Protein AF-A0A7C3TL64-F1 (afdb_monomer)

Solvent-accessible surface area (backbone atoms only — not comparable to full-atom values): 44741 Å² total; per-residue (Å²): 122,74,74,80,65,68,50,89,78,79,62,72,58,58,42,23,57,49,28,50,54,54,52,68,71,42,87,14,19,44,47,98,21,89,47,36,72,29,45,52,47,12,50,10,40,36,46,24,54,56,49,42,68,35,87,85,45,90,61,77,74,65,75,94,71,35,65,55,23,52,58,44,39,22,40,47,73,50,26,63,82,22,23,56,28,53,23,65,58,61,46,48,45,26,68,27,88,83,70,53,66,73,53,18,82,60,40,68,60,42,44,40,51,67,22,48,76,68,49,42,62,67,56,37,50,26,73,66,37,35,66,69,44,46,40,49,49,47,23,53,49,36,46,28,56,74,70,48,67,51,100,60,26,70,58,53,49,56,52,46,66,74,68,64,45,75,68,53,55,61,51,46,41,50,62,61,28,48,36,64,92,41,86,78,29,33,25,51,44,63,53,54,20,16,9,49,78,0,31,39,38,25,50,38,43,76,74,44,64,39,36,34,40,37,38,43,62,64,59,43,74,94,41,39,55,41,43,23,31,28,44,35,40,22,31,77,85,69,54,74,46,73,38,74,76,45,55,60,52,73,54,63,44,78,54,56,97,57,48,70,46,38,35,43,18,40,16,24,41,39,77,57,82,55,78,61,56,42,69,22,67,86,85,45,39,60,84,73,30,73,46,56,43,62,53,38,40,38,34,35,62,44,36,38,45,77,51,78,91,75,71,72,80,63,90,89,68,57,60,47,64,37,92,40,53,44,6,43,33,24,72,67,27,47,71,39,84,65,18,37,28,22,61,59,10,39,35,30,52,55,12,34,36,31,56,54,10,34,34,26,35,43,11,37,37,21,44,54,12,35,36,21,46,57,11,39,33,20,38,55,9,38,37,24,42,48,13,37,35,22,47,55,8,38,33,24,49,47,9,36,38,24,60,44,15,37,34,25,49,47,6,37,26,43,42,39,12,35,37,37,47,86,77,15,36,25,23,63,38,5,38,27,21,40,42,13,47,36,47,24,35,32,33,43,32,5,33,31,40,30,56,23,41,58,53,41,58,29,66,28,13,66,44,53,33,31,55,81,72,56,64,68,57,47,31,52,58,31,68,68,33,66,76,48,32,49,56,71,46,34,34,48,44,77,61,83,62,92,42,50,44,55,27,80,75,44,76,63,48,22,38,50,33,82,70,49,45,68,38,71,66,58,98,88,46,62,16,28,42,33,28,82,34,74,69,18,30,33,44,41,59,65,72,79,38,76,26,73,20,30,24,41,37,29,36,39,24,32,59,51,94,69,39,10,17,55,27,22,40,24,49,42,70,54,21,20,37,36,37,24,44,20,45,96,89,40,23,22,29,42,41,38,27,43,88,88,46,75,42,63,38,63,23,90,48,46,62,58,61,78,41,80,40,42,40,36,43,30,34,35,99,49,26,31,40,34,29,50,70,89,38,82,51,26,66,44,71,30,77,78,36,56,39,70,21,56,74,83,54,62,70,67,56,46,49,42,26,28,38,20,26,51,72,50,94,73,64,31,23,16,37,26,36,44,34,48,42,34,37,22,61,43,27,58,86,65,23,7,39,25,42,65,44,85,66,42,80,66,32,28,38,34,32,31,44,34,30,30,31,56,35,16,27,96,48,79,31,16,35,35,33,45,32,32,24,77,50,80,31,80,94,43,79,84,59,30,79,38,74,48,77,43,73,71,38,50,57,40,82,40,77,45,80,46,65,88,47,58,52,63,34,58,36,25,35,39,32,35,17,27,48,88,83,37,69,15,56,19,93,55,76,47,76,50,65,28,32,56,46,52,41,49,41,39,46,50,80,45,77,58,37,51,38,32,33,35,41,36,32,37,34,70,36,42,41,92,44,54,26,40,35,33,38,35,30,25,77,50,80,31,81,89,42,78,85,59,29,79,40,77,44,78,56,48,77,40,70,54,38,92,59,78,44,64,39,80,47,70,83,48,58,49,57,38,63,35,26,35,31,31,34,40,41,37,95,60,47,71,36,65,20,88,43,72,40,78,50,61,25,42,62,71,79,76,81,76,73,88,79,89,81,135

Sequence (902 aa):
DSAYLRVSPPSWATPHEFGHVMEMHQKGGFNNNPWSGCWWETYANWLRERYLYDPAYPKAPETDFCWPYLETWQMVWPHGRNYYHCWMFLHYLEENPDNLPLLGSGFNRRIWNESLQNEYPVHTMIRLSSPETFKKALGHFAARMATLDLSQQRIYLERFNRELDDYRRRTLYTELKRVPDRPGWWRCPAEHAPQQMGINVVRLVGESAEVKVTFAGLADESRGADWRVALVAVDRHGKARYSTLWNAGSNSLPLRPDDSAVYLTVAATPDRFEPVNLNSATGEPYESHPGRQRFPYELRMEGARPLESRPAPPAGTKGRRHPNGGGFVAETAKVDAGAYVGPDALVLGRARVLGTARVEDFAVVRDDATVQDRATVSGNAVVCGRAVVRDEARVCDWGWVGDGAVIRDRGVVMEHGVVSGRDALVADCGIVKGCSAVYGKVIGTGMADGDFNTGSTVTRGVAFGWWWGTPREAQAYADNRPWAGCLYAAYDFDRADAWRARDRFGVTHGILRNGPQWVDSLDGRRGVLTFNGVDQYVLLEDSLTNFVEMEIRCFVRRGGAGRGPVWFFGAGPEQCMYLTPANSAGNLAFVIRKAGRTEMLEAPGPLPVGTWRHVRVAIGAGRGALYVDGRRAAEGRISLRPLDIRPTGSSTAAHCNYIARGETDGERFFAGAIDNFEVYAAAMDAGPMVFGFEPEKVSHDAAVFRGILAHAGNGSTATVRIHWGTTDGGTDPNAWQNTATLESHSPGPVSLNAGPLKPDTTYCYRLSATDGSLTGWSPRTISLRTRDVLEIDPGSVQWPALDSAWFHTRLPYSAGGKAEVRFYWGTTDGGTDPAAWQNVLSAGQHAPGDRTIEARCTGLRPGADYYMRAFAVSAAGQKWASRSVRFRTPAAPAGSGSERGR

Nearest PDB structures (foldseek):
  1pz8-assembly2_B  TM=7.130E-01  e=1.059E-04  Gallus gallus
  1pz7-assembly2_B  TM=6.027E-01  e=3.635E-05  Gallus gallus
  8s9p-assembly1_A  TM=5.883E-01  e=4.934E-05  Homo sapiens
  4eab-assembly1_A  TM=8.197E-01  e=1.891E-01  Caulobacter vibrioides
  4ihf-assembly1_D  TM=2.974E-01  e=1.208E-02  Escherichia coli K-12

Struc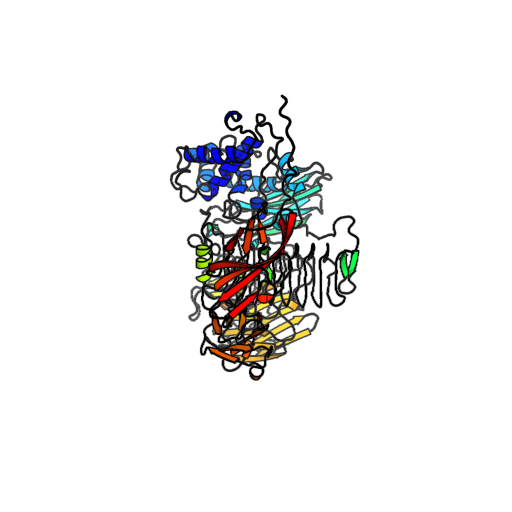ture (mmCIF, N/CA/C/O backbone):
data_AF-A0A7C3TL64-F1
#
_entry.id   AF-A0A7C3TL64-F1
#
loop_
_atom_site.group_PDB
_atom_site.id
_atom_site.type_symbol
_atom_site.label_atom_id
_atom_site.label_alt_id
_atom_site.label_comp_id
_atom_site.label_asym_id
_atom_site.label_entity_id
_atom_site.label_seq_id
_atom_site.pdbx_PDB_ins_code
_atom_site.Cartn_x
_atom_site.Cartn_y
_atom_site.Cartn_z
_atom_site.occupancy
_atom_site.B_iso_or_equiv
_atom_site.auth_seq_id
_atom_site.auth_comp_id
_atom_site.auth_asym_id
_atom_site.auth_atom_id
_atom_site.pdbx_PDB_model_num
ATOM 1 N N . ASP A 1 1 ? 34.644 -3.874 -30.767 1.00 61.16 1 ASP A N 1
ATOM 2 C CA . ASP A 1 1 ? 33.879 -4.166 -31.988 1.00 61.16 1 ASP A CA 1
ATOM 3 C C . ASP A 1 1 ? 32.719 -5.070 -31.595 1.00 61.16 1 ASP A C 1
ATOM 5 O O . ASP A 1 1 ? 32.951 -6.155 -31.072 1.00 61.16 1 ASP A O 1
ATOM 9 N N . SER A 1 2 ? 31.491 -4.579 -31.732 1.00 64.44 2 SER A N 1
ATOM 10 C CA . SER A 1 2 ? 30.255 -5.283 -31.372 1.00 64.44 2 SER A CA 1
ATOM 11 C C . SER A 1 2 ? 29.970 -6.482 -32.289 1.00 64.44 2 SER A C 1
ATOM 13 O O . SER A 1 2 ? 29.180 -7.359 -31.931 1.00 64.44 2 SER A O 1
ATOM 15 N N . ALA A 1 3 ? 30.662 -6.599 -33.430 1.00 66.31 3 ALA A N 1
ATOM 16 C CA . ALA A 1 3 ? 30.516 -7.725 -34.347 1.00 66.31 3 ALA A CA 1
ATOM 17 C C . ALA A 1 3 ? 30.840 -9.090 -33.708 1.00 66.31 3 ALA A C 1
ATOM 19 O O . ALA A 1 3 ? 30.257 -10.094 -34.115 1.00 66.31 3 ALA A O 1
ATOM 20 N N . TYR A 1 4 ? 31.700 -9.133 -32.682 1.00 67.44 4 TYR A N 1
ATOM 21 C CA . TYR A 1 4 ? 32.076 -10.367 -31.975 1.00 67.44 4 TYR A CA 1
ATOM 22 C C . TYR A 1 4 ? 30.996 -10.905 -31.024 1.00 67.44 4 TYR A C 1
ATOM 24 O O . TYR A 1 4 ? 31.058 -12.068 -30.640 1.00 67.44 4 TYR A O 1
ATOM 32 N N . LEU A 1 5 ? 30.001 -10.090 -30.655 1.00 70.94 5 LEU A N 1
ATOM 33 C CA . LEU A 1 5 ? 28.886 -10.496 -29.784 1.00 70.94 5 LEU A CA 1
ATOM 34 C C . LEU A 1 5 ? 27.649 -10.943 -30.580 1.00 70.94 5 LEU A C 1
ATOM 36 O O . LEU A 1 5 ? 26.584 -11.178 -30.012 1.00 70.94 5 LEU A O 1
ATOM 40 N N . ARG A 1 6 ? 27.770 -11.040 -31.910 1.00 67.88 6 ARG A N 1
ATOM 41 C CA . ARG A 1 6 ? 26.684 -11.464 -32.795 1.00 67.88 6 ARG A CA 1
ATOM 42 C C . ARG A 1 6 ? 26.416 -12.958 -32.631 1.00 67.88 6 ARG A C 1
ATOM 44 O O . ARG A 1 6 ? 27.301 -13.785 -32.827 1.00 67.88 6 ARG A O 1
ATOM 51 N N . VAL A 1 7 ? 25.161 -13.295 -32.366 1.00 67.25 7 VAL A N 1
ATOM 52 C CA . VAL A 1 7 ? 24.651 -14.672 -32.356 1.00 67.25 7 VAL A CA 1
ATOM 53 C C . VAL A 1 7 ? 23.488 -14.797 -33.340 1.00 67.25 7 VAL A C 1
ATOM 55 O O . VAL A 1 7 ? 22.807 -13.810 -33.621 1.00 67.25 7 VAL A O 1
ATOM 58 N N . SER A 1 8 ? 23.291 -15.988 -33.911 1.00 67.56 8 SER A N 1
ATOM 59 C CA . SER A 1 8 ? 22.196 -16.283 -34.844 1.00 67.56 8 SER A CA 1
ATOM 60 C C . SER A 1 8 ? 21.339 -17.425 -34.281 1.00 67.56 8 SER A C 1
ATOM 62 O O . SER A 1 8 ? 21.867 -18.528 -34.123 1.00 67.56 8 SER A O 1
ATOM 64 N N . PRO A 1 9 ? 20.050 -17.194 -33.967 1.00 69.56 9 PRO A N 1
ATOM 65 C CA . PRO A 1 9 ? 19.341 -15.913 -34.052 1.00 69.56 9 PRO A CA 1
ATOM 66 C C . PRO A 1 9 ? 19.870 -14.879 -33.032 1.00 69.56 9 PRO A C 1
ATOM 68 O O . PRO A 1 9 ? 20.408 -15.276 -31.996 1.00 69.56 9 PRO A O 1
ATOM 71 N N . PRO A 1 10 ? 19.723 -13.563 -33.293 1.00 67.00 10 PRO A N 1
ATOM 72 C CA . PRO A 1 10 ? 20.144 -12.519 -32.359 1.00 67.00 10 PRO A CA 1
ATOM 73 C C . PRO A 1 10 ? 19.510 -12.694 -30.972 1.00 67.00 10 PRO A C 1
ATOM 75 O O . PRO A 1 10 ? 18.293 -12.841 -30.862 1.00 67.00 10 PRO A O 1
ATOM 78 N N . SER A 1 11 ? 20.331 -12.650 -29.918 1.00 75.12 11 SER A N 1
ATOM 79 C CA . SER A 1 11 ? 19.912 -12.798 -28.519 1.00 75.12 11 SER A CA 1
ATOM 80 C C . SER A 1 11 ? 20.300 -11.574 -27.697 1.00 75.12 11 SER A C 1
ATOM 82 O O . SER A 1 11 ? 21.339 -10.958 -27.932 1.00 75.12 11 SER A O 1
ATOM 84 N N . TRP A 1 12 ? 19.462 -11.245 -26.717 1.00 81.00 12 TRP A N 1
ATOM 85 C CA . TRP A 1 12 ? 19.712 -10.201 -25.721 1.00 81.00 12 TRP A CA 1
ATOM 86 C C . TRP A 1 12 ? 20.555 -10.704 -24.545 1.00 81.00 12 TRP A C 1
ATOM 88 O O . TRP A 1 12 ? 21.173 -9.901 -23.853 1.00 81.00 12 TRP A O 1
ATOM 98 N N . ALA A 1 13 ? 20.611 -12.026 -24.348 1.00 85.31 13 ALA A N 1
ATOM 99 C CA . ALA A 1 13 ? 21.343 -12.642 -23.247 1.00 85.31 13 ALA A CA 1
ATOM 100 C C . ALA A 1 13 ? 22.861 -12.526 -23.442 1.00 85.31 13 ALA A C 1
ATOM 102 O O . ALA A 1 13 ? 23.568 -12.130 -22.532 1.00 85.31 13 ALA A O 1
ATOM 103 N N . THR A 1 14 ? 23.381 -12.788 -24.644 1.00 86.12 14 THR A N 1
ATOM 104 C CA . THR A 1 14 ? 24.832 -12.756 -24.904 1.00 86.12 14 THR A CA 1
ATOM 105 C C . THR A 1 14 ? 25.506 -11.419 -24.557 1.00 86.12 14 THR A C 1
ATOM 107 O O . THR A 1 14 ? 26.499 -11.448 -23.832 1.00 86.12 14 THR A O 1
ATOM 110 N N . PRO A 1 15 ? 25.020 -10.249 -25.020 1.00 86.94 15 PRO A N 1
ATOM 111 C CA . PRO A 1 15 ? 25.610 -8.969 -24.621 1.00 86.94 15 PRO A CA 1
ATOM 112 C C . PRO A 1 15 ? 25.423 -8.649 -23.128 1.00 86.94 15 PRO A C 1
ATOM 114 O O . PRO A 1 15 ? 26.289 -7.996 -22.556 1.00 86.94 15 PRO A O 1
ATOM 117 N N . HIS A 1 16 ? 24.352 -9.129 -22.488 1.00 91.81 16 HIS A N 1
ATOM 118 C CA . HIS A 1 16 ? 24.158 -9.005 -21.040 1.00 91.81 16 HIS A CA 1
ATOM 119 C C . HIS A 1 16 ? 25.210 -9.817 -20.262 1.00 91.81 16 HIS A C 1
ATOM 121 O O . HIS A 1 16 ? 25.965 -9.250 -19.480 1.00 91.81 16 HIS A O 1
ATOM 127 N N . GLU A 1 17 ? 25.360 -11.110 -20.566 1.00 91.69 17 GLU A N 1
ATOM 128 C CA . GLU A 1 17 ? 26.362 -11.985 -19.936 1.00 91.69 17 GLU A CA 1
ATOM 129 C C . GLU A 1 17 ? 27.797 -11.500 -20.192 1.00 91.69 17 GLU A C 1
ATOM 131 O O . GLU A 1 17 ? 28.673 -11.586 -19.331 1.00 91.69 17 GLU A O 1
ATOM 136 N N . PHE A 1 18 ? 28.055 -10.928 -21.373 1.00 89.00 18 PHE A N 1
ATOM 137 C CA . PHE A 1 18 ? 29.335 -10.283 -21.657 1.00 89.00 18 PHE A CA 1
ATOM 138 C C . PHE A 1 18 ? 29.586 -9.064 -20.757 1.00 89.00 18 PHE A C 1
ATOM 140 O O . PHE A 1 18 ? 30.732 -8.805 -20.394 1.00 89.00 18 PHE A O 1
ATOM 147 N N . GLY A 1 19 ? 28.536 -8.344 -20.352 1.00 90.12 19 GLY A N 1
ATOM 148 C CA . GLY A 1 19 ? 28.609 -7.300 -19.331 1.00 90.12 19 GLY A CA 1
ATOM 149 C C . GLY A 1 19 ? 29.226 -7.806 -18.029 1.00 90.12 19 GLY A C 1
ATOM 150 O O . GLY A 1 19 ? 30.204 -7.221 -17.565 1.00 90.12 19 GLY A O 1
ATOM 151 N N . HIS A 1 20 ? 28.766 -8.953 -17.523 1.00 92.12 20 HIS A N 1
ATOM 152 C CA . HIS A 1 20 ? 29.347 -9.577 -16.329 1.00 92.12 20 HIS A CA 1
ATOM 153 C C . HIS A 1 20 ? 30.808 -9.981 -16.512 1.00 92.12 20 HIS A C 1
ATOM 155 O O . HIS A 1 20 ? 31.628 -9.762 -15.621 1.00 92.12 20 HIS A O 1
ATOM 161 N N . VAL A 1 21 ? 31.175 -10.517 -17.680 1.00 89.88 21 VAL A N 1
ATOM 162 C CA . VAL A 1 21 ? 32.584 -10.810 -17.989 1.00 89.88 21 VAL A CA 1
ATOM 163 C C . VAL A 1 21 ? 33.412 -9.528 -17.890 1.00 89.88 21 VAL A C 1
ATOM 165 O O . VAL A 1 21 ? 34.451 -9.505 -17.228 1.00 89.88 21 VAL A O 1
ATOM 168 N N . MET A 1 22 ? 32.942 -8.433 -18.491 1.00 86.88 22 MET A N 1
ATOM 169 C CA . MET A 1 22 ? 33.637 -7.152 -18.417 1.00 86.88 22 MET A CA 1
ATOM 170 C C . MET A 1 22 ? 33.775 -6.676 -16.973 1.00 86.88 22 MET A C 1
ATOM 172 O O . MET A 1 22 ? 34.889 -6.328 -16.593 1.00 86.88 22 MET A O 1
ATOM 176 N N . GLU A 1 23 ? 32.710 -6.715 -16.171 1.00 86.75 23 GLU A N 1
ATOM 177 C CA . GLU A 1 23 ? 32.716 -6.359 -14.744 1.00 86.75 23 GLU A CA 1
ATOM 178 C C . GLU A 1 23 ? 33.754 -7.164 -13.947 1.00 86.75 23 GLU A C 1
ATOM 180 O O . GLU A 1 23 ? 34.586 -6.581 -13.247 1.00 86.75 23 GLU A O 1
ATOM 185 N N . MET A 1 24 ? 33.768 -8.492 -14.104 1.00 84.88 24 MET A N 1
ATOM 186 C CA . MET A 1 24 ? 34.677 -9.394 -13.384 1.00 84.88 24 MET A CA 1
ATOM 187 C C . MET A 1 24 ? 36.156 -9.156 -13.722 1.00 84.88 24 MET A C 1
ATOM 189 O O . MET A 1 24 ? 37.030 -9.387 -12.884 1.00 84.88 24 MET A O 1
ATOM 193 N N . HIS A 1 25 ? 36.454 -8.686 -14.936 1.00 84.19 25 HIS A N 1
ATOM 194 C CA . HIS A 1 25 ? 37.820 -8.449 -15.408 1.00 84.19 25 HIS A CA 1
ATOM 195 C C . HIS A 1 25 ? 38.371 -7.044 -15.093 1.00 84.19 25 HIS A C 1
ATOM 197 O O . HIS A 1 25 ? 39.527 -6.760 -15.431 1.00 84.19 25 HIS A O 1
ATOM 203 N N . GLN A 1 26 ? 37.597 -6.155 -14.456 1.00 83.06 26 GLN A N 1
ATOM 204 C CA . GLN A 1 26 ? 38.088 -4.823 -14.079 1.00 83.06 26 GLN A CA 1
ATOM 205 C C . GLN A 1 26 ? 39.050 -4.886 -12.884 1.00 83.06 26 GLN A C 1
ATOM 207 O O . GLN A 1 26 ? 38.957 -5.757 -12.023 1.00 83.06 26 GLN A O 1
ATOM 212 N N . LYS A 1 27 ? 40.001 -3.943 -12.838 1.00 79.44 27 LYS A N 1
ATOM 213 C CA . LYS A 1 27 ? 41.052 -3.888 -11.802 1.00 79.44 27 LYS A CA 1
ATOM 214 C C . LYS A 1 27 ? 40.670 -3.080 -10.556 1.00 79.44 27 LYS A C 1
ATOM 216 O O . LYS A 1 27 ? 41.420 -3.107 -9.584 1.00 79.44 27 LYS A O 1
ATOM 221 N N . GLY A 1 28 ? 39.574 -2.321 -10.603 1.00 82.12 28 GLY A N 1
ATOM 222 C CA . GLY A 1 28 ? 39.098 -1.534 -9.466 1.00 82.12 28 GLY A CA 1
ATOM 223 C C . GLY A 1 28 ? 38.354 -2.385 -8.433 1.00 82.12 28 GLY A C 1
ATOM 224 O O . GLY A 1 28 ? 38.011 -3.538 -8.680 1.00 82.12 28 GLY A O 1
ATOM 225 N N . GLY A 1 29 ? 38.066 -1.792 -7.275 1.00 84.50 29 GLY A N 1
ATOM 226 C CA . GLY A 1 29 ? 37.342 -2.425 -6.168 1.00 84.50 29 GLY A CA 1
ATOM 227 C C . GLY A 1 29 ? 35.831 -2.584 -6.363 1.00 84.50 29 GLY A C 1
ATOM 228 O O . GLY A 1 29 ? 35.117 -2.717 -5.374 1.00 84.50 29 GLY A O 1
ATOM 229 N N . PHE A 1 30 ? 35.321 -2.523 -7.596 1.00 86.31 30 PHE A N 1
ATOM 230 C CA . PHE A 1 30 ? 33.921 -2.808 -7.917 1.00 86.31 30 PHE A CA 1
ATOM 231 C C . PHE A 1 30 ? 33.662 -4.317 -7.863 1.00 86.31 30 PHE A C 1
ATOM 233 O O . PHE A 1 30 ? 32.628 -4.746 -7.360 1.00 86.31 30 PHE A O 1
ATOM 240 N N . ASN A 1 31 ? 34.626 -5.123 -8.321 1.00 84.12 31 ASN A N 1
ATOM 241 C CA . ASN A 1 31 ? 34.580 -6.576 -8.194 1.00 84.12 31 ASN A CA 1
ATOM 242 C C . ASN A 1 31 ? 34.907 -7.002 -6.746 1.00 84.12 31 ASN A C 1
ATOM 244 O O . ASN A 1 31 ? 35.707 -6.353 -6.074 1.00 84.12 31 ASN A O 1
ATOM 248 N N . ASN A 1 32 ? 34.306 -8.092 -6.254 1.00 76.94 32 ASN A N 1
ATOM 249 C CA . ASN A 1 32 ? 34.429 -8.559 -4.862 1.00 76.94 32 ASN A CA 1
ATOM 250 C C . ASN A 1 32 ? 34.119 -7.472 -3.812 1.00 76.94 32 ASN A C 1
ATOM 252 O O . ASN A 1 32 ? 34.820 -7.329 -2.807 1.00 76.94 32 ASN A O 1
ATOM 256 N N . ASN A 1 33 ? 33.063 -6.695 -4.054 1.00 83.69 33 ASN A N 1
ATOM 257 C CA . ASN A 1 33 ? 32.631 -5.606 -3.185 1.00 83.69 33 ASN A CA 1
ATOM 258 C C . ASN A 1 33 ? 31.277 -5.933 -2.534 1.00 83.69 33 ASN A C 1
ATOM 260 O O . ASN A 1 33 ? 30.333 -6.238 -3.275 1.00 83.69 33 ASN A O 1
ATOM 264 N N . PRO A 1 34 ? 31.143 -5.818 -1.193 1.00 85.75 34 PRO A N 1
ATOM 265 C CA . PRO A 1 34 ? 29.918 -6.165 -0.466 1.00 85.75 34 PRO A CA 1
ATOM 266 C C . PRO A 1 34 ? 28.678 -5.385 -0.922 1.00 85.75 34 PRO A C 1
ATOM 268 O O . PRO A 1 34 ? 27.560 -5.849 -0.711 1.00 85.75 34 PRO A O 1
ATOM 271 N N . TRP A 1 35 ? 28.864 -4.236 -1.574 1.00 86.56 35 TRP A N 1
ATOM 272 C CA . TRP A 1 35 ? 27.789 -3.352 -2.021 1.00 86.56 35 TRP A CA 1
ATOM 273 C C . TRP A 1 35 ? 27.545 -3.371 -3.528 1.00 86.56 35 TRP A C 1
ATOM 275 O O . TRP A 1 35 ? 26.618 -2.724 -4.010 1.00 86.56 35 TRP A O 1
ATOM 285 N N . SER A 1 36 ? 28.385 -4.069 -4.293 1.00 86.62 36 SER A N 1
ATOM 286 C CA . SER A 1 36 ? 28.264 -4.088 -5.754 1.00 86.62 36 SER A CA 1
ATOM 287 C C . SER A 1 36 ? 27.154 -5.012 -6.244 1.00 86.62 36 SER A C 1
ATOM 289 O O . SER A 1 36 ? 26.610 -4.746 -7.305 1.00 86.62 36 SER A O 1
ATOM 291 N N . GLY A 1 37 ? 26.766 -6.044 -5.484 1.00 84.19 37 GLY A N 1
ATOM 292 C CA . GLY A 1 37 ? 25.866 -7.102 -5.964 1.00 84.19 37 GLY A CA 1
ATOM 293 C C . GLY A 1 37 ? 24.533 -6.607 -6.543 1.00 84.19 37 GLY A C 1
ATOM 294 O O . GLY A 1 37 ? 24.086 -7.125 -7.560 1.00 84.19 37 GLY A O 1
ATOM 295 N N . CYS A 1 38 ? 23.929 -5.554 -5.977 1.00 83.44 38 CYS A N 1
ATOM 296 C CA . CYS A 1 38 ? 22.696 -4.962 -6.518 1.00 83.44 38 CYS A CA 1
ATOM 297 C C . CYS A 1 38 ? 22.884 -4.197 -7.841 1.00 83.44 38 CYS A C 1
ATOM 299 O O . CYS A 1 38 ? 21.902 -3.872 -8.502 1.00 83.44 38 CYS A O 1
ATOM 301 N N . TRP A 1 39 ? 24.122 -3.916 -8.241 1.00 90.00 39 TRP A N 1
ATOM 302 C CA . TRP A 1 39 ? 24.458 -3.128 -9.425 1.00 90.00 39 TRP A CA 1
ATOM 303 C C . TRP A 1 39 ? 24.854 -3.971 -10.637 1.00 90.00 39 TRP A C 1
ATOM 305 O O . TRP A 1 39 ? 24.768 -3.449 -11.745 1.00 90.00 39 TRP A O 1
ATOM 315 N N . TRP A 1 40 ? 25.269 -5.230 -10.453 1.00 90.06 40 TRP A N 1
ATOM 316 C CA . TRP A 1 40 ? 25.797 -6.075 -11.538 1.00 90.06 40 TRP A CA 1
ATOM 317 C C . TRP A 1 40 ? 24.782 -6.217 -12.674 1.00 90.06 40 TRP A C 1
ATOM 319 O O . TRP A 1 40 ? 25.062 -5.888 -13.818 1.00 90.06 40 TRP A O 1
ATOM 329 N N . GLU A 1 41 ? 23.544 -6.579 -12.348 1.00 91.50 41 GLU A N 1
ATOM 330 C CA . GLU A 1 41 ? 22.486 -6.744 -13.351 1.00 91.50 41 GLU A CA 1
ATOM 331 C C . GLU A 1 41 ? 22.118 -5.433 -14.060 1.00 91.50 41 GLU A C 1
ATOM 333 O O . GLU A 1 41 ? 21.856 -5.404 -15.263 1.00 91.50 41 GLU A O 1
ATOM 338 N N . THR A 1 42 ? 22.135 -4.315 -13.327 1.00 92.62 42 THR A N 1
ATOM 339 C CA . THR A 1 42 ? 21.884 -2.982 -13.890 1.00 92.62 42 THR A CA 1
ATOM 340 C C . THR A 1 42 ? 22.978 -2.593 -14.884 1.00 92.62 42 THR A C 1
ATOM 342 O O . THR A 1 42 ? 22.676 -2.033 -15.938 1.00 92.62 42 THR A O 1
ATOM 345 N N . TYR A 1 43 ? 24.240 -2.884 -14.577 1.00 93.25 43 TYR A N 1
ATOM 346 C CA . TYR A 1 43 ? 25.364 -2.583 -15.456 1.00 93.25 43 TYR A CA 1
ATOM 347 C C . TYR A 1 43 ? 25.433 -3.525 -16.669 1.00 93.25 43 TYR A C 1
ATOM 349 O O . TYR A 1 43 ? 25.650 -3.052 -17.790 1.00 93.25 43 TYR A O 1
ATOM 357 N N . ALA A 1 44 ? 25.158 -4.816 -16.488 1.00 93.19 44 ALA A N 1
ATOM 358 C CA . ALA A 1 44 ? 25.011 -5.772 -17.581 1.00 93.19 44 ALA A CA 1
ATOM 359 C C . ALA A 1 44 ? 23.890 -5.357 -18.550 1.00 93.19 44 ALA A C 1
ATOM 361 O O . ALA A 1 44 ? 24.091 -5.327 -19.770 1.00 93.19 44 ALA A O 1
ATOM 362 N N . ASN A 1 45 ? 22.737 -4.922 -18.027 1.00 92.88 45 ASN A N 1
ATOM 363 C CA . ASN A 1 45 ? 21.661 -4.373 -18.852 1.00 92.88 45 ASN A CA 1
ATOM 364 C C . ASN A 1 45 ? 22.030 -3.046 -19.512 1.00 92.88 45 ASN A C 1
ATOM 366 O O . ASN A 1 45 ? 21.711 -2.855 -20.682 1.00 92.88 45 ASN A O 1
ATOM 370 N N . TRP A 1 46 ? 22.750 -2.158 -18.828 1.00 92.88 46 TRP A N 1
ATOM 371 C CA . TRP A 1 46 ? 23.277 -0.941 -19.446 1.00 92.88 46 TRP A CA 1
ATOM 372 C C . TRP A 1 46 ? 24.168 -1.258 -20.660 1.00 92.88 46 TRP A C 1
ATOM 374 O O . TRP A 1 46 ? 23.999 -0.644 -21.717 1.00 92.88 46 TRP A O 1
ATOM 384 N N . LEU A 1 47 ? 25.067 -2.244 -20.559 1.00 90.19 47 LEU A N 1
ATOM 385 C CA . LEU A 1 47 ? 25.922 -2.652 -21.679 1.00 90.19 47 LEU A CA 1
ATOM 386 C C . LEU A 1 47 ? 25.107 -3.288 -22.812 1.00 90.19 47 LEU A C 1
ATOM 388 O O . LEU A 1 47 ? 25.340 -2.984 -23.985 1.00 90.19 47 LEU A O 1
ATOM 392 N N . ARG A 1 48 ? 24.120 -4.124 -22.476 1.00 89.38 48 ARG A N 1
ATOM 393 C CA . ARG A 1 48 ? 23.186 -4.687 -23.456 1.00 89.38 48 ARG A CA 1
ATOM 394 C C . ARG A 1 48 ? 22.418 -3.594 -24.198 1.00 89.38 48 ARG A C 1
ATOM 396 O O . ARG A 1 48 ? 22.366 -3.645 -25.420 1.00 89.38 48 ARG A O 1
ATOM 403 N N . GLU A 1 49 ? 21.839 -2.614 -23.507 1.00 89.19 49 GLU A N 1
ATOM 404 C CA . GLU A 1 49 ? 21.103 -1.521 -24.160 1.00 89.19 49 GLU A CA 1
ATOM 405 C C . GLU A 1 49 ? 22.024 -0.738 -25.105 1.00 89.19 49 GLU A C 1
ATOM 407 O O . GLU A 1 49 ? 21.668 -0.504 -26.256 1.00 89.19 49 GLU A O 1
ATOM 412 N N . ARG A 1 50 ? 23.272 -0.458 -24.702 1.00 85.81 50 ARG A N 1
ATOM 413 C CA . ARG A 1 50 ? 24.275 0.141 -25.603 1.00 85.81 50 ARG A CA 1
ATOM 414 C C . ARG A 1 50 ? 24.527 -0.691 -26.858 1.00 85.81 50 ARG A C 1
ATOM 416 O O . ARG A 1 50 ? 24.718 -0.115 -27.925 1.00 85.81 50 ARG A O 1
ATOM 423 N N . TYR A 1 51 ? 24.535 -2.016 -26.735 1.00 85.06 51 TYR A N 1
ATOM 424 C CA . TYR A 1 51 ? 24.685 -2.928 -27.866 1.00 85.06 51 TYR A CA 1
ATOM 425 C C . TYR A 1 51 ? 23.462 -2.919 -28.797 1.00 85.06 51 TYR A C 1
ATOM 427 O O . TYR A 1 51 ? 23.632 -2.962 -30.012 1.00 85.06 51 TYR A O 1
ATOM 435 N N . LEU A 1 52 ? 22.241 -2.811 -28.256 1.00 83.62 52 LEU A N 1
ATOM 436 C CA . LEU A 1 52 ? 21.004 -2.754 -29.052 1.00 83.62 52 LEU A CA 1
ATOM 437 C C . LEU A 1 52 ? 20.920 -1.509 -29.945 1.00 83.62 52 LEU A C 1
ATOM 439 O O . LEU A 1 52 ? 20.274 -1.552 -30.992 1.00 83.62 52 LEU A O 1
ATOM 443 N N . TYR A 1 53 ? 21.582 -0.420 -29.553 1.00 82.56 53 TYR A N 1
ATOM 444 C CA . TYR A 1 53 ? 21.637 0.828 -30.321 1.00 82.56 53 TYR A CA 1
ATOM 445 C C . TYR A 1 53 ? 22.856 0.931 -31.241 1.00 82.56 53 TYR A C 1
ATOM 447 O O . TYR A 1 53 ? 23.005 1.931 -31.946 1.00 82.56 53 TYR A O 1
ATOM 455 N N . ASP A 1 54 ? 23.735 -0.076 -31.248 1.00 79.81 54 ASP A N 1
ATOM 456 C CA . ASP A 1 54 ? 24.888 -0.100 -32.139 1.00 79.81 54 ASP A CA 1
ATOM 457 C C . ASP A 1 54 ? 24.416 -0.285 -33.596 1.00 79.81 54 ASP A C 1
ATOM 459 O O . ASP A 1 54 ? 23.744 -1.275 -33.899 1.00 79.81 54 ASP A O 1
ATOM 463 N N . PRO A 1 55 ? 24.781 0.614 -34.532 1.00 76.81 55 PRO A N 1
ATOM 464 C CA . PRO A 1 55 ? 24.406 0.491 -35.943 1.00 76.81 55 PRO A CA 1
ATOM 465 C C . PRO A 1 55 ? 24.852 -0.822 -36.608 1.00 76.81 55 PRO A C 1
ATOM 467 O O . PRO A 1 55 ? 24.319 -1.201 -37.650 1.00 76.81 55 PRO A O 1
ATOM 470 N N . ALA A 1 56 ? 25.839 -1.517 -36.037 1.00 74.31 56 ALA A N 1
ATOM 471 C CA . ALA A 1 56 ? 26.314 -2.814 -36.497 1.00 74.31 56 ALA A CA 1
ATOM 472 C C . ALA A 1 56 ? 25.424 -3.993 -36.045 1.00 74.31 56 ALA A C 1
ATOM 474 O O . ALA A 1 56 ? 25.721 -5.139 -36.410 1.00 74.31 56 ALA A O 1
ATOM 475 N N . TYR A 1 57 ? 24.365 -3.759 -35.263 1.00 72.31 57 TYR A N 1
ATOM 476 C CA . TYR A 1 57 ? 23.399 -4.776 -34.850 1.00 72.31 57 TYR A CA 1
ATOM 477 C C . TYR A 1 57 ? 22.205 -4.851 -35.831 1.00 72.31 57 TYR A C 1
ATOM 479 O O . TYR A 1 57 ? 21.557 -3.842 -36.090 1.00 72.31 57 TYR A O 1
ATOM 487 N N . PRO A 1 58 ? 21.884 -6.029 -36.407 1.00 60.88 58 PRO A N 1
ATOM 488 C CA . PRO A 1 58 ? 20.916 -6.149 -37.507 1.00 60.88 58 PRO A CA 1
ATOM 489 C C . PRO A 1 58 ? 19.436 -6.188 -37.082 1.00 60.88 58 PRO A C 1
ATOM 491 O O . PRO A 1 58 ? 18.564 -6.229 -37.951 1.00 60.88 58 PRO A O 1
ATOM 494 N N . LYS A 1 59 ? 19.120 -6.219 -35.779 1.00 64.94 59 LYS A N 1
ATOM 495 C CA . LYS A 1 59 ? 17.728 -6.128 -35.306 1.00 64.94 59 LYS A CA 1
ATOM 496 C C . LYS A 1 59 ? 17.309 -4.653 -35.309 1.00 64.94 59 LYS A C 1
ATOM 498 O O . LYS A 1 59 ? 18.106 -3.802 -34.928 1.00 64.94 59 LYS A O 1
ATOM 503 N N . ALA A 1 60 ? 16.071 -4.354 -35.718 1.00 58.94 60 ALA A N 1
ATOM 504 C CA . ALA A 1 60 ? 15.494 -3.016 -35.544 1.00 58.94 60 ALA A CA 1
ATOM 505 C C . ALA A 1 60 ? 15.664 -2.572 -34.078 1.00 58.94 60 ALA A C 1
ATOM 507 O O . ALA A 1 60 ? 15.575 -3.436 -33.199 1.00 58.94 60 ALA A O 1
ATOM 508 N N . PRO A 1 61 ? 15.922 -1.282 -33.792 1.00 66.25 61 PRO A N 1
ATOM 509 C CA . PRO A 1 61 ? 16.231 -0.879 -32.432 1.00 66.25 61 PRO A CA 1
ATOM 510 C C . PRO A 1 61 ? 15.000 -1.099 -31.545 1.00 66.25 61 PRO A C 1
ATOM 512 O O . PRO A 1 61 ? 13.973 -0.436 -31.684 1.00 66.25 61 PRO A O 1
ATOM 515 N N . GLU A 1 62 ? 15.117 -2.077 -30.656 1.00 78.81 62 GLU A N 1
ATOM 516 C CA . GLU A 1 62 ? 14.188 -2.406 -29.581 1.00 78.81 62 GLU A CA 1
ATOM 517 C C . GLU A 1 62 ? 14.896 -2.122 -28.250 1.00 78.81 62 GLU A C 1
ATOM 519 O O . GLU A 1 62 ? 16.118 -2.010 -28.201 1.00 78.81 62 GLU A O 1
ATOM 524 N N . THR A 1 63 ? 14.134 -2.021 -27.168 1.00 87.50 63 THR A N 1
ATOM 525 C CA . THR A 1 63 ? 14.658 -1.876 -25.806 1.00 87.50 63 THR A CA 1
ATOM 526 C C . THR A 1 63 ? 14.026 -2.950 -24.931 1.00 87.50 63 THR A C 1
ATOM 528 O O . THR A 1 63 ? 12.840 -3.264 -25.098 1.00 87.50 63 THR A O 1
ATOM 531 N N . ASP A 1 64 ? 14.786 -3.498 -23.985 1.00 83.19 64 ASP A N 1
ATOM 532 C CA . ASP A 1 64 ? 14.219 -4.324 -22.909 1.00 83.19 64 ASP A CA 1
ATOM 533 C C . ASP A 1 64 ? 13.347 -3.488 -21.961 1.00 83.19 64 ASP A C 1
ATOM 535 O O . ASP A 1 64 ? 12.468 -4.001 -21.270 1.00 83.19 64 ASP A O 1
ATOM 539 N N . PHE A 1 65 ? 13.536 -2.165 -22.005 1.00 89.94 65 PHE A N 1
ATOM 540 C CA . PHE A 1 65 ? 12.835 -1.182 -21.201 1.00 89.94 65 PHE A CA 1
ATOM 541 C C . PHE A 1 65 ? 13.059 -1.384 -19.696 1.00 89.94 65 PHE A C 1
ATOM 543 O O . PHE A 1 65 ? 13.935 -2.132 -19.261 1.00 89.94 65 PHE A O 1
ATOM 550 N N . CYS A 1 66 ? 12.336 -0.628 -18.871 1.00 91.31 66 CYS A N 1
ATOM 551 C CA . CYS A 1 66 ? 12.617 -0.564 -17.440 1.00 91.31 66 CYS A CA 1
ATOM 552 C C . CYS A 1 66 ? 11.360 -0.413 -16.572 1.00 91.31 66 CYS A C 1
ATOM 554 O O . CYS A 1 66 ? 11.390 0.280 -15.558 1.00 91.31 66 CYS A O 1
ATOM 556 N N . TRP A 1 67 ? 10.251 -1.078 -16.926 1.00 91.06 67 TRP A N 1
ATOM 557 C CA . TRP A 1 67 ? 8.998 -0.981 -16.156 1.00 91.06 67 TRP A CA 1
ATOM 558 C C . TRP A 1 67 ? 9.172 -1.179 -14.646 1.00 91.06 67 TRP A C 1
ATOM 560 O O . TRP A 1 67 ? 8.689 -0.324 -13.908 1.00 91.06 67 TRP A O 1
ATOM 570 N N . PRO A 1 68 ? 9.910 -2.195 -14.155 1.00 89.25 68 PRO A N 1
ATOM 571 C CA . PRO A 1 68 ? 10.091 -2.359 -12.714 1.00 89.25 68 PRO A CA 1
ATOM 572 C C . PRO A 1 68 ? 10.834 -1.202 -12.044 1.00 89.25 68 PRO A C 1
ATOM 574 O O . PRO A 1 68 ? 10.588 -0.935 -10.876 1.00 89.25 68 PRO A O 1
ATOM 577 N N . TYR A 1 69 ? 11.723 -0.503 -12.761 1.00 91.81 69 TYR A N 1
ATOM 578 C CA . TYR A 1 69 ? 12.325 0.731 -12.255 1.00 91.81 69 TYR A CA 1
ATOM 579 C C . TYR A 1 69 ? 11.295 1.858 -12.217 1.00 91.81 69 TYR A C 1
ATOM 581 O O . TYR A 1 69 ? 11.146 2.489 -11.179 1.00 91.81 69 TYR A O 1
ATOM 589 N N . LEU A 1 70 ? 10.554 2.083 -13.305 1.00 91.94 70 LEU A N 1
ATOM 590 C CA . LEU A 1 70 ? 9.571 3.166 -13.372 1.00 91.94 70 LEU A CA 1
ATOM 591 C C . LEU A 1 70 ? 8.431 3.003 -12.347 1.00 91.94 70 LEU A C 1
ATOM 593 O O . LEU A 1 70 ? 7.971 3.982 -11.774 1.00 91.94 70 LEU A O 1
ATOM 597 N N . GLU A 1 71 ? 8.002 1.769 -12.074 1.00 86.81 71 GLU A N 1
ATOM 598 C CA . GLU A 1 71 ? 6.973 1.450 -11.072 1.00 86.81 71 GLU A CA 1
ATOM 599 C C . GLU A 1 71 ? 7.462 1.623 -9.618 1.00 86.81 71 GLU A C 1
ATOM 601 O O . GLU A 1 71 ? 6.647 1.619 -8.693 1.00 86.81 71 GLU A O 1
ATOM 606 N N . THR A 1 72 ? 8.777 1.756 -9.396 1.00 88.12 72 THR A N 1
ATOM 607 C CA . THR A 1 72 ? 9.381 1.925 -8.063 1.00 88.12 72 THR A CA 1
ATOM 608 C C . THR A 1 72 ? 10.401 3.065 -8.005 1.00 88.12 72 THR A C 1
ATOM 610 O O . THR A 1 72 ? 11.254 3.079 -7.117 1.00 88.12 72 THR A O 1
ATOM 613 N N . TRP A 1 73 ? 10.365 4.018 -8.936 1.00 91.56 73 TRP A N 1
ATOM 614 C CA . TRP A 1 73 ? 11.414 5.033 -9.088 1.00 91.56 73 TRP A CA 1
ATOM 615 C C . TRP A 1 73 ? 11.503 6.023 -7.923 1.00 91.56 73 TRP A C 1
ATOM 617 O O . TRP A 1 73 ? 12.504 6.717 -7.790 1.00 91.56 73 TRP A O 1
ATOM 627 N N . GLN A 1 74 ? 10.498 6.055 -7.049 1.00 92.25 74 GLN A N 1
ATOM 628 C CA . GLN A 1 74 ? 10.480 6.778 -5.783 1.00 92.25 74 GLN A CA 1
ATOM 629 C C . GLN A 1 74 ? 11.285 6.069 -4.686 1.00 92.25 74 GLN A C 1
ATOM 631 O O . GLN A 1 74 ? 11.636 6.684 -3.683 1.00 92.25 74 GLN A O 1
ATOM 636 N N . MET A 1 75 ? 11.570 4.777 -4.835 1.00 90.50 75 MET A N 1
ATOM 637 C CA . MET A 1 75 ? 12.400 4.023 -3.897 1.00 90.50 75 MET A CA 1
ATOM 638 C C . MET A 1 75 ? 13.887 4.220 -4.194 1.00 90.50 75 MET A C 1
ATOM 640 O O . MET A 1 75 ? 14.263 4.714 -5.253 1.00 90.50 75 MET A O 1
ATOM 644 N N . VAL A 1 76 ? 14.745 3.822 -3.256 1.00 90.69 76 VAL A N 1
ATOM 645 C CA . VAL A 1 76 ? 16.185 3.733 -3.489 1.00 90.69 76 VAL A CA 1
ATOM 646 C C . VAL A 1 76 ? 16.444 2.658 -4.531 1.00 90.69 76 VAL A C 1
ATOM 648 O O . VAL A 1 76 ? 15.820 1.596 -4.511 1.00 90.69 76 VAL A O 1
ATOM 651 N N . TRP A 1 77 ? 17.377 2.916 -5.432 1.00 89.62 77 TRP A N 1
ATOM 652 C CA . TRP A 1 77 ? 17.741 1.970 -6.469 1.00 89.62 77 TRP A CA 1
ATOM 653 C C . TRP A 1 77 ? 19.259 1.892 -6.631 1.00 89.62 77 TRP A C 1
ATOM 655 O O . TRP A 1 77 ? 19.943 2.880 -6.389 1.00 89.62 77 TRP A O 1
ATOM 665 N N . PRO A 1 78 ? 19.798 0.741 -7.051 1.00 89.00 78 PRO A N 1
ATOM 666 C CA . PRO A 1 78 ? 19.116 -0.538 -7.221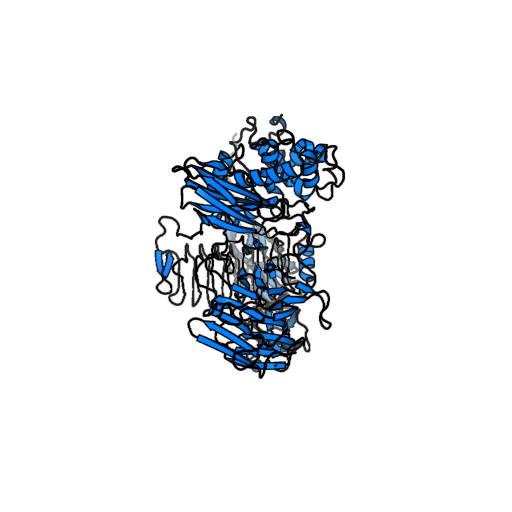 1.00 89.00 78 PRO A CA 1
ATOM 667 C C . PRO A 1 78 ? 18.635 -1.160 -5.899 1.00 89.00 78 PRO A C 1
ATOM 669 O O . PRO A 1 78 ? 19.266 -1.018 -4.854 1.00 89.00 78 PRO A O 1
ATOM 672 N N . HIS A 1 79 ? 17.516 -1.882 -5.957 1.00 83.25 79 HIS A N 1
ATOM 673 C CA . HIS A 1 79 ? 17.001 -2.720 -4.867 1.00 83.25 79 HIS A CA 1
ATOM 674 C C . HIS A 1 79 ? 16.368 -4.010 -5.423 1.00 83.25 79 HIS A C 1
ATOM 676 O O . HIS A 1 79 ? 16.227 -4.160 -6.641 1.00 83.25 79 HIS A O 1
ATOM 682 N N . GLY A 1 80 ? 15.899 -4.904 -4.548 1.00 77.81 80 GLY A N 1
ATOM 683 C CA . GLY A 1 80 ? 15.397 -6.238 -4.903 1.00 77.81 80 GLY A CA 1
ATOM 684 C C . GLY A 1 80 ? 14.343 -6.315 -6.022 1.00 77.81 80 GLY A C 1
ATOM 685 O O . GLY A 1 80 ? 14.357 -7.276 -6.780 1.00 77.81 80 GLY A O 1
ATOM 686 N N . ARG A 1 81 ? 13.481 -5.307 -6.223 1.00 80.06 81 ARG A N 1
ATOM 687 C CA . ARG A 1 81 ? 12.472 -5.329 -7.311 1.00 80.06 81 ARG A CA 1
ATOM 688 C C . ARG A 1 81 ? 12.938 -4.809 -8.671 1.00 80.06 81 ARG A C 1
ATOM 690 O O . ARG A 1 81 ? 12.281 -5.075 -9.673 1.00 80.06 81 ARG A O 1
ATOM 697 N N . ASN A 1 82 ? 14.020 -4.034 -8.730 1.00 86.31 82 ASN A N 1
ATOM 698 C CA . ASN A 1 82 ? 14.375 -3.267 -9.932 1.00 86.31 82 ASN A CA 1
ATOM 699 C C . ASN A 1 82 ? 15.854 -3.347 -10.321 1.00 86.31 82 ASN A C 1
ATOM 701 O O . ASN A 1 82 ? 16.270 -2.635 -11.229 1.00 86.31 82 ASN A O 1
ATOM 705 N N . TYR A 1 83 ? 16.638 -4.215 -9.685 1.00 86.69 83 TYR A N 1
ATOM 706 C CA . TYR A 1 83 ? 18.088 -4.284 -9.869 1.00 86.69 83 TYR A CA 1
ATOM 707 C C . TYR A 1 83 ? 18.565 -4.637 -11.284 1.00 86.69 83 TYR A C 1
ATOM 709 O O . TYR A 1 83 ? 19.713 -4.367 -11.604 1.00 86.69 83 TYR A O 1
ATOM 717 N N . TYR A 1 84 ? 17.693 -5.129 -12.165 1.00 89.69 84 TYR A N 1
ATOM 718 C CA . TYR A 1 84 ? 17.962 -5.242 -13.607 1.00 89.69 84 TYR A CA 1
ATOM 719 C C . TYR A 1 84 ? 17.704 -3.939 -14.388 1.00 89.69 84 TYR A C 1
ATOM 721 O O . TYR A 1 84 ? 18.245 -3.722 -15.466 1.00 89.69 84 TYR A O 1
ATOM 729 N N . HIS A 1 85 ? 16.843 -3.057 -13.892 1.00 91.38 85 HIS A N 1
ATOM 730 C CA . HIS A 1 85 ? 16.140 -2.062 -14.706 1.00 91.38 85 HIS A CA 1
ATOM 731 C C . HIS A 1 85 ? 16.612 -0.617 -14.476 1.00 91.38 85 HIS A C 1
ATOM 733 O O . HIS A 1 85 ? 16.063 0.304 -15.072 1.00 91.38 85 HIS A O 1
ATOM 739 N N . CYS A 1 86 ? 17.636 -0.387 -13.648 1.00 92.88 86 CYS A N 1
ATOM 740 C CA . CYS A 1 86 ? 18.086 0.964 -13.277 1.00 92.88 86 CYS A CA 1
ATOM 741 C C . CYS A 1 86 ? 19.100 1.580 -14.265 1.00 92.88 86 CYS A C 1
ATOM 743 O O . CYS A 1 86 ? 19.715 2.611 -13.991 1.00 92.88 86 CYS A O 1
ATOM 745 N N . TRP A 1 87 ? 19.290 0.956 -15.430 1.00 93.88 87 TRP A N 1
ATOM 746 C CA . TRP A 1 87 ? 20.333 1.286 -16.407 1.00 93.88 87 TRP A CA 1
ATOM 747 C C . TRP A 1 87 ? 20.175 2.667 -17.064 1.00 93.88 87 TRP A C 1
ATOM 749 O O . TRP A 1 87 ? 21.160 3.226 -17.550 1.00 93.88 87 TRP A O 1
ATOM 759 N N . MET A 1 88 ? 18.973 3.258 -17.061 1.00 94.94 88 MET A N 1
ATOM 760 C CA . MET A 1 88 ? 18.726 4.570 -17.683 1.00 94.94 88 MET A CA 1
ATOM 761 C C . MET A 1 88 ? 19.542 5.694 -17.039 1.00 94.94 88 MET A C 1
ATOM 763 O O . MET A 1 88 ? 20.006 6.592 -17.742 1.00 94.94 88 MET A O 1
ATOM 767 N N . PHE A 1 89 ? 19.791 5.633 -15.728 1.00 96.12 89 PHE A N 1
ATOM 768 C CA . PHE A 1 89 ? 20.671 6.611 -15.090 1.00 96.12 89 PHE A CA 1
ATOM 769 C C . PHE A 1 89 ? 22.125 6.449 -15.538 1.00 96.12 89 PHE A C 1
ATOM 771 O O . PHE A 1 89 ? 22.823 7.434 -15.756 1.00 96.12 89 PHE A O 1
ATOM 778 N N . LEU A 1 90 ? 22.578 5.213 -15.752 1.00 95.94 90 LEU A N 1
ATOM 779 C CA . LEU A 1 90 ? 23.916 4.952 -16.281 1.00 95.94 90 LEU A CA 1
ATOM 780 C C . LEU A 1 90 ? 24.071 5.467 -17.720 1.00 95.94 90 LEU A C 1
ATOM 782 O O . LEU A 1 90 ? 25.162 5.895 -18.095 1.00 95.94 90 LEU A O 1
ATOM 786 N N . HIS A 1 91 ? 23.003 5.469 -18.528 1.00 95.62 91 HIS A N 1
ATOM 787 C CA . HIS A 1 91 ? 23.002 6.190 -19.805 1.00 95.62 91 HIS A CA 1
ATOM 788 C C . HIS A 1 91 ? 23.086 7.698 -19.601 1.00 95.62 91 HIS A C 1
ATOM 790 O O . HIS A 1 91 ? 23.945 8.321 -20.214 1.00 95.62 91 HIS A O 1
ATOM 796 N N . TYR A 1 92 ? 22.281 8.274 -18.704 1.00 97.75 92 TYR A N 1
ATOM 797 C CA . TYR A 1 92 ? 22.341 9.706 -18.402 1.00 97.75 92 TYR A CA 1
ATOM 798 C C . TYR A 1 92 ? 23.758 10.161 -18.006 1.00 97.75 92 TYR A C 1
ATOM 800 O O . TYR A 1 92 ? 24.239 11.173 -18.512 1.00 97.75 92 TYR A O 1
ATOM 808 N N . LEU A 1 93 ? 24.456 9.401 -17.152 1.00 97.81 93 LEU A N 1
ATOM 809 C CA . LEU A 1 93 ? 25.822 9.725 -16.722 1.00 97.81 93 LEU A CA 1
ATOM 810 C C . LEU A 1 93 ? 26.834 9.744 -17.881 1.00 97.81 93 LEU A C 1
ATOM 812 O O . LEU A 1 93 ? 27.805 10.501 -17.829 1.00 97.81 93 LEU A O 1
ATOM 816 N N . GLU A 1 94 ? 26.626 8.928 -18.917 1.00 95.06 94 GLU A N 1
ATOM 817 C CA . GLU A 1 94 ? 27.504 8.892 -20.090 1.00 95.06 94 GLU A CA 1
ATOM 818 C C . GLU A 1 94 ? 27.113 9.858 -21.199 1.00 95.06 94 GLU A C 1
ATOM 820 O O . GLU A 1 94 ? 27.990 10.458 -21.818 1.00 95.06 94 GLU A O 1
ATOM 825 N N . GLU A 1 95 ? 25.819 9.995 -21.466 1.00 96.38 95 GLU A N 1
ATOM 826 C CA . GLU A 1 95 ? 25.294 10.944 -22.443 1.00 96.38 95 GLU A CA 1
ATOM 827 C C . GLU A 1 95 ? 25.520 12.383 -21.973 1.00 96.38 95 GLU A C 1
ATOM 829 O O . GLU A 1 95 ? 25.787 13.258 -22.791 1.00 96.38 95 GLU A O 1
ATOM 834 N N . ASN A 1 96 ? 25.445 12.606 -20.655 1.00 97.81 96 ASN A N 1
ATOM 835 C CA . ASN A 1 96 ? 25.614 13.891 -19.983 1.00 97.81 96 ASN A CA 1
ATOM 836 C C . ASN A 1 96 ? 24.901 15.055 -20.707 1.00 97.81 96 ASN A C 1
ATOM 838 O O . ASN A 1 96 ? 25.532 16.069 -21.022 1.00 97.81 96 ASN A O 1
ATOM 842 N N . PRO A 1 97 ? 23.590 14.932 -20.988 1.00 97.62 97 PRO A N 1
ATOM 843 C CA . PRO A 1 97 ? 22.873 15.878 -21.845 1.00 97.62 97 PRO A CA 1
ATOM 844 C C . PRO A 1 97 ? 22.780 17.300 -21.258 1.00 97.62 97 PRO A C 1
ATOM 846 O O . PRO A 1 97 ? 22.524 18.254 -21.992 1.00 97.62 97 PRO A O 1
ATOM 849 N N . ASP A 1 98 ? 23.021 17.463 -19.953 1.00 98.00 98 ASP A N 1
ATOM 850 C CA . ASP A 1 98 ? 23.052 18.754 -19.253 1.00 98.00 98 ASP A CA 1
ATOM 851 C C . ASP A 1 98 ? 24.475 19.319 -19.072 1.00 98.00 98 ASP A C 1
ATOM 853 O O . ASP A 1 98 ? 24.658 20.324 -18.386 1.00 98.00 98 ASP A O 1
ATOM 857 N N . ASN A 1 99 ? 25.486 18.707 -19.705 1.00 97.56 99 ASN A N 1
ATOM 858 C CA . ASN A 1 99 ? 26.888 19.145 -19.693 1.00 97.56 99 ASN A CA 1
ATOM 859 C C . ASN A 1 99 ? 27.461 19.346 -18.279 1.00 97.56 99 ASN A C 1
ATOM 861 O O . ASN A 1 99 ? 28.180 20.311 -18.004 1.00 97.56 99 ASN A O 1
ATOM 865 N N . LEU A 1 100 ? 27.140 18.435 -17.360 1.00 98.25 100 LEU A N 1
ATOM 866 C CA . LEU A 1 100 ? 27.641 18.499 -15.995 1.00 98.25 100 LEU A CA 1
ATOM 867 C C . LEU A 1 100 ? 29.148 18.184 -15.952 1.00 98.25 100 LEU A C 1
ATOM 869 O O . LEU A 1 100 ? 29.608 17.289 -16.670 1.00 98.25 100 LEU A O 1
ATOM 873 N N . PRO A 1 101 ? 29.938 18.882 -15.114 1.00 97.19 101 PRO A N 1
ATOM 874 C CA . PRO A 1 101 ? 31.374 18.637 -15.010 1.00 97.19 101 PRO A CA 1
ATOM 875 C C . PRO A 1 101 ? 31.685 17.184 -14.642 1.00 97.19 101 PRO A C 1
ATOM 877 O O . PRO A 1 101 ? 30.969 16.587 -13.848 1.00 97.19 101 PRO A O 1
ATOM 880 N N . LEU A 1 102 ? 32.792 16.639 -15.154 1.00 96.06 102 LEU A N 1
ATOM 881 C CA . LEU A 1 102 ? 33.333 15.314 -14.790 1.00 96.06 102 LEU A CA 1
ATOM 882 C C . LEU A 1 102 ? 32.482 14.089 -15.196 1.00 96.06 102 LEU A C 1
ATOM 884 O O . LEU A 1 102 ? 32.952 12.963 -15.022 1.00 96.06 102 LEU A O 1
ATOM 888 N N . LEU A 1 103 ? 31.291 14.293 -15.766 1.00 97.94 103 LEU A N 1
ATOM 889 C CA . LEU A 1 103 ? 30.462 13.257 -16.393 1.00 97.94 103 LEU A CA 1
ATOM 890 C C . LEU A 1 103 ? 30.705 13.188 -17.912 1.00 97.94 103 LEU A C 1
ATOM 892 O O . LEU A 1 103 ? 31.391 14.038 -18.482 1.00 97.94 103 LEU A O 1
ATOM 896 N N . GLY A 1 104 ? 30.127 12.186 -18.579 1.00 96.31 104 GLY A N 1
ATOM 897 C CA . GLY A 1 104 ? 30.221 12.001 -20.028 1.00 96.31 104 GLY A CA 1
ATOM 898 C C . GLY A 1 104 ? 30.780 10.639 -20.443 1.00 96.31 104 GLY A C 1
ATOM 899 O O . GLY A 1 104 ? 30.938 9.724 -19.631 1.00 96.31 104 GLY A O 1
ATOM 900 N N . SER A 1 105 ? 31.081 10.503 -21.736 1.00 94.06 105 SER A N 1
ATOM 901 C CA . SER A 1 105 ? 31.509 9.241 -22.347 1.00 94.06 105 SER A CA 1
ATOM 902 C C . SER A 1 105 ? 32.660 8.578 -21.579 1.00 94.06 105 SER A C 1
ATOM 904 O O . SER A 1 105 ? 33.745 9.144 -21.440 1.00 94.06 105 SER A O 1
ATOM 906 N N . GLY A 1 106 ? 32.436 7.343 -21.119 1.00 92.75 106 GLY A N 1
ATOM 907 C CA . GLY A 1 106 ? 33.407 6.556 -20.359 1.00 92.75 106 GLY A CA 1
ATOM 908 C C . GLY A 1 106 ? 33.315 6.700 -18.838 1.00 92.75 106 GLY A C 1
ATOM 909 O O . GLY A 1 106 ? 34.086 6.039 -18.142 1.00 92.75 106 GLY A O 1
ATOM 910 N N . PHE A 1 107 ? 32.386 7.497 -18.296 1.00 96.69 107 PHE A N 1
ATOM 911 C CA . PHE A 1 107 ? 32.212 7.633 -16.846 1.00 96.69 107 PHE A CA 1
ATOM 912 C C . PHE A 1 107 ? 31.917 6.291 -16.155 1.00 96.69 107 PHE A C 1
ATOM 914 O O . PHE A 1 107 ? 32.550 5.978 -15.149 1.00 96.69 107 PHE A O 1
ATOM 921 N N . ASN A 1 108 ? 31.064 5.435 -16.729 1.00 93.88 108 ASN A N 1
ATOM 922 C CA . ASN A 1 108 ? 30.772 4.114 -16.152 1.00 93.88 108 ASN A CA 1
ATOM 923 C C . ASN A 1 108 ? 32.007 3.204 -16.124 1.00 93.88 108 ASN A C 1
ATOM 925 O O . ASN A 1 108 ? 32.279 2.537 -15.127 1.00 93.88 108 ASN A O 1
ATOM 929 N N . ARG A 1 109 ? 32.836 3.252 -17.174 1.00 91.75 109 ARG A N 1
ATOM 930 C CA . ARG A 1 109 ? 34.134 2.560 -17.188 1.00 91.75 109 ARG A CA 1
ATOM 931 C C . ARG A 1 109 ? 35.049 3.058 -16.065 1.00 91.75 109 ARG A C 1
ATOM 933 O O . ARG A 1 109 ? 35.788 2.253 -15.492 1.00 91.75 109 ARG A O 1
ATOM 940 N N . ARG A 1 110 ? 35.041 4.363 -15.771 1.00 94.62 110 ARG A N 1
ATOM 941 C CA . ARG A 1 110 ? 35.810 4.936 -14.657 1.00 94.62 110 ARG A CA 1
ATOM 942 C C . ARG A 1 110 ? 35.296 4.435 -13.316 1.00 94.62 110 ARG A C 1
ATOM 944 O O . ARG A 1 110 ? 36.121 4.084 -12.485 1.00 94.62 110 ARG A O 1
ATOM 951 N N . ILE A 1 111 ? 33.979 4.310 -13.128 1.00 93.75 111 ILE A N 1
ATOM 952 C CA . ILE A 1 111 ? 33.410 3.722 -11.905 1.00 93.75 111 ILE A CA 1
ATOM 953 C C . ILE A 1 111 ? 34.016 2.341 -11.651 1.00 93.75 111 ILE A C 1
ATOM 955 O O . ILE A 1 111 ? 34.557 2.121 -10.574 1.00 93.75 111 ILE A O 1
ATOM 959 N N . TRP A 1 112 ? 34.025 1.442 -12.641 1.00 91.31 112 TRP A N 1
ATOM 960 C CA . TRP A 1 112 ? 34.587 0.106 -12.426 1.00 91.31 112 TRP A CA 1
ATOM 961 C C . TRP A 1 112 ? 36.111 0.077 -12.234 1.00 91.31 112 TRP A C 1
ATOM 963 O O . TRP A 1 112 ? 36.625 -0.764 -11.501 1.00 91.31 112 TRP A O 1
ATOM 973 N N . ASN A 1 113 ? 36.858 0.949 -12.920 1.00 92.19 113 ASN A N 1
ATOM 974 C CA . ASN A 1 113 ? 38.327 0.927 -12.886 1.00 92.19 113 ASN A CA 1
ATOM 975 C C . ASN A 1 113 ? 38.926 1.710 -11.715 1.00 92.19 113 ASN A C 1
ATOM 977 O O . ASN A 1 113 ? 40.007 1.368 -11.245 1.00 92.19 113 ASN A O 1
ATOM 981 N N . GLU A 1 114 ? 38.245 2.760 -11.265 1.00 94.31 114 GLU A N 1
ATOM 982 C CA . GLU A 1 114 ? 38.731 3.691 -10.245 1.00 94.31 114 GLU A CA 1
ATOM 983 C C . GLU A 1 114 ? 38.009 3.519 -8.900 1.00 94.31 114 GLU A C 1
ATOM 985 O O . GLU A 1 114 ? 38.367 4.212 -7.948 1.00 94.31 114 GLU A O 1
ATOM 990 N N . SER A 1 115 ? 37.005 2.637 -8.784 1.00 93.81 115 SER A N 1
ATOM 991 C CA . SER A 1 115 ? 36.392 2.253 -7.499 1.00 93.81 115 SER A CA 1
ATOM 992 C C . SER A 1 115 ? 37.435 1.732 -6.511 1.00 93.81 115 SER A C 1
ATOM 994 O O . SER A 1 115 ? 38.339 0.985 -6.899 1.00 93.81 115 SER A O 1
ATOM 996 N N . LEU A 1 116 ? 37.284 2.079 -5.236 1.00 94.44 116 LEU A N 1
ATOM 997 C CA . LEU A 1 116 ? 38.120 1.560 -4.154 1.00 94.44 116 LEU A CA 1
ATOM 998 C C . LEU A 1 116 ? 37.529 0.265 -3.576 1.00 94.44 116 LEU A C 1
ATOM 1000 O O . LEU A 1 116 ? 36.337 -0.009 -3.712 1.00 94.44 116 LEU A O 1
ATOM 1004 N N . GLN A 1 117 ? 38.363 -0.539 -2.913 1.00 91.62 117 GLN A N 1
ATOM 1005 C CA . GLN A 1 117 ? 37.910 -1.765 -2.252 1.00 91.62 117 GLN A CA 1
ATOM 1006 C C . GLN A 1 117 ? 36.837 -1.443 -1.201 1.00 91.62 117 GLN A C 1
ATOM 1008 O O . GLN A 1 117 ? 37.041 -0.572 -0.356 1.00 91.62 117 GLN A O 1
ATOM 1013 N N . ASN A 1 118 ? 35.720 -2.175 -1.233 1.00 90.56 118 ASN A N 1
ATOM 1014 C CA . ASN A 1 118 ? 34.569 -2.017 -0.331 1.00 90.56 118 ASN A CA 1
ATOM 1015 C C . ASN A 1 118 ? 33.870 -0.642 -0.389 1.00 90.56 118 ASN A C 1
ATOM 1017 O O . ASN A 1 118 ? 33.077 -0.321 0.497 1.00 90.56 118 ASN A O 1
ATOM 1021 N N . GLU A 1 119 ? 34.136 0.169 -1.416 1.00 93.38 119 GLU A N 1
ATOM 1022 C CA . GLU A 1 119 ? 33.475 1.460 -1.623 1.00 93.38 119 GLU A CA 1
ATOM 1023 C C . GLU A 1 119 ? 32.059 1.256 -2.173 1.00 93.38 119 GLU A C 1
ATOM 1025 O O . GLU A 1 119 ? 31.857 0.515 -3.134 1.00 93.38 119 GLU A O 1
ATOM 1030 N N . TYR A 1 120 ? 31.059 1.914 -1.589 1.00 93.25 120 TYR A N 1
ATOM 1031 C CA . TYR A 1 120 ? 29.700 1.874 -2.126 1.00 93.25 120 TYR A CA 1
ATOM 1032 C C . TYR A 1 120 ? 29.674 2.493 -3.540 1.00 93.25 120 TYR A C 1
ATOM 1034 O O . TYR A 1 120 ? 30.185 3.605 -3.695 1.00 93.25 120 TYR A O 1
ATOM 1042 N N . PRO A 1 121 ? 29.067 1.864 -4.572 1.00 93.56 121 PRO A N 1
ATOM 1043 C CA . PRO A 1 121 ? 29.113 2.395 -5.940 1.00 93.56 121 PRO A CA 1
ATOM 1044 C C . PRO A 1 121 ? 28.637 3.847 -6.095 1.00 93.56 121 PRO A C 1
ATOM 1046 O O . PRO A 1 121 ? 29.198 4.596 -6.893 1.00 93.56 121 PRO A O 1
ATOM 1049 N N . VAL A 1 122 ? 27.668 4.294 -5.289 1.00 95.62 122 VAL A N 1
ATOM 1050 C CA . VAL A 1 122 ? 27.242 5.707 -5.266 1.00 95.62 122 VAL A CA 1
ATOM 1051 C C . VAL A 1 122 ? 28.334 6.617 -4.697 1.00 95.62 122 VAL A C 1
ATOM 1053 O O . VAL A 1 122 ? 28.542 7.716 -5.203 1.00 95.62 122 VAL A O 1
ATOM 1056 N N . HIS A 1 123 ? 29.078 6.176 -3.679 1.00 97.12 123 HIS A N 1
ATOM 1057 C CA . HIS A 1 123 ? 30.232 6.929 -3.171 1.00 97.12 123 HIS A CA 1
ATOM 1058 C C . HIS A 1 123 ? 31.344 7.011 -4.216 1.00 97.12 123 HIS A C 1
ATOM 1060 O O . HIS A 1 123 ? 31.926 8.083 -4.372 1.00 97.12 123 HIS A O 1
ATOM 1066 N N . THR A 1 124 ? 31.567 5.955 -5.007 1.00 96.62 124 THR A N 1
ATOM 1067 C CA . THR A 1 124 ? 32.455 6.022 -6.178 1.00 96.62 124 THR A CA 1
ATOM 1068 C C . THR A 1 124 ? 31.972 7.086 -7.169 1.00 96.62 124 THR A C 1
ATOM 1070 O O . THR A 1 124 ? 32.753 7.952 -7.558 1.00 96.62 124 THR A O 1
ATOM 1073 N N . MET A 1 125 ? 30.683 7.091 -7.541 1.00 97.44 125 MET A N 1
ATOM 1074 C CA . MET A 1 125 ? 30.111 8.112 -8.437 1.00 97.44 125 MET A CA 1
ATOM 1075 C C . MET A 1 125 ? 30.314 9.532 -7.892 1.00 97.44 125 MET A C 1
ATOM 1077 O O . MET A 1 125 ? 30.744 10.420 -8.630 1.00 97.44 125 MET A O 1
ATOM 1081 N N . ILE A 1 126 ? 30.064 9.746 -6.597 1.00 98.25 126 ILE A N 1
ATOM 1082 C CA . ILE A 1 126 ? 30.261 11.035 -5.920 1.00 98.25 126 ILE A CA 1
ATOM 1083 C C . ILE A 1 126 ? 31.738 11.434 -5.914 1.00 98.25 126 ILE A C 1
ATOM 1085 O O . ILE A 1 126 ? 32.055 12.581 -6.210 1.00 98.25 126 ILE A O 1
ATOM 1089 N N . ARG A 1 127 ? 32.666 10.520 -5.625 1.00 98.12 127 ARG A N 1
ATOM 1090 C CA . ARG A 1 127 ? 34.104 10.822 -5.621 1.00 98.12 127 ARG A CA 1
ATOM 1091 C C . ARG A 1 127 ? 34.623 11.173 -7.015 1.00 98.12 127 ARG A C 1
ATOM 1093 O O . ARG A 1 127 ? 35.452 12.069 -7.143 1.00 98.12 127 ARG A O 1
ATOM 1100 N N . LEU A 1 128 ? 34.138 10.491 -8.053 1.00 98.06 128 LEU A N 1
ATOM 1101 C CA . LEU A 1 128 ? 34.566 10.718 -9.436 1.00 98.06 128 LEU A CA 1
ATOM 1102 C C . LEU A 1 128 ? 33.935 11.962 -10.087 1.00 98.06 128 LEU A C 1
ATOM 1104 O O . LEU A 1 128 ? 34.448 12.408 -11.115 1.00 98.06 128 LEU A O 1
ATOM 1108 N N . SER A 1 129 ? 32.858 12.516 -9.510 1.00 97.94 129 SER A N 1
ATOM 1109 C CA . SER A 1 129 ? 32.102 13.651 -10.073 1.00 97.94 129 SER A CA 1
ATOM 1110 C C . SER A 1 129 ? 31.963 14.890 -9.171 1.00 97.94 129 SER A C 1
ATOM 1112 O O . SER A 1 129 ? 31.778 15.990 -9.685 1.00 97.94 129 SER A O 1
ATOM 1114 N N . SER A 1 130 ? 32.116 14.747 -7.854 1.00 97.88 130 SER A N 1
ATOM 1115 C CA . SER A 1 130 ? 31.747 15.654 -6.746 1.00 97.88 130 SER A CA 1
ATOM 1116 C C . SER A 1 130 ? 30.310 15.497 -6.208 1.00 97.88 130 SER A C 1
ATOM 1118 O O . SER A 1 130 ? 29.395 15.173 -6.971 1.00 97.88 130 SER A O 1
ATOM 1120 N N . PRO A 1 131 ? 30.072 15.791 -4.906 1.00 97.06 131 PRO A N 1
ATOM 1121 C CA . PRO A 1 131 ? 28.729 15.777 -4.324 1.00 97.06 131 PRO A CA 1
ATOM 1122 C C . PRO A 1 131 ? 27.730 16.649 -5.088 1.00 97.06 131 PRO A C 1
ATOM 1124 O O . PRO A 1 131 ? 26.640 16.189 -5.410 1.00 97.06 131 PRO A O 1
ATOM 1127 N N . GLU A 1 132 ? 28.100 17.882 -5.441 1.00 97.75 132 GLU A N 1
ATOM 1128 C CA . GLU A 1 132 ? 27.171 18.802 -6.107 1.00 97.75 132 GLU A CA 1
ATOM 1129 C C . GLU A 1 132 ? 26.843 18.364 -7.539 1.00 97.75 132 GLU A C 1
ATOM 1131 O O . GLU A 1 132 ? 25.680 18.405 -7.944 1.00 97.75 132 GLU A O 1
ATOM 1136 N N . THR A 1 133 ? 27.834 17.888 -8.300 1.00 98.50 133 THR A N 1
ATOM 1137 C CA . THR A 1 133 ? 27.594 17.319 -9.635 1.00 98.50 133 THR A CA 1
ATOM 1138 C C . THR A 1 133 ? 26.653 16.125 -9.557 1.00 98.50 133 THR A C 1
ATOM 1140 O O . THR A 1 133 ? 25.706 16.052 -10.337 1.00 98.50 133 THR A O 1
ATOM 1143 N N . PHE A 1 134 ? 26.871 15.209 -8.610 1.00 98.56 134 PHE A N 1
ATOM 1144 C CA . PHE A 1 134 ? 26.027 14.028 -8.456 1.00 98.56 134 PHE A CA 1
ATOM 1145 C C . PHE A 1 134 ? 24.583 14.393 -8.077 1.00 98.56 134 PHE A C 1
ATOM 1147 O O . PHE A 1 134 ? 23.633 13.882 -8.672 1.00 98.56 134 PHE A O 1
ATOM 1154 N N . LYS A 1 135 ? 24.392 15.343 -7.151 1.00 98.44 135 LYS A N 1
ATOM 1155 C CA . LYS A 1 135 ? 23.054 15.847 -6.802 1.00 98.44 135 LYS A CA 1
ATOM 1156 C C . LYS A 1 135 ? 22.359 16.492 -8.005 1.00 98.44 135 LYS A C 1
ATOM 1158 O O . LYS A 1 135 ? 21.200 16.183 -8.277 1.00 98.44 135 LYS A O 1
ATOM 1163 N N . LYS A 1 136 ? 23.060 17.343 -8.768 1.00 98.69 136 LYS A N 1
ATOM 1164 C CA . LYS A 1 136 ? 22.529 17.931 -10.013 1.00 98.69 136 LYS A CA 1
ATOM 1165 C C . LYS A 1 136 ? 22.185 16.866 -11.049 1.00 98.69 136 LYS A C 1
ATOM 1167 O O . LYS A 1 136 ? 21.136 16.974 -11.673 1.00 98.69 136 LYS A O 1
ATOM 1172 N N . ALA A 1 137 ? 23.020 15.838 -11.198 1.00 98.75 137 ALA A N 1
ATOM 1173 C CA . ALA A 1 137 ? 22.768 14.718 -12.097 1.00 98.75 137 ALA A CA 1
ATOM 1174 C C . ALA A 1 137 ? 21.442 14.025 -11.770 1.00 98.75 137 ALA A C 1
ATOM 1176 O O . ALA A 1 137 ? 20.633 13.831 -12.668 1.00 98.75 137 ALA A O 1
ATOM 1177 N N . LEU A 1 138 ? 21.172 13.740 -10.491 1.00 98.56 138 LEU A N 1
ATOM 1178 C CA . LEU A 1 138 ? 19.889 13.177 -10.055 1.00 98.56 138 LEU A CA 1
ATOM 1179 C C . LEU A 1 138 ? 18.704 14.110 -10.357 1.00 98.56 138 LEU A C 1
ATOM 1181 O O . LEU A 1 138 ? 17.675 13.649 -10.845 1.00 98.56 138 LEU A O 1
ATOM 1185 N N . GLY A 1 139 ? 18.844 15.416 -10.106 1.00 98.62 139 GLY A N 1
ATOM 1186 C CA . GLY A 1 139 ? 17.789 16.401 -10.377 1.00 98.62 139 GLY A CA 1
ATOM 1187 C C . GLY A 1 139 ? 17.457 16.559 -11.863 1.00 98.62 139 GLY A C 1
ATOM 1188 O O . GLY A 1 139 ? 16.290 16.541 -12.249 1.00 98.62 139 GLY A O 1
ATOM 1189 N N . HIS A 1 140 ? 18.479 16.681 -12.709 1.00 98.81 140 HIS A N 1
ATOM 1190 C CA . HIS A 1 140 ? 18.312 16.772 -14.159 1.00 98.81 140 HIS A CA 1
ATOM 1191 C C . HIS A 1 140 ? 17.793 15.465 -14.759 1.00 98.81 140 HIS A C 1
ATOM 1193 O O . HIS A 1 140 ? 16.889 15.489 -15.595 1.00 98.81 140 HIS A O 1
ATOM 1199 N N . PHE A 1 141 ? 18.296 14.324 -14.284 1.00 98.56 141 PHE A N 1
ATOM 1200 C CA . PHE A 1 141 ? 17.766 13.021 -14.657 1.00 98.56 141 PHE A CA 1
ATOM 1201 C C . PHE A 1 141 ? 16.273 12.919 -14.322 1.00 98.56 141 PHE A C 1
ATOM 1203 O O . PHE A 1 141 ? 15.482 12.616 -15.211 1.00 98.56 141 PHE A O 1
ATOM 1210 N N . ALA A 1 142 ? 15.855 13.281 -13.103 1.00 98.25 142 ALA A N 1
ATOM 1211 C CA . ALA A 1 142 ? 14.441 13.306 -12.721 1.00 98.25 142 ALA A CA 1
ATOM 1212 C C . ALA A 1 142 ? 13.591 14.174 -13.666 1.00 98.25 142 ALA A C 1
ATOM 1214 O O . ALA A 1 142 ? 12.527 13.740 -14.109 1.00 98.25 142 ALA A O 1
ATOM 1215 N N . ALA A 1 143 ? 14.082 15.364 -14.026 1.00 98.56 143 ALA A N 1
ATOM 1216 C CA . ALA A 1 143 ? 13.411 16.263 -14.962 1.00 98.56 143 ALA A CA 1
ATOM 1217 C C . ALA A 1 143 ? 13.235 15.629 -16.355 1.00 98.56 143 ALA A C 1
ATOM 1219 O O . ALA A 1 143 ? 12.154 15.695 -16.943 1.00 98.56 143 ALA A O 1
ATOM 1220 N N . ARG A 1 144 ? 14.272 14.960 -16.871 1.00 98.06 144 ARG A N 1
ATOM 1221 C CA . ARG A 1 144 ? 14.243 14.265 -18.171 1.00 98.06 144 ARG A CA 1
ATOM 1222 C C . ARG A 1 144 ? 13.326 13.053 -18.174 1.00 98.06 144 ARG A C 1
ATOM 1224 O O . ARG A 1 144 ? 12.632 12.816 -19.165 1.00 98.06 144 ARG A O 1
ATOM 1231 N N . MET A 1 145 ? 13.247 12.337 -17.055 1.00 96.25 145 MET A N 1
ATOM 1232 C CA . MET A 1 145 ? 12.373 11.174 -16.903 1.00 96.25 145 MET A CA 1
ATOM 1233 C C . MET A 1 145 ? 10.879 11.507 -17.026 1.00 96.25 145 MET A C 1
ATOM 1235 O O . MET A 1 145 ? 10.101 10.610 -17.341 1.00 96.25 145 MET A O 1
ATOM 1239 N N . ALA A 1 146 ? 10.471 12.780 -16.911 1.00 95.56 146 ALA A N 1
ATOM 1240 C CA . ALA A 1 146 ? 9.099 13.204 -17.218 1.00 95.56 146 ALA A CA 1
ATOM 1241 C C . ALA A 1 146 ? 8.664 12.865 -18.662 1.00 95.56 146 ALA A C 1
ATOM 1243 O O . ALA A 1 146 ? 7.475 12.672 -18.912 1.00 95.56 146 ALA A O 1
ATOM 1244 N N . THR A 1 147 ? 9.618 12.776 -19.599 1.00 95.19 147 THR A N 1
ATOM 1245 C CA . THR A 1 147 ? 9.381 12.459 -21.024 1.00 95.19 147 THR A CA 1
ATOM 1246 C C . THR A 1 147 ? 10.380 11.448 -21.599 1.00 95.19 147 THR A C 1
ATOM 1248 O O . THR A 1 147 ? 10.483 11.310 -22.818 1.00 95.19 147 THR A O 1
ATOM 1251 N N . LEU A 1 148 ? 11.119 10.734 -20.739 1.00 95.44 148 LEU A N 1
ATOM 1252 C CA . LEU A 1 148 ? 12.200 9.814 -21.127 1.00 95.44 148 LEU A CA 1
ATOM 1253 C C . LEU A 1 148 ? 13.239 10.475 -22.065 1.00 95.44 148 LEU A C 1
ATOM 1255 O O . LEU A 1 148 ? 13.715 9.841 -23.007 1.00 95.44 148 LEU A O 1
ATOM 1259 N N . ASP A 1 149 ? 13.560 11.756 -21.822 1.00 96.44 149 ASP A N 1
ATOM 1260 C CA . ASP A 1 149 ? 14.414 12.607 -22.676 1.00 96.44 149 ASP A CA 1
ATOM 1261 C C . ASP A 1 149 ? 15.915 12.269 -22.562 1.00 96.44 149 ASP A C 1
ATOM 1263 O O . ASP A 1 149 ? 16.708 12.996 -21.952 1.00 96.44 149 ASP A O 1
ATOM 1267 N N . LEU A 1 150 ? 16.271 11.119 -23.136 1.00 95.12 150 LEU A N 1
ATOM 1268 C CA . LEU A 1 150 ? 17.625 10.592 -23.339 1.00 95.12 150 LEU A CA 1
ATOM 1269 C C . LEU A 1 150 ? 17.849 10.299 -24.835 1.00 95.12 150 LEU A C 1
ATOM 1271 O O . LEU A 1 150 ? 16.915 10.363 -25.633 1.00 95.12 150 LEU A O 1
ATOM 1275 N N . SER A 1 151 ? 19.066 9.926 -25.243 1.00 92.94 151 SER A N 1
ATOM 1276 C CA . SER A 1 151 ? 19.450 9.808 -26.664 1.00 92.94 151 SER A CA 1
ATOM 1277 C C . SER A 1 151 ? 18.533 8.923 -27.524 1.00 92.94 151 SER A C 1
ATOM 1279 O O . SER A 1 151 ? 18.350 9.194 -28.710 1.00 92.94 151 SER A O 1
ATOM 1281 N N . GLN A 1 152 ? 17.920 7.893 -26.930 1.00 92.44 152 GLN A N 1
ATOM 1282 C CA . GLN A 1 152 ? 17.000 6.966 -27.601 1.00 92.44 152 GLN A CA 1
ATOM 1283 C C . GLN A 1 152 ? 15.519 7.227 -27.273 1.00 92.44 152 GLN A C 1
ATOM 1285 O O . GLN A 1 152 ? 14.693 6.317 -27.378 1.00 92.44 152 GLN A O 1
ATOM 1290 N N . GLN A 1 153 ? 15.155 8.463 -26.907 1.00 93.44 153 GLN A N 1
ATOM 1291 C CA . GLN A 1 153 ? 13.804 8.859 -26.478 1.00 93.44 153 GLN A CA 1
ATOM 1292 C C . GLN A 1 153 ? 12.689 8.304 -27.374 1.00 93.44 153 GLN A C 1
ATOM 1294 O O . GLN A 1 153 ? 11.686 7.812 -26.865 1.00 93.44 153 GLN A O 1
ATOM 1299 N N . ARG A 1 154 ? 12.860 8.329 -28.704 1.00 91.75 154 ARG A N 1
ATOM 1300 C CA . ARG A 1 154 ? 11.867 7.785 -29.646 1.00 91.75 154 ARG A CA 1
ATOM 1301 C C . ARG A 1 154 ? 11.529 6.319 -29.340 1.00 91.75 154 ARG A C 1
ATOM 1303 O O . ARG A 1 154 ? 10.356 5.979 -29.226 1.00 91.75 154 ARG A O 1
ATOM 1310 N N . ILE A 1 155 ? 12.545 5.468 -29.182 1.00 91.31 155 ILE A N 1
ATOM 1311 C CA . ILE A 1 155 ? 12.383 4.029 -28.912 1.00 91.31 155 ILE A CA 1
ATOM 1312 C C . ILE A 1 155 ? 11.757 3.820 -27.528 1.00 91.31 155 ILE A C 1
ATOM 1314 O O . ILE A 1 155 ? 10.852 2.996 -27.368 1.00 91.31 155 ILE A O 1
ATOM 1318 N N . TYR A 1 156 ? 12.183 4.610 -26.537 1.00 93.56 156 TYR A N 1
ATOM 1319 C CA . TYR A 1 156 ? 11.621 4.571 -25.187 1.00 93.56 156 TYR A CA 1
ATOM 1320 C C . TYR A 1 156 ? 10.141 4.950 -25.167 1.00 93.56 156 TYR A C 1
ATOM 1322 O O . TYR A 1 156 ? 9.344 4.231 -24.570 1.00 93.56 156 TYR A O 1
ATOM 1330 N N . LEU A 1 157 ? 9.748 6.028 -25.850 1.00 93.06 157 LEU A N 1
ATOM 1331 C CA . LEU A 1 157 ? 8.358 6.476 -25.923 1.00 93.06 157 LEU A CA 1
ATOM 1332 C C . LEU A 1 157 ? 7.476 5.514 -26.724 1.00 93.06 157 LEU A C 1
ATOM 1334 O O . LEU A 1 157 ? 6.336 5.273 -26.330 1.00 93.06 157 LEU A O 1
ATOM 1338 N N . GLU A 1 158 ? 7.981 4.922 -27.809 1.00 92.00 158 GLU A N 1
ATOM 1339 C CA . GLU A 1 158 ? 7.263 3.880 -28.557 1.00 92.00 158 GLU A CA 1
ATOM 1340 C C . GLU A 1 158 ? 6.936 2.674 -27.664 1.00 92.00 158 GLU A C 1
ATOM 1342 O O . GLU A 1 158 ? 5.803 2.184 -27.666 1.00 92.00 158 GLU A O 1
ATOM 1347 N N . ARG A 1 159 ? 7.904 2.216 -26.860 1.00 91.81 159 ARG A N 1
ATOM 1348 C CA . ARG A 1 159 ? 7.701 1.127 -25.896 1.00 91.81 159 ARG A CA 1
ATOM 1349 C C . ARG A 1 159 ? 6.783 1.538 -24.746 1.00 91.81 159 ARG A C 1
ATOM 1351 O O . ARG A 1 159 ? 5.840 0.809 -24.448 1.00 91.81 159 ARG A O 1
ATOM 1358 N N . PHE A 1 160 ? 7.027 2.702 -24.146 1.00 93.31 160 PHE A N 1
ATOM 1359 C CA . PHE A 1 160 ? 6.235 3.255 -23.050 1.00 93.31 160 PHE A CA 1
ATOM 1360 C C . PHE A 1 160 ? 4.759 3.363 -23.437 1.00 93.31 160 PHE A C 1
ATOM 1362 O O . PHE A 1 160 ? 3.907 2.788 -22.770 1.00 93.31 160 PHE A O 1
ATOM 1369 N N . ASN A 1 161 ? 4.451 4.020 -24.558 1.00 91.81 161 ASN A N 1
ATOM 1370 C CA . ASN A 1 161 ? 3.074 4.248 -25.000 1.00 91.81 161 ASN A CA 1
ATOM 1371 C C . ASN A 1 161 ? 2.345 2.953 -25.371 1.00 91.81 161 ASN A C 1
ATOM 1373 O O . ASN A 1 161 ? 1.137 2.855 -25.168 1.00 91.81 161 ASN A O 1
ATOM 1377 N N . ARG A 1 162 ? 3.064 1.950 -25.889 1.00 91.06 162 ARG A N 1
ATOM 1378 C CA . ARG A 1 162 ? 2.488 0.634 -26.200 1.00 91.06 162 ARG A CA 1
ATOM 1379 C C . ARG A 1 162 ? 2.055 -0.126 -24.946 1.00 91.06 162 ARG A C 1
ATOM 1381 O O . ARG A 1 162 ? 1.127 -0.926 -25.016 1.00 91.06 162 ARG A O 1
ATOM 1388 N N . GLU A 1 163 ? 2.741 0.088 -23.829 1.00 90.62 163 GLU A N 1
ATOM 1389 C CA . GLU A 1 163 ? 2.594 -0.722 -22.618 1.00 90.62 163 GLU A CA 1
ATOM 1390 C C . GLU A 1 163 ? 1.972 0.028 -21.436 1.00 90.62 163 GLU A C 1
ATOM 1392 O O . GLU A 1 163 ? 1.640 -0.589 -20.424 1.00 90.62 163 GLU A O 1
ATOM 1397 N N . LEU A 1 164 ? 1.788 1.342 -21.550 1.00 88.56 164 LEU A N 1
ATOM 1398 C CA . LEU A 1 164 ? 1.182 2.163 -20.514 1.00 88.56 164 LEU A CA 1
ATOM 1399 C C . LEU A 1 164 ? -0.316 1.856 -20.360 1.00 88.56 164 LEU A C 1
ATOM 1401 O O . LEU A 1 164 ? -1.156 2.279 -21.160 1.00 88.56 164 LEU A O 1
ATOM 1405 N N . ASP A 1 165 ? -0.663 1.209 -19.257 1.00 82.00 165 ASP A N 1
ATOM 1406 C CA . ASP A 1 165 ? -2.035 0.962 -18.826 1.00 82.00 165 ASP A CA 1
ATOM 1407 C C . ASP A 1 165 ? -2.401 1.805 -17.589 1.00 82.00 165 ASP A C 1
ATOM 1409 O O . ASP A 1 165 ? -1.640 2.662 -17.132 1.00 82.00 165 ASP A O 1
ATOM 1413 N N . ASP A 1 166 ? -3.609 1.603 -17.059 1.00 74.75 166 ASP A N 1
ATOM 1414 C CA . ASP A 1 166 ? -4.069 2.321 -15.866 1.00 74.75 166 ASP A CA 1
ATOM 1415 C C . ASP A 1 166 ? -3.270 1.958 -14.611 1.00 74.75 166 ASP A C 1
ATOM 1417 O O . ASP A 1 166 ? -3.101 2.820 -13.755 1.00 74.75 166 ASP A O 1
ATOM 1421 N N . TYR A 1 167 ? -2.758 0.725 -14.502 1.00 76.69 167 TYR A N 1
ATOM 1422 C CA . TYR A 1 167 ? -1.901 0.314 -13.383 1.00 76.69 167 TYR A CA 1
ATOM 1423 C C . TYR A 1 167 ? -0.642 1.163 -13.359 1.00 76.69 167 TYR A C 1
ATOM 1425 O O . TYR A 1 167 ? -0.375 1.879 -12.394 1.00 76.69 167 TYR A O 1
ATOM 1433 N N . ARG A 1 168 ? 0.075 1.146 -14.481 1.00 83.06 168 ARG A N 1
ATOM 1434 C CA . ARG A 1 168 ? 1.340 1.847 -14.653 1.00 83.06 168 ARG A CA 1
ATOM 1435 C C . ARG A 1 168 ? 1.164 3.345 -14.507 1.00 83.06 168 ARG A C 1
ATOM 1437 O O . ARG A 1 168 ? 1.943 3.980 -13.815 1.00 83.06 168 ARG A O 1
ATOM 1444 N N . ARG A 1 169 ? 0.099 3.936 -15.062 1.00 82.38 169 ARG A N 1
ATOM 1445 C CA . ARG A 1 169 ? -0.181 5.371 -14.860 1.00 82.38 169 ARG A CA 1
ATOM 1446 C C . ARG A 1 169 ? -0.255 5.760 -13.382 1.00 82.38 169 ARG A C 1
ATOM 1448 O O . ARG A 1 169 ? 0.207 6.844 -13.032 1.00 82.38 169 ARG A O 1
ATOM 1455 N N . ARG A 1 170 ? -0.843 4.902 -12.547 1.00 74.88 170 ARG A N 1
ATOM 1456 C CA . ARG A 1 170 ? -1.082 5.171 -11.124 1.00 74.88 170 ARG A CA 1
ATOM 1457 C C . ARG A 1 170 ? 0.141 4.901 -10.245 1.00 74.88 170 ARG A C 1
ATOM 1459 O O . ARG A 1 170 ? 0.259 5.523 -9.201 1.00 74.88 170 ARG A O 1
ATOM 1466 N N . THR A 1 171 ? 1.049 4.016 -10.655 1.00 78.62 171 THR A N 1
ATOM 1467 C CA . THR A 1 171 ? 2.318 3.773 -9.943 1.00 78.62 171 THR A CA 1
ATOM 1468 C C . THR A 1 171 ? 3.412 4.766 -10.336 1.00 78.62 171 THR A C 1
ATOM 1470 O O . THR A 1 171 ? 4.223 5.144 -9.497 1.00 78.62 171 THR A O 1
ATOM 1473 N N . LEU A 1 172 ? 3.406 5.234 -11.589 1.00 87.25 172 LEU A N 1
ATOM 1474 C CA . LEU A 1 172 ? 4.360 6.214 -12.110 1.00 87.25 172 LEU A CA 1
ATOM 1475 C C . LEU A 1 172 ? 4.199 7.593 -11.462 1.00 87.25 172 LEU A C 1
ATOM 1477 O O . LEU A 1 172 ? 5.137 8.141 -10.885 1.00 87.25 172 LEU A O 1
ATOM 1481 N N . TYR A 1 173 ? 3.026 8.206 -11.631 1.00 89.81 173 TYR A N 1
ATOM 1482 C CA . TYR A 1 173 ? 2.854 9.621 -11.329 1.00 89.81 173 TYR A CA 1
ATOM 1483 C C . TYR A 1 173 ? 2.453 9.829 -9.874 1.00 89.81 173 TYR A C 1
ATOM 1485 O O . TYR A 1 173 ? 1.447 9.297 -9.414 1.00 89.81 173 TYR A O 1
ATOM 1493 N N . THR A 1 174 ? 3.206 10.667 -9.165 1.00 90.94 174 THR A N 1
ATOM 1494 C CA . THR A 1 174 ? 2.893 11.025 -7.782 1.00 90.94 174 THR A CA 1
ATOM 1495 C C . THR A 1 174 ? 1.692 11.966 -7.760 1.00 90.94 174 THR A C 1
ATOM 1497 O O . THR A 1 174 ? 1.779 13.107 -8.219 1.00 90.94 174 THR A O 1
ATOM 1500 N N . GLU A 1 175 ? 0.577 11.509 -7.194 1.00 88.12 175 GLU A N 1
ATOM 1501 C CA . GLU A 1 175 ? -0.590 12.354 -6.944 1.00 88.12 175 GLU A CA 1
ATOM 1502 C C . GLU A 1 175 ? -0.502 12.988 -5.559 1.00 88.12 175 GLU A C 1
ATOM 1504 O O . GLU A 1 175 ? -0.439 12.302 -4.541 1.00 88.12 175 GLU A O 1
ATOM 1509 N N . LEU A 1 176 ? -0.454 14.319 -5.518 1.00 90.62 176 LEU A N 1
ATOM 1510 C CA . LEU A 1 176 ? -0.296 15.049 -4.265 1.00 90.62 176 LEU A CA 1
ATOM 1511 C C . LEU A 1 176 ? -1.608 15.084 -3.471 1.00 90.62 176 LEU A C 1
ATOM 1513 O O . LEU A 1 176 ? -2.679 15.310 -4.034 1.00 90.62 176 LEU A O 1
ATOM 1517 N N . LYS A 1 177 ? -1.499 14.955 -2.147 1.00 87.44 177 LYS A N 1
ATOM 1518 C CA . LYS A 1 177 ? -2.613 15.095 -1.198 1.00 87.44 177 LYS A CA 1
ATOM 1519 C C . LYS A 1 177 ? -2.680 16.530 -0.675 1.00 87.44 177 LYS A C 1
ATOM 1521 O O . LYS A 1 177 ? -1.647 17.186 -0.517 1.00 87.44 177 LYS A O 1
ATOM 1526 N N . ARG A 1 178 ? -3.880 17.045 -0.390 1.00 88.44 178 ARG A N 1
ATOM 1527 C CA . ARG A 1 178 ? -4.017 18.355 0.274 1.00 88.44 178 ARG A CA 1
ATOM 1528 C C . ARG A 1 178 ? -3.508 18.285 1.707 1.00 88.44 178 ARG A C 1
ATOM 1530 O O . ARG A 1 178 ? -3.730 17.298 2.400 1.00 88.44 178 ARG A O 1
ATOM 1537 N N . VAL A 1 179 ? -2.884 19.366 2.162 1.00 90.50 179 VAL A N 1
ATOM 1538 C CA . VAL A 1 179 ? -2.426 19.490 3.547 1.00 90.50 179 VAL A CA 1
ATOM 1539 C C . VAL A 1 179 ? -3.557 20.092 4.391 1.00 90.50 179 VAL A C 1
ATOM 1541 O O . VAL A 1 179 ? -3.878 21.270 4.208 1.00 90.50 179 VAL A O 1
ATOM 1544 N N . PRO A 1 180 ? -4.190 19.321 5.295 1.00 86.44 180 PRO A N 1
ATOM 1545 C CA . PRO A 1 180 ? -5.397 19.759 6.000 1.00 86.44 180 PRO A CA 1
ATOM 1546 C C . PRO A 1 180 ? -5.167 20.973 6.910 1.00 86.44 180 PRO A C 1
ATOM 1548 O O . PRO A 1 180 ? -6.053 21.804 7.089 1.00 86.44 180 PRO A O 1
ATOM 1551 N N . ASP A 1 181 ? -3.965 21.106 7.463 1.00 88.44 181 ASP A N 1
ATOM 1552 C CA . ASP A 1 181 ? -3.574 22.166 8.387 1.00 88.44 181 ASP A CA 1
ATOM 1553 C C . ASP A 1 181 ? -2.908 23.373 7.702 1.00 88.44 181 ASP A C 1
ATOM 1555 O O . ASP A 1 181 ? -2.629 24.372 8.368 1.00 88.44 181 ASP A O 1
ATOM 1559 N N . ARG A 1 182 ? -2.680 23.316 6.381 1.00 90.06 182 ARG A N 1
ATOM 1560 C CA . ARG A 1 182 ? -2.063 24.391 5.584 1.00 90.06 182 ARG A CA 1
ATOM 1561 C C . ARG A 1 182 ? -2.868 24.633 4.297 1.00 90.06 182 ARG A C 1
ATOM 1563 O O . ARG A 1 182 ? -2.529 24.086 3.247 1.00 90.06 182 ARG A O 1
ATOM 1570 N N . PRO A 1 183 ? -3.918 25.474 4.332 1.00 88.00 183 PRO A N 1
ATOM 1571 C CA . PRO A 1 183 ? -4.730 25.767 3.153 1.00 88.00 183 PRO A CA 1
ATOM 1572 C C . PRO A 1 183 ? -3.890 26.196 1.941 1.00 88.00 183 PRO A C 1
ATOM 1574 O O . PRO A 1 183 ? -2.983 27.021 2.051 1.00 88.00 183 PRO A O 1
ATOM 1577 N N . GLY A 1 184 ? -4.185 25.614 0.776 1.00 89.19 184 GLY A N 1
ATOM 1578 C CA . GLY A 1 184 ? -3.452 25.854 -0.473 1.00 89.19 184 GLY A CA 1
ATOM 1579 C C . GLY A 1 184 ? -2.140 25.072 -0.623 1.00 89.19 184 GLY A C 1
ATOM 1580 O O . GLY A 1 184 ? -1.555 25.100 -1.705 1.00 89.19 184 GLY A O 1
ATOM 1581 N N . TRP A 1 185 ? -1.694 24.357 0.414 1.00 94.00 185 TRP A N 1
ATOM 1582 C CA . TRP A 1 185 ? -0.530 23.479 0.336 1.00 94.00 185 TRP A CA 1
ATOM 1583 C C . TRP A 1 185 ? -0.915 22.039 -0.012 1.00 94.00 185 TRP A C 1
ATOM 1585 O O . TRP A 1 185 ? -2.002 21.548 0.305 1.00 94.00 185 TRP A O 1
ATOM 1595 N N . TRP A 1 186 ? 0.030 21.363 -0.650 1.00 94.25 186 TRP A N 1
ATOM 1596 C CA . TRP A 1 186 ? -0.031 19.973 -1.071 1.00 94.25 186 TRP A CA 1
ATOM 1597 C C . TRP A 1 186 ? 1.178 19.217 -0.528 1.00 94.25 186 TRP A C 1
ATOM 1599 O O . TRP A 1 186 ? 2.231 19.819 -0.322 1.00 94.25 186 TRP A O 1
ATOM 1609 N N . ARG A 1 187 ? 1.050 17.908 -0.328 1.00 93.00 187 ARG A N 1
ATOM 1610 C CA . ARG A 1 187 ? 2.112 17.022 0.160 1.00 93.00 187 ARG A CA 1
ATOM 1611 C C . ARG A 1 187 ? 2.218 15.794 -0.728 1.00 93.00 187 ARG A C 1
ATOM 1613 O O . ARG A 1 187 ? 1.203 15.308 -1.229 1.00 93.00 187 ARG A O 1
ATOM 1620 N N . CYS A 1 188 ? 3.430 15.278 -0.916 1.00 92.62 188 CYS A N 1
ATOM 1621 C CA . CYS A 1 188 ? 3.571 13.928 -1.457 1.00 92.62 188 CYS A CA 1
ATOM 1622 C C . CYS A 1 188 ? 2.949 12.909 -0.481 1.00 92.62 188 CYS A C 1
ATOM 1624 O O . CYS A 1 188 ? 3.123 13.057 0.731 1.00 92.62 188 CYS A O 1
ATOM 1626 N N . PRO A 1 189 ? 2.257 11.863 -0.956 1.00 87.50 189 PRO A N 1
ATOM 1627 C CA . PRO A 1 189 ? 1.863 10.767 -0.075 1.00 87.50 189 PRO A CA 1
ATOM 1628 C C . PRO A 1 189 ? 3.100 10.187 0.633 1.00 87.50 189 PRO A C 1
ATOM 1630 O O . PRO A 1 189 ? 4.165 10.090 0.015 1.00 87.50 189 PRO A O 1
ATOM 1633 N N . ALA A 1 190 ? 3.006 9.856 1.924 1.00 85.31 190 ALA A N 1
ATOM 1634 C CA . ALA A 1 190 ? 4.170 9.453 2.724 1.00 85.31 190 ALA A CA 1
ATOM 1635 C C . ALA A 1 190 ? 4.858 8.200 2.151 1.00 85.31 190 ALA A C 1
ATOM 1637 O O . ALA A 1 190 ? 6.082 8.117 2.092 1.00 85.31 190 ALA A O 1
ATOM 1638 N N . GLU A 1 191 ? 4.062 7.269 1.642 1.00 82.44 191 GLU A N 1
ATOM 1639 C CA . GLU A 1 191 ? 4.449 6.065 0.916 1.00 82.44 191 GLU A CA 1
ATOM 1640 C C . GLU A 1 191 ? 5.136 6.332 -0.430 1.00 82.44 191 GLU A C 1
ATOM 1642 O O . GLU A 1 191 ? 5.902 5.499 -0.914 1.00 82.44 191 GLU A O 1
ATOM 1647 N N . HIS A 1 192 ? 4.894 7.489 -1.046 1.00 87.31 192 HIS A N 1
ATOM 1648 C CA . HIS A 1 192 ? 5.475 7.886 -2.331 1.00 87.31 192 HIS A CA 1
ATOM 1649 C C . HIS A 1 192 ? 6.584 8.926 -2.189 1.00 87.31 192 HIS A C 1
ATOM 1651 O O . HIS A 1 192 ? 7.245 9.244 -3.178 1.00 87.31 192 HIS A O 1
ATOM 1657 N N . ALA A 1 193 ? 6.837 9.409 -0.970 1.00 92.19 193 ALA A N 1
ATOM 1658 C CA . ALA A 1 193 ? 7.966 10.274 -0.686 1.00 92.19 193 ALA A CA 1
ATOM 1659 C C . ALA A 1 193 ? 9.273 9.589 -1.130 1.00 92.19 193 ALA A C 1
ATOM 1661 O O . ALA A 1 193 ? 9.495 8.418 -0.774 1.00 92.19 193 ALA A O 1
ATOM 1662 N N . PRO A 1 194 ? 10.129 10.292 -1.893 1.00 95.19 194 PRO A N 1
ATOM 1663 C CA . PRO A 1 194 ? 11.311 9.694 -2.483 1.00 95.19 194 PRO A CA 1
ATOM 1664 C C . PRO A 1 194 ? 12.287 9.251 -1.390 1.00 95.19 194 PRO A C 1
ATOM 1666 O O . PRO A 1 194 ? 12.537 9.986 -0.434 1.00 95.19 194 PRO A O 1
ATOM 1669 N N . GLN A 1 195 ? 12.844 8.049 -1.513 1.00 94.19 195 GLN A N 1
ATOM 1670 C CA . GLN A 1 195 ? 14.065 7.650 -0.805 1.00 94.19 195 GLN A CA 1
ATOM 1671 C C . GLN A 1 195 ? 15.281 8.256 -1.516 1.00 94.19 195 GLN A C 1
ATOM 1673 O O . GLN A 1 195 ? 15.135 8.828 -2.591 1.00 94.19 195 GLN A O 1
ATOM 1678 N N . GLN A 1 196 ? 16.488 8.142 -0.953 1.00 95.31 196 GLN A N 1
ATOM 1679 C CA . GLN A 1 196 ? 17.703 8.664 -1.601 1.00 95.31 196 GLN A CA 1
ATOM 1680 C C . GLN A 1 196 ? 17.804 8.208 -3.073 1.00 95.31 196 GLN A C 1
ATOM 1682 O O . GLN A 1 196 ? 17.578 7.037 -3.372 1.00 95.31 196 GLN A O 1
ATOM 1687 N N . MET A 1 197 ? 18.133 9.128 -3.987 1.00 95.75 197 MET A N 1
ATOM 1688 C CA . MET A 1 197 ? 18.142 8.923 -5.453 1.00 95.75 197 MET A CA 1
ATOM 1689 C C . MET A 1 197 ? 16.778 8.616 -6.093 1.00 95.75 197 MET A C 1
ATOM 1691 O O . MET A 1 197 ? 16.666 8.612 -7.319 1.00 95.75 197 MET A O 1
ATOM 1695 N N . GLY A 1 198 ? 15.743 8.379 -5.293 1.00 96.31 198 GLY A N 1
ATOM 1696 C CA . GLY A 1 198 ? 14.377 8.223 -5.751 1.00 96.31 198 GLY A CA 1
ATOM 1697 C C . GLY A 1 198 ? 13.814 9.537 -6.286 1.00 96.31 198 GLY A C 1
ATOM 1698 O O . GLY A 1 198 ? 14.205 10.630 -5.856 1.00 96.31 198 GLY A O 1
ATOM 1699 N N . ILE A 1 199 ? 12.883 9.419 -7.229 1.00 97.06 199 ILE A N 1
ATOM 1700 C CA . ILE A 1 199 ? 12.259 10.540 -7.923 1.00 97.06 199 ILE A CA 1
ATOM 1701 C C . ILE A 1 199 ? 10.733 10.484 -7.825 1.00 97.06 199 ILE A C 1
ATOM 1703 O O . ILE A 1 199 ? 10.113 9.428 -7.719 1.00 97.06 199 ILE A O 1
ATOM 1707 N N . ASN A 1 200 ? 10.111 11.653 -7.875 1.00 97.56 200 ASN A N 1
ATOM 1708 C CA . ASN A 1 200 ? 8.682 11.822 -8.082 1.00 97.56 200 ASN A CA 1
ATOM 1709 C C . ASN A 1 200 ? 8.459 12.629 -9.358 1.00 97.56 200 ASN A C 1
ATOM 1711 O O . ASN A 1 200 ? 9.137 13.632 -9.584 1.00 97.56 200 ASN A O 1
ATOM 1715 N N . VAL A 1 201 ? 7.468 12.218 -10.150 1.00 97.06 201 VAL A N 1
ATOM 1716 C CA . VAL A 1 201 ? 6.978 12.967 -11.311 1.00 97.06 201 VAL A CA 1
ATOM 1717 C C . VAL A 1 201 ? 5.507 13.288 -11.078 1.00 97.06 201 VAL A C 1
ATOM 1719 O O . VAL A 1 201 ? 4.659 12.399 -11.047 1.00 97.06 201 VAL A O 1
ATOM 1722 N N . VAL A 1 202 ? 5.199 14.570 -10.908 1.00 96.56 202 VAL A N 1
ATOM 1723 C CA . VAL A 1 202 ? 3.851 15.084 -10.652 1.00 96.56 202 VAL A CA 1
ATOM 1724 C C . VAL A 1 202 ? 3.345 15.760 -11.920 1.00 96.56 202 VAL A C 1
ATOM 1726 O O . VAL A 1 202 ? 3.979 16.683 -12.429 1.00 96.56 202 VAL A O 1
ATOM 1729 N N . ARG A 1 203 ? 2.188 15.333 -12.426 1.00 96.06 203 ARG A N 1
ATOM 1730 C CA . ARG A 1 203 ? 1.514 15.997 -13.553 1.00 96.06 203 ARG A CA 1
ATOM 1731 C C . ARG A 1 203 ? 0.752 17.218 -13.061 1.00 96.06 203 ARG A C 1
ATOM 1733 O O . ARG A 1 203 ? 0.068 17.134 -12.042 1.00 96.06 203 ARG A O 1
ATOM 1740 N N . LEU A 1 204 ? 0.834 18.322 -13.796 1.00 96.19 204 LEU A N 1
ATOM 1741 C CA . LEU A 1 204 ? 0.168 19.580 -13.474 1.00 96.19 204 LEU A CA 1
ATOM 1742 C C . LEU A 1 204 ? -0.798 19.998 -14.582 1.00 96.19 204 LEU A C 1
ATOM 1744 O O . LEU A 1 204 ? -0.600 19.696 -15.758 1.00 96.19 204 LEU A O 1
ATOM 1748 N N . VAL A 1 205 ? -1.822 20.748 -14.190 1.00 94.94 205 VAL A N 1
ATOM 1749 C CA . VAL A 1 205 ? -2.684 21.513 -15.092 1.00 94.94 205 VAL A CA 1
ATOM 1750 C C . VAL A 1 205 ? -2.277 22.977 -14.969 1.00 94.94 205 VAL A C 1
ATOM 1752 O O . VAL A 1 205 ? -2.391 23.547 -13.884 1.00 94.94 205 VAL A O 1
ATOM 1755 N N . GLY A 1 206 ? -1.774 23.562 -16.057 1.00 93.69 206 GLY A N 1
ATOM 1756 C CA . GLY A 1 206 ? -1.470 24.992 -16.128 1.00 93.69 206 GLY A CA 1
ATOM 1757 C C . GLY A 1 206 ? -2.753 25.822 -16.182 1.00 93.69 206 GLY A C 1
ATOM 1758 O O . GLY A 1 206 ? -3.669 25.502 -16.935 1.00 93.69 206 GLY A O 1
ATOM 1759 N N . GLU A 1 207 ? -2.816 26.876 -15.375 1.00 94.25 207 GLU A N 1
ATOM 1760 C CA . GLU A 1 207 ? -3.987 27.760 -15.240 1.00 94.25 207 GLU A CA 1
ATOM 1761 C C . GLU A 1 207 ? -3.651 29.226 -15.566 1.00 94.25 207 GLU A C 1
ATOM 1763 O O . GLU A 1 207 ? -4.551 30.045 -15.739 1.00 94.25 207 GLU A O 1
ATOM 1768 N N . SER A 1 208 ? -2.360 29.540 -15.707 1.00 94.31 208 SER A N 1
ATOM 1769 C CA . SER A 1 208 ? -1.830 30.869 -16.026 1.00 94.31 208 SER A CA 1
ATOM 1770 C C . SER A 1 208 ? -0.651 30.780 -17.002 1.00 94.31 208 SER A C 1
ATOM 1772 O O . SER A 1 208 ? -0.116 29.706 -17.261 1.00 94.31 208 SER A O 1
ATOM 1774 N N . ALA A 1 209 ? -0.193 31.928 -17.513 1.00 95.38 209 ALA A N 1
ATOM 1775 C CA . ALA A 1 209 ? 0.994 32.022 -18.376 1.00 95.38 209 ALA A CA 1
ATOM 1776 C C . ALA A 1 209 ? 2.326 31.712 -17.659 1.00 95.38 209 ALA A C 1
ATOM 1778 O O . ALA A 1 209 ? 3.368 31.605 -18.300 1.00 95.38 209 ALA A O 1
ATOM 1779 N N . GLU A 1 210 ? 2.313 31.569 -16.336 1.00 97.25 210 GLU A N 1
ATOM 1780 C CA . GLU A 1 210 ? 3.460 31.166 -15.530 1.00 97.25 210 GLU A CA 1
ATOM 1781 C C . GLU A 1 210 ? 3.001 30.160 -14.479 1.00 97.25 210 GLU A C 1
ATOM 1783 O O . GLU A 1 210 ? 1.950 30.340 -13.860 1.00 97.25 210 GLU A O 1
ATOM 1788 N N . VAL A 1 211 ? 3.814 29.126 -14.266 1.00 98.00 211 VAL A N 1
ATOM 1789 C CA . VAL A 1 211 ? 3.688 28.226 -13.119 1.00 98.00 211 VAL A CA 1
ATOM 1790 C C . VAL A 1 211 ? 4.774 28.567 -12.123 1.00 98.00 211 VAL A C 1
ATOM 1792 O O . VAL A 1 211 ? 5.954 28.549 -12.467 1.00 98.00 211 VAL A O 1
ATOM 1795 N N . LYS A 1 212 ? 4.385 28.826 -10.877 1.00 98.38 212 LYS A N 1
ATOM 1796 C CA . LYS A 1 212 ? 5.305 29.077 -9.771 1.00 98.38 212 LYS A CA 1
ATOM 1797 C C . LYS A 1 212 ? 5.039 28.095 -8.642 1.00 98.38 212 LYS A C 1
ATOM 1799 O O . LYS A 1 212 ? 3.897 27.891 -8.233 1.00 98.38 212 LYS A O 1
ATOM 1804 N N . VAL A 1 213 ? 6.107 27.493 -8.129 1.00 98.56 213 VAL A N 1
ATOM 1805 C CA . VAL A 1 213 ? 6.043 26.503 -7.052 1.00 98.56 213 VAL A CA 1
ATOM 1806 C C . VAL A 1 213 ? 6.916 26.961 -5.899 1.00 98.56 213 VAL A C 1
ATOM 1808 O O . VAL A 1 213 ? 8.118 27.145 -6.065 1.00 98.56 213 VAL A O 1
ATOM 1811 N N . THR A 1 214 ? 6.311 27.110 -4.722 1.00 98.50 214 THR A N 1
ATOM 1812 C CA . THR A 1 214 ? 7.022 27.241 -3.449 1.00 98.50 214 THR A CA 1
ATOM 1813 C C . THR A 1 214 ? 7.179 25.853 -2.839 1.00 98.50 214 THR A C 1
ATOM 1815 O O . THR A 1 214 ? 6.184 25.210 -2.519 1.00 98.50 214 THR A O 1
ATOM 1818 N N . PHE A 1 215 ? 8.416 25.395 -2.674 1.00 98.31 215 PHE A N 1
ATOM 1819 C CA . PHE A 1 215 ? 8.774 24.073 -2.171 1.00 98.31 215 PHE A CA 1
ATOM 1820 C C . PHE A 1 215 ? 9.328 24.151 -0.743 1.00 98.31 215 PHE A C 1
ATOM 1822 O O . PHE A 1 215 ? 10.165 25.007 -0.437 1.00 98.31 215 PHE A O 1
ATOM 1829 N N . ALA A 1 216 ? 8.878 23.241 0.119 1.00 96.12 216 ALA A N 1
ATOM 1830 C CA . ALA A 1 216 ? 9.346 23.088 1.489 1.00 96.12 216 ALA A CA 1
ATOM 1831 C C . ALA A 1 216 ? 9.514 21.598 1.825 1.00 96.12 216 ALA A C 1
ATOM 1833 O O . ALA A 1 216 ? 8.535 20.875 2.011 1.00 96.12 216 ALA A O 1
ATOM 1834 N N . GLY A 1 217 ? 10.760 21.138 1.915 1.00 94.25 217 GLY A N 1
ATOM 1835 C CA . GLY A 1 217 ? 11.063 19.794 2.398 1.00 94.25 217 GLY A CA 1
ATOM 1836 C C . GLY A 1 217 ? 10.806 19.651 3.901 1.00 94.25 217 GLY A C 1
ATOM 1837 O O . GLY A 1 217 ? 11.040 20.588 4.666 1.00 94.25 217 GLY A O 1
ATOM 1838 N N . LEU A 1 218 ? 10.346 18.476 4.336 1.00 90.19 218 LEU A N 1
ATOM 1839 C CA . LEU A 1 218 ? 10.289 18.115 5.756 1.00 90.19 218 LEU A CA 1
ATOM 1840 C C . LEU A 1 218 ? 11.672 17.586 6.159 1.00 90.19 218 LEU A C 1
ATOM 1842 O O . LEU A 1 218 ? 11.957 16.393 6.059 1.00 90.19 218 LEU A O 1
ATOM 1846 N N . ALA A 1 219 ? 12.572 18.516 6.483 1.00 80.00 219 ALA A N 1
ATOM 1847 C CA . ALA A 1 219 ? 13.998 18.241 6.617 1.00 80.00 219 ALA A CA 1
ATOM 1848 C C . ALA A 1 219 ? 14.346 17.405 7.859 1.00 80.00 219 ALA A C 1
ATOM 1850 O O . ALA A 1 219 ? 13.919 17.693 8.974 1.00 80.00 219 ALA A O 1
ATOM 1851 N N . ASP A 1 220 ? 15.193 16.397 7.646 1.00 81.94 220 ASP A N 1
ATOM 1852 C CA . ASP A 1 220 ? 15.930 15.681 8.684 1.00 81.94 220 ASP A CA 1
ATOM 1853 C C . ASP A 1 220 ? 17.409 16.083 8.602 1.00 81.94 220 ASP A C 1
ATOM 1855 O O . ASP A 1 220 ? 18.144 15.654 7.703 1.00 81.94 220 ASP A O 1
ATOM 1859 N N . GLU A 1 221 ? 17.844 16.932 9.531 1.00 83.50 221 GLU A N 1
ATOM 1860 C CA . GLU A 1 221 ? 19.216 17.446 9.573 1.00 83.50 221 GLU A CA 1
ATOM 1861 C C . GLU A 1 221 ? 20.253 16.332 9.783 1.00 83.50 221 GLU A C 1
ATOM 1863 O O . GLU A 1 221 ? 21.372 16.436 9.282 1.00 83.50 221 GLU A O 1
ATOM 1868 N N . SER A 1 222 ? 19.885 15.219 10.435 1.00 84.31 222 SER A N 1
ATOM 1869 C CA . SER A 1 222 ? 20.817 14.116 10.720 1.00 84.31 222 SER A CA 1
ATOM 1870 C C . SER A 1 222 ? 21.358 13.438 9.453 1.00 84.31 222 SER A C 1
ATOM 1872 O O . SER A 1 222 ? 22.455 12.873 9.452 1.00 84.31 222 SER A O 1
ATOM 1874 N N . ARG A 1 223 ? 20.609 13.537 8.349 1.00 89.19 223 ARG A N 1
ATOM 1875 C CA . ARG A 1 223 ? 20.964 13.001 7.029 1.00 89.19 223 ARG A CA 1
ATOM 1876 C C . ARG A 1 223 ? 21.376 14.068 6.022 1.00 89.19 223 ARG A C 1
ATOM 1878 O O . ARG A 1 223 ? 21.715 13.713 4.891 1.00 89.19 223 ARG A O 1
ATOM 1885 N N . GLY A 1 224 ? 21.340 15.342 6.419 1.00 93.00 224 GLY A N 1
ATOM 1886 C CA . GLY A 1 224 ? 21.418 16.469 5.493 1.00 93.00 224 GLY A CA 1
ATOM 1887 C C . GLY A 1 224 ? 20.348 16.344 4.412 1.00 93.00 224 GLY A C 1
ATOM 1888 O O . GLY A 1 224 ? 20.672 16.236 3.230 1.00 93.00 224 GLY A O 1
ATOM 1889 N N . ALA A 1 225 ? 19.081 16.213 4.827 1.00 93.94 225 ALA A N 1
ATOM 1890 C CA . ALA A 1 225 ? 17.953 16.088 3.911 1.00 93.94 225 ALA A CA 1
ATOM 1891 C C . ALA A 1 225 ? 17.942 17.238 2.895 1.00 93.94 225 ALA A C 1
ATOM 1893 O O . ALA A 1 225 ? 17.946 18.409 3.266 1.00 93.94 225 ALA A O 1
ATOM 1894 N N . ASP A 1 226 ? 17.927 16.886 1.614 1.00 96.44 226 ASP A N 1
ATOM 1895 C CA . ASP A 1 226 ? 18.032 17.835 0.513 1.00 96.44 226 ASP A CA 1
ATOM 1896 C C . ASP A 1 226 ? 17.352 17.246 -0.732 1.00 96.44 226 ASP A C 1
ATOM 1898 O O . ASP A 1 226 ? 17.188 16.026 -0.854 1.00 96.44 226 ASP A O 1
ATOM 1902 N N . TRP A 1 227 ? 16.934 18.119 -1.645 1.00 98.25 227 TRP A N 1
ATOM 1903 C CA . TRP A 1 227 ? 16.154 17.772 -2.832 1.00 98.25 227 TRP A CA 1
ATOM 1904 C C . TRP A 1 227 ? 16.687 18.497 -4.066 1.00 98.25 227 TRP A C 1
ATOM 1906 O O . TRP A 1 227 ? 17.318 19.548 -3.970 1.00 98.25 227 TRP A O 1
ATOM 1916 N N . ARG A 1 228 ? 16.386 17.987 -5.257 1.00 98.56 228 ARG A N 1
ATOM 1917 C CA . ARG A 1 228 ? 16.489 18.758 -6.502 1.00 98.56 228 ARG A CA 1
ATOM 1918 C C . ARG A 1 228 ? 15.148 18.725 -7.215 1.00 98.56 228 ARG A C 1
ATOM 1920 O O . ARG A 1 228 ? 14.619 17.655 -7.503 1.00 98.56 228 ARG A O 1
ATOM 1927 N N . VAL A 1 229 ? 14.601 19.908 -7.454 1.00 98.75 229 VAL A N 1
ATOM 1928 C CA . VAL A 1 229 ? 13.257 20.128 -7.982 1.00 98.75 229 VAL A CA 1
ATOM 1929 C C . VAL A 1 229 ? 13.351 20.840 -9.327 1.00 98.75 229 VAL A C 1
ATOM 1931 O O . VAL A 1 229 ? 14.178 21.739 -9.481 1.00 98.75 229 VAL A O 1
ATOM 1934 N N . ALA A 1 230 ? 12.514 20.449 -10.289 1.00 98.75 230 ALA A N 1
ATOM 1935 C CA . ALA A 1 230 ? 12.399 21.088 -11.602 1.00 98.75 230 ALA A CA 1
ATOM 1936 C C . ALA A 1 230 ? 10.941 21.168 -12.075 1.00 98.75 230 ALA A C 1
ATOM 1938 O O . ALA A 1 230 ? 10.171 20.222 -11.893 1.00 98.75 230 ALA A O 1
ATOM 1939 N N . LEU A 1 231 ? 10.589 22.266 -12.751 1.00 98.81 231 LEU A N 1
ATOM 1940 C CA . LEU A 1 231 ? 9.404 22.355 -13.605 1.00 98.81 231 LEU A CA 1
ATOM 1941 C C . LEU A 1 231 ? 9.778 21.948 -15.030 1.00 98.81 231 LEU A C 1
ATOM 1943 O O . LEU A 1 231 ? 10.821 22.357 -15.545 1.00 98.81 231 LEU A O 1
ATOM 1947 N N . VAL A 1 232 ? 8.901 21.180 -15.672 1.00 98.69 232 VAL A N 1
ATOM 1948 C CA . VAL A 1 232 ? 9.061 20.712 -17.052 1.00 98.69 232 VAL A CA 1
ATOM 1949 C C . VAL A 1 232 ? 7.817 21.086 -17.845 1.00 98.69 232 VAL A C 1
ATOM 1951 O O . VAL A 1 232 ? 6.724 20.657 -17.491 1.00 98.69 232 VAL A O 1
ATOM 1954 N N . ALA A 1 233 ? 7.966 21.860 -18.914 1.00 98.31 233 ALA A N 1
ATOM 1955 C CA . ALA A 1 233 ? 6.895 22.121 -19.875 1.00 98.31 233 ALA A CA 1
ATOM 1956 C C . ALA A 1 233 ? 7.196 21.382 -21.180 1.00 98.31 233 ALA A C 1
ATOM 1958 O O . ALA A 1 233 ? 8.339 21.388 -21.633 1.00 98.31 233 ALA A O 1
ATOM 1959 N N . VAL A 1 234 ? 6.191 20.745 -21.770 1.00 97.75 234 VAL A N 1
ATOM 1960 C CA . VAL A 1 234 ? 6.334 19.921 -22.976 1.00 97.75 234 VAL A CA 1
ATOM 1961 C C . VAL A 1 234 ? 5.424 20.474 -24.055 1.00 97.75 234 VAL A C 1
ATOM 1963 O O . VAL A 1 234 ? 4.222 20.605 -23.830 1.00 97.75 234 VAL A O 1
ATOM 1966 N N . ASP A 1 235 ? 5.979 20.796 -25.220 1.00 95.88 235 ASP A N 1
ATOM 1967 C CA . ASP A 1 235 ? 5.189 21.299 -26.344 1.00 95.88 235 ASP A CA 1
ATOM 1968 C C . ASP A 1 235 ? 4.349 20.200 -27.019 1.00 95.88 235 ASP A C 1
ATOM 1970 O O . ASP A 1 235 ? 4.473 19.011 -26.716 1.00 95.88 235 ASP A O 1
ATOM 1974 N N . ARG A 1 236 ? 3.457 20.578 -27.941 1.00 93.69 236 ARG A N 1
ATOM 1975 C CA . ARG A 1 236 ? 2.634 19.623 -28.712 1.00 93.69 236 ARG A CA 1
ATOM 1976 C C . ARG A 1 236 ? 3.439 18.618 -29.552 1.00 93.69 236 ARG A C 1
ATOM 1978 O O . ARG A 1 236 ? 2.871 17.644 -30.039 1.00 93.69 236 ARG A O 1
ATOM 1985 N N . HIS A 1 237 ? 4.729 18.876 -29.776 1.00 90.00 237 HIS A N 1
ATOM 1986 C CA . HIS A 1 237 ? 5.640 18.008 -30.521 1.00 90.00 237 HIS A CA 1
ATOM 1987 C C . HIS A 1 237 ? 6.434 17.072 -29.596 1.00 90.00 237 HIS A C 1
ATOM 1989 O O . HIS A 1 237 ? 7.252 16.292 -30.080 1.00 90.00 237 HIS A O 1
ATOM 1995 N N . GLY A 1 238 ? 6.186 17.122 -28.283 1.00 90.00 238 GLY A N 1
ATOM 1996 C CA . GLY A 1 238 ? 6.860 16.294 -27.287 1.00 90.00 238 GLY A CA 1
ATOM 1997 C C . GLY A 1 238 ? 8.212 16.843 -26.832 1.00 90.00 238 GLY A C 1
ATOM 1998 O O . GLY A 1 238 ? 8.917 16.160 -26.092 1.00 90.00 238 GLY A O 1
ATOM 1999 N N . LYS A 1 239 ? 8.596 18.061 -27.236 1.00 94.25 239 LYS A N 1
ATOM 2000 C CA . LYS A 1 239 ? 9.874 18.656 -26.840 1.00 94.25 239 LYS A CA 1
ATOM 2001 C C . LYS A 1 239 ? 9.750 19.334 -25.479 1.00 94.25 239 LYS A C 1
ATOM 2003 O O . LYS A 1 239 ? 8.920 20.222 -25.279 1.00 94.25 239 LYS A O 1
ATOM 2008 N N . ALA A 1 240 ? 10.618 18.939 -24.554 1.00 97.31 240 ALA A N 1
ATOM 2009 C CA . ALA A 1 240 ? 10.631 19.448 -23.192 1.00 97.31 240 ALA A CA 1
ATOM 2010 C C . ALA A 1 240 ? 11.460 20.738 -23.031 1.00 97.31 240 ALA A C 1
ATOM 2012 O O . ALA A 1 240 ? 12.446 20.987 -23.731 1.00 97.31 240 ALA A O 1
ATOM 2013 N N . ARG A 1 241 ? 11.057 21.561 -22.061 1.00 97.19 241 ARG A N 1
ATOM 2014 C CA . ARG A 1 241 ? 11.783 22.718 -21.527 1.00 97.19 241 ARG A CA 1
ATOM 2015 C C . ARG A 1 241 ? 11.822 22.612 -20.014 1.00 97.19 241 ARG A C 1
ATOM 2017 O O . ARG A 1 241 ? 10.806 22.311 -19.393 1.00 97.19 241 ARG A O 1
ATOM 2024 N N . TYR A 1 242 ? 12.964 22.948 -19.437 1.00 98.12 242 TYR A N 1
ATOM 2025 C CA . TYR A 1 242 ? 13.241 22.763 -18.018 1.00 98.12 242 TYR A CA 1
ATOM 2026 C C . TYR A 1 242 ? 13.450 24.113 -17.332 1.00 98.12 242 TYR A C 1
ATOM 2028 O O . TYR A 1 242 ? 14.055 25.017 -17.915 1.00 98.12 242 TYR A O 1
ATOM 2036 N N . SER A 1 243 ? 12.973 24.260 -16.097 1.00 98.44 243 SER A N 1
ATOM 2037 C CA . SER A 1 243 ? 13.440 25.332 -15.211 1.00 98.44 243 SER A CA 1
ATOM 2038 C C . SER A 1 243 ? 14.874 25.059 -14.742 1.00 98.44 243 SER A C 1
ATOM 2040 O O . SER A 1 243 ? 15.407 23.960 -14.904 1.00 98.44 243 SER A O 1
ATOM 2042 N N . THR A 1 244 ? 15.489 26.033 -14.072 1.00 98.12 244 THR A N 1
ATOM 2043 C CA . THR A 1 244 ? 16.650 25.751 -13.215 1.00 98.12 244 THR A CA 1
ATOM 2044 C C . THR A 1 244 ? 16.256 24.808 -12.073 1.00 98.12 244 THR A C 1
ATOM 2046 O O . THR A 1 244 ? 15.090 24.776 -11.664 1.00 98.12 244 THR A O 1
ATOM 2049 N N . LEU A 1 245 ? 17.223 24.043 -11.553 1.00 98.62 245 LEU A N 1
ATOM 2050 C CA . LEU A 1 245 ? 17.026 23.234 -10.349 1.00 98.62 245 LEU A CA 1
ATOM 2051 C C . LEU A 1 245 ? 16.987 24.123 -9.101 1.00 98.62 245 LEU A C 1
ATOM 2053 O O . LEU A 1 245 ? 17.765 25.070 -8.989 1.00 98.62 245 LEU A O 1
ATOM 2057 N N . TRP A 1 246 ? 16.132 23.779 -8.141 1.00 98.25 246 TRP A N 1
ATOM 2058 C CA . TRP A 1 246 ? 16.134 24.365 -6.796 1.00 98.25 246 TRP A CA 1
ATOM 2059 C C . TRP A 1 246 ? 15.828 23.299 -5.738 1.00 98.25 246 TRP A C 1
ATOM 2061 O O . TRP A 1 246 ? 15.483 22.170 -6.080 1.00 98.25 246 TRP A O 1
ATOM 2071 N N . ASN A 1 247 ? 15.981 23.635 -4.458 1.00 96.38 247 ASN A N 1
ATOM 2072 C CA . ASN A 1 247 ? 15.796 22.691 -3.349 1.00 96.38 247 ASN A CA 1
ATOM 2073 C C . ASN A 1 247 ? 14.898 23.207 -2.211 1.00 96.38 247 ASN A C 1
ATOM 2075 O O . ASN A 1 247 ? 14.392 22.411 -1.426 1.00 96.38 247 ASN A O 1
ATOM 2079 N N . ALA A 1 248 ? 14.669 24.519 -2.130 1.00 96.62 248 ALA A N 1
ATOM 2080 C CA . ALA A 1 248 ? 13.763 25.163 -1.184 1.00 96.62 248 ALA A CA 1
ATOM 2081 C C . ALA A 1 248 ? 13.299 26.523 -1.725 1.00 96.62 248 ALA A C 1
ATOM 2083 O O . ALA A 1 248 ? 13.909 27.086 -2.635 1.00 96.62 248 ALA A O 1
ATOM 2084 N N . GLY A 1 249 ? 12.225 27.071 -1.158 1.00 97.44 249 GLY A N 1
ATOM 2085 C CA . GLY A 1 249 ? 11.703 28.370 -1.580 1.00 97.44 249 GLY A CA 1
ATOM 2086 C C . GLY A 1 249 ? 10.974 28.286 -2.920 1.00 97.44 249 GLY A C 1
ATOM 2087 O O . GLY A 1 249 ? 10.392 27.253 -3.244 1.00 97.44 249 GLY A O 1
ATOM 2088 N N . SER A 1 250 ? 10.931 29.386 -3.673 1.00 98.19 250 SER A N 1
ATOM 2089 C CA . SER A 1 250 ? 10.122 29.472 -4.898 1.00 98.19 250 SER A CA 1
ATOM 2090 C C . SER A 1 250 ? 10.962 29.451 -6.168 1.00 98.19 250 SER A C 1
ATOM 2092 O O . SER A 1 250 ? 11.992 30.115 -6.227 1.00 98.19 250 SER A O 1
ATOM 2094 N N . ASN A 1 251 ? 10.461 28.775 -7.200 1.00 98.50 251 ASN A N 1
ATOM 2095 C CA . ASN A 1 251 ? 10.936 28.898 -8.579 1.00 98.50 251 ASN A CA 1
ATOM 2096 C C . ASN A 1 251 ? 9.740 28.919 -9.547 1.00 98.50 251 ASN A C 1
ATOM 2098 O O . ASN A 1 251 ? 8.628 28.538 -9.160 1.00 98.50 251 ASN A O 1
ATOM 2102 N N . SER A 1 252 ? 9.947 29.368 -10.784 1.00 98.19 252 SER A N 1
ATOM 2103 C CA . SER A 1 252 ? 8.891 29.449 -11.797 1.00 98.19 252 SER A CA 1
ATOM 2104 C C . SER A 1 252 ? 9.340 29.009 -13.191 1.00 98.19 252 SER A C 1
ATOM 2106 O O . SER A 1 252 ? 10.529 28.906 -13.496 1.00 98.19 252 SER A O 1
ATOM 2108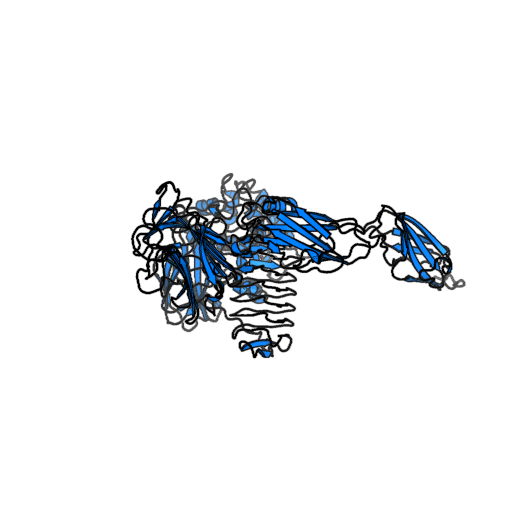 N N . LEU A 1 253 ? 8.357 28.707 -14.040 1.00 98.25 253 LEU A N 1
ATOM 2109 C CA . LEU A 1 253 ? 8.538 28.407 -15.455 1.00 98.25 253 LEU A CA 1
ATOM 2110 C C . LEU A 1 253 ? 7.426 29.101 -16.261 1.00 98.25 253 LEU A C 1
ATOM 2112 O O . LEU A 1 253 ? 6.248 28.802 -16.041 1.00 98.25 253 LEU A O 1
ATOM 2116 N N . PRO A 1 254 ? 7.762 29.991 -17.215 1.00 97.75 254 PRO A N 1
ATOM 2117 C CA . PRO A 1 254 ? 6.769 30.553 -18.118 1.00 97.75 254 PRO A CA 1
ATOM 2118 C C . PRO A 1 254 ? 6.232 29.471 -19.059 1.00 97.75 254 PRO A C 1
ATOM 2120 O O . PRO A 1 254 ? 7.004 28.717 -19.677 1.00 97.75 254 PRO A O 1
ATOM 2123 N N . LEU A 1 255 ? 4.908 29.429 -19.189 1.00 96.75 255 LEU A N 1
ATOM 2124 C CA . LEU A 1 255 ? 4.200 28.577 -20.134 1.00 96.75 255 LEU A CA 1
ATOM 2125 C C . LEU A 1 255 ? 4.053 29.286 -21.477 1.00 96.75 255 LEU A C 1
ATOM 2127 O O . LEU A 1 255 ? 3.793 30.487 -21.565 1.00 96.75 255 LEU A O 1
ATOM 2131 N N . ARG A 1 256 ? 4.237 28.520 -22.543 1.00 95.50 256 ARG A N 1
ATOM 2132 C CA . ARG A 1 256 ? 4.027 28.946 -23.922 1.00 95.50 256 ARG A CA 1
ATOM 2133 C C . ARG A 1 256 ? 2.645 28.480 -24.375 1.00 95.50 256 ARG A C 1
ATOM 2135 O O . ARG A 1 256 ? 2.210 27.415 -23.949 1.00 95.50 256 ARG A O 1
ATOM 2142 N N . PRO A 1 257 ? 1.992 29.199 -25.304 1.00 92.56 257 PRO A N 1
ATOM 2143 C CA . PRO A 1 257 ? 0.712 28.765 -25.868 1.00 92.56 257 PRO A CA 1
ATOM 2144 C C . PRO A 1 257 ? 0.731 27.362 -26.495 1.00 92.56 257 PRO A C 1
ATOM 2146 O O . PRO A 1 257 ? -0.322 26.758 -26.648 1.00 92.56 257 PRO A O 1
ATOM 2149 N N . ASP A 1 258 ? 1.913 26.869 -26.880 1.00 93.88 258 ASP A N 1
ATOM 2150 C CA . ASP A 1 258 ? 2.100 25.554 -27.498 1.00 93.88 258 ASP A CA 1
ATOM 2151 C C . ASP A 1 258 ? 2.470 24.435 -26.506 1.00 93.88 258 ASP A C 1
ATOM 2153 O O . ASP A 1 258 ? 2.665 23.289 -26.913 1.00 93.88 258 ASP A O 1
ATOM 2157 N N . ASP A 1 259 ? 2.600 24.755 -25.213 1.00 96.00 259 ASP A N 1
ATOM 2158 C CA . ASP A 1 259 ? 2.833 23.748 -24.179 1.00 96.00 259 ASP A CA 1
ATOM 2159 C C . ASP A 1 259 ? 1.555 22.913 -23.978 1.00 96.00 259 ASP A C 1
ATOM 2161 O O . ASP A 1 259 ? 0.478 23.441 -23.704 1.00 96.00 259 ASP A O 1
ATOM 2165 N N . SER A 1 260 ? 1.680 21.593 -24.116 1.00 94.38 260 SER A N 1
ATOM 2166 C CA . SER A 1 260 ? 0.589 20.615 -24.018 1.00 94.38 260 SER A CA 1
ATOM 2167 C C . SER A 1 260 ? 0.572 19.849 -22.692 1.00 94.38 260 SER A C 1
ATOM 2169 O O . SER A 1 260 ? -0.460 19.295 -22.309 1.00 94.38 260 SER A O 1
ATOM 2171 N N . ALA A 1 261 ? 1.695 19.833 -21.969 1.00 96.06 261 ALA A N 1
ATOM 2172 C CA . ALA A 1 261 ? 1.805 19.218 -20.652 1.00 96.06 261 ALA A CA 1
ATOM 2173 C C . ALA A 1 261 ? 2.799 19.972 -19.762 1.00 96.06 261 ALA A C 1
ATOM 2175 O O . ALA A 1 261 ? 3.779 20.546 -20.240 1.00 96.06 261 ALA A O 1
ATOM 2176 N N . VAL A 1 262 ? 2.553 19.938 -18.451 1.00 97.69 262 VAL A N 1
ATOM 2177 C CA . VAL A 1 262 ? 3.436 20.515 -17.434 1.00 97.69 262 VAL A CA 1
ATOM 2178 C C . VAL A 1 262 ? 3.644 19.495 -16.319 1.00 97.69 262 VAL A C 1
ATOM 2180 O O . VAL A 1 262 ? 2.697 18.844 -15.874 1.00 97.69 262 VAL A O 1
ATOM 2183 N N . TYR A 1 263 ? 4.882 19.365 -15.854 1.00 98.44 263 TYR A N 1
ATOM 2184 C CA . TYR A 1 263 ? 5.274 18.460 -14.783 1.00 98.44 263 TYR A CA 1
ATOM 2185 C C . TYR A 1 263 ? 6.090 19.197 -13.724 1.00 98.44 263 TYR A C 1
ATOM 2187 O O . TYR A 1 263 ? 6.823 20.140 -14.021 1.00 98.44 263 TYR A O 1
ATOM 2195 N N . LEU A 1 264 ? 6.001 18.716 -12.490 1.00 98.56 264 LEU A N 1
ATOM 2196 C CA . LEU A 1 264 ? 6.955 18.986 -11.424 1.00 98.56 264 LEU A CA 1
ATOM 2197 C C . LEU A 1 264 ? 7.707 17.689 -11.133 1.00 98.56 264 LEU A C 1
ATOM 2199 O O . LEU A 1 264 ? 7.090 16.642 -10.949 1.00 98.56 264 LEU A O 1
ATOM 2203 N N . THR A 1 265 ? 9.028 17.763 -11.062 1.00 98.62 265 THR A N 1
ATOM 2204 C CA . THR A 1 265 ? 9.884 16.624 -10.719 1.00 98.62 265 THR A CA 1
ATOM 2205 C C . THR A 1 265 ? 10.644 16.916 -9.437 1.00 98.62 265 THR A C 1
ATOM 2207 O O . THR A 1 265 ? 11.054 18.055 -9.214 1.00 98.62 265 THR A O 1
ATOM 2210 N N . VAL A 1 266 ? 10.785 15.910 -8.576 1.00 98.69 266 VAL A N 1
ATOM 2211 C CA . VAL A 1 266 ? 11.476 16.020 -7.284 1.00 98.69 266 VAL A CA 1
ATOM 2212 C C . VAL A 1 266 ? 12.382 14.808 -7.117 1.00 98.69 266 VAL A C 1
ATOM 2214 O O . VAL A 1 266 ? 11.888 13.686 -7.119 1.00 98.69 266 VAL A O 1
ATOM 2217 N N . ALA A 1 267 ? 13.682 15.022 -6.943 1.00 98.50 267 ALA A N 1
ATOM 2218 C CA . ALA A 1 267 ? 14.649 13.988 -6.580 1.00 98.50 267 ALA A CA 1
ATOM 2219 C C . ALA A 1 267 ? 15.112 14.187 -5.134 1.00 98.50 267 ALA A C 1
ATOM 2221 O O . ALA A 1 267 ? 15.435 15.314 -4.754 1.00 98.50 267 ALA A O 1
ATOM 2222 N N . ALA A 1 268 ? 15.188 13.118 -4.338 1.00 98.00 268 ALA A N 1
ATOM 2223 C CA . ALA A 1 268 ? 15.821 13.185 -3.020 1.00 98.00 268 ALA A CA 1
ATOM 2224 C C . ALA A 1 268 ? 17.340 13.035 -3.146 1.00 98.00 268 ALA A C 1
ATOM 2226 O O . ALA A 1 268 ? 17.857 12.025 -3.635 1.00 98.00 268 ALA A O 1
ATOM 2227 N N . THR A 1 269 ? 18.061 14.040 -2.668 1.00 97.44 269 THR A N 1
ATOM 2228 C CA . THR A 1 269 ? 19.504 14.185 -2.851 1.00 97.44 269 THR A CA 1
ATOM 2229 C C . THR A 1 269 ? 20.184 14.526 -1.522 1.00 97.44 269 THR A C 1
ATOM 2231 O O . THR A 1 269 ? 20.775 15.602 -1.422 1.00 97.44 269 THR A O 1
ATOM 2234 N N . PRO A 1 270 ? 20.092 13.667 -0.486 1.00 96.81 270 PRO A N 1
ATOM 2235 C CA . PRO A 1 270 ? 20.650 13.970 0.832 1.00 96.81 270 PRO A CA 1
ATOM 2236 C C . PRO A 1 270 ? 22.165 14.205 0.777 1.00 96.81 270 PRO A C 1
ATOM 2238 O O . PRO A 1 270 ? 22.843 13.750 -0.142 1.00 96.81 270 PRO A O 1
ATOM 2241 N N . ASP A 1 271 ? 22.725 14.893 1.770 1.00 95.38 271 ASP A N 1
ATOM 2242 C CA . ASP A 1 271 ? 24.185 15.020 1.913 1.00 95.38 271 ASP A CA 1
ATOM 2243 C C . ASP A 1 271 ? 24.850 13.673 2.228 1.00 95.38 271 ASP A C 1
ATOM 2245 O O . ASP A 1 271 ? 25.996 13.436 1.844 1.00 95.38 271 ASP A O 1
ATOM 2249 N N . ARG A 1 272 ? 24.127 12.774 2.911 1.00 94.31 272 ARG A N 1
ATOM 2250 C CA . ARG A 1 272 ? 24.609 11.437 3.284 1.00 94.31 272 ARG A CA 1
ATOM 2251 C C . ARG A 1 272 ? 23.827 10.338 2.568 1.00 94.31 272 ARG A C 1
ATOM 2253 O O . ARG A 1 272 ? 22.714 9.983 2.970 1.00 94.31 272 ARG A O 1
ATOM 2260 N N . PHE A 1 273 ? 24.439 9.777 1.526 1.00 94.88 273 PHE A N 1
ATOM 2261 C CA . PHE A 1 273 ? 23.960 8.575 0.839 1.00 94.88 273 PHE A CA 1
ATOM 2262 C C . PHE A 1 273 ? 24.408 7.330 1.601 1.00 94.88 273 PHE A C 1
ATOM 2264 O O . PHE A 1 273 ? 25.605 7.110 1.775 1.00 94.88 273 PHE A O 1
ATOM 2271 N N . GLU A 1 274 ? 23.450 6.523 2.038 1.00 93.88 274 GLU A N 1
ATOM 2272 C CA . GLU A 1 274 ? 23.701 5.318 2.829 1.00 93.88 274 GLU A CA 1
ATOM 2273 C C . GLU A 1 274 ? 23.772 4.089 1.910 1.00 93.88 274 GLU A C 1
ATOM 2275 O O . GLU A 1 274 ? 22.994 4.014 0.951 1.00 93.88 274 GLU A O 1
ATOM 2280 N N . PRO A 1 275 ? 24.674 3.126 2.156 1.00 91.00 275 PRO A N 1
ATOM 2281 C CA . PRO A 1 275 ? 24.703 1.876 1.402 1.00 91.00 275 PRO A CA 1
ATOM 2282 C C . PRO A 1 275 ? 23.386 1.093 1.517 1.00 91.00 275 PRO A C 1
ATOM 2284 O O . PRO A 1 275 ? 22.718 1.124 2.554 1.00 91.00 275 PRO A O 1
ATOM 2287 N N . VAL A 1 276 ? 23.016 0.405 0.434 1.00 86.75 276 VAL A N 1
ATOM 2288 C CA . VAL A 1 276 ? 21.835 -0.470 0.351 1.00 86.75 276 VAL A CA 1
ATOM 2289 C C . VAL A 1 276 ? 22.188 -1.722 -0.449 1.00 86.75 276 VAL A C 1
ATOM 2291 O O . VAL A 1 276 ? 22.857 -1.622 -1.480 1.00 86.75 276 VAL A O 1
ATOM 2294 N N . ASN A 1 277 ? 21.709 -2.887 -0.004 1.00 78.81 277 ASN A N 1
ATOM 2295 C CA . ASN A 1 277 ? 21.942 -4.177 -0.660 1.00 78.81 277 ASN A CA 1
ATOM 2296 C C . ASN A 1 277 ? 20.650 -4.854 -1.186 1.00 78.81 277 ASN A C 1
ATOM 2298 O O . ASN A 1 277 ? 19.530 -4.400 -0.928 1.00 78.81 277 ASN A O 1
ATOM 2302 N N . LEU A 1 278 ? 20.807 -5.959 -1.936 1.00 73.69 278 LEU A N 1
ATOM 2303 C CA . LEU A 1 278 ? 19.713 -6.775 -2.495 1.00 73.69 278 LEU A CA 1
ATOM 2304 C C . LEU A 1 278 ? 18.887 -7.492 -1.418 1.00 73.69 278 LEU A C 1
ATOM 2306 O O . LEU A 1 278 ? 17.661 -7.506 -1.502 1.00 73.69 278 LEU A O 1
ATOM 2310 N N . ASN A 1 279 ? 19.556 -8.122 -0.444 1.00 65.00 279 ASN A N 1
ATOM 2311 C CA . ASN A 1 279 ? 18.933 -8.972 0.573 1.00 65.00 279 ASN A CA 1
ATOM 2312 C C . ASN A 1 279 ? 19.144 -8.373 1.963 1.00 65.00 279 ASN A C 1
ATOM 2314 O O . ASN A 1 279 ? 20.218 -8.515 2.545 1.00 65.00 279 ASN A O 1
ATOM 2318 N N . SER A 1 280 ? 18.131 -7.683 2.481 1.00 59.78 280 SER A N 1
ATOM 2319 C CA . SER A 1 280 ? 18.321 -6.838 3.659 1.00 59.78 280 SER A CA 1
ATOM 2320 C C . SER A 1 280 ? 17.324 -7.071 4.791 1.00 59.78 280 SER A C 1
ATOM 2322 O O . SER A 1 280 ? 17.365 -6.359 5.788 1.00 59.78 280 SER A O 1
ATOM 2324 N N . ALA A 1 281 ? 16.483 -8.104 4.702 1.00 58.31 281 ALA A N 1
ATOM 2325 C CA . ALA A 1 281 ? 15.425 -8.355 5.684 1.00 58.31 281 ALA A CA 1
ATOM 2326 C C . ALA A 1 281 ? 15.932 -8.541 7.133 1.00 58.31 281 ALA A C 1
ATOM 2328 O O . ALA A 1 281 ? 15.186 -8.280 8.074 1.00 58.31 281 ALA A O 1
ATOM 2329 N N . THR A 1 282 ? 17.192 -8.952 7.333 1.00 63.16 282 THR A N 1
ATOM 2330 C CA . THR A 1 282 ? 17.809 -9.108 8.665 1.00 63.16 282 THR A CA 1
ATOM 2331 C C . THR A 1 282 ? 18.897 -8.076 8.984 1.00 63.16 282 THR A C 1
ATOM 2333 O O . THR A 1 282 ? 19.038 -7.706 10.146 1.00 63.16 282 THR A O 1
ATOM 2336 N N . GLY A 1 283 ? 19.663 -7.613 7.987 1.00 68.75 283 GLY A N 1
ATOM 2337 C CA . GLY A 1 283 ? 20.793 -6.689 8.179 1.00 68.75 283 GLY A CA 1
ATOM 2338 C C . GLY A 1 283 ? 20.481 -5.207 7.934 1.00 68.75 283 GLY A C 1
ATOM 2339 O O . GLY A 1 283 ? 21.088 -4.351 8.569 1.00 68.75 283 GLY A O 1
ATOM 2340 N N . GLU A 1 284 ? 19.520 -4.893 7.060 1.00 78.50 284 GLU A N 1
ATOM 2341 C CA . GLU A 1 284 ? 19.096 -3.519 6.744 1.00 78.50 284 GLU A CA 1
ATOM 2342 C C . GLU A 1 284 ? 17.554 -3.467 6.754 1.00 78.50 284 GLU A C 1
ATOM 2344 O O . GLU A 1 284 ? 16.915 -3.438 5.691 1.00 78.50 284 GLU A O 1
ATOM 2349 N N . PRO A 1 285 ? 16.939 -3.531 7.953 1.00 75.81 285 PRO A N 1
ATOM 2350 C CA . PRO A 1 285 ? 15.487 -3.593 8.099 1.00 75.81 285 PRO A CA 1
ATOM 2351 C C . PRO A 1 285 ? 14.820 -2.408 7.399 1.00 75.81 285 PRO A C 1
ATOM 2353 O O . PRO A 1 285 ? 15.193 -1.253 7.622 1.00 75.81 285 PRO A O 1
ATOM 2356 N N . TYR A 1 286 ? 13.832 -2.683 6.548 1.00 79.06 286 TYR A N 1
ATOM 2357 C CA . TYR A 1 286 ? 13.202 -1.662 5.708 1.00 79.06 286 TYR A CA 1
ATOM 2358 C C . TYR A 1 286 ? 12.570 -0.535 6.535 1.00 79.06 286 TYR A C 1
ATOM 2360 O O . TYR A 1 286 ? 12.649 0.632 6.161 1.00 79.06 286 TYR A O 1
ATOM 2368 N N . GLU A 1 287 ? 11.992 -0.885 7.683 1.00 75.62 287 GLU A N 1
ATOM 2369 C CA . GLU A 1 287 ? 11.266 0.017 8.574 1.00 75.62 287 GLU A CA 1
ATOM 2370 C C . GLU A 1 287 ? 12.156 1.042 9.294 1.00 75.62 287 GLU A C 1
ATOM 2372 O O . GLU A 1 287 ? 11.673 2.076 9.755 1.00 75.62 287 GLU A O 1
ATOM 2377 N N . SER A 1 288 ? 13.456 0.767 9.432 1.00 79.38 288 SER A N 1
ATOM 2378 C CA . SER A 1 288 ? 14.321 1.553 10.322 1.00 79.38 288 SER A CA 1
ATOM 2379 C C . SER A 1 288 ? 15.717 1.845 9.788 1.00 79.38 288 SER A C 1
ATOM 2381 O O . SER A 1 288 ? 16.378 2.739 10.322 1.00 79.38 288 SER A O 1
ATOM 2383 N N . HIS A 1 289 ? 16.170 1.160 8.735 1.00 86.19 289 HIS A N 1
ATOM 2384 C CA . HIS A 1 289 ? 17.499 1.385 8.187 1.00 86.19 289 HIS A CA 1
ATOM 2385 C C . HIS A 1 289 ? 17.606 2.775 7.531 1.00 86.19 289 HIS A C 1
ATOM 2387 O O . HIS A 1 289 ? 16.751 3.133 6.713 1.00 86.19 289 HIS A O 1
ATOM 2393 N N . PRO A 1 290 ? 18.670 3.557 7.802 1.00 88.31 290 PRO A N 1
ATOM 2394 C CA . PRO A 1 290 ? 18.855 4.883 7.212 1.00 88.31 290 PRO A CA 1
ATOM 2395 C C . PRO A 1 290 ? 18.779 4.898 5.676 1.00 88.31 290 PRO A C 1
ATOM 2397 O O . PRO A 1 290 ? 18.129 5.769 5.101 1.00 88.31 290 PRO A O 1
ATOM 2400 N N . GLY A 1 291 ? 19.331 3.898 4.982 1.00 88.81 291 GLY A N 1
ATOM 2401 C CA . GLY A 1 291 ? 19.234 3.792 3.513 1.00 88.81 291 GLY A CA 1
ATOM 2402 C C . GLY A 1 291 ? 17.812 3.651 2.952 1.00 88.81 291 GLY A C 1
ATOM 2403 O O . GLY A 1 291 ? 17.607 3.835 1.755 1.00 88.81 291 GLY A O 1
ATOM 2404 N N . ARG A 1 292 ? 16.820 3.371 3.806 1.00 87.06 292 ARG A N 1
ATOM 2405 C CA . ARG A 1 292 ? 15.397 3.214 3.454 1.00 87.06 292 ARG A CA 1
ATOM 2406 C C . ARG A 1 292 ? 14.551 4.425 3.862 1.00 87.06 292 ARG A C 1
ATOM 2408 O O . ARG A 1 292 ? 13.346 4.464 3.612 1.00 87.06 292 ARG A O 1
ATOM 2415 N N . GLN A 1 293 ? 15.183 5.436 4.460 1.00 89.12 293 GLN A N 1
ATOM 2416 C CA . GLN A 1 293 ? 14.534 6.683 4.840 1.00 89.12 293 GLN A CA 1
ATOM 2417 C C . GLN A 1 293 ? 13.965 7.419 3.627 1.00 89.12 293 GLN A C 1
ATOM 2419 O O . GLN A 1 293 ? 14.607 7.536 2.583 1.00 89.12 293 GLN A O 1
ATOM 2424 N N . ARG A 1 294 ? 12.764 7.964 3.817 1.00 90.44 294 ARG A N 1
ATOM 2425 C CA . ARG A 1 294 ? 12.052 8.795 2.849 1.00 90.44 294 ARG A CA 1
ATOM 2426 C C . ARG A 1 294 ? 12.235 10.278 3.160 1.00 90.44 294 ARG A C 1
ATOM 2428 O O . ARG A 1 294 ? 12.400 10.655 4.321 1.00 90.44 294 ARG A O 1
ATOM 2435 N N . PHE A 1 295 ? 12.153 11.100 2.121 1.00 94.06 295 PHE A N 1
ATOM 2436 C CA . PHE A 1 295 ? 12.346 12.548 2.160 1.00 94.06 295 PHE A CA 1
ATOM 2437 C C . PHE A 1 295 ? 11.063 13.263 1.700 1.00 94.06 295 PHE A C 1
ATOM 2439 O O . PHE A 1 295 ? 10.977 13.695 0.544 1.00 94.06 295 PHE A O 1
ATOM 2446 N N . PRO A 1 296 ? 10.033 13.352 2.566 1.00 94.38 296 PRO A N 1
ATOM 2447 C CA . PRO A 1 296 ? 8.758 13.956 2.204 1.00 94.38 296 PRO A CA 1
ATOM 2448 C C . PRO A 1 296 ? 8.851 15.476 2.076 1.00 94.38 296 PRO A C 1
ATOM 2450 O O . PRO A 1 296 ? 9.714 16.131 2.662 1.00 94.38 296 PRO A O 1
ATOM 2453 N N . TYR A 1 297 ? 7.925 16.043 1.311 1.00 96.19 297 TYR A N 1
ATOM 2454 C CA . TYR A 1 297 ? 7.887 17.469 1.024 1.00 96.19 297 TYR A CA 1
ATOM 2455 C C . TYR A 1 297 ? 6.458 17.993 0.934 1.00 96.19 297 TYR A C 1
ATOM 2457 O O . TYR A 1 297 ? 5.522 17.279 0.562 1.00 96.19 297 TYR A O 1
ATOM 2465 N N . GLU A 1 298 ? 6.318 19.278 1.232 1.00 96.38 298 GLU A N 1
ATOM 2466 C CA . GLU A 1 298 ? 5.113 20.063 1.017 1.00 96.38 298 GLU A CA 1
ATOM 2467 C C . GLU A 1 298 ? 5.397 21.184 0.018 1.00 96.38 298 GLU A C 1
ATOM 2469 O O . GLU A 1 298 ? 6.515 21.688 -0.097 1.00 96.38 298 GLU A O 1
ATOM 2474 N N . LEU A 1 299 ? 4.375 21.597 -0.719 1.00 97.44 299 LEU A N 1
ATOM 2475 C CA . LEU A 1 299 ? 4.498 22.667 -1.695 1.00 97.44 299 LEU A CA 1
ATOM 2476 C C . LEU A 1 299 ? 3.219 23.485 -1.824 1.00 97.44 299 LEU A C 1
ATOM 2478 O O . LEU A 1 299 ? 2.129 23.025 -1.489 1.00 97.44 299 LEU A O 1
ATOM 2482 N N . ARG A 1 300 ? 3.358 24.694 -2.358 1.00 97.12 300 ARG A N 1
ATOM 2483 C CA . ARG A 1 300 ? 2.256 25.552 -2.796 1.00 97.12 300 ARG A CA 1
ATOM 2484 C C . ARG A 1 300 ? 2.468 25.914 -4.259 1.00 97.12 300 ARG A C 1
ATOM 2486 O O . ARG A 1 300 ? 3.599 26.179 -4.662 1.00 97.12 300 ARG A O 1
ATOM 2493 N N . MET A 1 301 ? 1.390 25.937 -5.034 1.00 95.31 301 MET A N 1
ATOM 2494 C CA . MET A 1 301 ? 1.424 26.270 -6.458 1.00 95.31 301 MET A CA 1
ATOM 2495 C C . MET A 1 301 ? 0.623 27.541 -6.734 1.00 95.31 301 MET A C 1
ATOM 2497 O O . MET A 1 301 ? -0.440 27.749 -6.153 1.00 95.31 301 MET A O 1
ATOM 2501 N N . GLU A 1 302 ? 1.149 28.375 -7.623 1.00 97.12 302 GLU A N 1
ATOM 2502 C CA . GLU A 1 302 ? 0.503 29.554 -8.198 1.00 97.12 302 GLU A CA 1
ATOM 2503 C C . GLU A 1 302 ? 0.509 29.375 -9.729 1.00 97.12 302 GLU A C 1
ATOM 2505 O O . GLU A 1 302 ? 1.527 28.985 -10.304 1.00 97.12 302 GLU A O 1
ATOM 2510 N N . GLY A 1 303 ? -0.630 29.608 -10.389 1.00 95.75 303 GLY A N 1
ATOM 2511 C CA . GLY A 1 303 ? -0.766 29.447 -11.846 1.00 95.75 303 GLY A CA 1
ATOM 2512 C C . GLY A 1 303 ? -0.829 28.001 -12.357 1.00 95.75 303 GLY A C 1
ATOM 2513 O O . GLY A 1 303 ? -0.826 27.779 -13.568 1.00 95.75 303 GLY A O 1
ATOM 2514 N N . ALA A 1 304 ? -0.908 27.019 -11.455 1.00 95.62 304 ALA A N 1
ATOM 2515 C CA . ALA A 1 304 ? -1.178 25.620 -11.768 1.00 95.62 304 ALA A CA 1
ATOM 2516 C C . ALA A 1 304 ? -1.785 24.881 -10.570 1.00 95.62 304 ALA A C 1
ATOM 2518 O O . ALA A 1 304 ? -1.671 25.319 -9.421 1.00 95.62 304 ALA A O 1
ATOM 2519 N N . ARG A 1 305 ? -2.323 23.691 -10.840 1.00 93.75 305 ARG A N 1
ATOM 2520 C CA . ARG A 1 305 ? -2.723 22.708 -9.825 1.00 93.75 305 ARG A CA 1
ATOM 2521 C C . ARG A 1 305 ? -2.250 21.298 -10.186 1.00 93.75 305 ARG A C 1
ATOM 2523 O O . ARG A 1 305 ? -2.042 21.021 -11.370 1.00 93.75 305 ARG A O 1
ATOM 2530 N N . PRO A 1 306 ? -2.128 20.381 -9.210 1.00 92.88 306 PRO A N 1
ATOM 2531 C CA . PRO A 1 306 ? -1.900 18.971 -9.504 1.00 92.88 306 PRO A CA 1
ATOM 2532 C C . PRO A 1 306 ? -3.015 18.396 -10.385 1.00 92.88 306 PRO A C 1
ATOM 2534 O O . PRO A 1 306 ? -4.197 18.713 -10.207 1.00 92.88 306 PRO A O 1
ATOM 2537 N N . LEU A 1 307 ? -2.637 17.555 -11.347 1.00 90.25 307 LEU A N 1
ATOM 2538 C CA . LEU A 1 307 ? -3.578 16.776 -12.138 1.00 90.25 307 LEU A CA 1
ATOM 2539 C C . LEU A 1 307 ? -4.151 15.652 -11.267 1.00 90.25 307 LEU A C 1
ATOM 2541 O O . LEU A 1 307 ? -3.407 14.837 -10.733 1.00 90.25 307 LEU A O 1
ATOM 2545 N N . GLU A 1 308 ? -5.475 15.594 -11.184 1.00 81.25 308 GLU A N 1
ATOM 2546 C CA . GLU A 1 308 ? -6.219 14.506 -10.549 1.00 81.25 308 GLU A CA 1
ATOM 2547 C C . GLU A 1 308 ? -6.617 13.493 -11.628 1.00 81.25 308 GLU A C 1
ATOM 2549 O O . GLU A 1 308 ? -7.345 13.841 -12.567 1.00 81.25 308 GLU A O 1
ATOM 2554 N N . SER A 1 309 ? -6.134 12.251 -11.536 1.00 78.19 309 SER A N 1
ATOM 2555 C CA . SER A 1 309 ? -6.515 11.223 -12.507 1.00 78.19 309 SER A CA 1
ATOM 2556 C C . SER A 1 309 ? -7.963 10.808 -12.300 1.00 78.19 309 SER A C 1
ATOM 2558 O O . SER A 1 309 ? -8.320 10.263 -11.261 1.00 78.19 309 SER A O 1
ATOM 2560 N N . ARG A 1 310 ? -8.792 10.981 -13.331 1.00 82.69 310 ARG A N 1
ATOM 2561 C CA . ARG A 1 310 ? -10.170 10.481 -13.337 1.00 82.69 310 ARG A CA 1
ATOM 2562 C C . ARG A 1 310 ? -10.289 9.289 -14.284 1.00 82.69 310 ARG A C 1
ATOM 2564 O O . ARG A 1 310 ? -9.919 9.422 -15.452 1.00 82.69 310 ARG A O 1
ATOM 2571 N N . PRO A 1 311 ? -10.770 8.125 -13.815 1.00 85.75 311 PRO A N 1
ATOM 2572 C CA . PRO A 1 311 ? -11.020 6.990 -14.679 1.00 85.75 311 PRO A CA 1
ATOM 2573 C C . PRO A 1 311 ? -12.154 7.329 -15.649 1.00 85.75 311 PRO A C 1
ATOM 2575 O O . PRO A 1 311 ? -13.127 7.997 -15.302 1.00 85.75 311 PRO A O 1
ATOM 2578 N N . ALA A 1 312 ? -12.036 6.832 -16.873 1.00 87.94 312 ALA A N 1
ATOM 2579 C CA . ALA A 1 312 ? -13.088 6.904 -17.873 1.00 87.94 312 ALA A CA 1
ATOM 2580 C C . ALA A 1 312 ? -13.231 5.532 -18.541 1.00 87.94 312 ALA A C 1
ATOM 2582 O O . ALA A 1 312 ? -12.235 4.814 -18.679 1.00 87.94 312 ALA A O 1
ATOM 2583 N N . PRO A 1 313 ? -14.448 5.138 -18.955 1.00 88.38 313 PRO A N 1
ATOM 2584 C CA . PRO A 1 313 ? -14.609 3.918 -19.726 1.00 88.38 313 PRO A CA 1
ATOM 2585 C C . PRO A 1 313 ? -13.829 4.040 -21.048 1.00 88.38 313 PRO A C 1
ATOM 2587 O O . PRO A 1 313 ? -13.796 5.130 -21.631 1.00 88.38 313 PRO A O 1
ATOM 2590 N N . PRO A 1 314 ? -13.223 2.949 -21.554 1.00 88.38 314 PRO A N 1
ATOM 2591 C CA . PRO A 1 314 ? -12.557 2.961 -22.852 1.00 88.38 314 PRO A CA 1
ATOM 2592 C C . PRO A 1 314 ? -13.475 3.504 -23.954 1.00 88.38 314 PRO A C 1
ATOM 2594 O O . PRO A 1 314 ? -14.690 3.276 -23.929 1.00 88.38 314 PRO A O 1
ATOM 2597 N N . ALA A 1 315 ? -12.903 4.207 -24.933 1.00 88.62 315 ALA A N 1
ATOM 2598 C CA . ALA A 1 315 ? -13.669 4.817 -26.017 1.00 88.62 315 ALA A CA 1
ATOM 2599 C C . ALA A 1 315 ? -14.581 3.791 -26.718 1.00 88.62 315 ALA A C 1
ATOM 2601 O O . ALA A 1 315 ? -14.161 2.681 -27.036 1.00 88.62 315 ALA A O 1
ATOM 2602 N N . GLY A 1 316 ? -15.847 4.160 -26.939 1.00 90.62 316 GLY A N 1
ATOM 2603 C CA . GLY A 1 316 ? -16.847 3.288 -27.567 1.00 90.62 316 GLY A CA 1
ATOM 2604 C C . GLY A 1 316 ? -17.481 2.236 -26.646 1.00 90.62 316 GLY A C 1
ATOM 2605 O O . GLY A 1 316 ? -18.367 1.508 -27.095 1.00 90.62 316 GLY A O 1
ATOM 2606 N N . THR A 1 317 ? -17.093 2.162 -25.367 1.00 94.25 317 THR A N 1
ATOM 2607 C CA . THR A 1 317 ? -17.742 1.262 -24.399 1.00 94.25 317 THR A CA 1
ATOM 2608 C C . THR A 1 317 ? -19.201 1.672 -24.193 1.00 94.25 317 THR A C 1
ATOM 2610 O O . THR A 1 317 ? -19.484 2.759 -23.688 1.00 94.25 317 THR A O 1
ATOM 2613 N N . LYS A 1 318 ? -20.138 0.788 -24.551 1.00 97.25 318 LYS A N 1
ATOM 2614 C CA . LYS A 1 318 ? -21.569 0.966 -24.271 1.00 97.25 318 LYS A CA 1
ATOM 2615 C C . LYS A 1 318 ? -21.893 0.558 -22.837 1.00 97.25 318 LYS A C 1
ATOM 2617 O O . LYS A 1 318 ? -21.324 -0.397 -22.308 1.00 97.25 318 LYS A O 1
ATOM 2622 N N . GLY A 1 319 ? -22.825 1.265 -22.211 1.00 96.69 319 GLY A N 1
ATOM 2623 C CA . GLY A 1 319 ? -23.217 1.017 -20.830 1.00 96.69 319 GLY A CA 1
ATOM 2624 C C . GLY A 1 319 ? -24.340 1.932 -20.368 1.00 96.69 319 GLY A C 1
ATOM 2625 O O . GLY A 1 319 ? -24.879 2.728 -21.136 1.00 96.69 319 GLY A O 1
ATOM 2626 N N . ARG A 1 320 ? -24.692 1.816 -19.091 1.00 97.12 320 ARG A N 1
ATOM 2627 C CA . ARG A 1 320 ? -25.742 2.603 -18.437 1.00 97.12 320 ARG A CA 1
ATOM 2628 C C . ARG A 1 320 ? -25.291 3.073 -17.061 1.00 97.12 320 ARG A C 1
ATOM 2630 O O . ARG A 1 320 ? -24.332 2.550 -16.501 1.00 97.12 320 ARG A O 1
ATOM 2637 N N . ARG A 1 321 ? -26.015 4.039 -16.504 1.00 97.81 321 ARG A N 1
ATOM 2638 C CA . ARG A 1 321 ? -25.823 4.498 -15.126 1.00 97.81 321 ARG A CA 1
ATOM 2639 C C . ARG A 1 321 ? -26.565 3.565 -14.165 1.00 97.81 321 ARG A C 1
ATOM 2641 O O . ARG A 1 321 ? -27.709 3.200 -14.435 1.00 97.81 321 ARG A O 1
ATOM 2648 N N . HIS A 1 322 ? -25.924 3.150 -13.074 1.00 97.75 322 HIS A N 1
ATOM 2649 C CA . HIS A 1 322 ? -26.571 2.317 -12.061 1.00 97.75 322 HIS A CA 1
ATOM 2650 C C . HIS A 1 322 ? -27.597 3.149 -11.265 1.00 97.75 322 HIS A C 1
ATOM 2652 O O . HIS A 1 322 ? -27.242 4.238 -10.813 1.00 97.75 322 HIS A O 1
ATOM 2658 N N . PRO A 1 323 ? -28.845 2.682 -11.054 1.00 96.19 323 PRO A N 1
ATOM 2659 C CA . PRO A 1 323 ? -29.869 3.462 -10.346 1.00 96.19 323 PRO A CA 1
ATOM 2660 C C . PRO A 1 323 ? -29.502 3.750 -8.883 1.00 96.19 323 PRO A C 1
ATOM 2662 O O . PRO A 1 323 ? -29.907 4.771 -8.337 1.00 96.19 323 PRO A O 1
ATOM 2665 N N . ASN A 1 324 ? -28.707 2.876 -8.258 1.00 95.75 324 ASN A N 1
ATOM 2666 C CA . ASN A 1 324 ? -28.170 3.076 -6.917 1.00 95.75 324 ASN A CA 1
ATOM 2667 C C . ASN A 1 324 ? -26.722 3.595 -7.002 1.00 95.75 324 ASN A C 1
ATOM 2669 O O . ASN A 1 324 ? -25.791 2.802 -7.169 1.00 95.75 324 ASN A O 1
ATOM 2673 N N . GLY A 1 325 ? -26.561 4.922 -6.939 1.00 93.69 325 GLY A N 1
ATOM 2674 C CA . GLY A 1 325 ? -25.277 5.641 -6.893 1.00 93.69 325 GLY A CA 1
ATOM 2675 C C . GLY A 1 325 ? -24.854 6.364 -8.182 1.00 93.69 325 GLY A C 1
ATOM 2676 O O . GLY A 1 325 ? -24.111 7.338 -8.106 1.00 93.69 325 GLY A O 1
ATOM 2677 N N . GLY A 1 326 ? -25.364 5.971 -9.355 1.00 95.50 326 GLY A N 1
ATOM 2678 C CA . GLY A 1 326 ? -25.118 6.683 -10.616 1.00 95.50 326 GLY A CA 1
ATOM 2679 C C . GLY A 1 326 ? -23.803 6.353 -11.335 1.00 95.50 326 GLY A C 1
ATOM 2680 O O . GLY A 1 326 ? -23.467 7.020 -12.310 1.00 95.50 326 GLY A O 1
ATOM 2681 N N . GLY A 1 327 ? -23.045 5.342 -10.918 1.00 95.88 327 GLY A N 1
ATOM 2682 C CA . GLY A 1 327 ? -21.816 4.929 -11.608 1.00 95.88 327 GLY A CA 1
ATOM 2683 C C . GLY A 1 327 ? -22.044 4.275 -12.967 1.00 95.88 327 GLY A C 1
ATOM 2684 O O . GLY A 1 327 ? -23.158 3.850 -13.286 1.00 95.88 327 GLY A O 1
ATOM 2685 N N . PHE A 1 328 ? -21.000 4.211 -13.793 1.00 97.94 328 PHE A N 1
ATOM 2686 C CA . PHE A 1 328 ? -21.087 3.633 -15.137 1.00 97.94 328 PHE A CA 1
ATOM 2687 C C . PHE A 1 328 ? -20.928 2.109 -15.095 1.00 97.94 328 PHE A C 1
ATOM 2689 O O . PHE A 1 328 ? -19.955 1.588 -14.554 1.00 97.94 328 PHE A O 1
ATOM 2696 N N . VAL A 1 329 ? -21.860 1.398 -15.727 1.00 98.50 329 VAL A N 1
ATOM 2697 C CA . VAL A 1 329 ? -21.863 -0.063 -15.854 1.00 98.50 329 VAL A CA 1
ATOM 2698 C C . VAL A 1 329 ? -21.906 -0.431 -17.332 1.00 98.50 329 VAL A C 1
ATOM 2700 O O . VAL A 1 329 ? -22.887 -0.122 -18.015 1.00 98.50 329 VAL A O 1
ATOM 2703 N N . ALA A 1 330 ? -20.862 -1.097 -17.826 1.00 98.38 330 ALA A N 1
ATOM 2704 C CA . ALA A 1 330 ? -20.803 -1.589 -19.201 1.00 98.38 330 ALA A CA 1
ATOM 2705 C C . ALA A 1 330 ? -21.954 -2.570 -19.500 1.00 98.38 330 ALA A C 1
ATOM 2707 O O . ALA A 1 330 ? -22.388 -3.311 -18.618 1.00 98.38 330 ALA A O 1
ATOM 2708 N N . GLU A 1 331 ? -22.432 -2.625 -20.749 1.00 98.00 331 GLU A N 1
ATOM 2709 C CA . GLU A 1 331 ? -23.499 -3.561 -21.165 1.00 98.00 331 GLU A CA 1
ATOM 2710 C C . GLU A 1 331 ? -23.142 -5.032 -20.893 1.00 98.00 331 GLU A C 1
ATOM 2712 O O . GLU A 1 331 ? -24.022 -5.848 -20.632 1.00 98.00 331 GLU A O 1
ATOM 2717 N N . THR A 1 332 ? -21.850 -5.355 -20.917 1.00 97.88 332 THR A N 1
ATOM 2718 C CA . THR A 1 332 ? -21.302 -6.694 -20.673 1.00 97.88 332 THR A CA 1
ATOM 2719 C C . THR A 1 332 ? -21.138 -7.043 -19.190 1.00 97.88 332 THR A C 1
ATOM 2721 O O . THR A 1 332 ? -20.914 -8.211 -18.869 1.00 97.88 332 THR A O 1
ATOM 2724 N N . ALA A 1 333 ? -21.232 -6.062 -18.289 1.00 98.44 333 ALA A N 1
ATOM 2725 C CA . ALA A 1 333 ? -21.067 -6.254 -16.853 1.00 98.44 333 ALA A CA 1
ATOM 2726 C C . ALA A 1 333 ? -22.408 -6.545 -16.160 1.00 98.44 333 ALA A C 1
ATOM 2728 O O . ALA A 1 333 ? -23.478 -6.124 -16.611 1.00 98.44 333 ALA A O 1
ATOM 2729 N N . LYS A 1 334 ? -22.354 -7.238 -15.015 1.00 98.19 334 LYS A N 1
ATOM 2730 C CA . LYS A 1 334 ? -23.533 -7.542 -14.192 1.00 98.19 334 LYS A CA 1
ATOM 2731 C C . LYS A 1 334 ? -23.440 -6.834 -12.845 1.00 98.19 334 LYS A C 1
ATOM 2733 O O . LYS A 1 334 ? -22.523 -7.088 -12.073 1.00 98.19 334 LYS A O 1
ATOM 2738 N N . VAL A 1 335 ? -24.428 -6.000 -12.541 1.00 98.50 335 VAL A N 1
ATOM 2739 C CA . VAL A 1 335 ? -24.552 -5.327 -11.243 1.00 98.50 335 VAL A CA 1
ATOM 2740 C C . VAL A 1 335 ? -25.965 -5.545 -10.714 1.00 98.50 335 VAL A C 1
ATOM 2742 O O . VAL A 1 335 ? -26.931 -5.302 -11.442 1.00 98.50 335 VAL A O 1
ATOM 2745 N N . ASP A 1 336 ? -26.077 -6.047 -9.485 1.00 98.06 336 ASP A N 1
ATOM 2746 C CA . ASP A 1 336 ? -27.359 -6.266 -8.811 1.00 98.06 336 ASP A CA 1
ATOM 2747 C C . ASP A 1 336 ? -27.967 -4.937 -8.337 1.00 98.06 336 ASP A C 1
ATOM 2749 O O . ASP A 1 336 ? -27.253 -4.031 -7.918 1.00 98.06 336 ASP A O 1
ATOM 2753 N N . ALA A 1 337 ? -29.300 -4.837 -8.305 1.00 95.88 337 ALA A N 1
ATOM 2754 C CA . ALA A 1 337 ? -29.995 -3.611 -7.891 1.00 95.88 337 ALA A CA 1
ATOM 2755 C C . ALA A 1 337 ? -29.665 -3.158 -6.451 1.00 95.88 337 ALA A C 1
ATOM 2757 O O . ALA A 1 337 ? -29.743 -1.967 -6.151 1.00 95.88 337 ALA A O 1
ATOM 2758 N N . GLY A 1 338 ? -29.299 -4.101 -5.572 1.00 94.88 338 GLY A N 1
ATOM 2759 C CA . GLY A 1 338 ? -28.888 -3.829 -4.191 1.00 94.88 338 GLY A CA 1
ATOM 2760 C C . GLY A 1 338 ? -27.455 -3.303 -4.047 1.00 94.88 338 GLY A C 1
ATOM 2761 O O . GLY A 1 338 ? -27.134 -2.706 -3.019 1.00 94.88 338 GLY A O 1
ATOM 2762 N N . ALA A 1 339 ? -26.608 -3.475 -5.066 1.00 97.38 339 ALA A N 1
ATOM 2763 C CA . ALA A 1 339 ? -25.245 -2.969 -5.049 1.00 97.38 339 ALA A CA 1
ATOM 2764 C C . ALA A 1 339 ? -25.233 -1.444 -5.216 1.00 97.38 339 ALA A C 1
ATOM 2766 O O . ALA A 1 339 ? -26.121 -0.864 -5.844 1.00 97.38 339 ALA A O 1
ATOM 2767 N N . TYR A 1 340 ? -24.222 -0.780 -4.662 1.00 97.12 340 TYR A N 1
ATOM 2768 C CA . TYR A 1 340 ? -24.004 0.656 -4.845 1.00 97.12 340 TYR A CA 1
ATOM 2769 C C . TYR A 1 340 ? -22.820 0.882 -5.784 1.00 97.12 340 TYR A C 1
ATOM 2771 O O . TYR A 1 340 ? -21.742 0.341 -5.546 1.00 97.12 340 TYR A O 1
ATOM 2779 N N . VAL A 1 341 ? -23.005 1.703 -6.819 1.00 97.69 341 VAL A N 1
ATOM 2780 C CA . VAL A 1 341 ? -21.922 2.133 -7.715 1.00 97.69 341 VAL A CA 1
ATOM 2781 C C . VAL A 1 341 ? -21.921 3.655 -7.748 1.00 97.69 341 VAL A C 1
ATOM 2783 O O . VAL A 1 341 ? -22.847 4.249 -8.296 1.00 97.69 341 VAL A O 1
ATOM 2786 N N . GLY A 1 342 ? -20.918 4.277 -7.131 1.00 93.19 342 GLY A N 1
ATOM 2787 C CA . GLY A 1 342 ? -20.777 5.727 -7.008 1.00 93.19 342 GLY A CA 1
ATOM 2788 C C . GLY A 1 342 ? -20.640 6.430 -8.363 1.00 93.19 342 GLY A C 1
ATOM 2789 O O . GLY A 1 342 ? -20.266 5.794 -9.345 1.00 93.19 342 GLY A O 1
ATOM 2790 N N . PRO A 1 343 ? -20.929 7.738 -8.438 1.00 92.69 343 PRO A N 1
ATOM 2791 C CA . PRO A 1 343 ? -21.116 8.457 -9.703 1.00 92.69 343 PRO A CA 1
ATOM 2792 C C . PRO A 1 343 ? -19.897 8.423 -10.639 1.00 92.69 343 PRO A C 1
ATOM 2794 O O . PRO A 1 343 ? -20.063 8.367 -11.864 1.00 92.69 343 PRO A O 1
ATOM 2797 N N . ASP A 1 344 ? -18.694 8.398 -10.065 1.00 91.00 344 ASP A N 1
ATOM 2798 C CA . ASP A 1 344 ? -17.416 8.378 -10.785 1.00 91.00 344 ASP A CA 1
ATOM 2799 C C . ASP A 1 344 ? -16.780 6.975 -10.874 1.00 91.00 344 ASP A C 1
ATOM 2801 O O . ASP A 1 344 ? -15.741 6.798 -11.514 1.00 91.00 344 ASP A O 1
ATOM 2805 N N . ALA A 1 345 ? -17.426 5.958 -10.294 1.00 93.94 345 ALA A N 1
ATOM 2806 C CA . ALA A 1 345 ? -16.951 4.582 -10.315 1.00 93.94 345 ALA A CA 1
ATOM 2807 C C . ALA A 1 345 ? -17.333 3.865 -11.619 1.00 93.94 345 ALA A C 1
ATOM 2809 O O . ALA A 1 345 ? -18.386 4.123 -12.221 1.00 93.94 345 ALA A O 1
ATOM 2810 N N . LEU A 1 346 ? -16.484 2.918 -12.036 1.00 96.56 346 LEU A N 1
ATOM 2811 C CA . LEU A 1 346 ? -16.648 2.164 -13.281 1.00 96.56 346 LEU A CA 1
ATOM 2812 C C . LEU A 1 346 ? -16.730 0.653 -13.033 1.00 96.56 346 LEU A C 1
ATOM 2814 O O . LEU A 1 346 ? -15.849 0.067 -12.404 1.00 96.56 346 LEU A O 1
ATOM 2818 N N . VAL A 1 347 ? -17.740 0.008 -13.622 1.00 98.31 347 VAL A N 1
ATOM 2819 C CA . VAL A 1 347 ? -17.843 -1.455 -13.726 1.00 98.31 347 VAL A CA 1
ATOM 2820 C C . VAL A 1 347 ? -17.791 -1.854 -15.203 1.00 98.31 347 VAL A C 1
ATOM 2822 O O . VAL A 1 347 ? -18.689 -1.524 -15.979 1.00 98.31 347 VAL A O 1
ATOM 2825 N N . LEU A 1 348 ? -16.717 -2.534 -15.606 1.00 97.06 348 LEU A N 1
ATOM 2826 C CA . LEU A 1 348 ? -16.343 -2.782 -17.003 1.00 97.06 348 LEU A CA 1
ATOM 2827 C C . LEU A 1 348 ? -16.149 -4.281 -17.294 1.00 97.06 348 LEU A C 1
ATOM 2829 O O . LEU A 1 348 ? -16.118 -5.113 -16.391 1.00 97.06 348 LEU A O 1
ATOM 2833 N N . GLY A 1 349 ? -15.984 -4.643 -18.570 1.00 95.44 349 GLY A N 1
ATOM 2834 C CA . GLY A 1 349 ? -15.757 -6.036 -18.971 1.00 95.44 349 GLY A CA 1
ATOM 2835 C C . GLY A 1 349 ? -16.936 -6.943 -18.602 1.00 95.44 349 GLY A C 1
ATOM 2836 O O . GLY A 1 349 ? -18.089 -6.557 -18.770 1.00 95.44 349 GLY A O 1
ATOM 2837 N N . ARG A 1 350 ? -16.651 -8.144 -18.097 1.00 97.31 350 ARG A N 1
ATOM 2838 C CA . ARG A 1 350 ? -17.624 -9.114 -17.564 1.00 97.31 350 ARG A CA 1
ATOM 2839 C C . ARG A 1 350 ? -17.689 -9.091 -16.030 1.00 97.31 350 ARG A C 1
ATOM 2841 O O . ARG A 1 350 ? -18.132 -10.071 -15.420 1.00 97.31 350 ARG A O 1
ATOM 2848 N N . ALA A 1 351 ? -17.248 -7.993 -15.413 1.00 98.31 351 ALA A N 1
ATOM 2849 C CA . ALA A 1 351 ? -17.212 -7.851 -13.967 1.00 98.31 351 ALA A CA 1
ATOM 2850 C C . ALA A 1 351 ? -18.603 -8.008 -13.337 1.00 98.31 351 ALA A C 1
ATOM 2852 O O . ALA A 1 351 ? -19.636 -7.709 -13.952 1.00 98.31 351 ALA A O 1
ATOM 2853 N N . ARG A 1 352 ? -18.614 -8.480 -12.087 1.00 98.50 352 ARG A N 1
ATOM 2854 C CA . ARG A 1 352 ? -19.825 -8.752 -11.309 1.00 98.50 352 ARG A CA 1
ATOM 2855 C C . ARG A 1 352 ? -19.785 -7.991 -9.995 1.00 98.50 352 ARG A C 1
ATOM 2857 O O . ARG A 1 352 ? -18.854 -8.177 -9.221 1.00 98.50 352 ARG A O 1
ATOM 2864 N N . VAL A 1 353 ? -20.807 -7.185 -9.727 1.00 98.56 353 VAL A N 1
ATOM 2865 C CA . VAL A 1 353 ? -21.007 -6.538 -8.423 1.00 98.56 353 VAL A CA 1
ATOM 2866 C C . VAL A 1 353 ? -22.348 -7.002 -7.861 1.00 98.56 353 VAL A C 1
ATOM 2868 O O . VAL A 1 353 ? -23.398 -6.688 -8.421 1.00 98.56 353 VAL A O 1
ATOM 2871 N N . LEU A 1 354 ? -22.310 -7.817 -6.808 1.00 97.44 354 LEU A N 1
ATOM 2872 C CA . LEU A 1 354 ? -23.448 -8.617 -6.346 1.00 97.44 354 LEU A CA 1
ATOM 2873 C C . LEU A 1 354 ? -23.884 -8.249 -4.922 1.00 97.44 354 LEU A C 1
ATOM 2875 O O . LEU A 1 354 ? -23.088 -7.771 -4.111 1.00 97.44 354 LEU A O 1
ATOM 2879 N N . GLY A 1 355 ? -25.147 -8.529 -4.597 1.00 93.62 355 GLY A N 1
ATOM 2880 C CA . GLY A 1 355 ? -25.683 -8.348 -3.245 1.00 93.62 355 GLY A CA 1
ATOM 2881 C C . GLY A 1 355 ? -25.698 -6.883 -2.799 1.00 93.62 355 GLY A C 1
ATOM 2882 O O . GLY A 1 355 ? -26.337 -6.052 -3.438 1.00 93.62 355 GLY A O 1
ATOM 2883 N N . THR A 1 356 ? -25.019 -6.575 -1.689 1.00 94.62 356 THR A N 1
ATOM 2884 C CA . THR A 1 356 ? -24.934 -5.223 -1.095 1.00 94.62 356 THR A CA 1
ATOM 2885 C C . THR A 1 356 ? -23.551 -4.585 -1.246 1.00 94.62 356 THR A C 1
ATOM 2887 O O . THR A 1 356 ? -23.225 -3.631 -0.534 1.00 94.62 356 THR A O 1
ATOM 2890 N N . ALA A 1 357 ? -22.724 -5.117 -2.150 1.00 97.00 357 ALA A N 1
ATOM 2891 C CA . ALA A 1 357 ? -21.374 -4.626 -2.377 1.00 97.00 357 ALA A CA 1
ATOM 2892 C C . ALA A 1 357 ? -21.372 -3.168 -2.857 1.00 97.00 357 ALA A C 1
ATOM 2894 O O . ALA A 1 357 ? -22.319 -2.694 -3.495 1.00 97.00 357 ALA A O 1
ATOM 2895 N N . ARG A 1 358 ? -20.290 -2.451 -2.546 1.00 95.81 358 ARG A N 1
ATOM 2896 C CA . ARG A 1 358 ? -20.150 -1.020 -2.834 1.00 95.81 358 ARG A CA 1
ATOM 2897 C C . ARG A 1 358 ? -18.891 -0.761 -3.653 1.00 95.81 358 ARG A C 1
ATOM 2899 O O . ARG A 1 358 ? -17.805 -1.178 -3.262 1.00 95.81 358 ARG A O 1
ATOM 2906 N N . VAL A 1 359 ? -19.043 -0.055 -4.767 1.00 96.44 359 VAL A N 1
ATOM 2907 C CA . VAL A 1 359 ? -17.947 0.501 -5.566 1.00 96.44 359 VAL A CA 1
ATOM 2908 C C . VAL A 1 359 ? -18.093 2.018 -5.520 1.00 96.44 359 VAL A C 1
ATOM 2910 O O . VAL A 1 359 ? -19.119 2.546 -5.938 1.00 96.44 359 VAL A O 1
ATOM 2913 N N . GLU A 1 360 ? -17.125 2.720 -4.949 1.00 91.31 360 GLU A N 1
ATOM 2914 C CA . GLU A 1 360 ? -17.220 4.140 -4.594 1.00 91.31 360 GLU A CA 1
ATOM 2915 C C . GLU A 1 360 ? -16.070 4.953 -5.205 1.00 91.31 360 GLU A C 1
ATOM 2917 O O . GLU A 1 360 ? -15.113 4.395 -5.739 1.00 91.31 360 GLU A O 1
ATOM 2922 N N . ASP A 1 361 ? -16.170 6.281 -5.122 1.00 87.88 361 ASP A N 1
ATOM 2923 C CA . ASP A 1 361 ? -15.172 7.229 -5.630 1.00 87.88 361 ASP A CA 1
ATOM 2924 C C . ASP A 1 361 ? -14.771 6.948 -7.096 1.00 87.88 361 ASP A C 1
ATOM 2926 O O . ASP A 1 361 ? -15.639 6.888 -7.963 1.00 87.88 361 ASP A O 1
ATOM 2930 N N . PHE A 1 362 ? -13.477 6.760 -7.371 1.00 88.62 362 PHE A N 1
ATOM 2931 C CA . PHE A 1 362 ? -12.882 6.496 -8.687 1.00 88.62 362 PHE A CA 1
ATOM 2932 C C . PHE A 1 362 ? -12.457 5.030 -8.851 1.00 88.62 362 PHE A C 1
ATOM 2934 O O . PHE A 1 362 ? -11.557 4.705 -9.643 1.00 88.62 362 PHE A O 1
ATOM 2941 N N . ALA A 1 363 ? -13.066 4.134 -8.075 1.00 91.62 363 ALA A N 1
ATOM 2942 C CA . ALA A 1 363 ? -12.769 2.719 -8.147 1.00 91.62 363 ALA A CA 1
ATOM 2943 C C . ALA A 1 363 ? -13.187 2.120 -9.498 1.00 91.62 363 ALA A C 1
ATOM 2945 O O . ALA A 1 363 ? -14.218 2.472 -10.083 1.00 91.62 363 ALA A O 1
ATOM 2946 N N . VAL A 1 364 ? -12.384 1.168 -9.979 1.00 94.25 364 VAL A N 1
ATOM 2947 C CA . VAL A 1 364 ? -12.632 0.447 -11.233 1.00 94.25 364 VAL A CA 1
ATOM 2948 C C . VAL A 1 364 ? -12.674 -1.055 -10.972 1.00 94.25 364 VAL A C 1
ATOM 2950 O O . VAL A 1 364 ? -11.693 -1.642 -10.518 1.00 94.25 364 VAL A O 1
ATOM 2953 N N . VAL A 1 365 ? -13.794 -1.694 -11.316 1.00 97.25 365 VAL A N 1
ATOM 2954 C CA . VAL A 1 365 ? -13.941 -3.158 -11.318 1.00 97.25 365 VAL A CA 1
ATOM 2955 C C . VAL A 1 365 ? -14.082 -3.625 -12.764 1.00 97.25 365 VAL A C 1
ATOM 2957 O O . VAL A 1 365 ? -14.990 -3.178 -13.465 1.00 97.25 365 VAL A O 1
ATOM 2960 N N . ARG A 1 366 ? -13.187 -4.492 -13.247 1.00 95.00 366 ARG A N 1
ATOM 2961 C CA . ARG A 1 366 ? -13.143 -4.881 -14.669 1.00 95.00 366 ARG A CA 1
ATOM 2962 C C . ARG A 1 366 ? -12.780 -6.348 -14.908 1.00 95.00 366 ARG A C 1
ATOM 2964 O O . ARG A 1 366 ? -12.598 -7.117 -13.969 1.00 95.00 366 ARG A O 1
ATOM 2971 N N . ASP A 1 367 ? -12.674 -6.720 -16.181 1.00 94.94 367 ASP A N 1
ATOM 2972 C CA . ASP A 1 367 ? -12.378 -8.077 -16.659 1.00 94.94 367 ASP A CA 1
ATOM 2973 C C . ASP A 1 367 ? -13.420 -9.100 -16.180 1.00 94.94 367 ASP A C 1
ATOM 2975 O O . ASP A 1 367 ? -14.592 -8.929 -16.492 1.00 94.94 367 ASP A O 1
ATOM 2979 N N . ASP A 1 368 ? -13.034 -10.148 -15.451 1.00 96.00 368 ASP A N 1
ATOM 2980 C CA . ASP A 1 368 ? -13.917 -11.173 -14.874 1.00 96.00 368 ASP A CA 1
ATOM 2981 C C . ASP A 1 368 ? -14.020 -11.058 -13.339 1.00 96.00 368 ASP A C 1
ATOM 2983 O O . ASP A 1 368 ? -14.430 -12.008 -12.662 1.00 96.00 368 ASP A O 1
ATOM 2987 N N . ALA A 1 369 ? -13.636 -9.912 -12.770 1.00 96.88 369 ALA A N 1
ATOM 2988 C CA . ALA A 1 369 ? -13.610 -9.716 -11.327 1.00 96.88 369 ALA A CA 1
ATOM 2989 C C . ALA A 1 369 ? -15.012 -9.775 -10.699 1.00 96.88 369 ALA A C 1
ATOM 2991 O O . ALA A 1 369 ? -16.006 -9.353 -11.296 1.00 96.88 369 ALA A O 1
ATOM 2992 N N . THR A 1 370 ? -15.091 -10.272 -9.462 1.00 97.94 370 THR A N 1
ATOM 2993 C CA . THR A 1 370 ? -16.334 -10.333 -8.679 1.00 97.94 370 THR A CA 1
ATOM 2994 C C . THR A 1 370 ? -16.181 -9.592 -7.356 1.00 97.94 370 THR A C 1
ATOM 2996 O O . THR A 1 370 ? -15.297 -9.907 -6.565 1.00 97.94 370 THR A O 1
ATOM 2999 N N . VAL A 1 371 ? -17.076 -8.643 -7.094 1.00 98.31 371 VAL A N 1
ATOM 3000 C CA . VAL A 1 371 ? -17.235 -7.969 -5.801 1.00 98.31 371 VAL A CA 1
ATOM 3001 C C . VAL A 1 371 ? -18.616 -8.324 -5.255 1.00 98.31 371 VAL A C 1
ATOM 3003 O O . VAL A 1 371 ? -19.611 -8.157 -5.956 1.00 98.31 371 VAL A O 1
ATOM 3006 N N . GLN A 1 372 ? -18.709 -8.852 -4.039 1.00 95.94 372 GLN A N 1
ATOM 3007 C CA . GLN A 1 372 ? -19.976 -9.362 -3.500 1.00 95.94 372 GLN A CA 1
ATOM 3008 C C . GLN A 1 372 ? -20.114 -9.163 -1.983 1.00 95.94 372 GLN A C 1
ATOM 3010 O O . GLN A 1 372 ? -19.203 -8.678 -1.314 1.00 95.94 372 GLN A O 1
ATOM 3015 N N . ASP A 1 373 ? -21.271 -9.546 -1.444 1.00 92.31 373 ASP A N 1
ATOM 3016 C CA . ASP A 1 373 ? -21.623 -9.458 -0.023 1.00 92.31 373 ASP A CA 1
ATOM 3017 C C . ASP A 1 373 ? -21.634 -8.007 0.494 1.00 92.31 373 ASP A C 1
ATOM 3019 O O . ASP A 1 373 ? -22.419 -7.192 0.001 1.00 92.31 373 ASP A O 1
ATOM 3023 N N . ARG A 1 374 ? -20.813 -7.669 1.496 1.00 88.38 374 ARG A N 1
ATOM 3024 C CA . ARG A 1 374 ? -20.652 -6.319 2.074 1.00 88.38 374 ARG A CA 1
ATOM 3025 C C . ARG A 1 374 ? -19.295 -5.695 1.718 1.00 88.38 374 ARG A C 1
ATOM 3027 O O . ARG A 1 374 ? -18.887 -4.714 2.345 1.00 88.38 374 ARG A O 1
ATOM 3034 N N . ALA A 1 375 ? -18.606 -6.240 0.713 1.00 92.62 375 ALA A N 1
ATOM 3035 C CA . ALA A 1 375 ? -17.311 -5.746 0.271 1.00 92.62 375 ALA A CA 1
ATOM 3036 C C . ALA A 1 375 ? -17.389 -4.301 -0.243 1.00 92.62 375 ALA A C 1
ATOM 3038 O O . ALA A 1 375 ? -18.383 -3.891 -0.851 1.00 92.62 375 ALA A O 1
ATOM 3039 N N . THR A 1 376 ? -16.322 -3.533 -0.014 1.00 91.94 376 THR A N 1
ATOM 3040 C CA . THR A 1 376 ? -16.196 -2.145 -0.484 1.00 91.94 376 THR A CA 1
ATOM 3041 C C . THR A 1 376 ? -14.926 -1.958 -1.308 1.00 91.94 376 THR A C 1
ATOM 3043 O O . THR A 1 376 ? -13.835 -2.302 -0.858 1.00 91.94 376 THR A O 1
ATOM 3046 N N . VAL A 1 377 ? -15.066 -1.374 -2.498 1.00 93.56 377 VAL A N 1
ATOM 3047 C CA . VAL A 1 377 ? -13.953 -0.910 -3.332 1.00 93.56 377 VAL A CA 1
ATOM 3048 C C . VAL A 1 377 ? -14.072 0.607 -3.482 1.00 93.56 377 VAL A C 1
ATOM 3050 O O . VAL A 1 377 ? -15.102 1.066 -3.966 1.00 93.56 377 VAL A O 1
ATOM 3053 N N . SER A 1 378 ? -13.085 1.392 -3.050 1.00 88.25 378 SER A N 1
ATOM 3054 C CA . SER A 1 378 ? -13.185 2.867 -3.028 1.00 88.25 378 SER A CA 1
ATOM 3055 C C . SER A 1 378 ? -11.852 3.576 -3.312 1.00 88.25 378 SER A C 1
ATOM 3057 O O . SER A 1 378 ? -10.863 2.931 -3.661 1.00 88.25 378 SER A O 1
ATOM 3059 N N . GLY A 1 379 ? -11.811 4.910 -3.229 1.00 83.56 379 GLY A N 1
ATOM 3060 C CA . GLY A 1 379 ? -10.650 5.707 -3.630 1.00 83.56 379 GLY A CA 1
ATOM 3061 C C . GLY A 1 379 ? -10.337 5.570 -5.125 1.00 83.56 379 GLY A C 1
ATOM 3062 O O . GLY A 1 379 ? -11.206 5.729 -5.976 1.00 83.56 379 GLY A O 1
ATOM 3063 N N . ASN A 1 380 ? -9.086 5.260 -5.440 1.00 84.12 380 ASN A N 1
ATOM 3064 C CA . ASN A 1 380 ? -8.561 4.915 -6.760 1.00 84.12 380 ASN A CA 1
ATOM 3065 C C . ASN A 1 380 ? -8.226 3.412 -6.863 1.00 84.12 380 ASN A C 1
ATOM 3067 O O . ASN A 1 380 ? -7.325 3.023 -7.610 1.00 84.12 380 ASN A O 1
ATOM 3071 N N . ALA A 1 381 ? -8.920 2.543 -6.128 1.00 88.88 381 ALA A N 1
ATOM 3072 C CA . ALA A 1 381 ? -8.663 1.109 -6.192 1.00 88.88 381 ALA A CA 1
ATOM 3073 C C . ALA A 1 381 ? -9.020 0.493 -7.560 1.00 88.88 381 ALA A C 1
ATOM 3075 O O . ALA A 1 381 ? -9.941 0.942 -8.254 1.00 88.88 381 ALA A O 1
ATOM 3076 N N . VAL A 1 382 ? -8.313 -0.579 -7.935 1.00 91.00 382 VAL A N 1
ATOM 3077 C CA . VAL A 1 382 ? -8.631 -1.398 -9.117 1.00 91.00 382 VAL A CA 1
ATOM 3078 C C . VAL A 1 382 ? -8.751 -2.869 -8.743 1.00 91.00 382 VAL A C 1
ATOM 3080 O O . VAL A 1 382 ? -7.853 -3.440 -8.125 1.00 91.00 382 VAL A O 1
ATOM 3083 N N . VAL A 1 383 ? -9.848 -3.494 -9.173 1.00 93.88 383 VAL A N 1
ATOM 3084 C CA . VAL A 1 383 ? -10.075 -4.941 -9.069 1.00 93.88 383 VAL A CA 1
ATOM 3085 C C . VAL A 1 383 ? -10.277 -5.510 -10.476 1.00 93.88 383 VAL A C 1
ATOM 3087 O O . VAL A 1 383 ? -11.205 -5.117 -11.186 1.00 93.88 383 VAL A O 1
ATOM 3090 N N . CYS A 1 384 ? -9.393 -6.412 -10.906 1.00 92.31 384 CYS A N 1
ATOM 3091 C CA . CYS A 1 384 ? -9.327 -6.891 -12.290 1.00 92.31 384 CYS A CA 1
ATOM 3092 C C . CYS A 1 384 ? -8.966 -8.388 -12.401 1.00 92.31 384 CYS A C 1
ATOM 3094 O O . CYS A 1 384 ? -8.873 -9.103 -11.400 1.00 92.31 384 CYS A O 1
ATOM 3096 N N . GLY A 1 385 ? -8.780 -8.898 -13.624 1.00 90.75 385 GLY A N 1
ATOM 3097 C CA . GLY A 1 385 ? -8.562 -10.330 -13.867 1.00 90.75 385 GLY A CA 1
ATOM 3098 C C . GLY A 1 385 ? -9.747 -11.183 -13.395 1.00 90.75 385 GLY A C 1
ATOM 3099 O O . GLY A 1 385 ? -10.892 -10.859 -13.689 1.00 90.75 385 GLY A O 1
ATOM 3100 N N . ARG A 1 386 ? -9.486 -12.268 -12.655 1.00 91.62 386 ARG A N 1
ATOM 3101 C CA . ARG A 1 386 ? -10.499 -13.129 -12.005 1.00 91.62 386 ARG A CA 1
ATOM 3102 C C . ARG A 1 386 ? -10.544 -12.929 -10.484 1.00 91.62 386 ARG A C 1
ATOM 3104 O O . ARG A 1 386 ? -10.881 -13.861 -9.754 1.00 91.62 386 ARG A O 1
ATOM 3111 N N . ALA A 1 387 ? -10.141 -11.755 -9.996 1.00 92.56 387 ALA A N 1
ATOM 3112 C CA . ALA A 1 387 ? -10.111 -11.469 -8.566 1.00 92.56 387 ALA A CA 1
ATOM 3113 C C . ALA A 1 387 ? -11.511 -11.522 -7.926 1.00 92.56 387 ALA A C 1
ATOM 3115 O O . ALA A 1 387 ? -12.512 -11.171 -8.558 1.00 92.56 387 ALA A O 1
ATOM 3116 N N . VAL A 1 388 ? -11.573 -11.929 -6.655 1.00 93.56 388 VAL A N 1
ATOM 3117 C CA . VAL A 1 388 ? -12.812 -11.982 -5.865 1.00 93.56 388 VAL A CA 1
ATOM 3118 C C . VAL A 1 388 ? -12.649 -11.178 -4.579 1.00 93.56 388 VAL A C 1
ATOM 3120 O O . VAL A 1 388 ? -11.802 -11.505 -3.752 1.00 93.56 388 VAL A O 1
ATOM 3123 N N . VAL A 1 389 ? -13.494 -10.166 -4.385 1.00 94.50 389 VAL A N 1
ATOM 3124 C CA . VAL A 1 389 ? -13.593 -9.380 -3.147 1.00 94.50 389 VAL A CA 1
ATOM 3125 C C . VAL A 1 389 ? -14.960 -9.642 -2.517 1.00 94.50 389 VAL A C 1
ATOM 3127 O O . VAL A 1 389 ? -15.989 -9.422 -3.156 1.00 94.50 389 VAL A O 1
ATOM 3130 N N . ARG A 1 390 ? -15.000 -10.163 -1.290 1.00 90.12 390 ARG A N 1
ATOM 3131 C CA . ARG A 1 390 ? -16.247 -10.643 -0.670 1.00 90.12 390 ARG A CA 1
ATOM 3132 C C . ARG A 1 390 ? -16.287 -10.472 0.848 1.00 90.12 390 ARG A C 1
ATOM 3134 O O . ARG A 1 390 ? -15.335 -9.968 1.436 1.00 90.12 390 ARG A O 1
ATOM 3141 N N . ASP A 1 391 ? -17.380 -10.899 1.472 1.00 85.94 391 ASP A N 1
ATOM 3142 C CA . ASP A 1 391 ? -17.665 -10.707 2.899 1.00 85.94 391 ASP A CA 1
ATOM 3143 C C . ASP A 1 391 ? -17.628 -9.216 3.303 1.00 85.94 391 ASP A C 1
ATOM 3145 O O . ASP A 1 391 ? -18.439 -8.445 2.799 1.00 85.94 391 ASP A O 1
ATOM 3149 N N . GLU A 1 392 ? -16.720 -8.782 4.184 1.00 82.00 392 GLU A N 1
ATOM 3150 C CA . GLU A 1 392 ? -16.530 -7.382 4.617 1.00 82.00 392 GLU A CA 1
ATOM 3151 C C . GLU A 1 392 ? -15.192 -6.789 4.130 1.00 82.00 392 GLU A C 1
ATOM 3153 O O . GLU A 1 392 ? -14.715 -5.782 4.664 1.00 82.00 392 GLU A O 1
ATOM 3158 N N . ALA A 1 393 ? -14.582 -7.410 3.115 1.00 88.00 393 ALA A N 1
ATOM 3159 C CA . ALA A 1 393 ? -13.285 -7.019 2.582 1.00 88.00 393 ALA A CA 1
ATOM 3160 C C . ALA A 1 393 ? -13.283 -5.610 1.974 1.00 88.00 393 ALA A C 1
ATOM 3162 O O . ALA A 1 393 ? -14.294 -5.125 1.451 1.00 88.00 393 ALA A O 1
ATOM 3163 N N . ARG A 1 394 ? -12.111 -4.963 2.003 1.00 87.31 394 ARG A N 1
ATOM 3164 C CA . ARG A 1 394 ? -11.923 -3.590 1.519 1.00 87.31 394 ARG A CA 1
ATOM 3165 C C . ARG A 1 394 ? -10.718 -3.457 0.596 1.00 87.31 394 ARG A C 1
ATOM 3167 O O . ARG A 1 394 ? -9.621 -3.891 0.922 1.00 87.31 394 ARG A O 1
ATOM 3174 N N . VAL A 1 395 ? -10.900 -2.803 -0.542 1.00 90.12 395 VAL A N 1
ATOM 3175 C CA . VAL A 1 395 ? -9.796 -2.395 -1.423 1.00 90.12 395 VAL A CA 1
ATOM 3176 C C . VAL A 1 395 ? -9.969 -0.911 -1.678 1.00 90.12 395 VAL A C 1
ATOM 3178 O O . VAL A 1 395 ? -10.949 -0.506 -2.295 1.00 90.12 395 VAL A O 1
ATOM 3181 N N . CYS A 1 396 ? -9.079 -0.087 -1.145 1.00 84.00 396 CYS A N 1
ATOM 3182 C CA . CYS A 1 396 ? -9.312 1.351 -1.107 1.00 84.00 396 CYS A CA 1
ATOM 3183 C C . CYS A 1 396 ? -8.030 2.139 -1.425 1.00 84.00 396 CYS A C 1
ATOM 3185 O O . CYS A 1 396 ? -7.010 1.539 -1.780 1.00 84.00 396 CYS A O 1
ATOM 3187 N N . ASP A 1 397 ? -8.109 3.470 -1.340 1.00 80.31 397 ASP A N 1
ATOM 3188 C CA . ASP A 1 397 ? -7.041 4.410 -1.695 1.00 80.31 397 ASP A CA 1
ATOM 3189 C C . ASP A 1 397 ? -6.407 4.031 -3.048 1.00 80.31 397 ASP A C 1
ATOM 3191 O O . ASP A 1 397 ? -7.108 4.079 -4.053 1.00 80.31 397 ASP A O 1
ATOM 3195 N N . TRP A 1 398 ? -5.146 3.599 -3.117 1.00 81.62 398 TRP A N 1
ATOM 3196 C CA . TRP A 1 398 ? -4.502 3.183 -4.377 1.00 81.62 398 TRP A CA 1
ATOM 3197 C C . TRP A 1 398 ? -4.284 1.663 -4.548 1.00 81.62 398 TRP A C 1
ATOM 3199 O O . TRP A 1 398 ? -3.401 1.236 -5.295 1.00 81.62 398 TRP A O 1
ATOM 3209 N N . GLY A 1 399 ? -5.043 0.816 -3.847 1.00 85.44 399 GLY A N 1
ATOM 3210 C CA . GLY A 1 399 ? -4.886 -0.646 -3.897 1.00 85.44 399 GLY A CA 1
ATOM 3211 C C . GLY A 1 399 ? -5.169 -1.283 -5.270 1.00 85.44 399 GLY A C 1
ATOM 3212 O O . GLY A 1 399 ? -6.089 -0.876 -5.984 1.00 85.44 399 GLY A O 1
ATOM 3213 N N . TRP A 1 400 ? -4.414 -2.331 -5.627 1.00 86.69 400 TRP A N 1
ATOM 3214 C CA . TRP A 1 400 ? -4.606 -3.093 -6.870 1.00 86.69 400 TRP A CA 1
ATOM 3215 C C . TRP A 1 400 ? -4.726 -4.598 -6.605 1.00 86.69 400 TRP A C 1
ATOM 3217 O O . TRP A 1 400 ? -3.854 -5.212 -5.991 1.00 86.69 400 TRP A O 1
ATOM 3227 N N . VAL A 1 401 ? -5.790 -5.222 -7.112 1.00 88.50 401 VAL A N 1
ATOM 3228 C CA . VAL A 1 401 ? -6.056 -6.658 -6.932 1.00 88.50 401 VAL A CA 1
ATOM 3229 C C . VAL A 1 401 ? -6.358 -7.304 -8.284 1.00 88.50 401 VAL A C 1
ATOM 3231 O O . VAL A 1 401 ? -7.287 -6.888 -8.976 1.00 88.50 401 VAL A O 1
ATOM 3234 N N . GLY A 1 402 ? -5.581 -8.325 -8.664 1.00 86.69 402 GLY A N 1
ATOM 3235 C CA . GLY A 1 402 ? -5.617 -8.903 -10.013 1.00 86.69 402 GLY A CA 1
ATOM 3236 C C . GLY A 1 402 ? -5.505 -10.430 -10.089 1.00 86.69 402 GLY A C 1
ATOM 3237 O O . GLY A 1 402 ? -5.465 -11.135 -9.078 1.00 86.69 402 GLY A O 1
ATOM 3238 N N . ASP A 1 403 ? -5.447 -10.933 -11.327 1.00 81.75 403 ASP A N 1
ATOM 3239 C CA . ASP A 1 403 ? -5.312 -12.339 -11.748 1.00 81.75 403 ASP A CA 1
ATOM 3240 C C . ASP A 1 403 ? -6.373 -13.312 -11.230 1.00 81.75 403 ASP A C 1
ATOM 3242 O O . ASP A 1 403 ? -7.211 -13.784 -11.994 1.00 81.75 403 ASP A O 1
ATOM 3246 N N . GLY A 1 404 ? -6.326 -13.642 -9.947 1.00 80.94 404 GLY A N 1
ATOM 3247 C CA . GLY A 1 404 ? -7.199 -14.600 -9.268 1.00 80.94 404 GLY A CA 1
ATOM 3248 C C . GLY A 1 404 ? -7.132 -14.466 -7.748 1.00 80.94 404 GLY A C 1
ATOM 3249 O O . GLY A 1 404 ? -7.476 -15.405 -7.037 1.00 80.94 404 GLY A O 1
ATOM 3250 N N . ALA A 1 405 ? -6.639 -13.329 -7.245 1.00 86.19 405 ALA A N 1
ATOM 3251 C CA . ALA A 1 405 ? -6.538 -13.072 -5.816 1.00 86.19 405 ALA A CA 1
ATOM 3252 C C . ALA A 1 405 ? -7.924 -13.053 -5.154 1.00 86.19 405 ALA A C 1
ATOM 3254 O O . ALA A 1 405 ? -8.909 -12.603 -5.747 1.00 86.19 405 ALA A O 1
ATOM 3255 N N . VAL A 1 406 ? -7.992 -13.523 -3.907 1.00 87.00 406 VAL A N 1
ATOM 3256 C CA . VAL A 1 406 ? -9.229 -13.530 -3.118 1.00 87.00 406 VAL A CA 1
ATOM 3257 C C . VAL A 1 406 ? -9.040 -12.669 -1.871 1.00 87.00 406 VAL A C 1
ATOM 3259 O O . VAL A 1 406 ? -8.238 -12.990 -0.999 1.00 87.00 406 VAL A O 1
ATOM 3262 N N . ILE A 1 407 ? -9.795 -11.582 -1.754 1.00 88.31 407 ILE A N 1
ATOM 3263 C CA . ILE A 1 407 ? -9.844 -10.751 -0.546 1.00 88.31 407 ILE A CA 1
ATOM 3264 C C . ILE A 1 407 ? -11.193 -11.011 0.118 1.00 88.31 407 ILE A C 1
ATOM 3266 O O . ILE A 1 407 ? -12.241 -10.859 -0.510 1.00 88.31 407 ILE A O 1
ATOM 3270 N N . ARG A 1 408 ? -11.182 -11.492 1.360 1.00 82.12 408 ARG A N 1
ATOM 3271 C CA . ARG A 1 408 ? -12.405 -11.957 2.028 1.00 82.12 408 ARG A CA 1
ATOM 3272 C C . ARG A 1 408 ? -12.362 -11.700 3.531 1.00 82.12 408 ARG A C 1
ATOM 3274 O O . ARG A 1 408 ? -11.367 -11.185 4.041 1.00 82.12 408 ARG A O 1
ATOM 3281 N N . ASP A 1 409 ? -13.427 -12.062 4.236 1.00 75.94 409 ASP A N 1
ATOM 3282 C CA . ASP A 1 409 ? -13.638 -11.735 5.649 1.00 75.94 409 ASP A CA 1
ATOM 3283 C C . ASP A 1 409 ? -13.426 -10.220 5.898 1.00 75.94 409 ASP A C 1
ATOM 3285 O O . ASP A 1 409 ? -14.120 -9.420 5.279 1.00 75.94 409 ASP A O 1
ATOM 3289 N N . ARG A 1 410 ? -12.467 -9.801 6.744 1.00 75.50 410 ARG A N 1
ATOM 3290 C CA . ARG A 1 410 ? -12.092 -8.381 6.962 1.00 75.50 410 ARG A CA 1
ATOM 3291 C C . ARG A 1 410 ? -10.736 -7.984 6.347 1.00 75.50 410 ARG A C 1
ATOM 3293 O O . ARG A 1 410 ? -10.048 -7.121 6.887 1.00 75.50 410 ARG A O 1
ATOM 3300 N N . GLY A 1 411 ? -10.301 -8.627 5.261 1.00 78.06 411 GLY A N 1
ATOM 3301 C CA . GLY A 1 411 ? -9.055 -8.247 4.576 1.00 78.06 411 GLY A CA 1
ATOM 3302 C C . GLY A 1 411 ? -9.101 -6.822 3.998 1.00 78.06 411 GLY A C 1
ATOM 3303 O O . GLY A 1 411 ? -10.157 -6.390 3.530 1.00 78.06 411 GLY A O 1
ATOM 3304 N N . VAL A 1 412 ? -7.977 -6.093 4.001 1.00 81.06 412 VAL A N 1
ATOM 3305 C CA . VAL A 1 412 ? -7.884 -4.714 3.461 1.00 81.06 412 VAL A CA 1
ATOM 3306 C C . VAL A 1 412 ? -6.609 -4.527 2.607 1.00 81.06 412 VAL A C 1
ATOM 3308 O O . VAL A 1 412 ? -5.614 -5.201 2.842 1.00 81.06 412 VAL A O 1
ATOM 3311 N N . VAL A 1 413 ? -6.565 -3.635 1.611 1.00 72.81 413 VAL A N 1
ATOM 3312 C CA . VAL A 1 413 ? -5.314 -3.299 0.871 1.00 72.81 413 VAL A CA 1
ATOM 3313 C C . VAL A 1 413 ? -5.277 -1.798 0.530 1.00 72.81 413 VAL A C 1
ATOM 3315 O O . VAL A 1 413 ? -6.227 -1.328 -0.095 1.00 72.81 413 VAL A O 1
ATOM 3318 N N . MET A 1 414 ? -4.241 -1.053 0.975 1.00 68.94 414 MET A N 1
ATOM 3319 C CA . MET A 1 414 ? -4.226 0.434 1.072 1.00 68.94 414 MET A CA 1
ATOM 3320 C C . MET A 1 414 ? -2.821 1.092 1.089 1.00 68.94 414 MET A C 1
ATOM 3322 O O . MET A 1 414 ? -2.215 1.226 2.138 1.00 68.94 414 MET A O 1
ATOM 3326 N N . GLU A 1 415 ? -2.171 1.391 -0.026 1.00 64.69 415 GLU A N 1
ATOM 3327 C CA . GLU A 1 415 ? -1.671 2.713 -0.487 1.00 64.69 415 GLU A CA 1
ATOM 3328 C C . GLU A 1 415 ? -0.535 2.379 -1.471 1.00 64.69 415 GLU A C 1
ATOM 3330 O O . GLU A 1 415 ? 0.652 2.546 -1.215 1.00 64.69 415 GLU A O 1
ATOM 3335 N N . HIS A 1 416 ? -0.934 1.711 -2.558 1.00 67.06 416 HIS A N 1
ATOM 3336 C CA . HIS A 1 416 ? -0.122 0.891 -3.470 1.00 67.06 416 HIS A CA 1
ATOM 3337 C C . HIS A 1 416 ? 0.314 -0.480 -2.923 1.00 67.06 416 HIS A C 1
ATOM 3339 O O . HIS A 1 416 ? 1.453 -0.904 -3.104 1.00 67.06 416 HIS A O 1
ATOM 3345 N N . GLY A 1 417 ? -0.618 -1.201 -2.286 1.00 61.59 417 GLY A N 1
ATOM 3346 C CA . GLY A 1 417 ? -0.517 -2.653 -2.103 1.00 61.59 417 GLY A CA 1
ATOM 3347 C C . GLY A 1 417 ? -1.067 -3.389 -3.332 1.00 61.59 417 GLY A C 1
ATOM 3348 O O . GLY A 1 417 ? -2.228 -3.183 -3.696 1.00 61.59 417 GLY A O 1
ATOM 3349 N N . VAL A 1 418 ? -0.256 -4.227 -3.980 1.00 65.75 418 VAL A N 1
ATOM 3350 C CA . VAL A 1 418 ? -0.645 -5.023 -5.163 1.00 65.75 418 VAL A CA 1
ATOM 3351 C C . VAL A 1 418 ? -0.626 -6.509 -4.807 1.00 65.75 418 VAL A C 1
ATOM 3353 O O . VAL A 1 418 ? 0.392 -6.996 -4.321 1.00 65.75 418 VAL A O 1
ATOM 3356 N N . VAL A 1 419 ? -1.711 -7.255 -5.038 1.00 63.41 419 VAL A N 1
ATOM 3357 C CA . VAL A 1 419 ? -1.731 -8.715 -4.797 1.00 63.41 419 VAL A CA 1
ATOM 3358 C C . VAL A 1 419 ? -2.292 -9.454 -6.015 1.00 63.41 419 VAL A C 1
ATOM 3360 O O . VAL A 1 419 ? -3.462 -9.293 -6.369 1.00 63.41 419 VAL A O 1
ATOM 3363 N N . SER A 1 420 ? -1.466 -10.294 -6.634 1.00 58.66 420 SER A N 1
ATOM 3364 C CA . SER A 1 420 ? -1.796 -11.148 -7.789 1.00 58.66 420 SER A CA 1
ATOM 3365 C C . SER A 1 420 ? -1.317 -12.594 -7.532 1.00 58.66 420 SER A C 1
ATOM 3367 O O . SER A 1 420 ? -0.516 -12.837 -6.636 1.00 58.66 420 SER A O 1
ATOM 3369 N N . GLY A 1 421 ? -1.904 -13.602 -8.190 1.00 57.78 421 GLY A N 1
ATOM 3370 C CA . GLY A 1 421 ? -2.000 -14.985 -7.667 1.00 57.78 421 GLY A CA 1
ATOM 3371 C C . GLY A 1 421 ? -0.884 -15.964 -8.074 1.00 57.78 421 GLY A C 1
ATOM 3372 O O . GLY A 1 421 ? -0.241 -15.816 -9.104 1.00 57.78 421 GLY A O 1
ATOM 3373 N N . ARG A 1 422 ? -0.739 -17.104 -7.384 1.00 51.72 422 ARG A N 1
ATOM 3374 C CA . ARG A 1 422 ? -1.500 -18.268 -7.881 1.00 51.72 422 ARG A CA 1
ATOM 3375 C C . ARG A 1 422 ? -2.716 -18.671 -7.049 1.00 51.72 422 ARG A C 1
ATOM 3377 O O . ARG A 1 422 ? -3.670 -19.081 -7.679 1.00 51.72 422 ARG A O 1
ATOM 3384 N N . ASP A 1 423 ? -2.740 -18.464 -5.726 1.00 53.19 423 ASP A N 1
ATOM 3385 C CA . ASP A 1 423 ? -3.941 -18.669 -4.871 1.00 53.19 423 ASP A CA 1
ATOM 3386 C C . ASP A 1 423 ? -3.917 -17.792 -3.590 1.00 53.19 423 ASP A C 1
ATOM 3388 O O . ASP A 1 423 ? -4.292 -18.201 -2.486 1.00 53.19 423 ASP A O 1
ATOM 3392 N N . ALA A 1 424 ? -3.401 -16.571 -3.727 1.00 53.25 424 ALA A N 1
ATOM 3393 C CA . ALA A 1 424 ? -3.177 -15.603 -2.657 1.00 53.25 424 ALA A CA 1
ATOM 3394 C C . ALA A 1 424 ? -4.482 -15.072 -2.025 1.00 53.25 424 ALA A C 1
ATOM 3396 O O . ALA A 1 424 ? -5.364 -14.587 -2.728 1.00 53.25 424 ALA A O 1
ATOM 3397 N N . LEU A 1 425 ? -4.585 -15.108 -0.696 1.00 59.69 425 LEU A N 1
ATOM 3398 C CA . LEU A 1 425 ? -5.778 -14.807 0.090 1.00 59.69 425 LEU A CA 1
ATOM 3399 C C . LEU A 1 425 ? -5.428 -13.773 1.159 1.00 59.69 425 LEU A C 1
ATOM 3401 O O . LEU A 1 425 ? -4.459 -13.994 1.879 1.00 59.69 425 LEU A O 1
ATOM 3405 N N . VAL A 1 426 ? -6.209 -12.708 1.321 1.00 62.59 426 VAL A N 1
ATOM 3406 C CA . VAL A 1 426 ? -6.061 -11.803 2.471 1.00 62.59 426 VAL A CA 1
ATOM 3407 C C . VAL A 1 426 ? -7.326 -11.858 3.325 1.00 62.59 426 VAL A C 1
ATOM 3409 O O . VAL A 1 426 ? -8.408 -11.597 2.803 1.00 62.59 426 VAL A O 1
ATOM 3412 N N . ALA A 1 427 ? -7.226 -12.278 4.590 1.00 61.16 427 ALA A N 1
ATOM 3413 C CA . ALA A 1 427 ? -8.400 -12.629 5.399 1.00 61.16 427 ALA A CA 1
ATOM 3414 C C . ALA A 1 427 ? -8.228 -12.370 6.905 1.00 61.16 427 ALA A C 1
ATOM 3416 O O . ALA A 1 427 ? -7.130 -12.402 7.449 1.00 61.16 427 ALA A O 1
ATOM 3417 N N . ASP A 1 428 ? -9.360 -12.167 7.566 1.00 58.84 428 ASP A N 1
ATOM 3418 C CA . ASP A 1 428 ? -9.603 -11.962 8.996 1.00 58.84 428 ASP A CA 1
ATOM 3419 C C . ASP A 1 428 ? -9.097 -10.672 9.661 1.00 58.84 428 ASP A C 1
ATOM 3421 O O . ASP A 1 428 ? -9.934 -9.980 10.231 1.00 58.84 428 ASP A O 1
ATOM 3425 N N . CYS A 1 429 ? -7.824 -10.291 9.544 1.00 62.78 429 CYS A N 1
ATOM 3426 C CA . CYS A 1 429 ? -7.343 -8.905 9.735 1.00 62.78 429 CYS A CA 1
ATOM 3427 C C . CYS A 1 429 ? -6.051 -8.659 8.920 1.00 62.78 429 CYS A C 1
ATOM 3429 O O . CYS A 1 429 ? -5.137 -7.972 9.374 1.00 62.78 429 CYS A O 1
ATOM 3431 N N . GLY A 1 430 ? -5.947 -9.292 7.744 1.00 64.81 430 GLY A N 1
ATOM 3432 C CA . GLY A 1 430 ? -4.788 -9.170 6.869 1.00 64.81 430 GLY A CA 1
ATOM 3433 C C . GLY A 1 430 ? -4.841 -7.846 6.104 1.00 64.81 430 GLY A C 1
ATOM 3434 O O . GLY A 1 430 ? -5.828 -7.656 5.394 1.00 64.81 430 GLY A O 1
ATOM 3435 N N . ILE A 1 431 ? -3.881 -6.915 6.226 1.00 68.00 431 ILE A N 1
ATOM 3436 C CA . ILE A 1 431 ? -3.968 -5.620 5.513 1.00 68.00 431 ILE A CA 1
ATOM 3437 C C . ILE A 1 431 ? -2.628 -5.116 4.960 1.00 68.00 431 ILE A C 1
ATOM 3439 O O . ILE A 1 431 ? -1.667 -4.955 5.700 1.00 68.00 431 ILE A O 1
ATOM 3443 N N . VAL A 1 432 ? -2.550 -4.838 3.656 1.00 67.94 432 VAL A N 1
ATOM 3444 C CA . VAL A 1 432 ? -1.276 -4.645 2.927 1.00 67.94 432 VAL A CA 1
ATOM 3445 C C . VAL A 1 432 ? -1.134 -3.178 2.453 1.00 67.94 432 VAL A C 1
ATOM 3447 O O . VAL A 1 432 ? -1.979 -2.700 1.697 1.00 67.94 432 VAL A O 1
ATOM 3450 N N . LYS A 1 433 ? -0.131 -2.434 2.956 1.00 73.56 433 LYS A N 1
ATOM 3451 C CA . LYS A 1 433 ? -0.049 -0.952 3.017 1.00 73.56 433 LYS A CA 1
ATOM 3452 C C . LYS A 1 433 ? 1.197 -0.363 2.297 1.00 73.56 433 LYS A C 1
ATOM 3454 O O . LYS A 1 433 ? 1.888 -1.083 1.583 1.00 73.56 433 LYS A O 1
ATOM 3459 N N . GLY A 1 434 ? 1.495 0.932 2.458 1.00 65.12 434 GLY A N 1
ATOM 3460 C CA . GLY A 1 434 ? 2.165 1.847 1.510 1.00 65.12 434 GLY A CA 1
ATOM 3461 C C . GLY A 1 434 ? 3.559 1.581 0.893 1.00 65.12 434 GLY A C 1
ATOM 3462 O O . GLY A 1 434 ? 4.483 2.375 1.088 1.00 65.12 434 GLY A O 1
ATOM 3463 N N . CYS A 1 435 ? 3.703 0.464 0.160 1.00 67.81 435 CYS A N 1
ATOM 3464 C CA . CYS A 1 435 ? 4.270 0.284 -1.204 1.00 67.81 435 CYS A CA 1
ATOM 3465 C C . CYS A 1 435 ? 4.649 -1.202 -1.464 1.00 67.81 435 CYS A C 1
ATOM 3467 O O . CYS A 1 435 ? 5.769 -1.520 -1.876 1.00 67.81 435 CYS A O 1
ATOM 3469 N N . SER A 1 436 ? 3.730 -2.122 -1.177 1.00 69.88 436 SER A N 1
ATOM 3470 C CA . SER A 1 436 ? 3.923 -3.584 -1.153 1.00 69.88 436 SER A CA 1
ATOM 3471 C C . SER A 1 436 ? 3.412 -4.302 -2.409 1.00 69.88 436 SER A C 1
ATOM 3473 O O . SER A 1 436 ? 2.492 -3.832 -3.073 1.00 69.88 436 SER A O 1
ATOM 3475 N N . ALA A 1 437 ? 3.997 -5.456 -2.764 1.00 70.31 437 ALA A N 1
ATOM 3476 C CA . ALA A 1 437 ? 3.634 -6.231 -3.961 1.00 70.31 437 ALA A CA 1
ATOM 3477 C C . ALA A 1 437 ? 3.734 -7.752 -3.701 1.00 70.31 437 ALA A C 1
ATOM 3479 O O . ALA A 1 437 ? 4.794 -8.347 -3.857 1.00 70.31 437 ALA A O 1
ATOM 3480 N N . VAL A 1 438 ? 2.641 -8.406 -3.295 1.00 65.88 438 VAL A N 1
ATOM 3481 C CA . VAL A 1 438 ? 2.660 -9.746 -2.668 1.00 65.88 438 VAL A CA 1
ATOM 3482 C C . VAL A 1 438 ? 2.091 -10.831 -3.588 1.00 65.88 438 VAL A C 1
ATOM 3484 O O . VAL A 1 438 ? 0.966 -10.697 -4.059 1.00 65.88 438 VAL A O 1
ATOM 3487 N N . TYR A 1 439 ? 2.781 -11.969 -3.747 1.00 66.69 439 TYR A N 1
ATOM 3488 C CA . TYR A 1 439 ? 2.250 -13.158 -4.445 1.00 66.69 439 TYR A CA 1
ATOM 3489 C C . TYR A 1 439 ? 1.827 -14.299 -3.467 1.00 66.69 439 TYR A C 1
ATOM 3491 O O . TYR A 1 439 ? 2.208 -15.455 -3.637 1.00 66.69 439 TYR A O 1
ATOM 3499 N N . GLY A 1 440 ? 0.995 -13.931 -2.459 1.00 65.06 440 GLY A N 1
ATOM 3500 C CA . GLY A 1 440 ? 0.094 -14.737 -1.573 1.00 65.06 440 GLY A CA 1
ATOM 3501 C C . GLY A 1 440 ? 0.591 -15.237 -0.209 1.00 65.06 440 GLY A C 1
ATOM 3502 O O . GLY A 1 440 ? 1.785 -15.389 -0.048 1.00 65.06 440 GLY A O 1
ATOM 3503 N N . LYS A 1 441 ? -0.217 -15.585 0.821 1.00 65.88 441 LYS A N 1
ATOM 3504 C CA . LYS A 1 441 ? -1.547 -15.161 1.355 1.00 65.88 441 LYS A CA 1
ATOM 3505 C C . LYS A 1 441 ? -1.253 -14.326 2.641 1.00 65.88 441 LYS A C 1
ATOM 3507 O O . LYS A 1 441 ? -0.351 -14.712 3.375 1.00 65.88 441 LYS A O 1
ATOM 3512 N N . VAL A 1 442 ? -1.986 -13.265 2.995 1.00 66.44 442 VAL A N 1
ATOM 3513 C CA . VAL A 1 442 ? -1.786 -12.501 4.263 1.00 66.44 442 VAL A CA 1
ATOM 3514 C C . VAL A 1 442 ? -3.033 -12.639 5.144 1.00 66.44 442 VAL A C 1
ATOM 3516 O O . VAL A 1 442 ? -4.044 -12.012 4.867 1.00 66.44 442 VAL A O 1
ATOM 3519 N N . ILE A 1 443 ? -3.038 -13.485 6.175 1.00 60.38 443 ILE A N 1
ATOM 3520 C CA . ILE A 1 443 ? -4.285 -13.866 6.877 1.00 60.38 443 ILE A CA 1
ATOM 3521 C C . ILE A 1 443 ? -4.155 -13.785 8.403 1.00 60.38 443 ILE A C 1
ATOM 3523 O O . ILE A 1 443 ? -3.057 -13.872 8.944 1.00 60.38 443 ILE A O 1
ATOM 3527 N N . GLY A 1 444 ? -5.268 -13.663 9.124 1.00 60.31 444 GLY A N 1
ATOM 3528 C CA . GLY A 1 444 ? -5.247 -13.293 10.540 1.00 60.31 444 GLY A CA 1
ATOM 3529 C C . GLY A 1 444 ? -4.735 -11.866 10.667 1.00 60.31 444 GLY A C 1
ATOM 3530 O O . GLY A 1 444 ? -5.033 -11.055 9.812 1.00 60.31 444 GLY A O 1
ATOM 3531 N N . THR A 1 445 ? -3.937 -11.522 11.666 1.00 62.09 445 THR A N 1
ATOM 3532 C CA . THR A 1 445 ? -3.491 -10.130 11.830 1.00 62.09 445 THR A CA 1
ATOM 3533 C C . THR A 1 445 ? -2.157 -9.830 11.127 1.00 62.09 445 THR A C 1
ATOM 3535 O O . THR A 1 445 ? -1.261 -9.205 11.696 1.00 62.09 445 THR A O 1
ATOM 3538 N N . GLY A 1 446 ? -1.986 -10.361 9.913 1.00 66.38 446 GLY A N 1
ATOM 3539 C CA . GLY A 1 446 ? -0.817 -10.097 9.074 1.00 66.38 446 GLY A CA 1
ATOM 3540 C C . GLY A 1 446 ? -0.903 -8.729 8.391 1.00 66.38 446 GLY A C 1
ATOM 3541 O O . GLY A 1 446 ? -1.931 -8.373 7.833 1.00 66.38 446 GLY A O 1
ATOM 3542 N N . MET A 1 447 ? 0.177 -7.961 8.372 1.00 68.88 447 MET A N 1
ATOM 3543 C CA . MET A 1 447 ? 0.259 -6.681 7.655 1.00 68.88 447 MET A CA 1
ATOM 3544 C C . MET A 1 447 ? 1.516 -6.690 6.781 1.00 68.88 447 MET A C 1
ATOM 3546 O O . MET A 1 447 ? 2.514 -7.304 7.153 1.00 68.88 447 MET A O 1
ATOM 3550 N N . ALA A 1 448 ? 1.490 -6.069 5.605 1.00 68.81 448 ALA A N 1
ATOM 3551 C CA . ALA A 1 448 ? 2.697 -5.948 4.780 1.00 68.81 448 ALA A CA 1
ATOM 3552 C C . ALA A 1 448 ? 2.756 -4.569 4.126 1.00 68.81 448 ALA A C 1
ATOM 3554 O O . ALA A 1 448 ? 1.904 -4.250 3.305 1.00 68.81 448 ALA A O 1
ATOM 3555 N N . ASP A 1 449 ? 3.723 -3.735 4.482 1.00 67.62 449 ASP A N 1
ATOM 3556 C CA . ASP A 1 449 ? 3.914 -2.397 3.930 1.00 67.62 449 ASP A CA 1
ATOM 3557 C C . ASP A 1 449 ? 5.367 -2.181 3.487 1.00 67.62 449 ASP A C 1
ATOM 3559 O O . ASP A 1 449 ? 6.300 -2.776 4.011 1.00 67.62 449 ASP A O 1
ATOM 3563 N N . GLY A 1 450 ? 5.570 -1.380 2.443 1.00 66.94 450 GLY A N 1
ATOM 3564 C CA . GLY A 1 450 ? 6.852 -1.299 1.735 1.00 66.94 450 GLY A CA 1
ATOM 3565 C C . GLY A 1 450 ? 7.162 -2.537 0.881 1.00 66.94 450 GLY A C 1
ATOM 3566 O O . GLY A 1 450 ? 6.284 -3.350 0.646 1.00 66.94 450 GLY A O 1
ATOM 3567 N N . ASP A 1 451 ? 8.409 -2.671 0.419 1.00 71.31 451 ASP A N 1
ATOM 3568 C CA . ASP A 1 451 ? 8.953 -3.558 -0.641 1.00 71.31 451 ASP A CA 1
ATOM 3569 C C . ASP A 1 451 ? 8.765 -5.101 -0.481 1.00 71.31 451 ASP A C 1
ATOM 3571 O O . ASP A 1 451 ? 9.608 -5.893 -0.889 1.00 71.31 451 ASP A O 1
ATOM 3575 N N . PHE A 1 452 ? 7.688 -5.574 0.149 1.00 71.75 452 PHE A N 1
ATOM 3576 C CA . PHE A 1 452 ? 7.437 -6.984 0.438 1.00 71.75 452 PHE A CA 1
ATOM 3577 C C . PHE A 1 452 ? 6.979 -7.769 -0.799 1.00 71.75 452 PHE A C 1
ATOM 3579 O O . PHE A 1 452 ? 5.862 -7.556 -1.276 1.00 71.75 452 PHE A O 1
ATOM 3586 N N . ASN A 1 453 ? 7.816 -8.701 -1.280 1.00 70.19 453 ASN A N 1
ATOM 3587 C CA . ASN A 1 453 ? 7.506 -9.621 -2.386 1.00 70.19 453 ASN A CA 1
ATOM 3588 C C . ASN A 1 453 ? 8.292 -10.946 -2.269 1.00 70.19 453 ASN A C 1
ATOM 3590 O O . ASN A 1 453 ? 9.442 -11.034 -2.693 1.00 70.19 453 ASN A O 1
ATOM 3594 N N . THR A 1 454 ? 7.697 -11.967 -1.634 1.00 65.56 454 THR A N 1
ATOM 3595 C CA . THR A 1 454 ? 8.410 -13.224 -1.297 1.00 65.56 454 THR A CA 1
ATOM 3596 C C . THR A 1 454 ? 7.578 -14.513 -1.404 1.00 65.56 454 THR A C 1
ATOM 3598 O O . THR A 1 454 ? 8.132 -15.606 -1.322 1.00 65.56 454 THR A O 1
ATOM 3601 N N . GLY A 1 455 ? 6.252 -14.414 -1.581 1.00 64.94 455 GLY A N 1
ATOM 3602 C CA . GLY A 1 455 ? 5.339 -15.572 -1.621 1.00 64.94 455 GLY A CA 1
ATOM 3603 C C . GLY A 1 455 ? 5.104 -16.280 -0.273 1.00 64.94 455 GLY A C 1
ATOM 3604 O O . GLY A 1 455 ? 4.514 -17.361 -0.253 1.00 64.94 455 GLY A O 1
ATOM 3605 N N . SER A 1 456 ? 5.570 -15.702 0.842 1.00 74.06 456 SER A N 1
ATOM 3606 C CA . SER A 1 456 ? 5.413 -16.241 2.205 1.00 74.06 456 SER A CA 1
ATOM 3607 C C . SER A 1 456 ? 4.061 -15.904 2.841 1.00 74.06 456 SER A C 1
ATOM 3609 O O . SER A 1 456 ? 3.471 -14.857 2.573 1.00 74.06 456 SER A O 1
ATOM 3611 N N . THR A 1 457 ? 3.604 -16.745 3.777 1.00 77.81 457 THR A N 1
ATOM 3612 C CA . THR A 1 457 ? 2.396 -16.469 4.572 1.00 77.81 457 THR A CA 1
ATOM 3613 C C . THR A 1 457 ? 2.740 -15.634 5.801 1.00 77.81 457 THR A C 1
ATOM 3615 O O . THR A 1 457 ? 3.531 -16.055 6.643 1.00 77.81 457 THR A O 1
ATOM 3618 N N . VAL A 1 458 ? 2.097 -14.476 5.941 1.00 75.75 458 VAL A N 1
ATOM 3619 C CA . VAL A 1 458 ? 2.262 -13.597 7.106 1.00 75.75 458 VAL A CA 1
ATOM 3620 C C . VAL A 1 458 ? 1.129 -13.865 8.096 1.00 75.75 458 VAL A C 1
ATOM 3622 O O . VAL A 1 458 ? -0.001 -13.434 7.871 1.00 75.75 458 VAL A O 1
ATOM 3625 N N . THR A 1 459 ? 1.423 -14.596 9.178 1.00 66.88 459 THR A N 1
ATOM 3626 C CA . THR A 1 459 ? 0.437 -14.953 10.221 1.00 66.88 459 THR A CA 1
ATOM 3627 C C . THR A 1 459 ? 0.817 -14.481 11.618 1.00 66.88 459 THR A C 1
ATOM 3629 O O . THR A 1 459 ? 0.168 -14.903 12.566 1.00 66.88 459 THR A O 1
ATOM 3632 N N . ARG A 1 460 ? 1.908 -13.724 11.794 1.00 64.50 460 ARG A N 1
ATOM 3633 C CA . ARG A 1 460 ? 2.429 -13.355 13.121 1.00 64.50 460 ARG A CA 1
ATOM 3634 C C . ARG A 1 460 ? 2.788 -11.879 13.290 1.00 64.50 460 ARG A C 1
ATOM 3636 O O . ARG A 1 460 ? 3.328 -11.554 14.326 1.00 64.50 460 ARG A O 1
ATOM 3643 N N . GLY A 1 461 ? 2.488 -10.980 12.352 1.00 67.00 461 GLY A N 1
ATOM 3644 C CA . GLY A 1 461 ? 2.807 -9.552 12.506 1.00 67.00 461 GLY A CA 1
ATOM 3645 C C . GLY A 1 461 ? 3.013 -8.827 11.178 1.00 67.00 461 GLY A C 1
ATOM 3646 O O . GLY A 1 461 ? 2.377 -9.179 10.185 1.00 67.00 461 GLY A O 1
ATOM 3647 N N . VAL A 1 462 ? 3.905 -7.827 11.167 1.00 74.00 462 VAL A N 1
ATOM 3648 C CA . VAL A 1 462 ? 4.250 -7.039 9.968 1.00 74.00 462 VAL A CA 1
ATOM 3649 C C . VAL A 1 462 ? 5.502 -7.584 9.284 1.00 74.00 462 VAL A C 1
ATOM 3651 O O . VAL A 1 462 ? 6.518 -7.796 9.955 1.00 74.00 462 VAL A O 1
ATOM 3654 N N . ALA A 1 463 ? 5.444 -7.781 7.965 1.00 76.12 463 ALA A N 1
ATOM 3655 C CA . ALA A 1 463 ? 6.581 -8.189 7.137 1.00 76.12 463 ALA A CA 1
ATOM 3656 C C . ALA A 1 463 ? 6.939 -7.118 6.092 1.00 76.12 463 ALA A C 1
ATOM 3658 O O . ALA A 1 463 ? 6.052 -6.551 5.456 1.00 76.12 463 ALA A O 1
ATOM 3659 N N . PHE A 1 464 ? 8.243 -6.901 5.889 1.00 77.38 464 PHE A N 1
ATOM 3660 C CA . PHE A 1 464 ? 8.798 -5.925 4.950 1.00 77.38 464 PHE A CA 1
ATOM 3661 C C . PHE A 1 464 ? 9.797 -6.576 3.982 1.00 77.38 464 PHE A C 1
ATOM 3663 O O . PHE A 1 464 ? 10.425 -7.580 4.314 1.00 77.38 464 PHE A O 1
ATOM 3670 N N . GLY A 1 465 ? 10.019 -5.930 2.834 1.00 71.31 465 GLY A N 1
ATOM 3671 C CA . GLY A 1 465 ? 11.212 -6.128 2.004 1.00 71.31 465 GLY A CA 1
ATOM 3672 C C . GLY A 1 465 ? 11.231 -7.353 1.079 1.00 71.31 465 GLY A C 1
ATOM 3673 O O . GLY A 1 465 ? 10.435 -8.288 1.185 1.00 71.31 465 GLY A O 1
ATOM 3674 N N . TRP A 1 466 ? 12.182 -7.320 0.147 1.00 74.25 466 TRP A N 1
ATOM 3675 C CA . TRP A 1 466 ? 12.435 -8.375 -0.831 1.00 74.25 466 TRP A CA 1
ATOM 3676 C C . TRP A 1 466 ? 13.308 -9.500 -0.252 1.00 74.25 466 TRP A C 1
ATOM 3678 O O . TRP A 1 466 ? 14.245 -9.237 0.505 1.00 74.25 466 TRP A O 1
ATOM 3688 N N . TRP A 1 467 ? 13.048 -10.749 -0.661 1.00 71.06 467 TRP A N 1
ATOM 3689 C CA . TRP A 1 467 ? 13.855 -11.916 -0.289 1.00 71.06 467 TRP A CA 1
ATOM 3690 C C . TRP A 1 467 ? 14.380 -12.647 -1.527 1.00 71.06 467 TRP A C 1
ATOM 3692 O O . TRP A 1 467 ? 13.605 -13.116 -2.355 1.00 71.06 467 TRP A O 1
ATOM 3702 N N . TRP A 1 468 ? 15.705 -12.777 -1.629 1.00 66.69 468 TRP A N 1
ATOM 3703 C CA . TRP A 1 468 ? 16.382 -13.445 -2.753 1.00 66.69 468 TRP A CA 1
ATOM 3704 C C . TRP A 1 468 ? 16.762 -14.914 -2.468 1.00 66.69 468 TRP A C 1
ATOM 3706 O O . TRP A 1 468 ? 17.168 -15.635 -3.373 1.00 66.69 468 TRP A O 1
ATOM 3716 N N . GLY A 1 469 ? 16.630 -15.376 -1.218 1.00 67.62 469 GLY A N 1
ATOM 3717 C CA . GLY A 1 469 ? 16.884 -16.770 -0.830 1.00 67.62 469 GLY A CA 1
ATOM 3718 C C . GLY A 1 469 ? 15.708 -17.724 -1.093 1.00 67.62 469 GLY A C 1
ATOM 3719 O O . GLY A 1 469 ? 14.762 -17.416 -1.815 1.00 67.62 469 GLY A O 1
ATOM 3720 N N . THR A 1 470 ? 15.745 -18.910 -0.488 1.00 74.88 470 THR A N 1
ATOM 3721 C CA . THR A 1 470 ? 14.717 -19.944 -0.683 1.00 74.88 470 THR A CA 1
ATOM 3722 C C . THR A 1 470 ? 13.372 -19.551 -0.046 1.00 74.88 470 THR A C 1
ATOM 3724 O O . THR A 1 470 ? 13.360 -18.868 0.983 1.00 74.88 470 THR A O 1
ATOM 3727 N N . PRO A 1 471 ? 12.226 -20.065 -0.546 1.00 75.44 471 PRO A N 1
ATOM 3728 C CA . PRO A 1 471 ? 10.916 -19.842 0.081 1.00 75.44 471 PRO A CA 1
ATOM 3729 C C . PRO A 1 471 ? 10.864 -20.215 1.572 1.00 75.44 471 PRO A C 1
ATOM 3731 O O . PRO A 1 471 ? 10.119 -19.623 2.347 1.00 75.44 471 PRO A O 1
ATOM 3734 N N . ARG A 1 472 ? 11.688 -21.182 2.001 1.00 78.62 472 ARG A N 1
ATOM 3735 C CA . ARG A 1 472 ? 11.799 -21.588 3.408 1.00 78.62 472 ARG A CA 1
ATOM 3736 C C . ARG A 1 472 ? 12.367 -20.473 4.283 1.00 78.62 472 ARG A C 1
ATOM 3738 O O . ARG A 1 472 ? 11.893 -20.279 5.396 1.00 78.62 472 ARG A O 1
ATOM 3745 N N . GLU A 1 473 ? 13.387 -19.771 3.807 1.00 77.44 473 GLU A N 1
ATOM 3746 C CA . GLU A 1 473 ? 14.026 -18.705 4.579 1.00 77.44 473 GLU A CA 1
ATOM 3747 C C . GLU A 1 473 ? 13.132 -17.463 4.642 1.00 77.44 473 GLU A C 1
ATOM 3749 O O . GLU A 1 473 ? 12.985 -16.868 5.709 1.00 77.44 473 GLU A O 1
ATOM 3754 N N . ALA A 1 474 ? 12.446 -17.144 3.539 1.00 76.44 474 ALA A N 1
ATOM 3755 C CA . ALA A 1 474 ? 11.432 -16.098 3.518 1.00 76.44 474 ALA A CA 1
ATOM 3756 C C . ALA A 1 474 ? 10.284 -16.388 4.506 1.00 76.44 474 ALA A C 1
ATOM 3758 O O . ALA A 1 474 ? 9.815 -15.478 5.193 1.00 76.44 474 ALA A O 1
ATOM 3759 N N . GLN A 1 475 ? 9.849 -17.650 4.617 1.00 79.81 475 GLN A N 1
ATOM 3760 C CA . GLN A 1 475 ? 8.838 -18.051 5.600 1.00 79.81 475 GLN A CA 1
ATOM 3761 C C . GLN A 1 475 ? 9.379 -17.972 7.036 1.00 79.81 475 GLN A C 1
ATOM 3763 O O . GLN A 1 475 ? 8.686 -17.473 7.918 1.00 79.81 475 GLN A O 1
ATOM 3768 N N . ALA A 1 476 ? 10.629 -18.380 7.277 1.00 79.44 476 ALA A N 1
ATOM 3769 C CA . ALA A 1 476 ? 11.253 -18.290 8.598 1.00 79.44 476 ALA A CA 1
ATOM 3770 C C . ALA A 1 476 ? 11.372 -16.838 9.100 1.00 79.44 476 ALA A C 1
ATOM 3772 O O . ALA A 1 476 ? 11.157 -16.578 10.283 1.00 79.44 476 ALA A O 1
ATOM 3773 N N . TYR A 1 477 ? 11.674 -15.883 8.213 1.00 78.94 477 TYR A N 1
ATOM 3774 C CA . TYR A 1 477 ? 11.634 -14.457 8.547 1.00 78.94 477 TYR A CA 1
ATOM 3775 C C . TYR A 1 477 ? 10.230 -14.025 9.000 1.00 78.94 477 TYR A C 1
ATOM 3777 O O . TYR A 1 477 ? 10.093 -13.425 10.067 1.00 78.94 477 TYR A O 1
ATOM 3785 N N . ALA A 1 478 ? 9.188 -14.378 8.236 1.00 78.12 478 ALA A N 1
ATOM 3786 C CA . ALA A 1 478 ? 7.803 -14.038 8.566 1.00 78.12 478 ALA A CA 1
ATOM 3787 C C . ALA A 1 478 ? 7.336 -14.671 9.893 1.00 78.12 478 ALA A C 1
ATOM 3789 O O . ALA A 1 478 ? 6.671 -14.012 10.695 1.00 78.12 478 ALA A O 1
ATOM 3790 N N . ASP A 1 479 ? 7.726 -15.920 10.162 1.00 77.06 479 ASP A N 1
ATOM 3791 C CA . ASP A 1 479 ? 7.338 -16.670 11.364 1.00 77.06 479 ASP A CA 1
ATOM 3792 C C . ASP A 1 479 ? 7.990 -16.149 12.657 1.00 77.06 479 ASP A C 1
ATOM 3794 O O . ASP A 1 479 ? 7.465 -16.395 13.750 1.00 77.06 479 ASP A O 1
ATOM 3798 N N . ASN A 1 480 ? 9.115 -15.436 12.541 1.00 76.94 480 ASN A N 1
ATOM 3799 C CA . ASN A 1 480 ? 9.866 -14.868 13.664 1.00 76.94 480 ASN A CA 1
ATOM 3800 C C . ASN A 1 480 ? 9.436 -13.438 14.032 1.00 76.94 480 ASN A C 1
ATOM 3802 O O . ASN A 1 480 ? 9.983 -12.861 14.975 1.00 76.94 480 ASN A O 1
ATOM 3806 N N . ARG A 1 481 ? 8.478 -12.838 13.312 1.00 77.19 481 ARG A N 1
ATOM 3807 C CA . ARG A 1 481 ? 7.989 -11.491 13.641 1.00 77.19 481 ARG A CA 1
ATOM 3808 C C . ARG A 1 481 ? 7.126 -11.507 14.915 1.00 77.19 481 ARG A C 1
ATOM 3810 O O . ARG A 1 481 ? 6.378 -12.465 15.125 1.00 77.19 481 ARG A O 1
ATOM 3817 N N . PRO A 1 482 ? 7.215 -10.465 15.770 1.00 70.50 482 PRO A N 1
ATOM 3818 C CA . PRO A 1 482 ? 6.371 -10.351 16.955 1.00 70.50 482 PRO A CA 1
ATOM 3819 C C . PRO A 1 482 ? 4.891 -10.248 16.596 1.00 70.50 482 PRO A C 1
ATOM 3821 O O . PRO A 1 482 ? 4.523 -9.469 15.714 1.00 70.50 482 PRO A O 1
ATOM 3824 N N . TRP A 1 483 ? 4.055 -10.967 17.352 1.00 69.38 483 TRP A N 1
ATOM 3825 C CA . TRP A 1 483 ? 2.600 -10.880 17.253 1.00 69.38 483 TRP A CA 1
ATOM 3826 C C . TRP A 1 483 ? 2.118 -9.450 17.498 1.00 69.38 483 TRP A C 1
ATOM 3828 O O . TRP A 1 483 ? 2.201 -8.949 18.617 1.00 69.38 483 TRP A O 1
ATOM 3838 N N . ALA A 1 484 ? 1.591 -8.813 16.452 1.00 66.69 484 ALA A N 1
ATOM 3839 C CA . ALA A 1 484 ? 1.054 -7.455 16.526 1.00 66.69 484 ALA A CA 1
ATOM 3840 C C . ALA A 1 484 ? -0.465 -7.421 16.775 1.00 66.69 484 ALA A C 1
ATOM 3842 O O . ALA A 1 484 ? -1.012 -6.374 17.109 1.00 66.69 484 ALA A O 1
ATOM 3843 N N . GLY A 1 485 ? -1.174 -8.551 16.647 1.00 70.81 485 GLY A N 1
ATOM 3844 C CA . GLY A 1 485 ? -2.638 -8.548 16.689 1.00 70.81 485 GLY A CA 1
ATOM 3845 C C . GLY A 1 485 ? -3.221 -7.586 15.649 1.00 70.81 485 GLY A C 1
ATOM 3846 O O . GLY A 1 485 ? -2.548 -7.211 14.695 1.00 70.81 485 GLY A O 1
ATOM 3847 N N . CYS A 1 486 ? -4.466 -7.144 15.832 1.00 74.00 486 CYS A N 1
ATOM 3848 C CA . CYS A 1 486 ? -5.131 -6.205 14.915 1.00 74.00 486 CYS A CA 1
ATOM 3849 C C . CYS A 1 486 ? -4.546 -4.775 14.963 1.00 74.00 486 CYS A C 1
ATOM 3851 O O . CYS A 1 486 ? -5.258 -3.828 14.640 1.00 74.00 486 CYS A O 1
ATOM 3853 N N . LEU A 1 487 ? -3.309 -4.592 15.432 1.00 79.50 487 LEU A N 1
ATOM 3854 C CA . LEU A 1 487 ? -2.627 -3.306 15.478 1.00 79.50 487 LEU A CA 1
ATOM 3855 C C . LEU A 1 487 ? -2.365 -2.805 14.058 1.00 79.50 487 LEU A C 1
ATOM 3857 O O . LEU A 1 487 ? -1.910 -3.553 13.196 1.00 79.50 487 LEU A O 1
ATOM 3861 N N . TYR A 1 488 ? -2.649 -1.530 13.836 1.00 83.56 488 TYR A N 1
ATOM 3862 C CA . TYR A 1 488 ? -2.504 -0.875 12.543 1.00 83.56 488 TYR A CA 1
ATOM 3863 C C . TYR A 1 488 ? -1.423 0.206 12.535 1.00 83.56 488 TYR A C 1
ATOM 3865 O O . TYR A 1 488 ? -0.753 0.387 11.522 1.00 83.56 488 TYR A O 1
ATOM 3873 N N . ALA A 1 489 ? -1.271 0.935 13.642 1.00 87.69 489 ALA A N 1
ATOM 3874 C CA . ALA A 1 489 ? -0.228 1.941 13.819 1.00 87.69 489 ALA A CA 1
ATOM 3875 C C . ALA A 1 489 ? 0.137 2.057 15.302 1.00 87.69 489 ALA A C 1
ATOM 3877 O O . ALA A 1 489 ? -0.752 1.996 16.159 1.00 87.69 489 ALA A O 1
ATOM 3878 N N . ALA A 1 490 ? 1.424 2.246 15.597 1.00 88.62 490 ALA A N 1
ATOM 3879 C CA . ALA A 1 490 ? 1.913 2.462 16.958 1.00 88.62 490 ALA A CA 1
ATOM 3880 C C . ALA A 1 490 ? 2.964 3.575 16.995 1.00 88.62 490 ALA A C 1
ATOM 3882 O O . ALA A 1 490 ? 4.051 3.430 16.435 1.00 88.62 490 ALA A O 1
ATOM 3883 N N . TYR A 1 491 ? 2.632 4.670 17.677 1.00 93.81 491 TYR A N 1
ATOM 3884 C CA . TYR A 1 491 ? 3.518 5.804 17.910 1.00 93.81 491 TYR A CA 1
ATOM 3885 C C . TYR A 1 491 ? 4.003 5.769 19.361 1.00 93.81 491 TYR A C 1
ATOM 3887 O O . TYR A 1 491 ? 3.336 6.267 20.270 1.00 93.81 491 TYR A O 1
ATOM 3895 N N . ASP A 1 492 ? 5.162 5.142 19.559 1.00 88.50 492 ASP A N 1
ATOM 3896 C CA . ASP A 1 492 ? 5.734 4.887 20.888 1.00 88.50 492 ASP A CA 1
ATOM 3897 C C . ASP A 1 492 ? 6.467 6.107 21.464 1.00 88.50 492 ASP A C 1
ATOM 3899 O O . ASP A 1 492 ? 6.657 6.198 22.666 1.00 88.50 492 ASP A O 1
ATOM 3903 N N . PHE A 1 493 ? 6.916 7.031 20.604 1.00 92.62 493 PHE A N 1
ATOM 3904 C CA . PHE A 1 493 ? 7.757 8.183 20.975 1.00 92.62 493 PHE A CA 1
ATOM 3905 C C . PHE A 1 493 ? 9.044 7.803 21.737 1.00 92.62 493 PHE A C 1
ATOM 3907 O O . PHE A 1 493 ? 9.626 8.620 22.446 1.00 92.62 493 PHE A O 1
ATOM 3914 N N . ASP A 1 494 ? 9.548 6.588 21.517 1.00 84.56 494 ASP A N 1
ATOM 3915 C CA . ASP A 1 494 ? 10.700 5.982 22.198 1.00 84.56 494 ASP A CA 1
ATOM 3916 C C . ASP A 1 494 ? 12.035 6.735 22.035 1.00 84.56 494 ASP A C 1
ATOM 3918 O O . ASP A 1 494 ? 12.990 6.488 22.775 1.00 84.56 494 ASP A O 1
ATOM 3922 N N . ARG A 1 495 ? 12.113 7.668 21.082 1.00 88.62 495 ARG A N 1
ATOM 3923 C CA . ARG A 1 495 ? 13.286 8.505 20.810 1.00 88.62 495 ARG A CA 1
ATOM 3924 C C . ARG A 1 495 ? 12.901 9.858 20.226 1.00 88.62 495 ARG A C 1
ATOM 3926 O O . ARG A 1 495 ? 11.873 9.993 19.561 1.00 88.62 495 ARG A O 1
ATOM 3933 N N . ALA A 1 496 ? 13.788 10.832 20.408 1.00 90.50 496 ALA A N 1
ATOM 3934 C CA . ALA A 1 496 ? 13.667 12.141 19.785 1.00 90.50 496 ALA A CA 1
ATOM 3935 C C . ALA A 1 496 ? 13.723 12.050 18.252 1.00 90.50 496 ALA A C 1
ATOM 3937 O O . ALA A 1 496 ? 14.482 11.263 17.678 1.00 90.50 496 ALA A O 1
ATOM 3938 N N . ASP A 1 497 ? 12.943 12.903 17.594 1.00 89.00 497 ASP A N 1
ATOM 3939 C CA . ASP A 1 497 ? 12.967 13.088 16.149 1.00 89.00 497 ASP A CA 1
ATOM 3940 C C . ASP A 1 497 ? 12.592 14.535 15.802 1.00 89.00 497 ASP A C 1
ATOM 3942 O O . ASP A 1 497 ? 11.791 15.156 16.500 1.00 89.00 497 ASP A O 1
ATOM 3946 N N . ALA A 1 498 ? 13.193 15.080 14.745 1.00 81.69 498 ALA A N 1
ATOM 3947 C CA . ALA A 1 498 ? 13.067 16.489 14.390 1.00 81.69 498 ALA A CA 1
ATOM 3948 C C . ALA A 1 498 ? 11.697 16.830 13.786 1.00 81.69 498 ALA A C 1
ATOM 3950 O O . ALA A 1 498 ? 11.173 17.918 14.022 1.00 81.69 498 ALA A O 1
ATOM 3951 N N . TRP A 1 499 ? 11.117 15.917 13.000 1.00 86.88 499 TRP A N 1
ATOM 3952 C CA . TRP A 1 499 ? 9.901 16.218 12.235 1.00 86.88 499 TRP A CA 1
ATOM 3953 C C . TR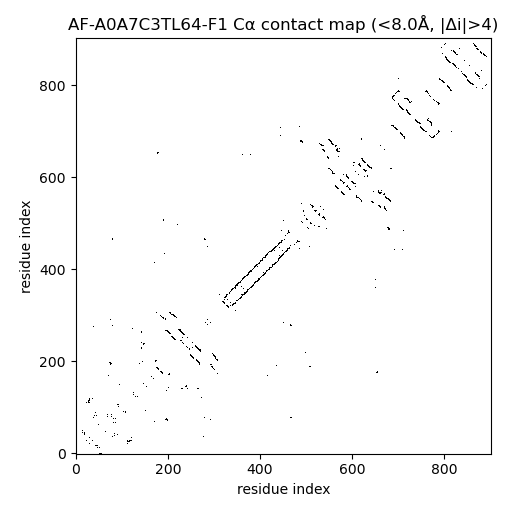P A 1 499 ? 8.859 15.104 12.233 1.00 86.88 499 TRP A C 1
ATOM 3955 O O . TRP A 1 499 ? 7.723 15.381 11.848 1.00 86.88 499 TRP A O 1
ATOM 3965 N N . ARG A 1 500 ? 9.185 13.872 12.649 1.00 91.06 500 ARG A N 1
ATOM 3966 C CA . ARG A 1 500 ? 8.239 12.744 12.583 1.00 91.06 500 ARG A CA 1
ATOM 3967 C C . ARG A 1 500 ? 7.877 12.137 13.933 1.00 91.06 500 ARG A C 1
ATOM 3969 O O . ARG A 1 500 ? 8.723 11.917 14.788 1.00 91.06 500 ARG A O 1
ATOM 3976 N N . ALA A 1 501 ? 6.618 11.738 14.061 1.00 93.44 501 ALA A N 1
ATOM 3977 C CA . ALA A 1 501 ? 6.187 10.718 15.005 1.00 93.44 501 ALA A CA 1
ATOM 3978 C C . ALA A 1 501 ? 6.310 9.351 14.319 1.00 93.44 501 ALA A C 1
ATOM 3980 O O . ALA A 1 501 ? 5.553 9.045 13.395 1.00 93.44 501 ALA A O 1
ATOM 3981 N N . ARG A 1 502 ? 7.292 8.542 14.723 1.00 90.12 502 ARG A N 1
ATOM 3982 C CA . ARG A 1 502 ? 7.567 7.246 14.085 1.00 90.12 502 ARG A CA 1
ATOM 3983 C C . ARG A 1 502 ? 6.442 6.257 14.360 1.00 90.12 502 ARG A C 1
ATOM 3985 O O . ARG A 1 502 ? 6.025 6.104 15.501 1.00 90.12 502 ARG A O 1
ATOM 3992 N N . ASP A 1 503 ? 6.011 5.581 13.305 1.00 88.50 503 ASP A N 1
ATOM 3993 C CA . ASP A 1 503 ? 5.171 4.390 13.397 1.00 88.50 503 ASP A CA 1
ATOM 3994 C C . ASP A 1 503 ? 6.098 3.173 13.500 1.00 88.50 503 ASP A C 1
ATOM 3996 O O . ASP A 1 503 ? 6.921 2.954 12.608 1.00 88.50 503 ASP A O 1
ATOM 4000 N N . ARG A 1 504 ? 6.015 2.415 14.599 1.00 83.19 504 ARG A N 1
ATOM 4001 C CA . ARG A 1 504 ? 6.869 1.241 14.854 1.00 83.19 504 ARG A CA 1
ATOM 4002 C C . ARG A 1 504 ? 6.703 0.163 13.784 1.00 83.19 504 ARG A C 1
ATOM 4004 O O . ARG A 1 504 ? 7.642 -0.586 13.520 1.00 83.19 504 ARG A O 1
ATOM 4011 N N . PHE A 1 505 ? 5.510 0.066 13.206 1.00 75.38 505 PHE A N 1
ATOM 4012 C CA . PHE A 1 505 ? 5.124 -1.030 12.326 1.00 75.38 505 PHE A CA 1
ATOM 4013 C C . PHE A 1 505 ? 4.787 -0.577 10.910 1.00 75.38 505 PHE A C 1
ATOM 4015 O O . PHE A 1 505 ? 4.266 -1.386 10.152 1.00 75.38 505 PHE A O 1
ATOM 4022 N N . GLY A 1 506 ? 5.095 0.669 10.540 1.00 78.06 506 GLY A N 1
ATOM 4023 C CA . GLY A 1 506 ? 4.799 1.162 9.205 1.00 78.06 506 GLY A CA 1
ATOM 4024 C C . GLY A 1 506 ? 5.714 2.277 8.706 1.00 78.06 506 GLY A C 1
ATOM 4025 O O . GLY A 1 506 ? 6.353 3.000 9.472 1.00 78.06 506 GLY A O 1
ATOM 4026 N N . VAL A 1 507 ? 5.744 2.465 7.387 1.00 76.94 507 VAL A N 1
ATOM 4027 C CA . VAL A 1 507 ? 6.489 3.559 6.727 1.00 76.94 507 VAL A CA 1
ATOM 4028 C C . VAL A 1 507 ? 5.723 4.887 6.670 1.00 76.94 507 VAL A C 1
ATOM 4030 O O . VAL A 1 507 ? 6.217 5.883 6.141 1.00 76.94 507 VAL A O 1
ATOM 4033 N N . THR A 1 508 ? 4.514 4.912 7.230 1.00 81.69 508 THR A N 1
ATOM 4034 C CA . THR A 1 508 ? 3.576 6.040 7.235 1.00 81.69 508 THR A CA 1
ATOM 4035 C C . THR A 1 508 ? 3.631 6.806 8.563 1.00 81.69 508 THR A C 1
ATOM 4037 O O . THR A 1 508 ? 2.727 6.714 9.393 1.00 81.69 508 THR A O 1
ATOM 4040 N N . HIS A 1 509 ? 4.737 7.517 8.799 1.00 89.12 509 HIS A N 1
ATOM 4041 C CA . HIS A 1 509 ? 4.973 8.277 10.033 1.00 89.12 509 HIS A CA 1
ATOM 4042 C C . HIS A 1 509 ? 4.072 9.524 10.153 1.00 89.12 509 HIS A C 1
ATOM 4044 O O . HIS A 1 509 ? 3.701 10.128 9.150 1.00 89.12 509 HIS A O 1
ATOM 4050 N N . GLY A 1 510 ? 3.769 9.952 11.384 1.00 92.50 510 GLY A N 1
ATOM 4051 C CA . GLY A 1 510 ? 3.124 11.243 11.642 1.00 92.50 510 GLY A CA 1
ATOM 4052 C C . GLY A 1 510 ? 4.103 12.412 11.502 1.00 92.50 510 GLY A C 1
ATOM 4053 O O . GLY A 1 510 ? 5.309 12.217 11.610 1.00 92.50 510 GLY A O 1
ATOM 4054 N N . ILE A 1 511 ? 3.601 13.630 11.300 1.00 94.00 511 ILE A N 1
ATOM 4055 C CA . ILE A 1 511 ? 4.384 14.865 11.137 1.00 94.00 511 ILE A CA 1
ATOM 4056 C C . ILE A 1 511 ? 4.202 15.756 12.365 1.00 94.00 511 ILE A C 1
ATOM 4058 O O . ILE A 1 511 ? 3.080 16.098 12.735 1.00 94.00 511 ILE A O 1
ATOM 4062 N N . LEU A 1 512 ? 5.306 16.170 12.976 1.00 95.06 512 LEU A N 1
ATOM 4063 C CA . LEU A 1 512 ? 5.344 17.116 14.085 1.00 95.06 512 LEU A CA 1
ATOM 4064 C C . LEU A 1 512 ? 5.141 18.547 13.566 1.00 95.06 512 LEU A C 1
ATOM 4066 O O . LEU A 1 512 ? 5.795 18.973 12.612 1.00 95.06 512 LEU A O 1
ATOM 4070 N N . ARG A 1 513 ? 4.245 19.313 14.197 1.00 94.62 513 ARG A N 1
ATOM 4071 C CA . ARG A 1 513 ? 3.940 20.701 13.818 1.00 94.62 513 ARG A CA 1
ATOM 4072 C C . ARG A 1 513 ? 4.200 21.664 14.963 1.00 94.62 513 ARG A C 1
ATOM 4074 O O . ARG A 1 513 ? 3.771 21.420 16.087 1.00 94.62 513 ARG A O 1
ATOM 4081 N N . ASN A 1 514 ? 4.891 22.761 14.644 1.00 94.62 514 ASN A N 1
ATOM 4082 C CA . ASN A 1 514 ? 5.268 23.833 15.576 1.00 94.62 514 ASN A CA 1
ATOM 4083 C C . ASN A 1 514 ? 6.121 23.359 16.775 1.00 94.62 514 ASN A C 1
ATOM 4085 O O . ASN A 1 514 ? 6.149 23.985 17.831 1.00 94.62 514 ASN A O 1
ATOM 4089 N N . GLY A 1 515 ? 6.844 22.249 16.595 1.00 93.19 515 GLY A N 1
ATOM 4090 C CA . GLY A 1 515 ? 7.835 21.730 17.539 1.00 93.19 515 GLY A CA 1
ATOM 4091 C C . GLY A 1 515 ? 7.281 21.220 18.876 1.00 93.19 515 GLY A C 1
ATOM 4092 O O . GLY A 1 515 ? 7.708 21.735 19.911 1.00 93.19 515 GLY A O 1
ATOM 4093 N N . PRO A 1 516 ? 6.389 20.206 18.908 1.00 96.50 516 PRO A N 1
ATOM 4094 C CA . PRO A 1 516 ? 6.129 19.451 20.134 1.00 96.50 516 PRO A CA 1
ATOM 4095 C C . PRO A 1 516 ? 7.453 18.931 20.705 1.00 96.50 516 PRO A C 1
ATOM 4097 O O . PRO A 1 516 ? 8.323 18.494 19.949 1.00 96.50 516 PRO A O 1
ATOM 4100 N N . GLN A 1 517 ? 7.629 18.997 22.023 1.00 94.88 517 GLN A N 1
ATOM 4101 C CA . GLN A 1 517 ? 8.919 18.685 22.643 1.00 94.88 517 GLN A CA 1
ATOM 4102 C C . GLN A 1 517 ? 8.963 17.228 23.092 1.00 94.88 517 GLN A C 1
ATOM 4104 O O . GLN A 1 517 ? 8.106 16.792 23.868 1.00 94.88 517 GLN A O 1
ATOM 4109 N N . TRP A 1 518 ? 9.978 16.498 22.631 1.00 96.69 518 TRP A 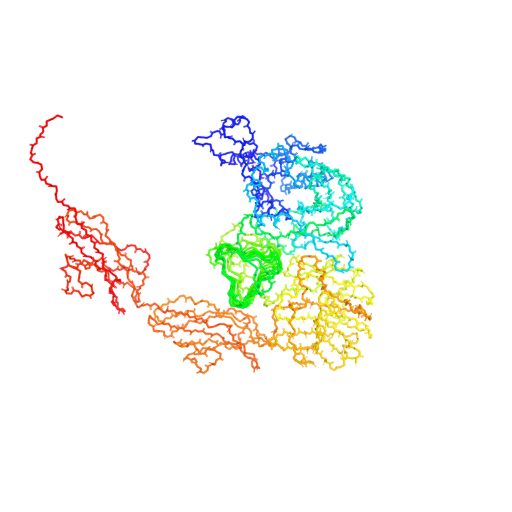N 1
ATOM 4110 C CA . TRP A 1 518 ? 10.305 15.177 23.155 1.00 96.69 518 TRP A CA 1
ATOM 4111 C C . TRP A 1 518 ? 11.018 15.307 24.501 1.00 96.69 518 TRP A C 1
ATOM 4113 O O . TRP A 1 518 ? 11.960 16.087 24.640 1.00 96.69 518 TRP A O 1
ATOM 4123 N N . VAL A 1 519 ? 10.573 14.539 25.490 1.00 95.75 519 VAL A N 1
ATOM 4124 C CA . VAL A 1 519 ? 11.150 14.516 26.836 1.00 95.75 519 VAL A CA 1
ATOM 4125 C C . VAL A 1 519 ? 11.558 13.087 27.177 1.00 95.75 519 VAL A C 1
ATOM 4127 O O . VAL A 1 519 ? 10.735 12.174 27.117 1.00 95.75 519 VAL A O 1
ATOM 4130 N N . ASP A 1 520 ? 12.822 12.908 27.574 1.00 92.69 520 ASP A N 1
ATOM 4131 C CA . ASP A 1 520 ? 13.394 11.592 27.895 1.00 92.69 520 ASP A CA 1
ATOM 4132 C C . ASP A 1 520 ? 12.678 10.905 29.058 1.00 92.69 520 ASP A C 1
ATOM 4134 O O . ASP A 1 520 ? 12.441 9.703 29.006 1.00 92.69 520 ASP A O 1
ATOM 4138 N N . SER A 1 521 ? 12.288 11.660 30.089 1.00 92.94 521 SER A N 1
ATOM 4139 C CA . SER A 1 521 ? 11.516 11.141 31.214 1.00 92.94 521 SER A CA 1
ATOM 4140 C C . SER A 1 521 ? 10.594 12.200 31.817 1.00 92.94 521 SER A C 1
ATOM 4142 O O . SER A 1 521 ? 11.039 13.293 32.164 1.00 92.94 521 SER A O 1
ATOM 4144 N N . LEU A 1 522 ? 9.321 11.853 32.015 1.00 93.56 522 LEU A N 1
ATOM 4145 C CA . LEU A 1 522 ? 8.316 12.692 32.667 1.00 93.56 522 LEU A CA 1
ATOM 4146 C C . LEU A 1 522 ? 7.449 11.850 33.610 1.00 93.56 522 LEU A C 1
ATOM 4148 O O . LEU A 1 522 ? 6.704 10.973 33.170 1.00 93.56 522 LEU A O 1
ATOM 4152 N N . ASP A 1 523 ? 7.527 12.132 34.913 1.00 92.12 523 ASP A N 1
ATOM 4153 C CA . ASP A 1 523 ? 6.764 11.449 35.970 1.00 92.12 523 ASP A CA 1
ATOM 4154 C C . ASP A 1 523 ? 6.828 9.911 35.868 1.00 92.12 523 ASP A C 1
ATOM 4156 O O . ASP A 1 523 ? 5.823 9.208 35.970 1.00 92.12 523 ASP A O 1
ATOM 4160 N N . GLY A 1 524 ? 8.034 9.389 35.615 1.00 84.69 524 GLY A N 1
ATOM 4161 C CA . GLY A 1 524 ? 8.328 7.955 35.542 1.00 84.69 524 GLY A CA 1
ATOM 4162 C C . GLY A 1 524 ? 8.087 7.294 34.179 1.00 84.69 524 GLY A C 1
ATOM 4163 O O . GLY A 1 524 ? 8.518 6.156 33.997 1.00 84.69 524 GLY A O 1
ATOM 4164 N N . ARG A 1 525 ? 7.458 7.977 33.212 1.00 87.94 525 ARG A N 1
ATOM 4165 C CA . ARG A 1 525 ? 7.401 7.522 31.810 1.00 87.94 525 ARG A CA 1
ATOM 4166 C C . ARG A 1 525 ? 8.604 8.010 31.029 1.00 87.94 525 ARG A C 1
ATOM 4168 O O . ARG A 1 525 ? 9.027 9.138 31.254 1.00 87.94 525 ARG A O 1
ATOM 4175 N N . ARG A 1 526 ? 9.113 7.189 30.109 1.00 86.00 526 ARG A N 1
ATOM 4176 C CA . ARG A 1 526 ? 10.257 7.527 29.256 1.00 86.00 526 ARG A CA 1
ATOM 4177 C C . ARG A 1 526 ? 9.833 7.760 27.815 1.00 86.00 526 ARG A C 1
ATOM 4179 O O . ARG A 1 526 ? 8.943 7.058 27.360 1.00 86.00 526 ARG A O 1
ATOM 4186 N N . GLY A 1 527 ? 10.501 8.690 27.136 1.00 87.94 527 GLY A N 1
ATOM 4187 C CA . GLY A 1 527 ? 10.281 9.003 25.725 1.00 87.94 527 GLY A CA 1
ATOM 4188 C C . GLY A 1 527 ? 8.854 9.460 25.440 1.00 87.94 527 GLY A C 1
ATOM 4189 O O . GLY A 1 527 ? 8.048 8.697 24.932 1.00 87.94 527 GLY A O 1
ATOM 4190 N N . VAL A 1 528 ? 8.520 10.702 25.792 1.00 94.81 528 VAL A N 1
ATOM 4191 C CA . VAL A 1 528 ? 7.151 11.230 25.638 1.00 94.81 528 VAL A CA 1
ATOM 4192 C C . VAL A 1 528 ? 7.132 12.497 24.794 1.00 94.81 528 VAL A C 1
ATOM 4194 O O . VAL A 1 528 ? 8.096 13.262 24.805 1.00 94.81 528 VAL A O 1
ATOM 4197 N N . LEU A 1 529 ? 6.016 12.771 24.112 1.00 97.75 529 LEU A N 1
ATOM 4198 C CA . LEU A 1 529 ? 5.786 14.076 23.486 1.00 97.75 529 LEU A CA 1
ATOM 4199 C C . LEU A 1 529 ? 4.965 14.980 24.399 1.00 97.75 529 LEU A C 1
ATOM 4201 O O . LEU A 1 529 ? 3.939 14.573 24.949 1.00 97.75 529 LEU A O 1
ATOM 4205 N N . THR A 1 530 ? 5.405 16.228 24.519 1.00 97.81 530 THR A N 1
ATOM 4206 C CA . THR A 1 530 ? 4.731 17.287 25.270 1.00 97.81 530 THR A CA 1
ATOM 4207 C C . THR A 1 530 ? 4.216 18.383 24.341 1.00 97.81 530 THR A C 1
ATOM 4209 O O . THR A 1 530 ? 4.818 18.683 23.306 1.00 97.81 530 THR A O 1
ATOM 4212 N N . PHE A 1 531 ? 3.083 18.970 24.722 1.00 98.00 531 PHE A N 1
ATOM 4213 C CA . PHE A 1 531 ? 2.324 19.927 23.925 1.00 98.00 531 PHE A CA 1
ATOM 4214 C C . PHE A 1 531 ? 1.970 21.157 24.762 1.00 98.00 531 PHE A C 1
ATOM 4216 O O . PHE A 1 531 ? 1.498 21.041 25.899 1.00 98.00 531 PHE A O 1
ATOM 4223 N N . ASN A 1 532 ? 2.174 22.338 24.177 1.00 95.94 532 ASN A N 1
ATOM 4224 C CA . ASN A 1 532 ? 1.979 23.638 24.821 1.00 95.94 532 ASN A CA 1
ATOM 4225 C C . ASN A 1 532 ? 0.507 24.067 24.990 1.00 95.94 532 ASN A C 1
ATOM 4227 O O . ASN A 1 532 ? 0.242 25.026 25.711 1.00 95.94 532 ASN A O 1
ATOM 4231 N N . GLY A 1 533 ? -0.448 23.395 24.336 1.00 94.75 533 GLY A N 1
ATOM 4232 C CA . GLY A 1 533 ? -1.857 23.808 24.320 1.00 94.75 533 GLY A CA 1
ATOM 4233 C C . GLY A 1 533 ? -2.158 25.067 23.504 1.00 94.75 533 GLY A C 1
ATOM 4234 O O . GLY A 1 533 ? -3.229 25.644 23.675 1.00 94.75 533 GLY A O 1
ATOM 4235 N N . VAL A 1 534 ? -1.242 25.494 22.630 1.00 94.06 534 VAL A N 1
ATOM 4236 C CA . VAL A 1 534 ? -1.373 26.702 21.800 1.00 94.06 534 VAL A CA 1
ATOM 4237 C C . VAL A 1 534 ? -1.422 26.360 20.319 1.00 94.06 534 VAL A C 1
ATOM 4239 O O . VAL A 1 534 ? -2.326 26.815 19.630 1.00 94.06 534 VAL A O 1
ATOM 4242 N N . ASP A 1 535 ? -0.454 25.595 19.821 1.00 94.31 535 ASP A N 1
ATOM 4243 C CA . ASP A 1 535 ? -0.303 25.336 18.384 1.00 94.31 535 ASP A CA 1
ATOM 4244 C C . ASP A 1 535 ? 0.534 24.090 18.050 1.00 94.31 535 ASP A C 1
ATOM 4246 O O . ASP A 1 535 ? 0.775 23.823 16.872 1.00 94.31 535 ASP A O 1
ATOM 4250 N N . GLN A 1 536 ? 0.964 23.315 19.050 1.00 96.88 536 GLN A N 1
ATOM 4251 C CA . GLN A 1 536 ? 1.761 22.098 18.874 1.00 96.88 536 GLN A CA 1
ATOM 4252 C C . GLN A 1 536 ? 0.879 20.860 18.728 1.00 96.88 536 GLN A C 1
ATOM 4254 O O . GLN A 1 536 ? -0.023 20.641 19.533 1.00 96.88 536 GLN A O 1
ATOM 4259 N N . TYR A 1 537 ? 1.151 20.035 17.716 1.00 97.06 537 TYR A N 1
ATOM 4260 C CA . TYR A 1 537 ? 0.390 18.811 17.442 1.00 97.06 537 TYR A CA 1
ATOM 4261 C C . TYR A 1 537 ? 1.159 17.850 16.531 1.00 97.06 537 TYR A C 1
ATOM 4263 O O . TYR A 1 537 ? 2.201 18.192 15.966 1.00 97.06 537 TYR A O 1
ATOM 4271 N N . VAL A 1 538 ? 0.619 16.639 16.380 1.00 97.44 538 VAL A N 1
ATOM 4272 C CA . VAL A 1 538 ? 1.061 15.666 15.373 1.00 97.44 538 VAL A CA 1
ATOM 4273 C C . VAL A 1 538 ? -0.032 15.522 14.321 1.00 97.44 538 VAL A C 1
ATOM 4275 O O . VAL A 1 538 ? -1.179 15.259 14.673 1.00 97.44 538 VAL A O 1
ATOM 4278 N N . LEU A 1 539 ? 0.312 15.680 13.045 1.00 94.94 539 LEU A N 1
ATOM 4279 C CA . LEU A 1 539 ? -0.539 15.342 11.905 1.00 94.94 539 LEU A CA 1
ATOM 4280 C C . LEU A 1 539 ? -0.288 13.887 11.502 1.00 94.94 539 LEU A C 1
ATOM 4282 O O . LEU A 1 539 ? 0.834 13.518 11.170 1.00 94.94 539 LEU A O 1
ATOM 4286 N N . LEU A 1 540 ? -1.327 13.066 11.537 1.00 93.06 540 LEU A N 1
ATOM 4287 C CA . LEU A 1 540 ? -1.284 11.647 11.214 1.00 93.06 540 LEU A CA 1
ATOM 4288 C C . LEU A 1 540 ? -1.875 11.364 9.828 1.00 93.06 540 LEU A C 1
ATOM 4290 O O . LEU A 1 540 ? -2.581 12.188 9.246 1.00 93.06 540 LEU A O 1
ATOM 4294 N N . GLU A 1 541 ? -1.597 10.169 9.314 1.00 85.56 541 GLU A N 1
ATOM 4295 C CA . GLU A 1 541 ? -2.060 9.729 7.999 1.00 85.56 541 GLU A CA 1
ATOM 4296 C C . GLU A 1 541 ? -3.569 9.480 7.955 1.00 85.56 541 GLU A C 1
ATOM 4298 O O . GLU A 1 541 ? -4.179 9.005 8.917 1.00 85.56 541 GLU A O 1
ATOM 4303 N N . ASP A 1 542 ? -4.177 9.797 6.812 1.00 82.19 542 ASP A N 1
ATOM 4304 C CA . ASP A 1 542 ? -5.622 9.722 6.565 1.00 82.19 542 ASP A CA 1
ATOM 4305 C C . ASP A 1 542 ? -6.182 8.305 6.744 1.00 82.19 542 ASP A C 1
ATOM 4307 O O . ASP A 1 542 ? -7.320 8.117 7.182 1.00 82.19 542 ASP A O 1
ATOM 4311 N N . SER A 1 543 ? -5.358 7.301 6.463 1.00 81.88 543 SER A N 1
ATOM 4312 C CA . SER A 1 543 ? -5.739 5.899 6.444 1.00 81.88 543 SER A CA 1
ATOM 4313 C C . SER A 1 543 ? -6.131 5.315 7.811 1.00 81.88 543 SER A C 1
ATOM 4315 O O . SER A 1 543 ? -6.701 4.225 7.863 1.00 81.88 543 SER A O 1
ATOM 4317 N N . LEU A 1 544 ? -5.882 6.033 8.917 1.00 86.75 544 LEU A N 1
ATOM 4318 C CA . LEU A 1 544 ? -6.197 5.590 10.283 1.00 86.75 544 LEU A CA 1
ATOM 4319 C C . LEU A 1 544 ? -7.692 5.391 10.552 1.00 86.75 544 LEU A C 1
ATOM 4321 O O . LEU A 1 544 ? -8.030 4.739 11.528 1.00 86.75 544 LEU A O 1
ATOM 4325 N N . THR A 1 545 ? -8.593 5.908 9.714 1.00 85.69 545 THR A N 1
ATOM 4326 C CA . THR A 1 545 ? -10.052 5.795 9.907 1.00 85.69 545 THR A CA 1
ATOM 4327 C C . THR A 1 545 ? -10.723 4.753 9.010 1.00 85.69 545 THR A C 1
ATOM 4329 O O . THR A 1 545 ? -11.946 4.709 8.942 1.00 85.69 545 THR A O 1
ATOM 4332 N N . ASN A 1 546 ? -9.976 3.880 8.329 1.00 80.88 546 ASN A N 1
ATOM 4333 C CA . ASN A 1 546 ? -10.530 2.935 7.343 1.00 80.88 546 ASN A CA 1
ATOM 4334 C C . ASN A 1 546 ? -11.248 1.701 7.908 1.00 80.88 546 ASN A C 1
ATOM 4336 O O . ASN A 1 546 ? -11.505 0.737 7.181 1.00 80.88 546 ASN A O 1
ATOM 4340 N N . PHE A 1 547 ? -11.600 1.719 9.189 1.00 81.81 547 PHE A N 1
ATOM 4341 C CA . PHE A 1 547 ? -12.086 0.538 9.888 1.00 81.81 547 PHE A CA 1
ATOM 4342 C C . PHE A 1 547 ? -13.565 0.639 10.256 1.00 81.81 547 PHE A C 1
ATOM 4344 O O . PHE A 1 547 ? -14.100 1.706 10.570 1.00 81.81 547 PHE A O 1
ATOM 4351 N N . VAL A 1 548 ? -14.236 -0.512 10.211 1.00 79.69 548 VAL A N 1
ATOM 4352 C CA . VAL A 1 548 ? -15.604 -0.687 10.728 1.00 79.69 548 VAL A CA 1
ATOM 4353 C C . VAL A 1 548 ? -15.594 -0.673 12.253 1.00 79.69 548 VAL A C 1
ATOM 4355 O O . VAL A 1 548 ? -16.499 -0.114 12.870 1.00 79.69 548 VAL A O 1
ATOM 4358 N N . GLU A 1 549 ? -14.555 -1.265 12.832 1.00 84.38 549 GLU A N 1
ATOM 4359 C CA . GLU A 1 549 ? -14.303 -1.343 14.263 1.00 84.38 549 GLU A CA 1
ATOM 4360 C C . GLU A 1 549 ? -12.928 -0.757 14.545 1.00 84.38 549 GLU A C 1
ATOM 4362 O O . GLU A 1 549 ? -12.027 -0.861 13.719 1.00 84.38 549 GLU A O 1
ATOM 4367 N N . MET A 1 550 ? -12.751 -0.143 15.703 1.00 88.75 550 MET A N 1
ATOM 4368 C CA . MET A 1 550 ? -11.473 0.450 16.064 1.00 88.75 550 MET A CA 1
ATOM 4369 C C . MET A 1 550 ? -11.278 0.429 17.565 1.00 88.75 550 MET A C 1
ATOM 4371 O O . MET A 1 550 ? -12.232 0.573 18.332 1.00 88.75 550 MET A O 1
ATOM 4375 N N . GLU A 1 551 ? -10.017 0.345 17.963 1.00 89.81 551 GLU A N 1
ATOM 4376 C CA . GLU A 1 551 ? -9.600 0.717 19.301 1.00 89.81 551 GLU A CA 1
ATOM 4377 C C . GLU A 1 551 ? -8.420 1.685 19.255 1.00 89.81 551 GLU A C 1
ATOM 4379 O O . GLU A 1 551 ? -7.465 1.464 18.514 1.00 89.81 551 GLU A O 1
ATOM 4384 N N . ILE A 1 552 ? -8.488 2.754 20.048 1.00 94.38 552 ILE A N 1
ATOM 4385 C CA . ILE A 1 552 ? -7.376 3.688 20.250 1.00 94.38 552 ILE A CA 1
ATOM 4386 C C . ILE A 1 552 ? -6.947 3.614 21.708 1.00 94.38 552 ILE A C 1
ATOM 4388 O O . ILE A 1 552 ? -7.786 3.720 22.609 1.00 94.38 552 ILE A O 1
ATOM 4392 N N . ARG A 1 553 ? -5.642 3.466 21.934 1.00 92.50 553 ARG A N 1
ATOM 4393 C CA . ARG A 1 553 ? -5.012 3.461 23.259 1.00 92.50 553 ARG A CA 1
ATOM 4394 C C . ARG A 1 553 ? -3.954 4.541 23.325 1.00 92.50 553 ARG A C 1
ATOM 4396 O O . ARG A 1 553 ? -3.246 4.769 22.351 1.00 92.50 553 ARG A O 1
ATOM 4403 N N . CYS A 1 554 ? -3.853 5.202 24.467 1.00 94.75 554 CYS A N 1
ATOM 4404 C CA . CYS A 1 554 ? -2.739 6.095 24.753 1.00 94.75 554 CYS A CA 1
ATOM 4405 C C . CYS A 1 554 ? -2.595 6.324 26.253 1.00 94.75 554 CYS A C 1
ATOM 4407 O O . CYS A 1 554 ? -3.562 6.240 27.020 1.00 94.75 554 CYS A O 1
ATOM 4409 N N . PHE A 1 555 ? -1.384 6.662 26.678 1.00 94.50 555 PHE A N 1
ATOM 4410 C CA . PHE A 1 555 ? -1.176 7.307 27.962 1.00 94.50 555 PHE A CA 1
ATOM 4411 C C . PHE A 1 555 ? -1.280 8.814 27.793 1.00 94.50 555 PHE A C 1
ATOM 4413 O O . PHE A 1 555 ? -0.707 9.399 26.877 1.00 94.50 555 PHE A O 1
ATOM 4420 N N . VAL A 1 556 ? -2.016 9.443 28.703 1.00 98.12 556 VAL A N 1
ATOM 4421 C CA . VAL A 1 556 ? -2.289 10.877 28.682 1.00 98.12 556 VAL A CA 1
ATOM 4422 C C . VAL A 1 556 ? -1.939 11.461 30.037 1.00 98.12 556 VAL A C 1
ATOM 4424 O O . VAL A 1 556 ? -2.388 10.970 31.074 1.00 98.12 556 VAL A O 1
ATOM 4427 N N . ARG A 1 557 ? -1.169 12.545 30.031 1.00 97.56 557 ARG A N 1
ATOM 4428 C CA . ARG A 1 557 ? -0.936 13.393 31.195 1.00 97.56 557 ARG A CA 1
ATOM 4429 C C . ARG A 1 557 ? -1.447 14.786 30.896 1.00 97.56 557 ARG A C 1
ATOM 4431 O O . ARG A 1 557 ? -0.803 15.566 30.198 1.00 97.56 557 ARG A O 1
ATOM 4438 N N . ARG A 1 558 ? -2.608 15.116 31.448 1.00 96.12 558 ARG A N 1
ATOM 4439 C CA . ARG A 1 558 ? -3.220 16.432 31.267 1.00 96.12 558 ARG A CA 1
ATOM 4440 C C . ARG A 1 558 ? -2.405 17.508 31.993 1.00 96.12 558 ARG A C 1
ATOM 4442 O O . ARG A 1 558 ? -2.125 17.366 33.179 1.00 96.12 558 ARG A O 1
ATOM 4449 N N . GLY A 1 559 ? -2.026 18.577 31.295 1.00 93.88 559 GLY A N 1
ATOM 4450 C CA . GLY A 1 559 ? -1.180 19.648 31.835 1.00 93.88 559 GLY A CA 1
ATOM 4451 C C . GLY A 1 559 ? -1.928 20.712 32.647 1.00 93.88 559 GLY A C 1
ATOM 4452 O O . GLY A 1 559 ? -1.347 21.302 33.549 1.00 93.88 559 GLY A O 1
ATOM 4453 N N . GLY A 1 560 ? -3.217 20.929 32.374 1.00 90.94 560 GLY A N 1
ATOM 4454 C CA . GLY A 1 560 ? -4.036 21.944 33.046 1.00 90.94 560 GLY A CA 1
ATOM 4455 C C . GLY A 1 560 ? -5.536 21.742 32.826 1.00 90.94 560 GLY A C 1
ATOM 4456 O O . GLY A 1 560 ? -5.959 20.696 32.343 1.00 90.94 560 GLY A O 1
ATOM 4457 N N . ALA A 1 561 ? -6.354 22.743 33.159 1.00 88.06 561 ALA A N 1
ATOM 4458 C CA . ALA A 1 561 ? -7.818 22.665 33.058 1.00 88.06 561 ALA A CA 1
ATOM 4459 C C . ALA A 1 561 ? -8.374 22.744 31.618 1.00 88.06 561 ALA A C 1
ATOM 4461 O O . ALA A 1 561 ? -9.586 22.620 31.434 1.00 88.06 561 ALA A O 1
ATOM 4462 N N . GLY A 1 562 ? -7.506 22.881 30.611 1.00 89.44 562 GLY A N 1
ATOM 4463 C CA . GLY A 1 562 ? -7.898 22.902 29.203 1.00 89.44 562 GLY A CA 1
ATOM 4464 C C . GLY A 1 562 ? -8.587 21.610 28.741 1.00 89.44 562 GLY A C 1
ATOM 4465 O O . GLY A 1 562 ? -8.377 20.527 29.301 1.00 89.44 562 GLY A O 1
ATOM 4466 N N . ARG A 1 563 ? -9.427 21.748 27.721 1.00 91.88 563 ARG A N 1
ATOM 4467 C CA . ARG A 1 563 ? -10.380 20.788 27.142 1.00 91.88 563 ARG A CA 1
ATOM 4468 C C . ARG A 1 563 ? -10.012 20.398 25.709 1.00 91.88 563 ARG A C 1
ATOM 4470 O O . ARG A 1 563 ? -10.766 19.674 25.057 1.00 91.88 563 ARG A O 1
ATOM 4477 N N . GLY A 1 564 ? -8.851 20.853 25.236 1.00 94.12 564 GLY A N 1
ATOM 4478 C CA . GLY A 1 564 ? -8.285 20.484 23.944 1.00 94.12 564 GLY A CA 1
ATOM 4479 C C . GLY A 1 564 ? -8.300 18.977 23.711 1.00 94.12 564 GLY A C 1
ATOM 4480 O O . GLY A 1 564 ? -7.913 18.238 24.622 1.00 94.12 564 GLY A O 1
ATOM 4481 N N . PRO A 1 565 ? -8.751 18.500 22.535 1.00 95.81 565 PRO A N 1
ATOM 4482 C CA . PRO A 1 565 ? -8.778 17.075 22.246 1.00 95.81 565 PRO A CA 1
ATOM 4483 C C . PRO A 1 565 ? -7.392 16.444 22.362 1.00 95.81 565 PRO A C 1
ATOM 4485 O O . PRO A 1 565 ? -6.423 16.940 21.790 1.00 95.81 565 PRO A O 1
ATOM 4488 N N . VAL A 1 566 ? -7.318 15.313 23.065 1.00 97.62 566 VAL A N 1
ATOM 4489 C CA . VAL A 1 566 ? -6.120 14.461 23.109 1.00 97.62 566 VAL A CA 1
ATOM 4490 C C . VAL A 1 566 ? -5.792 13.976 21.696 1.00 97.62 566 VAL A C 1
ATOM 4492 O O . VAL A 1 566 ? -4.633 13.948 21.296 1.00 97.62 566 VAL A O 1
ATOM 4495 N N . TRP A 1 567 ? -6.826 13.636 20.928 1.00 97.50 567 TRP A N 1
ATOM 4496 C CA . TRP A 1 567 ? -6.747 13.288 19.514 1.00 97.50 567 TRP A CA 1
ATOM 4497 C C . TRP A 1 567 ? -8.072 13.595 18.814 1.00 97.50 567 TRP A C 1
ATOM 4499 O O . TRP A 1 567 ? -9.126 13.629 19.457 1.00 97.50 567 TRP A O 1
ATOM 4509 N N . PHE A 1 568 ? -8.013 13.811 17.500 1.00 95.88 568 PHE A N 1
ATOM 4510 C CA . PHE A 1 568 ? -9.152 14.158 16.646 1.00 95.88 568 PHE A CA 1
ATOM 4511 C C . PHE A 1 568 ? -8.961 13.578 15.250 1.00 95.88 568 PHE A C 1
ATOM 4513 O O . PHE A 1 568 ? -7.974 13.919 14.603 1.00 95.88 568 PHE A O 1
ATOM 4520 N N . PHE A 1 569 ? -9.907 12.772 14.768 1.00 95.00 569 PHE A N 1
ATOM 4521 C CA . PHE A 1 569 ? -9.906 12.181 13.425 1.00 95.00 569 PHE A CA 1
ATOM 4522 C C . PHE A 1 569 ? -11.165 12.597 12.653 1.00 95.00 569 PHE A C 1
ATOM 4524 O O . PHE A 1 569 ? -12.260 12.552 13.210 1.00 95.00 569 PHE A O 1
ATOM 4531 N N . GLY A 1 570 ? -11.049 12.962 11.375 1.00 90.88 570 GLY A N 1
ATOM 4532 C CA . GLY A 1 570 ? -12.207 13.213 10.507 1.00 90.88 570 GLY A CA 1
ATOM 4533 C C . GLY A 1 570 ? -11.986 14.241 9.406 1.00 90.88 570 GLY A C 1
ATOM 4534 O O . GLY A 1 570 ? -10.866 14.633 9.122 1.00 90.88 570 GLY A O 1
ATOM 4535 N N . ALA A 1 571 ? -13.066 14.698 8.776 1.00 85.44 571 ALA A N 1
ATOM 4536 C CA . ALA A 1 571 ? -13.040 15.698 7.702 1.00 85.44 571 ALA A CA 1
ATOM 4537 C C . ALA A 1 571 ? -13.351 17.132 8.180 1.00 85.44 571 ALA A C 1
ATOM 4539 O O . ALA A 1 571 ? -13.283 18.079 7.402 1.00 85.44 571 ALA A O 1
ATOM 4540 N N . GLY A 1 572 ? -13.731 17.304 9.449 1.00 86.56 572 GLY A N 1
ATOM 4541 C CA . GLY A 1 572 ? -14.105 18.599 10.021 1.00 86.56 572 GLY A CA 1
ATOM 4542 C C . GLY A 1 572 ? -14.998 18.457 11.258 1.00 86.56 572 GLY A C 1
ATOM 4543 O O . GLY A 1 572 ? -15.294 17.339 11.676 1.00 86.56 572 GLY A O 1
ATOM 4544 N N . PRO A 1 573 ? -15.461 19.563 11.864 1.00 87.50 573 PRO A N 1
ATOM 4545 C CA . PRO A 1 573 ? -16.175 19.545 13.149 1.00 87.50 573 PRO A CA 1
ATOM 4546 C C . PRO A 1 573 ? -17.512 18.776 13.148 1.00 87.50 573 PRO A C 1
ATOM 4548 O O . PRO A 1 573 ? -17.919 18.275 14.198 1.00 87.50 573 PRO A O 1
ATOM 4551 N N . GLU A 1 574 ? -18.158 18.643 11.985 1.00 88.12 574 GLU A N 1
ATOM 4552 C CA . GLU A 1 574 ? -19.442 17.939 11.796 1.00 88.12 574 GLU A CA 1
ATOM 4553 C C . GLU A 1 574 ? -1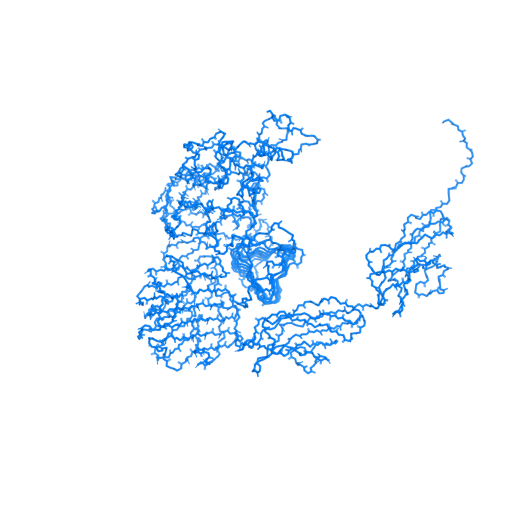9.294 16.489 11.311 1.00 88.12 574 GLU A C 1
ATOM 4555 O O . GLU A 1 574 ? -20.274 15.743 11.201 1.00 88.12 574 GLU A O 1
ATOM 4560 N N . GLN A 1 575 ? -18.066 16.082 10.999 1.00 90.62 575 GLN A N 1
ATOM 4561 C CA . GLN A 1 575 ? -17.754 14.761 10.482 1.00 90.62 575 GLN A CA 1
ATOM 4562 C C . GLN A 1 575 ? -16.411 14.313 11.054 1.00 90.62 575 GLN A C 1
ATOM 4564 O O . GLN A 1 575 ? -15.363 14.432 10.418 1.00 90.62 575 GLN A O 1
ATOM 4569 N N . CYS A 1 576 ? -16.449 13.863 12.305 1.00 93.38 576 CYS A N 1
ATOM 4570 C CA . CYS A 1 576 ? -15.260 13.562 13.087 1.00 93.38 576 CYS A CA 1
ATOM 4571 C C . CYS A 1 576 ? -15.531 12.600 14.230 1.00 93.38 576 CYS A C 1
ATOM 4573 O O . CYS A 1 576 ? -16.671 12.304 14.574 1.00 93.38 576 CYS A O 1
ATOM 4575 N N . MET A 1 577 ? -14.454 12.166 14.864 1.00 95.44 577 MET A N 1
ATOM 4576 C CA . MET A 1 577 ? -14.466 11.594 16.191 1.00 95.44 577 MET A CA 1
ATOM 4577 C C . MET A 1 577 ? -13.256 12.084 16.981 1.00 95.44 577 MET A C 1
ATOM 4579 O O . MET A 1 577 ? -12.192 12.324 16.411 1.00 95.44 577 MET A O 1
ATOM 4583 N N . TYR A 1 578 ? -13.407 12.252 18.288 1.00 96.31 578 TYR A N 1
ATOM 4584 C CA . TYR A 1 578 ? -12.338 12.774 19.133 1.00 96.31 578 TYR A CA 1
ATOM 4585 C C . TYR A 1 578 ? -12.508 12.370 20.597 1.00 96.31 578 TYR A C 1
ATOM 4587 O O . TYR A 1 578 ? -13.616 12.087 21.058 1.00 96.31 578 TYR A O 1
ATOM 4595 N N . LEU A 1 579 ? -11.400 12.395 21.337 1.00 97.69 579 LEU A N 1
ATOM 4596 C CA . LEU A 1 579 ? -11.366 12.243 22.791 1.00 97.69 579 LEU A CA 1
ATOM 4597 C C . LEU A 1 579 ? -10.921 13.561 23.424 1.00 97.69 579 LEU A C 1
ATOM 4599 O O . LEU A 1 579 ? -9.849 14.074 23.105 1.00 97.69 579 LEU A O 1
ATOM 4603 N N . THR A 1 580 ? -11.713 14.091 24.352 1.00 95.94 580 THR A N 1
ATOM 4604 C CA . THR A 1 580 ? -11.371 15.289 25.132 1.00 95.94 580 THR A CA 1
ATOM 4605 C C . THR A 1 580 ? -11.154 14.939 26.606 1.00 95.94 580 THR A C 1
ATOM 4607 O O . THR A 1 580 ? -11.940 14.170 27.164 1.00 95.94 580 THR A O 1
ATOM 4610 N N . PRO A 1 581 ? -10.126 15.503 27.278 1.00 96.31 581 PRO A N 1
ATOM 4611 C CA . PRO A 1 581 ? -9.869 15.236 28.692 1.00 96.31 581 PRO A CA 1
ATOM 4612 C C . PRO A 1 581 ? -10.979 15.759 29.619 1.00 96.31 581 PRO A C 1
ATOM 4614 O O . PRO A 1 581 ? -11.049 15.331 30.772 1.00 96.31 581 PRO A O 1
ATOM 4617 N N . ALA A 1 582 ? -11.802 16.700 29.142 1.00 94.94 582 ALA A N 1
ATOM 4618 C CA . ALA A 1 582 ? -12.972 17.231 29.831 1.00 94.94 582 ALA A CA 1
ATOM 4619 C C . ALA A 1 582 ? -13.895 17.942 28.826 1.00 94.94 582 ALA A C 1
ATOM 4621 O O . ALA A 1 582 ? -13.470 18.877 28.154 1.00 94.94 582 ALA A O 1
ATOM 4622 N N . ASN A 1 583 ? -15.164 17.559 28.751 1.00 93.12 583 ASN A N 1
ATOM 4623 C CA . ASN A 1 583 ? -16.174 18.249 27.960 1.00 93.12 583 ASN A CA 1
ATOM 4624 C C . ASN A 1 583 ? -16.715 19.495 28.691 1.00 93.12 583 ASN A C 1
ATOM 4626 O O . ASN A 1 583 ? -16.213 19.900 29.744 1.00 93.12 583 ASN A O 1
ATOM 4630 N N . SER A 1 584 ? -17.754 20.127 28.136 1.00 90.00 584 SER A N 1
ATOM 4631 C CA . SER A 1 584 ? -18.380 21.314 28.733 1.00 90.00 584 SER A CA 1
ATOM 4632 C C . SER A 1 584 ? -18.945 21.070 30.136 1.00 90.00 584 SER A C 1
ATOM 4634 O O . SER A 1 584 ? -18.884 21.981 30.963 1.00 90.00 584 SER A O 1
ATOM 4636 N N . ALA A 1 585 ? -19.412 19.849 30.412 1.00 92.00 585 ALA A N 1
ATOM 4637 C CA . ALA A 1 585 ? -19.896 19.396 31.714 1.00 92.00 585 ALA A CA 1
ATOM 4638 C C . ALA A 1 585 ? -18.769 18.965 32.677 1.00 92.00 585 ALA A C 1
ATOM 4640 O O . ALA A 1 585 ? -19.040 18.622 33.824 1.00 92.00 585 ALA A O 1
ATOM 4641 N N . GLY A 1 586 ? -17.505 19.002 32.242 1.00 93.56 586 GLY A N 1
ATOM 4642 C CA . GLY A 1 586 ? -16.356 18.604 33.054 1.00 93.56 586 GLY A CA 1
ATOM 4643 C C . GLY A 1 586 ? -16.081 17.100 33.072 1.00 93.56 586 GLY A C 1
ATOM 4644 O O . GLY A 1 586 ? -15.279 16.661 33.886 1.00 93.56 586 GLY A O 1
ATOM 4645 N N . ASN A 1 587 ? -16.693 16.321 32.180 1.00 96.81 587 ASN A N 1
ATOM 4646 C CA . ASN A 1 587 ? -16.517 14.871 32.076 1.00 96.81 587 ASN A CA 1
ATOM 4647 C C . ASN A 1 587 ? -15.510 14.507 30.981 1.00 96.81 587 ASN A C 1
ATOM 4649 O O . ASN A 1 587 ? -15.512 15.119 29.914 1.00 96.81 587 ASN A O 1
ATOM 4653 N N . LEU A 1 588 ? -14.674 13.492 31.191 1.00 97.75 588 LEU A N 1
ATOM 4654 C CA . LEU A 1 588 ? -13.909 12.872 30.105 1.00 97.75 588 LEU A CA 1
ATOM 4655 C C . LEU A 1 588 ? -14.893 12.322 29.065 1.00 97.75 588 LEU A C 1
ATOM 4657 O O . LEU A 1 588 ? -15.801 11.568 29.417 1.00 97.75 588 LEU A O 1
ATOM 4661 N N . ALA A 1 589 ? -14.710 12.679 27.792 1.00 97.38 589 ALA A N 1
ATOM 4662 C CA . ALA A 1 589 ? -15.673 12.314 26.760 1.00 97.38 589 ALA A CA 1
ATOM 4663 C C . ALA A 1 589 ? -15.022 11.868 25.453 1.00 97.38 589 ALA A C 1
ATOM 4665 O O . ALA A 1 589 ? -14.108 12.518 24.939 1.00 97.38 589 ALA A O 1
ATOM 4666 N N . PHE A 1 590 ? -15.562 10.789 24.893 1.00 97.88 590 PHE A N 1
ATOM 4667 C CA . PHE A 1 590 ? -15.400 10.428 23.489 1.00 97.88 590 PHE A CA 1
ATOM 4668 C C . PHE A 1 590 ? -16.640 10.875 22.712 1.00 97.88 590 PHE A C 1
ATOM 4670 O O . PHE A 1 590 ? -17.760 10.675 23.179 1.00 97.88 590 PHE A O 1
ATOM 4677 N N . VAL A 1 591 ? -16.448 11.454 21.528 1.00 96.38 591 VAL A N 1
ATOM 4678 C CA . VAL A 1 591 ? -17.526 11.956 20.666 1.00 96.38 591 VAL A CA 1
ATOM 4679 C C . VAL A 1 591 ? -17.299 11.471 19.238 1.00 96.38 591 VAL A C 1
ATOM 4681 O O . VAL A 1 591 ? -16.171 11.526 18.759 1.00 96.38 591 VAL A O 1
ATOM 4684 N N . ILE A 1 592 ? -18.363 11.059 18.544 1.00 95.94 592 ILE A N 1
ATOM 4685 C CA . ILE A 1 592 ? -18.376 10.795 17.099 1.00 95.94 592 ILE A CA 1
ATOM 4686 C C . ILE A 1 592 ? -19.567 11.492 16.433 1.00 95.94 592 ILE A C 1
ATOM 4688 O O . ILE A 1 592 ? -20.684 11.493 16.957 1.00 95.94 592 ILE A O 1
ATOM 4692 N N . ARG A 1 593 ? -19.319 12.117 15.278 1.00 94.19 593 ARG A N 1
ATOM 4693 C CA . ARG A 1 593 ? -20.271 12.950 14.542 1.00 94.19 593 ARG A CA 1
ATOM 4694 C C . ARG A 1 593 ? -20.289 12.642 13.057 1.00 94.19 593 ARG A C 1
ATOM 4696 O O . ARG A 1 593 ? -19.248 12.406 12.447 1.00 94.19 593 ARG A O 1
ATOM 4703 N N . LYS A 1 594 ? -21.485 12.703 12.475 1.00 91.94 594 LYS A N 1
ATOM 4704 C CA . LYS A 1 594 ? -21.698 12.706 11.025 1.00 91.94 594 LYS A CA 1
ATOM 4705 C C . LYS A 1 594 ? -23.045 13.331 10.693 1.00 91.94 594 LYS A C 1
ATOM 4707 O O . LYS A 1 594 ? -24.064 12.861 11.195 1.00 91.94 594 LYS A O 1
ATOM 4712 N N . ALA A 1 595 ? -23.053 14.312 9.790 1.00 85.06 595 ALA A N 1
ATOM 4713 C CA . ALA A 1 595 ? -24.271 14.885 9.206 1.00 85.06 595 ALA A CA 1
ATOM 4714 C C . ALA A 1 595 ? -25.332 15.267 10.265 1.00 85.06 595 ALA A C 1
ATOM 4716 O O . ALA A 1 595 ? -26.483 14.840 10.192 1.00 85.06 595 ALA A O 1
ATOM 4717 N N . GLY A 1 596 ? -24.920 16.011 11.298 1.00 85.62 596 GLY A N 1
ATOM 4718 C CA . GLY A 1 596 ? -25.791 16.460 12.393 1.00 85.62 596 GLY A CA 1
ATOM 4719 C C . GLY A 1 596 ? -26.121 15.402 13.456 1.00 85.62 596 GLY A C 1
ATOM 4720 O O . GLY A 1 596 ? -26.680 15.739 14.499 1.00 85.62 596 GLY A O 1
ATOM 4721 N N . ARG A 1 597 ? -25.751 14.128 13.258 1.00 94.44 597 ARG A N 1
ATOM 4722 C CA . ARG A 1 597 ? -25.852 13.088 14.293 1.00 94.44 597 ARG A CA 1
ATOM 4723 C C . ARG A 1 597 ? -24.604 13.107 15.167 1.00 94.44 597 ARG A C 1
ATOM 4725 O O . ARG A 1 597 ? -23.505 12.954 14.644 1.00 94.44 597 ARG A O 1
ATOM 4732 N N . THR A 1 598 ? -24.785 13.233 16.482 1.00 95.50 598 THR A N 1
ATOM 4733 C CA . THR A 1 598 ? -23.720 13.114 17.490 1.00 95.50 598 THR A CA 1
ATOM 4734 C C . THR A 1 598 ? -24.013 11.938 18.412 1.00 95.50 598 THR A C 1
ATOM 4736 O O . THR A 1 598 ? -25.115 11.829 18.944 1.00 95.50 598 THR A O 1
ATOM 4739 N N . GLU A 1 599 ? -23.021 11.084 18.628 1.00 97.06 599 GLU A N 1
ATOM 4740 C CA . GLU A 1 599 ? -23.041 10.023 19.636 1.00 97.06 599 GLU A CA 1
ATOM 4741 C C . GLU A 1 599 ? -21.808 10.185 20.536 1.00 97.06 599 GLU A C 1
ATOM 4743 O O . GLU A 1 599 ? -20.760 10.646 20.076 1.00 97.06 599 GLU A O 1
ATOM 4748 N N . MET A 1 600 ? -21.924 9.868 21.827 1.00 96.38 600 MET A N 1
ATOM 4749 C CA . MET A 1 600 ? -20.840 10.099 22.785 1.00 96.38 600 MET A CA 1
ATOM 4750 C C . MET A 1 600 ? -20.819 9.084 23.926 1.00 96.38 600 MET A C 1
ATOM 4752 O O . MET A 1 600 ? -21.833 8.460 24.238 1.00 96.38 600 MET A O 1
ATOM 4756 N N . LEU A 1 601 ? -19.653 8.961 24.557 1.00 97.56 601 LEU A N 1
ATOM 4757 C CA . LEU A 1 601 ? -19.438 8.252 25.817 1.00 97.56 601 LEU A CA 1
ATOM 4758 C C . LEU A 1 601 ? -18.881 9.251 26.830 1.00 97.56 601 LEU A C 1
ATOM 4760 O O . LEU A 1 601 ? -17.880 9.905 26.538 1.00 97.56 601 LEU A O 1
ATOM 4764 N N . GLU A 1 602 ? -19.490 9.340 28.010 1.00 97.38 602 GLU A N 1
ATOM 4765 C CA . GLU A 1 602 ? -19.071 10.257 29.075 1.00 97.38 602 GLU A CA 1
ATOM 4766 C C . GLU A 1 602 ? -18.691 9.480 30.334 1.00 97.38 602 GLU A C 1
ATOM 4768 O O . GLU A 1 602 ? -19.525 8.801 30.932 1.00 97.38 602 GLU A O 1
ATOM 4773 N N . ALA A 1 603 ? -17.427 9.589 30.741 1.00 95.94 603 ALA A N 1
ATOM 4774 C CA . ALA A 1 603 ? -16.950 9.082 32.019 1.00 95.94 603 ALA A CA 1
ATOM 4775 C C . ALA A 1 603 ? -17.085 10.174 33.098 1.00 95.94 603 ALA A C 1
ATOM 4777 O O . ALA A 1 603 ? -16.748 11.328 32.821 1.00 95.94 603 ALA A O 1
ATOM 4778 N N . PRO A 1 604 ? -17.543 9.845 34.322 1.00 94.25 604 PRO A N 1
ATOM 4779 C CA . PRO A 1 604 ? -17.721 10.837 35.379 1.00 94.25 604 PRO A CA 1
ATOM 4780 C C . PRO A 1 604 ? -16.422 11.574 35.727 1.00 94.25 604 PRO A C 1
ATOM 4782 O O . PRO A 1 604 ? -15.439 10.959 36.143 1.00 94.25 604 PRO A O 1
ATOM 4785 N N . GLY A 1 605 ? -16.453 12.903 35.619 1.00 95.25 605 GLY A N 1
ATOM 4786 C CA . GLY A 1 605 ? -15.328 13.774 35.938 1.00 95.25 605 GLY A CA 1
ATOM 4787 C C . GLY A 1 605 ? -14.218 13.781 34.879 1.00 95.25 605 GLY A C 1
ATOM 4788 O O . GLY A 1 605 ? -14.204 12.970 33.950 1.00 95.25 605 GLY A O 1
ATOM 4789 N N . PRO A 1 606 ? -13.278 14.730 34.977 1.00 96.19 606 PRO A N 1
ATOM 4790 C CA . PRO A 1 606 ? -12.272 14.915 33.949 1.00 96.19 606 PRO A CA 1
ATOM 4791 C C . PRO A 1 606 ? -11.055 14.013 34.175 1.00 96.19 606 PRO A C 1
ATOM 4793 O O . PRO A 1 606 ? -10.827 13.516 35.280 1.00 96.19 606 PRO A O 1
ATOM 4796 N N . LEU A 1 607 ? -10.180 13.903 33.168 1.00 96.19 607 LEU A N 1
ATOM 4797 C CA . LEU A 1 607 ? -8.833 13.381 33.413 1.00 96.19 607 LEU A CA 1
ATOM 4798 C C . LEU A 1 607 ? -8.108 14.279 34.435 1.00 96.19 607 LEU A C 1
ATOM 4800 O O . LEU A 1 607 ? -8.063 15.506 34.233 1.00 96.19 607 LEU A O 1
ATOM 4804 N N . PRO A 1 608 ? -7.532 13.704 35.511 1.00 95.44 608 PRO A N 1
ATOM 4805 C CA . PRO A 1 608 ? -6.829 14.488 36.514 1.00 95.44 608 PRO A CA 1
ATOM 4806 C C . PRO A 1 608 ? -5.598 15.180 35.929 1.00 95.44 608 PRO A C 1
ATOM 4808 O O . PRO A 1 608 ? -4.862 14.617 35.115 1.00 95.44 608 PRO A O 1
ATOM 4811 N N . VAL A 1 609 ? -5.376 16.418 36.364 1.00 97.00 609 VAL A N 1
ATOM 4812 C CA . VAL A 1 609 ? -4.211 17.213 35.970 1.00 97.00 609 VAL A CA 1
ATOM 4813 C C . VAL A 1 609 ? -2.954 16.648 36.630 1.00 97.00 609 VAL A C 1
ATOM 4815 O O . VAL A 1 609 ? -2.974 16.260 37.794 1.00 97.00 609 VAL A O 1
ATOM 4818 N N . GLY A 1 610 ? -1.853 16.610 35.885 1.00 95.31 610 GLY A N 1
ATOM 4819 C CA . GLY A 1 610 ? -0.532 16.267 36.405 1.00 95.31 610 GLY A CA 1
ATOM 4820 C C . GLY A 1 610 ? -0.260 14.775 36.589 1.00 95.31 610 GLY A C 1
ATOM 4821 O O . GLY A 1 610 ? 0.867 14.417 36.902 1.00 95.31 610 GLY A O 1
ATOM 4822 N N . THR A 1 611 ? -1.242 13.896 36.370 1.00 94.88 611 THR A N 1
ATOM 4823 C CA . THR A 1 611 ? -1.068 12.443 36.535 1.00 94.88 611 THR A CA 1
ATOM 4824 C C . THR A 1 611 ? -1.237 11.710 35.218 1.00 94.88 611 THR A C 1
ATOM 4826 O O . THR A 1 611 ? -2.171 12.001 34.469 1.00 94.88 611 THR A O 1
ATOM 4829 N N . TRP A 1 612 ? -0.388 10.717 34.970 1.00 95.50 612 TRP A N 1
ATOM 4830 C CA . TRP A 1 612 ? -0.568 9.794 33.856 1.00 95.50 612 TRP A CA 1
ATOM 4831 C C . TRP A 1 612 ? -1.811 8.928 34.042 1.00 95.50 612 TRP A C 1
ATOM 4833 O O . TRP A 1 612 ? -2.016 8.351 35.109 1.00 95.50 612 TRP A O 1
ATOM 4843 N N . ARG A 1 613 ? -2.603 8.805 32.978 1.00 94.94 613 ARG A N 1
ATOM 4844 C CA . ARG A 1 613 ? -3.734 7.881 32.875 1.00 94.94 613 ARG A CA 1
ATOM 4845 C C . ARG A 1 613 ? -3.637 7.096 31.583 1.00 94.94 613 ARG A C 1
ATOM 4847 O O . ARG A 1 613 ? -3.307 7.669 30.546 1.00 94.94 613 ARG A O 1
ATOM 4854 N N . HIS A 1 614 ? -3.926 5.803 31.641 1.00 91.94 614 HIS A N 1
ATOM 4855 C CA . HIS A 1 614 ? -4.133 5.009 30.436 1.00 91.94 614 HIS A CA 1
ATOM 4856 C C . HIS A 1 614 ? -5.572 5.193 29.973 1.00 91.94 614 HIS A C 1
ATOM 4858 O O . HIS A 1 614 ? -6.492 4.873 30.727 1.00 91.94 614 HIS A O 1
ATOM 4864 N N . VAL A 1 615 ? -5.775 5.691 28.757 1.00 94.75 615 VAL A N 1
ATOM 4865 C CA . VAL A 1 615 ? -7.110 5.873 28.185 1.00 94.75 615 VAL A CA 1
ATOM 4866 C C . VAL A 1 615 ? -7.258 5.001 26.955 1.00 94.75 615 VAL A C 1
ATOM 4868 O O . VAL A 1 615 ? -6.386 4.967 26.087 1.00 94.75 615 VAL A O 1
ATOM 4871 N N . ARG A 1 616 ? -8.389 4.302 26.882 1.00 92.81 616 ARG A N 1
ATOM 4872 C CA . ARG A 1 616 ? -8.733 3.432 25.760 1.00 92.81 616 ARG A CA 1
ATOM 4873 C C . ARG A 1 616 ? -10.172 3.677 25.330 1.00 92.81 616 ARG A C 1
ATOM 4875 O O . ARG A 1 616 ? -11.069 3.696 26.171 1.00 92.81 616 ARG A O 1
ATOM 4882 N N . VAL A 1 617 ? -10.375 3.842 24.027 1.00 95.31 617 VAL A N 1
ATOM 4883 C CA . VAL A 1 617 ? -11.692 3.955 23.389 1.00 95.31 617 VAL A CA 1
ATOM 4884 C C . VAL A 1 617 ? -11.846 2.802 22.411 1.00 95.31 617 VAL A C 1
ATOM 4886 O O . VAL A 1 617 ? -11.050 2.699 21.482 1.00 95.31 617 VAL A O 1
ATOM 4889 N N . ALA A 1 618 ? -12.865 1.968 22.605 1.00 91.31 618 ALA A N 1
ATOM 4890 C CA . ALA A 1 618 ? -13.205 0.859 21.717 1.00 91.31 618 ALA A CA 1
ATOM 4891 C C . ALA A 1 618 ? -14.578 1.097 21.074 1.00 91.31 618 ALA A C 1
ATOM 4893 O O . ALA A 1 618 ? -15.533 1.441 21.772 1.00 91.31 618 ALA A O 1
ATOM 4894 N N . ILE A 1 619 ? -14.677 0.914 19.755 1.00 90.50 619 ILE A N 1
ATOM 4895 C CA . ILE A 1 619 ? -15.886 1.141 18.949 1.00 90.50 619 ILE A CA 1
ATOM 4896 C C . ILE A 1 619 ? -16.098 -0.066 18.036 1.00 90.50 619 ILE A C 1
ATOM 4898 O O . ILE A 1 619 ? -15.294 -0.308 17.138 1.00 90.50 619 ILE A O 1
ATOM 4902 N N . GLY A 1 620 ? -17.184 -0.811 18.227 1.00 85.56 620 GLY A N 1
ATOM 4903 C CA . GLY A 1 620 ? -17.481 -2.001 17.427 1.00 85.56 620 GLY A CA 1
ATOM 4904 C C . GLY A 1 620 ? -18.866 -2.570 17.713 1.00 85.56 620 GLY A C 1
ATOM 4905 O O . GLY A 1 620 ? -19.483 -2.244 18.725 1.00 85.56 620 GLY A O 1
ATOM 4906 N N . ALA A 1 621 ? -19.393 -3.387 16.796 1.00 78.25 621 ALA A N 1
ATOM 4907 C CA . ALA A 1 621 ? -20.718 -4.016 16.917 1.00 78.25 621 ALA A CA 1
ATOM 4908 C C . ALA A 1 621 ? -21.880 -3.070 17.339 1.00 78.25 621 ALA A C 1
ATOM 4910 O O . ALA A 1 621 ? -22.813 -3.478 18.033 1.00 78.25 621 ALA A O 1
ATOM 4911 N N . GLY A 1 622 ? -21.835 -1.790 16.940 1.00 86.00 622 GLY A N 1
ATOM 4912 C CA . GLY A 1 622 ? -22.852 -0.786 17.296 1.00 86.00 622 GLY A CA 1
ATOM 4913 C C . GLY A 1 622 ? -22.791 -0.283 18.748 1.00 86.00 622 GLY A C 1
ATOM 4914 O O . GLY A 1 622 ? -23.748 0.330 19.237 1.00 86.00 622 GLY A O 1
ATOM 4915 N N . ARG A 1 623 ? -21.688 -0.553 19.451 1.00 89.44 623 ARG A N 1
ATOM 4916 C CA . ARG A 1 623 ? -21.420 -0.151 20.834 1.00 89.44 623 ARG A CA 1
ATOM 4917 C C . ARG A 1 623 ? -20.077 0.563 20.932 1.00 89.44 623 ARG A C 1
ATOM 4919 O O . ARG A 1 623 ? -19.197 0.391 20.090 1.00 89.44 623 ARG A O 1
ATOM 4926 N N . GLY A 1 624 ? -19.921 1.341 21.994 1.00 92.12 624 GLY A N 1
ATOM 4927 C CA . GLY A 1 624 ? -18.635 1.897 22.379 1.00 92.12 624 GLY A CA 1
ATOM 4928 C C . GLY A 1 624 ? -18.385 1.762 23.872 1.00 92.12 624 GLY A C 1
ATOM 4929 O O . GLY A 1 624 ? -19.326 1.761 24.671 1.00 92.12 624 GLY A O 1
ATOM 4930 N N . ALA A 1 625 ? -17.111 1.661 24.235 1.00 92.69 625 ALA A N 1
ATOM 4931 C CA . ALA A 1 625 ? -16.655 1.628 25.614 1.00 92.69 625 ALA A CA 1
ATOM 4932 C C . ALA A 1 625 ? -15.415 2.514 25.794 1.00 92.69 625 ALA A C 1
ATOM 4934 O O . ALA A 1 625 ? -14.523 2.560 24.946 1.00 92.69 625 ALA A O 1
ATOM 4935 N N . LEU A 1 626 ? -15.383 3.227 26.917 1.00 94.75 626 LEU A N 1
ATOM 4936 C CA . LEU A 1 626 ? -14.308 4.120 27.329 1.00 94.75 626 LEU A CA 1
ATOM 4937 C C . LEU A 1 626 ? -13.711 3.594 28.633 1.00 94.75 626 LEU A C 1
ATOM 4939 O O . LEU A 1 626 ? -14.437 3.320 29.590 1.00 94.75 626 LEU A O 1
ATOM 4943 N N . TYR A 1 627 ? -12.388 3.486 28.680 1.00 91.00 627 TYR A N 1
ATOM 4944 C CA . TYR A 1 627 ? -11.640 2.964 29.818 1.00 91.00 627 TYR A CA 1
ATOM 4945 C C . TYR A 1 627 ? -10.644 3.977 30.344 1.00 91.00 627 TYR A C 1
ATOM 4947 O O . TYR A 1 627 ? -9.992 4.675 29.567 1.00 91.00 627 TYR A O 1
ATOM 4955 N N . VAL A 1 628 ? -10.473 3.966 31.663 1.00 92.62 628 VAL A N 1
ATOM 4956 C CA . VAL A 1 628 ? -9.413 4.686 32.367 1.00 92.62 628 VAL A CA 1
ATOM 4957 C C . VAL A 1 628 ? -8.697 3.699 33.283 1.00 92.62 628 VAL A C 1
ATOM 4959 O O . VAL A 1 628 ? -9.330 3.030 34.099 1.00 92.62 628 VAL A O 1
ATOM 4962 N N . ASP A 1 629 ? -7.381 3.569 33.112 1.00 84.31 629 ASP A N 1
ATOM 4963 C CA . ASP A 1 629 ? -6.511 2.671 33.888 1.00 84.31 629 ASP A CA 1
ATOM 4964 C C . ASP A 1 629 ? -7.020 1.216 33.922 1.00 84.31 629 ASP A C 1
ATOM 4966 O O . ASP A 1 629 ? -7.031 0.546 34.954 1.00 84.31 629 ASP A O 1
ATOM 4970 N N . GLY A 1 630 ? -7.499 0.739 32.768 1.00 75.62 630 GLY A N 1
ATOM 4971 C CA . GLY A 1 630 ? -8.023 -0.619 32.586 1.00 75.62 630 GLY A CA 1
ATOM 4972 C C . GLY A 1 630 ? -9.436 -0.845 33.135 1.00 75.62 630 GLY A C 1
ATOM 4973 O O . GLY A 1 630 ? -10.007 -1.910 32.913 1.00 75.62 630 GLY A O 1
ATOM 4974 N N . ARG A 1 631 ? -10.044 0.144 33.801 1.00 83.00 631 ARG A N 1
ATOM 4975 C CA . ARG A 1 631 ? -11.423 0.064 34.308 1.00 83.00 631 ARG A CA 1
ATOM 4976 C C . ARG A 1 631 ? -12.384 0.700 33.309 1.00 83.00 631 ARG A C 1
ATOM 4978 O O . ARG A 1 631 ? -12.108 1.783 32.795 1.00 83.00 631 ARG A O 1
ATOM 4985 N N . ARG A 1 632 ? -13.520 0.046 33.047 1.00 87.88 632 ARG A N 1
ATOM 4986 C CA . ARG A 1 632 ? -14.576 0.583 32.174 1.00 87.88 632 ARG A CA 1
ATOM 4987 C C . ARG A 1 632 ? -15.217 1.793 32.855 1.00 87.88 632 ARG A C 1
ATOM 4989 O O . ARG A 1 632 ? -15.830 1.648 33.908 1.00 87.88 632 ARG A O 1
ATOM 4996 N N . ALA A 1 633 ? -15.018 2.972 32.279 1.00 92.50 633 ALA A N 1
ATOM 4997 C CA . ALA A 1 633 ? -15.449 4.256 32.824 1.00 92.50 633 ALA A CA 1
ATOM 4998 C C . ALA A 1 633 ? -16.776 4.739 32.215 1.00 92.50 633 ALA A C 1
ATOM 5000 O O . ALA A 1 633 ? -17.539 5.421 32.892 1.00 92.50 633 ALA A O 1
ATOM 5001 N N . ALA A 1 634 ? -17.061 4.363 30.964 1.00 95.25 634 ALA A N 1
ATOM 5002 C CA . ALA A 1 634 ? -18.354 4.569 30.316 1.00 95.25 634 ALA A CA 1
ATOM 5003 C C . ALA A 1 634 ? -18.600 3.516 29.227 1.00 95.25 634 ALA A C 1
ATOM 5005 O O . ALA A 1 634 ? -17.656 2.986 28.637 1.00 95.25 634 ALA A O 1
ATOM 5006 N N . GLU A 1 635 ? -19.866 3.243 28.927 1.00 93.69 635 GLU A N 1
ATOM 5007 C CA . GLU A 1 635 ? -20.283 2.444 27.777 1.00 93.69 635 GLU A CA 1
ATOM 5008 C C . GLU A 1 635 ? -21.628 2.929 27.241 1.00 93.69 635 GLU A C 1
ATOM 5010 O O . GLU A 1 635 ? -22.411 3.554 27.955 1.00 93.69 635 GLU A O 1
ATOM 5015 N N . GLY A 1 636 ? -21.897 2.652 25.971 1.00 91.75 636 GLY A N 1
ATOM 5016 C CA . GLY A 1 636 ? -23.125 3.104 25.342 1.00 91.75 636 GLY A CA 1
ATOM 5017 C C . GLY A 1 636 ? -23.276 2.628 23.908 1.00 91.75 636 GLY A C 1
ATOM 5018 O O . GLY A 1 636 ? -22.417 1.947 23.342 1.00 91.75 636 GLY A O 1
ATOM 5019 N N . ARG A 1 637 ? -24.407 2.997 23.308 1.00 92.75 637 ARG A N 1
ATOM 5020 C CA . ARG A 1 637 ? -24.648 2.783 21.883 1.00 92.75 637 ARG A CA 1
ATOM 5021 C C . ARG A 1 637 ? -23.790 3.761 21.084 1.00 92.75 637 ARG A C 1
ATOM 5023 O O . ARG A 1 637 ? -23.962 4.965 21.227 1.00 92.75 637 ARG A O 1
ATOM 5030 N N . ILE A 1 638 ? -22.944 3.224 20.210 1.00 94.25 638 ILE A N 1
ATOM 5031 C CA . ILE A 1 638 ? -22.199 3.976 19.198 1.00 94.25 638 ILE A CA 1
ATOM 5032 C C . ILE A 1 638 ? -22.455 3.274 17.863 1.00 94.25 638 ILE A C 1
ATOM 5034 O O . ILE A 1 638 ? -21.870 2.236 17.566 1.00 94.25 638 ILE A O 1
ATOM 5038 N N . SER A 1 639 ? -23.424 3.779 17.104 1.00 91.75 639 SER A N 1
ATOM 5039 C CA . SER A 1 639 ? -23.829 3.242 15.805 1.00 91.75 639 SER A CA 1
ATOM 5040 C C . SER A 1 639 ? -23.083 3.866 14.624 1.00 91.75 639 SER A C 1
ATOM 5042 O O . SER A 1 639 ? -23.101 3.297 13.532 1.00 91.75 639 SER A O 1
ATOM 5044 N N . LEU A 1 640 ? -22.427 5.016 14.821 1.00 92.94 640 LEU A N 1
ATOM 5045 C CA . LEU A 1 640 ? -21.454 5.565 13.874 1.00 92.94 640 LEU A CA 1
ATOM 5046 C C . LEU A 1 640 ? -20.146 4.768 13.920 1.00 92.94 640 LEU A C 1
ATOM 5048 O O . LEU A 1 640 ? -19.606 4.512 14.993 1.00 92.94 640 LEU A O 1
ATOM 5052 N N . ARG A 1 641 ? -19.615 4.402 12.751 1.00 90.50 641 ARG A N 1
ATOM 5053 C CA . ARG A 1 641 ? -18.334 3.691 12.622 1.00 90.50 641 ARG A CA 1
ATOM 5054 C C . ARG A 1 641 ? -17.197 4.674 12.327 1.00 90.50 641 ARG A C 1
ATOM 5056 O O . ARG A 1 641 ? -17.458 5.687 11.678 1.00 90.50 641 ARG A O 1
ATOM 5063 N N . PRO A 1 642 ? -15.939 4.357 12.681 1.00 90.31 642 PRO A N 1
ATOM 5064 C CA . PRO A 1 642 ? -14.777 5.172 12.316 1.00 90.31 642 PRO A CA 1
ATOM 5065 C C . PRO A 1 642 ? -14.717 5.500 10.820 1.00 90.31 642 PRO A C 1
ATOM 5067 O O . PRO A 1 642 ? -14.528 6.650 10.455 1.00 90.31 642 PRO A O 1
ATOM 5070 N N . LEU A 1 643 ? -14.991 4.530 9.946 1.00 84.94 643 LEU A N 1
ATOM 5071 C CA . LEU A 1 643 ? -15.100 4.755 8.500 1.00 84.94 643 LEU A CA 1
ATOM 5072 C C . LEU A 1 643 ? -16.131 5.822 8.116 1.00 84.94 643 LEU A C 1
ATOM 5074 O O . LEU A 1 643 ? -15.940 6.541 7.137 1.00 84.94 643 LEU A O 1
ATOM 5078 N N . ASP A 1 644 ? -17.250 5.908 8.836 1.00 86.44 644 ASP A N 1
ATOM 5079 C CA . ASP A 1 644 ? -18.365 6.756 8.428 1.00 86.44 644 ASP A CA 1
ATOM 5080 C C . ASP A 1 644 ? -17.984 8.246 8.429 1.00 86.44 644 ASP A C 1
ATOM 5082 O O . ASP A 1 644 ? -18.639 9.025 7.736 1.00 86.44 644 ASP A O 1
ATOM 5086 N N . ILE A 1 645 ? -16.931 8.638 9.154 1.00 87.94 645 ILE A N 1
ATOM 5087 C CA . ILE A 1 645 ? -16.454 10.024 9.243 1.00 87.94 645 ILE A CA 1
ATOM 5088 C C . ILE A 1 645 ? -15.465 10.402 8.124 1.00 87.94 645 ILE A C 1
ATOM 5090 O O . ILE A 1 645 ? -15.008 11.541 8.077 1.00 87.94 645 ILE A O 1
ATOM 5094 N N . ARG A 1 646 ? -15.142 9.485 7.204 1.00 82.19 646 ARG A N 1
ATOM 5095 C CA . ARG A 1 646 ? -14.312 9.812 6.036 1.00 82.19 646 ARG A CA 1
ATOM 5096 C C . ARG A 1 646 ? -15.088 10.663 5.026 1.00 82.19 646 ARG A C 1
ATOM 5098 O O . ARG A 1 646 ? -16.281 10.412 4.822 1.00 82.19 646 ARG A O 1
ATOM 5105 N N . PRO A 1 647 ? -14.442 11.642 4.373 1.00 73.56 647 PRO A N 1
ATOM 5106 C CA . PRO A 1 647 ? -15.060 12.390 3.293 1.00 73.56 647 PRO A CA 1
ATOM 5107 C C . PRO A 1 647 ? -15.315 11.453 2.108 1.00 73.56 647 PRO A C 1
ATOM 5109 O O . PRO A 1 647 ? -14.554 10.519 1.863 1.00 73.56 647 PRO A O 1
ATOM 5112 N N . THR A 1 648 ? -16.398 11.701 1.378 1.00 64.44 648 THR A N 1
ATOM 5113 C CA . THR A 1 648 ? -16.665 11.048 0.091 1.00 64.44 648 THR A CA 1
ATOM 5114 C C . THR A 1 648 ? -15.953 11.816 -1.020 1.00 64.44 648 THR A C 1
ATOM 5116 O O . THR A 1 648 ? -16.087 13.040 -1.066 1.00 64.44 648 THR A O 1
ATOM 5119 N N . GLY A 1 649 ? -15.287 11.121 -1.943 1.00 56.62 649 GLY A N 1
ATOM 5120 C CA . GLY A 1 649 ? -14.654 11.730 -3.111 1.00 56.62 649 GLY A CA 1
ATOM 5121 C C . GLY A 1 649 ? -13.190 12.143 -2.910 1.00 56.62 649 GLY A C 1
ATOM 5122 O O . GLY A 1 649 ? -12.885 13.023 -2.118 1.00 56.62 649 GLY A O 1
ATOM 5123 N N . SER A 1 650 ? -12.332 11.532 -3.735 1.00 54.75 650 SER A N 1
ATOM 5124 C CA . SER A 1 650 ? -10.969 11.920 -4.152 1.00 54.75 650 SER A CA 1
ATOM 5125 C C . SER A 1 650 ? -9.873 12.169 -3.108 1.00 54.75 650 SER A C 1
ATOM 5127 O O . SER A 1 650 ? -10.093 12.609 -1.986 1.00 54.75 650 SER A O 1
ATOM 5129 N N . SER A 1 651 ? -8.627 11.973 -3.552 1.00 51.56 651 SER A N 1
ATOM 5130 C CA . SER A 1 651 ? -7.375 12.341 -2.867 1.00 51.56 651 SER A CA 1
ATOM 5131 C C . SER A 1 651 ? -7.255 13.841 -2.530 1.00 51.56 651 SER A C 1
ATOM 5133 O O . SER A 1 651 ? -6.278 14.269 -1.909 1.00 51.56 651 SER A O 1
ATOM 5135 N N . THR A 1 652 ? -8.231 14.662 -2.934 1.00 53.56 652 THR A N 1
ATOM 5136 C CA . THR A 1 652 ? -8.245 16.115 -2.739 1.00 53.56 652 THR A CA 1
ATOM 5137 C C . THR A 1 652 ? -9.174 16.592 -1.625 1.00 53.56 652 THR A C 1
ATOM 5139 O O . THR A 1 652 ? -9.118 17.779 -1.290 1.00 53.56 652 THR A O 1
ATOM 5142 N N . ALA A 1 653 ? -10.001 15.728 -1.028 1.00 65.25 653 ALA A N 1
ATOM 5143 C CA . ALA A 1 653 ? -10.739 16.084 0.179 1.00 65.25 653 ALA A CA 1
ATOM 5144 C C . ALA A 1 653 ? -9.785 16.073 1.383 1.00 65.25 653 ALA A C 1
ATOM 5146 O O . ALA A 1 653 ? -9.130 15.071 1.665 1.00 65.25 653 ALA A O 1
ATOM 5147 N N . ALA A 1 654 ? -9.674 17.200 2.089 1.00 67.12 654 ALA A N 1
ATOM 5148 C CA . ALA A 1 654 ? -8.825 17.279 3.272 1.00 67.12 654 ALA A CA 1
ATOM 5149 C C . ALA A 1 654 ? -9.383 16.365 4.377 1.00 67.12 654 ALA A C 1
ATOM 5151 O O . ALA A 1 654 ? -10.527 16.521 4.802 1.00 67.12 654 ALA A O 1
ATOM 5152 N N . HIS A 1 655 ? -8.564 15.419 4.835 1.00 79.88 655 HIS A N 1
ATOM 5153 C CA . HIS A 1 655 ? -8.848 14.572 5.987 1.00 79.88 655 HIS A CA 1
ATOM 5154 C C . HIS A 1 655 ? -7.811 14.849 7.076 1.00 79.88 655 HIS A C 1
ATOM 5156 O O . HIS A 1 655 ? -6.617 14.983 6.815 1.00 79.88 655 HIS A O 1
ATOM 5162 N N . CYS A 1 656 ? -8.292 14.971 8.301 1.00 84.19 656 CYS A N 1
ATOM 5163 C CA . CYS A 1 656 ? -7.613 15.569 9.432 1.00 84.19 656 CYS A CA 1
ATOM 5164 C C . CYS A 1 656 ? -7.514 14.538 10.557 1.00 84.19 656 CYS A C 1
ATOM 5166 O O . CYS A 1 656 ? -8.461 14.379 11.328 1.00 84.19 656 CYS A O 1
ATOM 5168 N N . ASN A 1 657 ? -6.375 13.856 10.671 1.00 93.19 657 ASN A N 1
ATOM 5169 C CA . ASN A 1 657 ? -6.082 13.006 11.821 1.00 93.19 657 ASN A CA 1
ATOM 5170 C C . ASN A 1 657 ? -4.988 13.665 12.660 1.00 93.19 657 ASN A C 1
ATOM 5172 O O . ASN A 1 657 ? -3.892 13.902 12.161 1.00 93.19 657 ASN A O 1
ATOM 5176 N N . TYR A 1 658 ? -5.274 13.975 13.922 1.00 96.12 658 TYR A N 1
ATOM 5177 C CA . TYR A 1 658 ? -4.364 14.706 14.796 1.00 96.12 658 TYR A CA 1
ATOM 5178 C C . TYR A 1 658 ? -4.199 14.058 16.167 1.00 96.12 658 TYR A C 1
ATOM 5180 O O . TYR A 1 658 ? -5.154 13.528 16.739 1.00 96.12 658 TYR A O 1
ATOM 5188 N N . ILE A 1 659 ? -3.003 14.221 16.731 1.00 97.88 659 ILE A N 1
ATOM 5189 C CA . ILE A 1 659 ? -2.742 14.145 18.173 1.00 97.88 659 ILE A CA 1
ATOM 5190 C C . ILE A 1 659 ? -2.584 15.577 18.692 1.00 97.88 659 ILE A C 1
ATOM 5192 O O . ILE A 1 659 ? -1.890 16.377 18.069 1.00 97.88 659 ILE A O 1
ATOM 5196 N N . ALA A 1 660 ? -3.198 15.879 19.835 1.00 97.38 660 ALA A N 1
ATOM 5197 C CA . ALA A 1 660 ? -3.150 17.157 20.550 1.00 97.38 660 ALA A CA 1
ATOM 5198 C C . ALA A 1 660 ? -3.786 18.375 19.844 1.00 97.38 660 ALA A C 1
ATOM 5200 O O . ALA A 1 660 ? -3.529 19.521 20.221 1.00 97.38 660 ALA A O 1
ATOM 5201 N N . ARG A 1 661 ? -4.660 18.148 18.857 1.00 94.50 661 ARG A N 1
ATOM 5202 C CA . ARG A 1 661 ? -5.401 19.195 18.136 1.00 94.50 661 ARG A CA 1
ATOM 5203 C C . ARG A 1 661 ? -6.816 18.737 17.786 1.00 94.50 661 ARG A C 1
ATOM 5205 O O . ARG A 1 661 ? -7.014 17.570 17.476 1.00 94.50 661 ARG A O 1
ATOM 5212 N N . GLY A 1 662 ? -7.770 19.671 17.775 1.00 90.62 662 GLY A N 1
ATOM 5213 C CA . GLY A 1 662 ? -9.110 19.531 17.194 1.00 90.62 662 GLY A CA 1
ATOM 5214 C C . GLY A 1 662 ? -9.409 20.519 16.055 1.00 90.62 662 GLY A C 1
ATOM 5215 O O . GLY A 1 662 ? -8.566 21.332 15.669 1.00 90.62 662 GLY A O 1
ATOM 5216 N N . GLU A 1 663 ? -10.639 20.466 15.535 1.00 83.56 663 GLU A N 1
ATOM 5217 C CA . GLU A 1 663 ? -11.144 21.348 14.458 1.00 83.56 663 GLU A CA 1
ATOM 5218 C C . GLU A 1 663 ? -12.447 22.097 14.821 1.00 83.56 663 GLU A C 1
ATOM 5220 O O . GLU A 1 663 ? -13.039 22.758 13.975 1.00 83.56 663 GLU A O 1
ATOM 5225 N N . THR A 1 664 ? -12.918 22.006 16.067 1.00 66.75 664 THR A N 1
ATOM 5226 C CA . THR A 1 664 ? -14.080 22.769 16.566 1.00 66.75 664 THR A CA 1
ATOM 5227 C C . THR A 1 664 ? -13.639 24.082 17.219 1.00 66.75 664 THR A C 1
ATOM 5229 O O . THR A 1 664 ? -12.609 24.098 17.895 1.00 66.75 664 THR A O 1
ATOM 5232 N N . ASP A 1 665 ? -14.438 25.145 17.096 1.00 54.91 665 ASP A N 1
ATOM 5233 C CA . ASP A 1 665 ? -14.207 26.420 17.794 1.00 54.91 665 ASP A CA 1
ATOM 5234 C C . ASP A 1 665 ? -14.175 26.228 19.329 1.00 54.91 665 ASP A C 1
ATOM 5236 O O . ASP A 1 665 ? -15.028 25.541 19.895 1.00 54.91 665 ASP A O 1
ATOM 5240 N N . GLY A 1 666 ? -13.169 26.802 20.010 1.00 66.81 666 GLY A N 1
ATOM 5241 C CA . GLY A 1 666 ? -12.919 26.642 21.454 1.00 66.81 666 GLY A CA 1
ATOM 5242 C C . GLY A 1 666 ? -11.442 26.395 21.806 1.00 66.81 666 GLY A C 1
ATOM 5243 O O . GLY A 1 666 ? -10.542 26.822 21.083 1.00 66.81 666 GLY A O 1
ATOM 5244 N N . GLU A 1 667 ? -11.178 25.693 22.920 1.00 76.25 667 GLU A N 1
ATOM 5245 C CA . GLU A 1 667 ? -9.835 25.213 23.297 1.00 76.25 667 GLU A CA 1
ATOM 5246 C C . GLU A 1 667 ? -9.384 24.127 22.307 1.00 76.25 667 GLU A C 1
ATOM 5248 O O . GLU A 1 667 ? -9.649 22.945 22.494 1.00 76.25 667 GLU A O 1
ATOM 5253 N N . ARG A 1 668 ? -8.757 24.546 21.205 1.00 89.50 668 ARG A N 1
ATOM 5254 C CA . ARG A 1 668 ? -8.428 23.687 20.057 1.00 89.50 668 ARG A CA 1
ATOM 5255 C C . ARG A 1 668 ? -7.259 22.731 20.304 1.00 89.50 668 ARG A C 1
ATOM 5257 O O . ARG A 1 668 ? -7.194 21.686 19.661 1.00 89.50 668 ARG A O 1
ATOM 5264 N N . PHE A 1 669 ? -6.342 23.078 21.201 1.00 95.31 669 PHE A N 1
ATOM 5265 C CA . PHE A 1 669 ? -5.075 22.370 21.386 1.00 95.31 669 PHE A CA 1
ATOM 5266 C C . PHE A 1 669 ? -4.961 21.784 22.788 1.00 95.31 669 PHE A C 1
ATOM 5268 O O . PHE A 1 669 ? -5.360 22.398 23.778 1.00 95.31 669 PHE A O 1
ATOM 5275 N N . PHE A 1 670 ? -4.419 20.573 22.873 1.00 97.00 670 PHE A N 1
ATOM 5276 C CA . PHE A 1 670 ? -4.202 19.895 24.144 1.00 97.00 670 PHE A CA 1
ATOM 5277 C C . PHE A 1 670 ? -2.911 20.387 24.806 1.00 97.00 670 PHE A C 1
ATOM 5279 O O . PHE A 1 670 ? -1.852 20.410 24.185 1.00 97.00 670 PHE A O 1
ATOM 5286 N N . ALA A 1 671 ? -3.001 20.748 26.087 1.00 96.44 671 ALA A N 1
ATOM 5287 C CA . ALA A 1 671 ? -1.849 21.039 26.936 1.00 96.44 671 ALA A CA 1
ATOM 5288 C C . ALA A 1 671 ? -1.531 19.814 27.800 1.00 96.44 671 ALA A C 1
ATOM 5290 O O . ALA A 1 671 ? -2.364 19.402 28.619 1.00 96.44 671 ALA A O 1
ATOM 5291 N N . GLY A 1 672 ? -0.334 19.245 27.668 1.00 97.31 672 GLY A N 1
ATOM 5292 C CA . GLY A 1 672 ? 0.054 18.059 28.431 1.00 97.31 672 GLY A CA 1
ATOM 5293 C C . GLY A 1 672 ? 1.083 17.187 27.729 1.00 97.31 672 GLY A C 1
ATOM 5294 O O . GLY A 1 672 ? 1.850 17.670 26.904 1.00 97.31 672 GLY A O 1
ATOM 5295 N N . ALA A 1 673 ? 1.096 15.900 28.068 1.00 98.25 673 ALA A N 1
ATOM 5296 C CA . ALA A 1 673 ? 1.967 14.905 27.453 1.00 98.25 673 ALA A CA 1
ATOM 5297 C C . ALA A 1 673 ? 1.184 13.665 27.011 1.00 98.25 673 ALA A C 1
ATOM 5299 O O . ALA A 1 673 ? 0.189 13.299 27.648 1.00 98.25 673 ALA A O 1
ATOM 5300 N N . ILE A 1 674 ? 1.632 13.039 25.924 1.00 98.19 674 ILE A N 1
ATOM 5301 C CA . ILE A 1 674 ? 1.054 11.815 25.357 1.00 98.19 674 ILE A CA 1
ATOM 5302 C C . ILE A 1 674 ? 2.180 10.815 25.095 1.00 98.19 674 ILE A C 1
ATOM 5304 O O . ILE A 1 674 ? 3.289 11.198 24.719 1.00 98.19 674 ILE A O 1
ATOM 5308 N N . ASP A 1 675 ? 1.872 9.544 25.328 1.00 94.88 675 ASP A N 1
ATOM 5309 C CA . ASP A 1 675 ? 2.787 8.418 25.184 1.00 94.88 675 ASP A CA 1
ATOM 5310 C C . ASP A 1 675 ? 2.036 7.163 24.680 1.00 94.88 675 ASP A C 1
ATOM 5312 O O . ASP A 1 675 ? 0.838 7.020 24.947 1.00 94.88 675 ASP A O 1
ATOM 5316 N N . ASN A 1 676 ? 2.728 6.277 23.953 1.00 88.44 676 ASN A N 1
ATOM 5317 C CA . ASN A 1 676 ? 2.242 5.011 23.384 1.00 88.44 676 ASN A CA 1
ATOM 5318 C C . ASN A 1 676 ? 0.854 5.112 22.730 1.00 88.44 676 ASN A C 1
ATOM 5320 O O . ASN A 1 676 ? -0.122 4.524 23.202 1.00 88.44 676 ASN A O 1
ATOM 5324 N N . PHE A 1 677 ? 0.757 5.900 21.657 1.00 95.56 677 PHE A N 1
ATOM 5325 C CA . PHE A 1 677 ? -0.482 6.063 20.900 1.00 95.56 677 PHE A CA 1
ATOM 5326 C C . PHE A 1 677 ? -0.646 4.917 19.896 1.00 95.56 677 PHE A C 1
ATOM 5328 O O . PHE A 1 677 ? 0.048 4.864 18.880 1.00 95.56 677 PHE A O 1
ATOM 5335 N N . GLU A 1 678 ? -1.580 4.010 20.159 1.00 91.62 678 GLU A N 1
ATOM 5336 C CA . GLU A 1 678 ? -1.818 2.812 19.353 1.00 91.62 678 GLU A CA 1
ATOM 5337 C C . GLU A 1 678 ? -3.219 2.826 18.738 1.00 91.62 678 GLU A C 1
ATOM 5339 O O . GLU A 1 678 ? -4.200 3.160 19.407 1.00 91.62 678 GLU A O 1
ATOM 5344 N N . VAL A 1 679 ? -3.316 2.411 17.474 1.00 91.19 679 VAL A N 1
ATOM 5345 C CA . VAL A 1 679 ? -4.579 2.260 16.741 1.00 91.19 679 VAL A CA 1
ATOM 5346 C C . VAL A 1 679 ? -4.717 0.819 16.275 1.00 91.19 679 VAL A C 1
ATOM 5348 O O . VAL A 1 679 ? -3.856 0.311 15.559 1.00 91.19 679 VAL A O 1
ATOM 5351 N N . TYR A 1 680 ? -5.822 0.177 16.638 1.00 85.94 680 TYR A N 1
ATOM 5352 C CA . TYR A 1 680 ? -6.168 -1.183 16.243 1.00 85.94 680 TYR A CA 1
ATOM 5353 C C . TYR A 1 680 ? -7.371 -1.169 15.295 1.00 85.94 680 TYR A C 1
ATOM 5355 O O . TYR A 1 680 ? -8.334 -0.436 15.511 1.00 85.94 680 TYR A O 1
ATOM 5363 N N . ALA A 1 681 ? -7.339 -2.029 14.278 1.00 81.44 681 ALA A N 1
ATOM 5364 C CA . ALA A 1 681 ? -8.387 -2.232 13.273 1.00 81.44 681 ALA A CA 1
ATOM 5365 C C . ALA A 1 681 ? -9.565 -3.104 13.764 1.00 81.44 681 ALA A C 1
ATOM 5367 O O . ALA A 1 681 ? -10.384 -3.562 12.966 1.00 81.44 681 ALA A O 1
ATOM 5368 N N . ALA A 1 682 ? -9.623 -3.384 15.067 1.00 77.50 682 ALA A N 1
ATOM 5369 C CA . ALA A 1 682 ? -10.682 -4.145 15.714 1.00 77.50 682 ALA A CA 1
ATOM 5370 C C . ALA A 1 682 ? -10.937 -3.600 17.124 1.00 77.50 682 ALA A C 1
ATOM 5372 O O . ALA A 1 682 ? -10.006 -3.149 17.792 1.00 77.50 682 ALA A O 1
ATOM 5373 N N . ALA A 1 683 ? -12.187 -3.675 17.586 1.00 72.25 683 ALA A N 1
ATOM 5374 C CA . ALA A 1 683 ? -12.555 -3.328 18.956 1.00 72.25 683 ALA A CA 1
ATOM 5375 C C . ALA A 1 683 ? -12.434 -4.554 19.863 1.00 72.25 683 ALA A C 1
ATOM 5377 O O . ALA A 1 683 ? -13.128 -5.554 19.670 1.00 72.25 683 ALA A O 1
ATOM 5378 N N . MET A 1 684 ? -11.571 -4.486 20.875 1.00 63.16 684 MET A N 1
ATOM 5379 C CA . MET A 1 684 ? -11.233 -5.652 21.697 1.00 63.16 684 MET A CA 1
ATOM 5380 C C . MET A 1 684 ? -12.272 -5.965 22.786 1.00 63.16 684 MET A C 1
ATOM 5382 O O . MET A 1 684 ? -12.200 -7.004 23.439 1.00 63.16 684 MET A O 1
ATOM 5386 N N . ASP A 1 685 ? -13.286 -5.109 22.922 1.00 57.28 685 ASP A N 1
ATOM 5387 C CA . ASP A 1 685 ? -14.451 -5.296 23.792 1.00 57.28 685 ASP A CA 1
ATOM 5388 C C . ASP A 1 685 ? -15.546 -6.204 23.219 1.00 57.28 685 ASP A C 1
ATOM 5390 O O . ASP A 1 685 ? -16.558 -6.437 23.879 1.00 57.28 685 ASP A O 1
ATOM 5394 N N . ALA A 1 686 ? -15.342 -6.759 22.020 1.00 52.94 686 ALA A N 1
ATOM 5395 C CA . ALA A 1 686 ? -16.194 -7.804 21.450 1.00 52.94 686 ALA A CA 1
ATOM 5396 C C . ALA A 1 686 ? -15.919 -9.211 22.036 1.00 52.94 686 ALA A C 1
ATOM 5398 O O . ALA A 1 686 ? -16.573 -10.179 21.647 1.00 52.94 686 ALA A O 1
ATOM 5399 N N . GLY A 1 687 ? -14.969 -9.334 22.973 1.00 66.19 687 GLY A N 1
ATOM 5400 C CA . GLY A 1 687 ? -14.470 -10.608 23.494 1.00 66.19 687 GLY A CA 1
ATOM 5401 C C . GLY A 1 687 ? -13.264 -11.134 22.704 1.00 66.19 687 GLY A C 1
ATOM 5402 O O . GLY A 1 687 ? -12.694 -10.417 21.874 1.00 66.19 687 GLY A O 1
ATOM 5403 N N . PRO A 1 688 ? -12.821 -12.374 22.967 1.00 78.06 688 PRO A N 1
ATOM 5404 C CA . PRO A 1 688 ? -11.723 -12.977 22.220 1.00 78.06 688 PRO A CA 1
ATOM 5405 C C . PRO A 1 688 ? -12.013 -13.063 20.724 1.00 78.06 688 PRO A C 1
ATOM 5407 O O . PRO A 1 688 ? -13.121 -13.388 20.311 1.00 78.06 688 PRO A O 1
ATOM 5410 N N . MET A 1 689 ? -10.997 -12.834 19.899 1.00 77.19 689 MET A N 1
ATOM 5411 C CA . MET A 1 689 ? -11.104 -12.946 18.447 1.00 77.19 689 MET A CA 1
ATOM 5412 C C . MET A 1 689 ? -10.431 -14.234 18.006 1.00 77.19 689 MET A C 1
ATOM 5414 O O . MET A 1 689 ? -9.221 -14.383 18.168 1.00 77.19 689 MET A O 1
ATOM 5418 N N . VAL A 1 690 ? -11.200 -15.151 17.430 1.00 80.44 690 VAL A N 1
ATOM 5419 C CA . VAL A 1 690 ? -10.696 -16.419 16.904 1.00 80.44 690 VAL A CA 1
ATOM 5420 C C . VAL A 1 690 ? -11.095 -16.566 15.446 1.00 80.44 690 VAL A C 1
ATOM 5422 O O . VAL A 1 690 ? -12.170 -16.139 15.039 1.00 80.44 690 VAL A O 1
ATOM 5425 N N . PHE A 1 691 ? -10.227 -17.176 14.657 1.00 77.19 691 PHE A N 1
ATOM 5426 C CA . PHE A 1 691 ? -10.389 -17.326 13.221 1.00 77.19 691 PHE A CA 1
ATOM 5427 C C . PHE A 1 691 ? -10.115 -18.766 12.810 1.00 77.19 691 PHE A C 1
ATOM 5429 O O . PHE A 1 691 ? -9.249 -19.420 13.387 1.00 77.19 691 PHE A O 1
ATOM 5436 N N . GLY A 1 692 ? -10.864 -19.266 11.830 1.00 77.88 692 GLY A N 1
ATOM 5437 C CA . GLY A 1 692 ? -10.698 -20.612 11.292 1.00 77.88 692 GLY A CA 1
ATOM 5438 C C . GLY A 1 692 ? -10.017 -20.580 9.928 1.00 77.88 692 GLY A C 1
ATOM 5439 O O . GLY A 1 692 ? -10.357 -19.764 9.071 1.00 77.88 692 GLY A O 1
ATOM 5440 N N . PHE A 1 693 ? -9.114 -21.523 9.688 1.00 80.19 693 PHE A N 1
ATOM 5441 C CA . PHE A 1 693 ? -8.414 -21.688 8.410 1.00 80.19 693 PHE A CA 1
ATOM 5442 C C . PHE A 1 693 ? -8.691 -23.054 7.829 1.00 80.19 693 PHE A C 1
ATOM 5444 O O . PHE A 1 693 ? -8.850 -23.964 8.622 1.00 80.19 693 PHE A O 1
ATOM 5451 N N . GLU A 1 694 ? -8.684 -23.200 6.500 1.00 81.31 694 GLU A N 1
ATOM 5452 C CA . GLU A 1 694 ? -8.910 -24.485 5.817 1.00 81.31 694 GLU A CA 1
ATOM 5453 C C . GLU A 1 694 ? -8.089 -25.638 6.436 1.00 81.31 694 GLU A C 1
ATOM 5455 O O . GLU A 1 694 ? -6.928 -25.431 6.818 1.00 81.31 694 GLU A O 1
ATOM 5460 N N . PRO A 1 695 ? -8.674 -26.843 6.547 1.00 86.50 695 PRO A N 1
ATOM 5461 C CA . PRO A 1 695 ? -8.038 -27.961 7.224 1.00 86.50 695 PRO A CA 1
ATOM 5462 C C . PRO A 1 695 ? -6.900 -28.556 6.392 1.00 86.50 695 PRO A C 1
ATOM 5464 O O . PRO A 1 695 ? -6.890 -28.500 5.162 1.00 86.50 695 PRO A O 1
ATOM 5467 N N . GLU A 1 696 ? -5.948 -29.186 7.073 1.00 88.1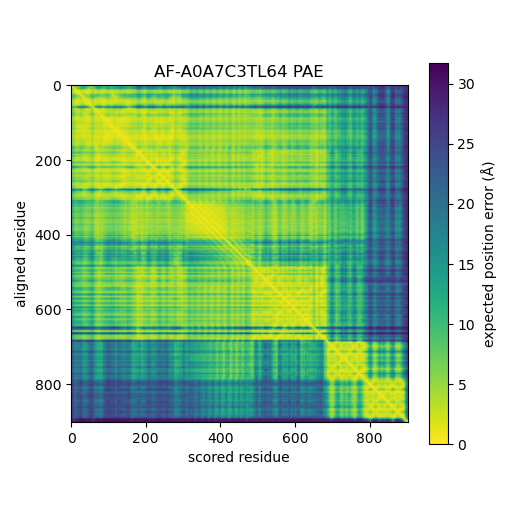9 696 GLU A N 1
ATOM 5468 C CA . GLU A 1 696 ? -4.818 -29.878 6.452 1.00 88.19 696 GLU A CA 1
ATOM 5469 C C . GLU A 1 696 ? -4.882 -31.386 6.698 1.00 88.19 696 GLU A C 1
ATOM 5471 O O . GLU A 1 696 ? -5.580 -31.861 7.594 1.00 88.19 696 GLU A O 1
ATOM 5476 N N . LYS A 1 697 ? -4.113 -32.148 5.909 1.00 89.00 697 LYS A N 1
ATOM 5477 C CA . LYS A 1 697 ? -3.951 -33.604 6.072 1.00 89.00 697 LYS A CA 1
ATOM 5478 C C . LYS A 1 697 ? -5.290 -34.355 6.159 1.00 89.00 697 LYS A C 1
ATOM 5480 O O . LYS A 1 697 ? -5.430 -35.276 6.954 1.00 89.00 697 LYS A O 1
ATOM 5485 N N . VAL A 1 698 ? -6.264 -33.954 5.340 1.00 91.44 698 VAL A N 1
ATOM 5486 C CA . VAL A 1 698 ? -7.581 -34.601 5.279 1.00 91.44 698 VAL A CA 1
ATOM 5487 C C . VAL A 1 698 ? -7.425 -36.026 4.733 1.00 91.44 698 VAL A C 1
ATOM 5489 O O . VAL A 1 698 ? -7.085 -36.218 3.560 1.00 91.44 698 VAL A O 1
ATOM 5492 N N . SER A 1 699 ? -7.64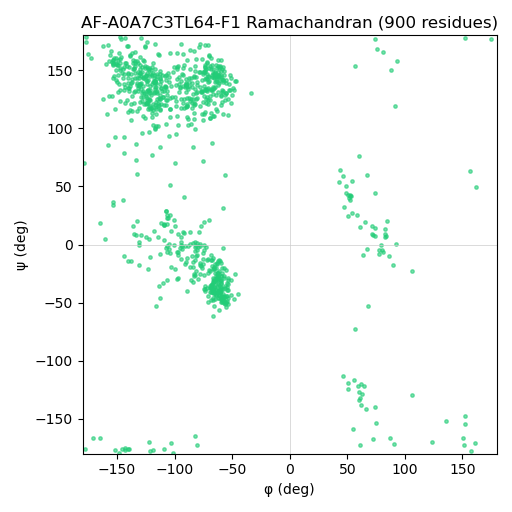5 -37.015 5.598 1.00 90.88 699 SER A N 1
ATOM 5493 C CA . SER A 1 699 ? -7.687 -38.447 5.294 1.00 90.88 699 SER A CA 1
ATOM 5494 C C . SER A 1 699 ? -9.139 -38.945 5.246 1.00 90.88 699 SER A C 1
ATOM 5496 O O . SER A 1 699 ? -10.091 -38.161 5.226 1.00 90.88 699 SER A O 1
ATOM 5498 N N . HIS A 1 700 ? -9.313 -40.263 5.166 1.00 91.19 700 HIS A N 1
ATOM 5499 C CA . HIS A 1 700 ? -10.619 -40.914 5.250 1.00 91.19 700 HIS A CA 1
ATOM 5500 C C . HIS A 1 700 ? -11.219 -40.869 6.668 1.00 91.19 700 HIS A C 1
ATOM 5502 O O . HIS A 1 700 ? -12.434 -40.924 6.822 1.00 91.19 700 HIS A O 1
ATOM 5508 N N . ASP A 1 701 ? -10.380 -40.746 7.695 1.00 92.81 701 ASP A N 1
ATOM 5509 C CA . ASP A 1 701 ? -10.739 -40.895 9.108 1.00 92.81 701 ASP A CA 1
ATOM 5510 C C . ASP A 1 701 ? -10.235 -39.763 10.013 1.00 92.81 701 ASP A C 1
ATOM 5512 O O . ASP A 1 701 ? -10.487 -39.771 11.216 1.00 92.81 701 ASP A O 1
ATOM 5516 N N . ALA A 1 702 ? -9.527 -38.779 9.471 1.00 94.00 702 ALA A N 1
ATOM 5517 C CA . ALA A 1 702 ? -8.992 -37.677 10.245 1.00 94.00 702 ALA A CA 1
ATOM 5518 C C . ALA A 1 702 ? -8.809 -36.418 9.398 1.00 94.00 702 ALA A C 1
ATOM 5520 O O . ALA A 1 702 ? -8.710 -36.454 8.169 1.00 94.00 702 ALA A O 1
ATOM 5521 N N . ALA A 1 703 ? -8.752 -35.279 10.072 1.00 95.25 703 ALA A N 1
ATOM 5522 C CA . ALA A 1 703 ? -8.368 -34.011 9.475 1.00 95.25 703 ALA A CA 1
ATOM 5523 C C . ALA A 1 703 ? -7.749 -33.103 10.539 1.00 95.25 703 ALA A C 1
ATOM 5525 O O . ALA A 1 703 ? -8.188 -33.081 11.688 1.00 95.25 703 ALA A O 1
ATOM 5526 N N . VAL A 1 704 ? -6.752 -32.306 10.155 1.00 95.25 704 VAL A N 1
ATOM 5527 C CA . VAL A 1 704 ? -6.184 -31.283 11.035 1.00 95.25 704 VAL A CA 1
ATOM 5528 C C . VAL A 1 704 ? -6.980 -29.996 10.864 1.00 95.25 704 VAL A C 1
ATOM 5530 O O . VAL A 1 704 ? -6.802 -29.274 9.882 1.00 95.25 704 VAL A O 1
ATOM 5533 N N . PHE A 1 705 ? -7.851 -29.696 11.823 1.00 94.12 705 PHE A N 1
ATOM 5534 C CA . PHE A 1 705 ? -8.554 -28.418 11.903 1.00 94.12 705 PHE A CA 1
ATOM 5535 C C . PHE A 1 705 ? -7.599 -27.337 12.375 1.00 94.12 705 PHE A C 1
ATOM 5537 O O . PHE A 1 705 ? -6.808 -27.546 13.297 1.00 94.12 705 PHE A O 1
ATOM 5544 N N . ARG A 1 706 ? -7.674 -26.174 11.731 1.00 87.62 706 ARG A N 1
ATOM 5545 C CA . ARG A 1 706 ? -6.749 -25.066 11.954 1.00 87.62 706 ARG A CA 1
ATOM 5546 C C . ARG A 1 706 ? -7.488 -23.770 12.225 1.00 87.62 706 ARG A C 1
ATOM 5548 O O . ARG A 1 706 ? -8.598 -23.543 11.744 1.00 87.62 706 ARG A O 1
ATOM 5555 N N . GLY A 1 707 ? -6.819 -22.901 12.961 1.00 80.44 707 GLY A N 1
ATOM 5556 C CA . GLY A 1 707 ? -7.262 -21.549 13.224 1.00 80.44 707 GLY A CA 1
ATOM 5557 C C . GLY A 1 707 ? -6.184 -20.725 13.907 1.00 80.44 707 GLY A C 1
ATOM 5558 O O . GLY A 1 707 ? -5.016 -21.113 13.971 1.00 80.44 707 GLY A O 1
ATOM 5559 N N . ILE A 1 708 ? -6.587 -19.579 14.431 1.00 77.44 708 ILE A N 1
ATOM 5560 C CA . ILE A 1 708 ? -5.738 -18.696 15.221 1.00 77.44 708 ILE A CA 1
ATOM 5561 C C . ILE A 1 708 ? -6.594 -17.968 16.251 1.00 77.44 708 ILE A C 1
ATOM 5563 O O . ILE A 1 708 ? -7.695 -17.512 15.942 1.00 77.44 708 ILE A O 1
ATOM 5567 N N . LEU A 1 709 ? -6.084 -17.840 17.471 1.00 82.50 709 LEU A N 1
ATOM 5568 C CA . LEU A 1 709 ? -6.591 -16.876 18.436 1.00 82.50 709 LEU A CA 1
ATOM 5569 C C . LEU A 1 709 ? -5.879 -15.551 18.165 1.00 82.50 709 LEU A C 1
ATOM 5571 O O . LEU A 1 709 ? -4.706 -15.403 18.489 1.00 82.50 709 LEU A O 1
ATOM 5575 N N . ALA A 1 710 ? -6.558 -14.598 17.541 1.00 70.44 710 ALA A N 1
ATOM 5576 C CA . ALA A 1 710 ? -5.973 -13.298 17.237 1.00 70.44 710 ALA A CA 1
ATOM 5577 C C . ALA A 1 710 ? -5.958 -12.348 18.443 1.00 70.44 710 ALA A C 1
ATOM 5579 O O . ALA A 1 710 ? -5.091 -11.482 18.564 1.00 70.44 710 ALA A O 1
ATOM 5580 N N . HIS A 1 711 ? -6.923 -12.499 19.345 1.00 73.50 711 HIS A N 1
ATOM 5581 C CA . HIS A 1 711 ? -7.009 -11.686 20.545 1.00 73.50 711 HIS A CA 1
ATOM 5582 C C . HIS A 1 711 ? -7.663 -12.472 21.675 1.00 73.50 711 HIS A C 1
ATOM 5584 O O . HIS A 1 711 ? -8.638 -13.181 21.443 1.00 73.50 711 HIS A O 1
ATOM 5590 N N . ALA A 1 712 ? -7.152 -12.328 22.894 1.00 72.88 712 ALA A N 1
ATOM 5591 C CA . ALA A 1 712 ? -7.607 -13.079 24.061 1.00 72.88 712 ALA A CA 1
ATOM 5592 C C . ALA A 1 712 ? -8.714 -12.373 24.871 1.00 72.88 712 ALA A C 1
ATOM 5594 O O . ALA A 1 712 ? -9.062 -12.828 25.954 1.00 72.88 712 ALA A O 1
ATOM 5595 N N . GLY A 1 713 ? -9.292 -11.282 24.359 1.00 70.31 713 GLY A N 1
ATOM 5596 C CA . GLY A 1 713 ? -10.279 -10.482 25.092 1.00 70.31 713 GLY A CA 1
ATOM 5597 C C . GLY A 1 713 ? -9.610 -9.645 26.184 1.00 70.31 713 GLY A C 1
ATOM 5598 O O . GLY A 1 713 ? -8.527 -9.106 25.983 1.00 70.31 713 GLY A O 1
ATOM 5599 N N . ASN A 1 714 ? -10.223 -9.527 27.358 1.00 65.19 714 ASN A N 1
ATOM 5600 C CA . ASN A 1 714 ? -9.689 -8.667 28.424 1.00 65.19 714 ASN A CA 1
ATOM 5601 C C . ASN A 1 714 ? -8.421 -9.209 29.129 1.00 65.19 714 ASN A C 1
ATOM 5603 O O . ASN A 1 714 ? -7.896 -8.539 30.019 1.00 65.19 714 ASN A O 1
ATOM 5607 N N . GLY A 1 715 ? -7.930 -10.399 28.764 1.00 66.94 715 GLY A N 1
ATOM 5608 C CA . GLY A 1 715 ? -6.770 -11.056 29.377 1.00 66.94 715 GLY A CA 1
ATOM 5609 C C . GLY A 1 715 ? -5.622 -11.360 28.406 1.00 66.94 715 GLY A C 1
ATOM 5610 O O . GLY A 1 715 ? -5.675 -11.052 27.219 1.00 66.94 715 GLY A O 1
ATOM 5611 N N . SER A 1 716 ? -4.568 -12.005 28.918 1.00 70.62 716 SER A N 1
ATOM 5612 C CA . SER A 1 716 ? -3.427 -12.492 28.120 1.00 70.62 716 SER A CA 1
ATOM 5613 C C . SER A 1 716 ? -3.654 -13.878 27.499 1.00 70.62 716 SER A C 1
ATOM 5615 O O . SER A 1 716 ? -2.860 -14.319 26.665 1.00 70.62 716 SER A O 1
ATOM 5617 N N . THR A 1 717 ? -4.723 -14.574 27.899 1.00 83.75 717 THR A N 1
ATOM 5618 C CA . THR A 1 717 ? -5.119 -15.898 27.399 1.00 83.75 717 THR A CA 1
ATOM 5619 C C . THR A 1 717 ? -6.641 -16.016 27.306 1.00 83.75 717 THR A C 1
ATOM 5621 O O . THR A 1 717 ? -7.361 -15.295 27.996 1.00 83.75 717 THR A O 1
ATOM 5624 N N . ALA A 1 718 ? -7.129 -16.916 26.451 1.00 88.31 718 ALA A N 1
ATOM 5625 C CA . ALA A 1 718 ? -8.541 -17.262 26.323 1.00 88.31 718 ALA A CA 1
ATOM 5626 C C . ALA A 1 718 ? -8.720 -18.783 26.216 1.00 88.31 718 ALA A C 1
ATOM 5628 O O . ALA A 1 718 ? -7.824 -19.505 25.782 1.00 88.31 718 ALA A O 1
ATOM 5629 N N . THR A 1 719 ? -9.900 -19.281 26.576 1.00 94.25 719 THR A N 1
ATOM 5630 C CA . THR A 1 719 ? -10.274 -20.682 26.339 1.00 94.25 719 THR A CA 1
ATOM 5631 C C . THR A 1 719 ? -10.797 -20.822 24.919 1.00 94.25 719 THR A C 1
ATOM 5633 O O . THR A 1 719 ? -11.859 -20.280 24.615 1.00 94.25 719 THR A O 1
ATOM 5636 N N . VAL A 1 720 ? -10.079 -21.543 24.058 1.00 95.88 720 VAL A N 1
ATOM 5637 C CA . VAL A 1 720 ? -10.459 -21.773 22.656 1.00 95.88 720 VAL A CA 1
ATOM 5638 C C . VAL A 1 720 ? -11.178 -23.109 22.532 1.00 95.88 720 VAL A C 1
ATOM 5640 O O . VAL A 1 720 ? -10.757 -24.100 23.120 1.00 95.88 720 VAL A O 1
ATOM 5643 N N . ARG A 1 721 ? -12.249 -23.171 21.745 1.00 96.38 721 ARG A N 1
ATOM 5644 C CA . ARG A 1 721 ? -12.940 -24.416 21.412 1.00 96.38 721 ARG A CA 1
ATOM 5645 C C . ARG A 1 721 ? -13.037 -24.594 19.909 1.00 96.38 721 ARG A C 1
ATOM 5647 O O . ARG A 1 721 ? -13.256 -23.634 19.176 1.00 96.38 721 ARG A O 1
ATOM 5654 N N . ILE A 1 722 ? -12.884 -25.833 19.461 1.00 97.12 722 ILE A N 1
ATOM 5655 C CA . ILE A 1 722 ? -13.085 -26.234 18.070 1.00 97.12 722 ILE A CA 1
ATOM 5656 C C . ILE A 1 722 ? -14.280 -27.176 18.049 1.00 97.12 722 ILE A C 1
ATOM 5658 O O . ILE A 1 722 ? -14.255 -28.222 18.694 1.00 97.12 722 ILE A O 1
ATOM 5662 N N . HIS A 1 723 ? -15.317 -26.784 17.323 1.00 97.00 723 HIS A N 1
ATOM 5663 C CA . HIS A 1 723 ? -16.587 -27.489 17.218 1.00 97.00 723 HIS A CA 1
ATOM 5664 C C . HIS A 1 723 ? -16.701 -28.120 15.836 1.00 97.00 723 HIS A C 1
ATOM 5666 O O . HIS A 1 723 ? -16.378 -27.442 14.866 1.00 97.00 723 HIS A O 1
ATOM 5672 N N . TRP A 1 724 ? -17.150 -29.373 15.715 1.00 97.56 724 TRP A N 1
ATOM 5673 C CA . TRP A 1 724 ? -17.336 -30.011 14.407 1.00 97.56 724 TRP A CA 1
ATOM 5674 C C . TRP A 1 724 ? -18.457 -31.049 14.366 1.00 97.56 724 TRP A C 1
ATOM 5676 O O . TRP A 1 724 ? -18.801 -31.680 15.367 1.00 97.56 724 TRP A O 1
ATOM 5686 N N . GLY A 1 725 ? -19.013 -31.259 13.176 1.00 96.50 725 GLY A N 1
ATOM 5687 C CA . GLY A 1 725 ? -20.049 -32.259 12.925 1.00 96.50 725 GLY A CA 1
ATOM 5688 C C . GLY A 1 725 ? -20.460 -32.329 11.457 1.00 96.50 725 GLY A C 1
ATOM 5689 O O . GLY A 1 725 ? -20.021 -31.522 10.647 1.00 96.50 725 GLY A O 1
ATOM 5690 N N . THR A 1 726 ? -21.312 -33.289 11.097 1.00 96.12 726 THR A N 1
ATOM 5691 C CA . THR A 1 726 ? -21.868 -33.415 9.731 1.00 96.12 726 THR A CA 1
ATOM 5692 C C . THR A 1 726 ? -22.938 -32.365 9.410 1.00 96.12 726 THR A C 1
ATOM 5694 O O . THR A 1 726 ? -23.447 -32.314 8.294 1.00 96.12 726 THR A O 1
ATOM 5697 N N . THR A 1 727 ? -23.303 -31.543 10.392 1.00 94.25 727 THR A N 1
ATOM 5698 C CA . THR A 1 727 ? -24.225 -30.409 10.282 1.00 94.25 727 THR A CA 1
ATOM 5699 C C . THR A 1 727 ? -23.548 -29.161 10.838 1.00 94.25 727 THR A C 1
ATOM 5701 O O . THR A 1 727 ? -22.796 -29.245 11.809 1.00 94.25 727 THR A O 1
ATOM 5704 N N . ASP A 1 728 ? -23.812 -28.005 10.230 1.00 94.06 728 ASP A N 1
ATOM 5705 C CA . ASP A 1 728 ? -23.338 -26.715 10.736 1.00 94.06 728 ASP A CA 1
ATOM 5706 C C . ASP A 1 728 ? -24.164 -26.296 11.960 1.00 94.06 728 ASP A C 1
ATOM 5708 O O . ASP A 1 728 ? -25.357 -26.022 11.838 1.00 94.06 728 ASP A O 1
ATOM 5712 N N . GLY A 1 729 ? -23.532 -26.266 13.137 1.00 91.25 729 GLY A N 1
ATOM 5713 C CA . GLY A 1 729 ? -24.155 -25.809 14.384 1.00 91.25 729 GLY A CA 1
ATOM 5714 C C . GLY A 1 729 ? -24.167 -24.283 14.549 1.00 91.25 729 GLY A C 1
ATOM 5715 O O . GLY A 1 729 ? -24.659 -23.767 15.551 1.00 91.25 729 GLY A O 1
ATOM 5716 N N . GLY A 1 730 ? -23.612 -23.529 13.595 1.00 91.31 730 GLY A N 1
ATOM 5717 C CA . GLY A 1 730 ? -23.547 -22.075 13.662 1.00 91.31 730 GLY A CA 1
ATOM 5718 C C . GLY A 1 730 ? -22.769 -21.593 14.891 1.00 91.31 730 GLY A C 1
ATOM 5719 O O . GLY A 1 730 ? -21.672 -22.072 15.172 1.00 91.31 730 GLY A O 1
ATOM 5720 N N . THR A 1 731 ? -23.325 -20.617 15.608 1.00 89.75 731 THR A N 1
ATOM 5721 C CA . THR A 1 731 ? -22.762 -20.066 16.856 1.00 89.75 731 THR A CA 1
ATOM 5722 C C . THR A 1 731 ? -23.426 -20.633 18.114 1.00 89.75 731 THR A C 1
ATOM 5724 O O . THR A 1 731 ? -23.303 -20.038 19.184 1.00 89.75 731 THR A O 1
ATOM 5727 N N . ASP A 1 732 ? -24.160 -21.744 18.002 1.00 90.62 732 ASP A N 1
ATOM 5728 C CA . ASP A 1 732 ? -24.706 -22.466 19.153 1.00 90.62 732 ASP A CA 1
ATOM 5729 C C . ASP A 1 732 ? -23.781 -23.646 19.491 1.00 90.62 732 ASP A C 1
ATOM 5731 O O . ASP A 1 732 ? -23.719 -24.609 18.725 1.00 90.62 732 ASP A O 1
ATOM 5735 N N . PRO A 1 733 ? -23.053 -23.615 20.623 1.00 88.75 733 PRO A N 1
ATOM 5736 C CA . PRO A 1 733 ? -22.127 -24.685 20.979 1.00 88.75 733 PRO A CA 1
ATOM 5737 C C . PRO A 1 733 ? -22.822 -26.040 21.173 1.00 88.75 733 PRO A C 1
ATOM 5739 O O . PRO A 1 733 ? -22.174 -27.067 20.983 1.00 88.75 733 PRO A O 1
ATOM 5742 N N . ASN A 1 734 ? -24.118 -26.061 21.504 1.00 93.06 734 ASN A N 1
ATOM 5743 C CA . ASN A 1 734 ? -24.868 -27.294 21.754 1.00 93.06 734 ASN A CA 1
ATOM 5744 C C . ASN A 1 734 ? -25.400 -27.946 20.470 1.00 93.06 734 ASN A C 1
ATOM 5746 O O . ASN A 1 734 ? -25.784 -29.113 20.489 1.00 93.06 734 ASN A O 1
ATOM 5750 N N . ALA A 1 735 ? -25.417 -27.214 19.353 1.00 94.12 735 ALA A N 1
ATOM 5751 C CA . ALA A 1 735 ? -25.841 -27.731 18.053 1.00 94.12 735 ALA A CA 1
ATOM 5752 C C . ALA A 1 735 ? -24.736 -28.534 17.336 1.00 94.12 735 ALA A C 1
ATOM 5754 O O . ALA A 1 735 ? -24.986 -29.170 16.309 1.00 94.12 735 ALA A O 1
ATOM 5755 N N . TRP A 1 736 ? -23.506 -28.513 17.858 1.00 96.38 736 TRP A N 1
ATOM 5756 C CA . TRP A 1 736 ? -22.365 -29.227 17.293 1.00 96.38 736 TRP A CA 1
ATOM 5757 C C . TRP A 1 736 ? -22.236 -30.642 17.863 1.00 96.38 736 TRP A C 1
ATOM 5759 O O . TRP A 1 736 ? -22.334 -30.855 19.067 1.00 96.38 736 TRP A O 1
ATOM 5769 N N . GLN A 1 737 ? -21.948 -31.616 16.994 1.00 96.50 737 GLN A N 1
ATOM 5770 C CA . GLN A 1 737 ? -21.802 -33.027 17.385 1.00 96.50 737 GLN A CA 1
ATOM 5771 C C . GLN A 1 737 ? -20.590 -33.273 18.289 1.00 96.50 737 GLN A C 1
ATOM 5773 O O . GLN A 1 737 ? -20.616 -34.165 19.130 1.00 96.50 737 GLN A O 1
ATOM 5778 N N . ASN A 1 738 ? -19.516 -32.512 18.087 1.00 96.38 738 ASN A N 1
ATOM 5779 C CA . ASN A 1 738 ? -18.260 -32.674 18.799 1.00 96.38 738 ASN A CA 1
ATOM 5780 C C . ASN A 1 738 ? -17.668 -31.308 19.132 1.00 96.38 738 ASN A C 1
ATOM 5782 O O . ASN A 1 738 ? -17.811 -30.354 18.364 1.00 96.38 738 ASN A O 1
ATOM 5786 N N . THR A 1 739 ? -16.969 -31.228 20.262 1.00 96.31 739 THR A N 1
ATOM 5787 C CA . THR A 1 739 ? -16.230 -30.039 20.690 1.00 96.31 739 THR A CA 1
ATOM 5788 C C . THR A 1 739 ? -14.951 -30.462 21.403 1.00 96.31 739 THR A C 1
ATOM 5790 O O . THR A 1 739 ? -14.990 -31.304 22.296 1.00 96.31 739 THR A O 1
ATOM 5793 N N . ALA A 1 740 ? -13.828 -29.843 21.051 1.00 96.38 740 ALA A N 1
ATOM 5794 C CA . ALA A 1 740 ? -12.571 -29.937 21.787 1.00 96.38 740 ALA A CA 1
ATOM 5795 C C . ALA A 1 740 ? -12.240 -28.577 22.403 1.00 96.38 740 ALA A C 1
ATOM 5797 O O . ALA A 1 740 ? -12.475 -27.548 21.769 1.00 96.38 740 ALA A O 1
ATOM 5798 N N . THR A 1 741 ? -11.683 -28.574 23.614 1.00 95.69 741 THR A N 1
ATOM 5799 C CA . THR A 1 741 ? -11.346 -27.354 24.363 1.00 95.69 741 THR A CA 1
ATOM 5800 C C . THR A 1 741 ? -9.838 -27.262 24.585 1.00 95.69 741 THR A C 1
ATOM 5802 O O . THR A 1 741 ? -9.201 -28.242 24.959 1.00 95.69 741 THR A O 1
ATOM 5805 N N . LEU A 1 742 ? -9.287 -26.071 24.367 1.00 92.88 742 LEU A N 1
ATOM 5806 C CA . LEU A 1 742 ? -7.914 -25.672 24.649 1.00 92.88 742 LEU A CA 1
ATOM 5807 C C . LEU A 1 742 ? -7.971 -24.552 25.695 1.00 92.88 742 LEU A C 1
ATOM 5809 O O . LEU A 1 742 ? -8.302 -23.406 25.377 1.00 92.88 742 LEU A O 1
ATOM 5813 N N . GLU A 1 743 ? -7.720 -24.892 26.956 1.00 90.38 743 GLU A N 1
ATOM 5814 C CA . GLU A 1 743 ? -7.763 -23.931 28.062 1.00 90.38 743 GLU A CA 1
ATOM 5815 C C . GLU A 1 743 ? -6.548 -22.996 28.050 1.00 90.38 743 GLU A C 1
ATOM 5817 O O . GLU A 1 743 ? -5.455 -23.389 27.644 1.00 90.38 743 GLU A O 1
ATOM 5822 N N . SER A 1 744 ? -6.741 -21.759 28.523 1.00 87.06 744 SER A N 1
ATOM 5823 C CA . SER A 1 744 ? -5.665 -20.782 28.764 1.00 87.06 744 SER A CA 1
ATOM 5824 C C . SER A 1 744 ? -4.701 -20.584 27.581 1.00 87.06 744 SER A C 1
ATOM 5826 O O . SER A 1 744 ? -3.487 -20.484 27.752 1.00 87.06 744 SER A O 1
ATOM 5828 N N . HIS A 1 745 ? -5.236 -20.501 26.363 1.00 87.12 745 HIS A N 1
ATOM 5829 C CA . HIS A 1 745 ? -4.459 -20.327 25.140 1.00 87.12 745 HIS A CA 1
ATOM 5830 C C . HIS A 1 745 ? -4.081 -18.849 24.941 1.00 87.12 745 HIS A C 1
ATOM 5832 O O . HIS A 1 745 ? -4.952 -17.978 24.912 1.00 87.12 745 HIS A O 1
ATOM 5838 N N . SER A 1 746 ? -2.794 -18.539 24.779 1.00 84.69 746 SER A N 1
ATOM 5839 C CA . SER A 1 746 ? -2.335 -17.192 24.391 1.00 84.69 746 SER A CA 1
ATOM 5840 C C . SER A 1 746 ? -2.661 -16.888 22.922 1.00 84.69 746 SER A C 1
ATOM 5842 O O . SER A 1 746 ? -2.802 -17.827 22.135 1.00 84.69 746 SER A O 1
ATOM 5844 N N . PRO A 1 747 ? -2.775 -15.613 22.503 1.00 78.19 747 PRO A N 1
ATOM 5845 C CA . PRO A 1 747 ? -2.913 -15.276 21.089 1.00 78.19 747 PRO A CA 1
ATOM 5846 C C . PRO A 1 747 ? -1.846 -15.970 20.229 1.00 78.19 747 PRO A C 1
ATOM 5848 O O . PRO A 1 747 ? -0.658 -15.936 20.551 1.00 78.19 747 PRO A O 1
ATOM 5851 N N . GLY A 1 748 ? -2.276 -16.650 19.167 1.00 72.44 748 GLY A N 1
ATOM 5852 C CA . GLY A 1 748 ? -1.418 -17.498 18.345 1.00 72.44 748 GLY A CA 1
ATOM 5853 C C . GLY A 1 748 ? -2.154 -18.651 17.649 1.00 72.44 748 GLY A C 1
ATOM 5854 O O . GLY A 1 748 ? -3.372 -18.796 17.802 1.00 72.44 748 GLY A O 1
ATOM 5855 N N . PRO A 1 749 ? -1.434 -19.445 16.828 1.00 79.75 749 PRO A N 1
ATOM 5856 C CA . PRO A 1 749 ? -2.015 -20.518 16.024 1.00 79.75 749 PRO A CA 1
ATOM 5857 C C . PRO A 1 749 ? -2.714 -21.583 16.867 1.00 79.75 749 PRO A C 1
ATOM 5859 O O . PRO A 1 749 ? -2.230 -21.958 17.929 1.00 79.75 749 PRO A O 1
ATOM 5862 N N . VAL A 1 750 ? -3.815 -22.108 16.338 1.00 86.56 750 VAL A N 1
ATOM 5863 C CA . VAL A 1 750 ? -4.643 -23.144 16.957 1.00 86.56 750 VAL A CA 1
ATOM 5864 C C . VAL A 1 750 ? -4.745 -24.324 15.992 1.00 86.56 750 VAL A C 1
ATOM 5866 O O . VAL A 1 750 ? -5.039 -24.140 14.808 1.00 86.56 750 VAL A O 1
ATOM 5869 N N . SER A 1 751 ? -4.523 -25.546 16.478 1.00 90.75 751 SER A N 1
ATOM 5870 C CA . SER A 1 751 ? -4.683 -26.757 15.666 1.00 90.75 751 SER A CA 1
ATOM 5871 C C . SER A 1 751 ? -5.217 -27.937 16.466 1.00 90.75 751 SER A C 1
ATOM 5873 O O . SER A 1 751 ? -4.805 -28.142 17.605 1.00 90.75 751 SER A O 1
ATOM 5875 N N . LEU A 1 752 ? -6.059 -28.754 15.835 1.00 95.19 752 LEU A N 1
ATOM 5876 C CA . LEU A 1 752 ? -6.575 -30.009 16.377 1.00 95.19 752 LEU A CA 1
ATOM 5877 C C . LEU A 1 752 ? -6.554 -31.082 15.296 1.00 95.19 752 LEU A C 1
ATOM 5879 O O . LEU A 1 752 ? -7.118 -30.885 14.225 1.00 95.19 752 LEU A O 1
ATOM 5883 N N . ASN A 1 753 ? -5.954 -32.234 15.588 1.00 95.50 753 ASN A N 1
ATOM 5884 C CA . ASN A 1 753 ? -6.125 -33.422 14.759 1.00 95.50 753 ASN A CA 1
ATOM 5885 C C . ASN A 1 753 ? -7.442 -34.111 15.147 1.00 95.50 753 ASN A C 1
ATOM 5887 O O . ASN A 1 753 ? -7.504 -34.782 16.175 1.00 95.50 753 ASN A O 1
ATOM 5891 N N . ALA A 1 754 ? -8.498 -33.887 14.370 1.00 93.31 754 ALA A N 1
ATOM 5892 C CA . ALA A 1 754 ? -9.822 -34.427 14.632 1.00 93.31 754 ALA A CA 1
ATOM 5893 C C . ALA A 1 754 ? -9.968 -35.819 14.012 1.00 93.31 754 ALA A C 1
ATOM 5895 O O . ALA A 1 754 ? -9.763 -35.987 12.813 1.00 93.31 754 ALA A O 1
ATOM 5896 N N . GLY A 1 755 ? -10.356 -36.797 14.829 1.00 89.12 755 GLY A N 1
ATOM 5897 C CA . GLY A 1 755 ? -10.645 -38.172 14.426 1.00 89.12 755 GLY A CA 1
ATOM 5898 C C . GLY A 1 755 ? -11.180 -38.998 15.609 1.00 89.12 755 GLY A C 1
ATOM 5899 O O . GLY A 1 755 ? -11.032 -38.565 16.754 1.00 89.12 755 GLY A O 1
ATOM 5900 N N . PRO A 1 756 ? -11.802 -40.166 15.363 1.00 91.00 756 PRO A N 1
ATOM 5901 C CA . PRO A 1 756 ? -12.071 -40.745 14.047 1.00 91.00 756 PRO A CA 1
ATOM 5902 C C . PRO A 1 756 ? -13.260 -40.066 13.333 1.00 91.00 756 PRO A C 1
ATOM 5904 O O . PRO A 1 756 ? -14.334 -39.877 13.902 1.00 91.00 756 PRO A O 1
ATOM 5907 N N . LEU A 1 757 ? -13.061 -39.704 12.069 1.00 94.69 757 LEU A N 1
ATOM 5908 C CA . LEU A 1 757 ? -14.063 -39.216 11.122 1.00 94.69 757 LEU A CA 1
ATOM 5909 C C . LEU A 1 757 ? -14.535 -40.370 10.224 1.00 94.69 757 LEU A C 1
ATOM 5911 O O . LEU A 1 757 ? -13.914 -41.430 10.164 1.00 94.69 757 LEU A O 1
ATOM 5915 N N . LYS A 1 758 ? -15.656 -40.181 9.527 1.00 93.62 758 LYS A N 1
ATOM 5916 C CA . LYS A 1 758 ? -16.167 -41.163 8.560 1.00 93.62 758 LYS A CA 1
ATOM 5917 C C . LYS A 1 758 ? -15.609 -40.891 7.158 1.00 93.62 758 LYS A C 1
ATOM 5919 O O . LYS A 1 758 ? -15.559 -39.716 6.794 1.00 93.62 758 LYS A O 1
ATOM 5924 N N . PRO A 1 759 ? -15.279 -41.921 6.357 1.00 92.25 759 PRO A N 1
ATOM 5925 C CA . PRO A 1 759 ? -14.877 -41.758 4.958 1.00 92.25 759 PRO A CA 1
ATOM 5926 C C . PRO A 1 759 ? -15.966 -41.121 4.095 1.00 92.25 759 PRO A C 1
ATOM 5928 O O . PRO A 1 759 ? -17.156 -41.248 4.392 1.00 92.25 759 PRO A O 1
ATOM 5931 N N . ASP A 1 760 ? -15.549 -40.440 3.028 1.00 91.00 760 ASP A N 1
ATOM 5932 C CA . ASP A 1 760 ? -16.407 -39.809 2.012 1.00 91.00 760 ASP A CA 1
ATOM 5933 C C . ASP A 1 760 ? -17.522 -38.889 2.565 1.00 91.00 760 ASP A C 1
ATOM 5935 O O . ASP A 1 760 ? -18.552 -38.649 1.931 1.00 91.00 760 ASP A O 1
ATOM 5939 N N . THR A 1 761 ? -17.318 -38.347 3.767 1.00 95.44 761 THR A N 1
ATOM 5940 C CA . THR A 1 761 ? -18.327 -37.624 4.546 1.00 95.44 761 THR A CA 1
ATOM 5941 C C . THR A 1 761 ? -17.972 -36.146 4.643 1.00 95.44 761 THR A C 1
ATOM 5943 O O . THR A 1 761 ? -16.835 -35.775 4.942 1.00 95.44 761 THR A O 1
ATOM 5946 N N . THR A 1 762 ? -18.961 -35.282 4.420 1.00 95.88 762 THR A N 1
ATOM 5947 C CA . THR A 1 762 ? -18.804 -33.839 4.622 1.00 95.88 762 THR A CA 1
ATOM 5948 C C . THR A 1 762 ? -18.952 -33.488 6.101 1.00 95.88 762 THR A C 1
ATOM 5950 O O . THR A 1 762 ? -19.964 -33.808 6.724 1.00 95.88 762 THR A O 1
ATOM 5953 N N . TYR A 1 763 ? -17.955 -32.797 6.645 1.00 96.31 763 TYR A N 1
ATOM 5954 C CA . TYR A 1 763 ? -17.953 -32.213 7.981 1.00 96.31 763 TYR A CA 1
ATOM 5955 C C . TYR A 1 763 ? -17.878 -30.692 7.896 1.00 96.31 763 TYR A C 1
ATOM 5957 O O . TYR A 1 763 ? -17.217 -30.133 7.025 1.00 96.31 763 TYR A O 1
ATOM 5965 N N . CYS A 1 764 ? -18.517 -30.035 8.852 1.00 95.25 764 CYS A N 1
ATOM 5966 C CA . CYS A 1 764 ? -18.384 -28.623 9.160 1.00 95.25 764 CYS A CA 1
ATOM 5967 C C . CYS A 1 764 ? -17.604 -28.470 10.470 1.00 95.25 764 CYS A C 1
ATOM 5969 O O . CYS A 1 764 ? -17.782 -29.284 11.377 1.00 95.25 764 CYS A O 1
ATOM 5971 N N . TYR A 1 765 ? -16.788 -27.425 10.602 1.00 95.56 765 TYR A N 1
ATOM 5972 C CA . TYR A 1 765 ? -16.220 -27.016 11.883 1.00 95.56 765 TYR A CA 1
ATOM 5973 C C . TYR A 1 765 ? -16.141 -25.499 12.042 1.00 95.56 765 TYR A C 1
ATOM 5975 O O . TYR A 1 765 ? -16.103 -24.742 11.067 1.00 95.56 765 TYR A O 1
ATOM 5983 N N . ARG A 1 766 ? -16.111 -25.055 13.298 1.00 94.81 766 ARG A N 1
ATOM 5984 C CA . ARG A 1 766 ? -16.058 -23.646 13.692 1.00 94.81 766 ARG A CA 1
ATOM 5985 C C . ARG A 1 766 ? -15.277 -23.481 14.990 1.00 94.81 766 ARG A C 1
ATOM 5987 O O . ARG A 1 766 ? -15.237 -24.402 15.803 1.00 94.81 766 ARG A O 1
ATOM 5994 N N . LEU A 1 767 ? -14.658 -22.319 15.193 1.00 93.94 767 LEU A N 1
ATOM 5995 C CA . LEU A 1 767 ? -13.944 -22.014 16.430 1.00 93.94 767 LEU A CA 1
ATOM 5996 C C . LEU A 1 767 ? -14.734 -21.029 17.291 1.00 93.94 767 LEU A C 1
ATOM 5998 O O . LEU A 1 767 ? -15.409 -20.140 16.772 1.00 93.94 767 LEU A O 1
ATOM 6002 N N . SER A 1 768 ? -14.595 -21.162 18.604 1.00 93.50 768 SER A N 1
ATOM 6003 C CA . SER A 1 768 ? -15.035 -20.181 19.594 1.00 93.50 768 SER A CA 1
ATOM 6004 C C . SER A 1 768 ? -13.900 -19.896 20.573 1.00 93.50 768 SER A C 1
ATOM 6006 O O . SER A 1 768 ? -12.999 -20.715 20.742 1.00 93.50 768 SER A O 1
ATOM 6008 N N . ALA A 1 769 ? -13.888 -18.721 21.189 1.00 91.44 769 ALA A N 1
ATOM 6009 C CA . ALA A 1 769 ? -12.940 -18.386 22.239 1.00 91.44 769 ALA A CA 1
ATOM 6010 C C . ALA A 1 769 ? -13.612 -17.520 23.302 1.00 91.44 769 ALA A C 1
ATOM 6012 O O . ALA A 1 769 ? -14.371 -16.613 22.967 1.00 91.44 769 ALA A O 1
ATOM 6013 N N . THR A 1 770 ? -13.335 -17.791 24.579 1.00 88.38 770 THR A N 1
ATOM 6014 C CA . THR A 1 770 ? -13.893 -17.030 25.705 1.00 88.38 770 THR A CA 1
ATOM 6015 C C . THR A 1 770 ? -12.828 -16.573 26.698 1.00 88.38 770 THR A C 1
ATOM 6017 O O . THR A 1 770 ? -11.918 -17.332 27.027 1.00 88.38 770 THR A O 1
ATOM 6020 N N . ASP A 1 771 ? -12.947 -15.330 27.169 1.00 82.00 771 ASP A N 1
ATOM 6021 C CA . ASP A 1 771 ? -12.113 -14.748 28.232 1.00 82.00 771 ASP A CA 1
ATOM 6022 C C . ASP A 1 771 ? -12.744 -14.922 29.625 1.00 82.00 771 ASP A C 1
ATOM 6024 O O . ASP A 1 771 ? -12.318 -14.302 30.595 1.00 82.00 771 ASP A O 1
ATOM 6028 N N . GLY A 1 772 ? -13.794 -15.746 29.720 1.00 80.62 772 GLY A N 1
ATOM 6029 C CA . GLY A 1 772 ? -14.599 -15.937 30.924 1.00 80.62 772 GLY A CA 1
ATOM 6030 C C . GLY A 1 772 ? -15.791 -14.981 31.031 1.00 80.62 772 GLY A C 1
ATOM 6031 O O . GLY A 1 772 ? -16.724 -15.279 31.772 1.00 80.62 772 GLY A O 1
ATOM 6032 N N . SER A 1 773 ? -15.807 -13.879 30.272 1.00 73.81 773 SER A N 1
ATOM 6033 C CA . SER A 1 773 ? -16.904 -12.899 30.263 1.00 73.81 773 SER A CA 1
ATOM 6034 C C . SER A 1 773 ? -17.657 -12.869 28.932 1.00 73.81 773 SER A C 1
ATOM 6036 O O . SER A 1 773 ? -18.885 -12.909 28.900 1.00 73.81 773 SER A O 1
ATOM 6038 N N . LEU A 1 774 ? -16.922 -12.852 27.822 1.00 76.25 774 LEU A N 1
ATOM 6039 C CA . LEU A 1 774 ? -17.442 -12.784 26.464 1.00 76.25 774 LEU A CA 1
ATOM 6040 C C . LEU A 1 774 ? -16.954 -13.993 25.674 1.00 76.25 774 LEU A C 1
ATOM 6042 O O . LEU A 1 774 ? -15.898 -14.560 25.958 1.00 76.25 774 LEU A O 1
ATOM 6046 N N . THR A 1 775 ? -17.738 -14.409 24.681 1.00 83.88 775 THR A N 1
ATOM 6047 C CA . THR A 1 775 ? -17.352 -15.462 23.737 1.00 83.88 775 THR A CA 1
ATOM 6048 C C . THR A 1 775 ? -17.385 -14.893 22.330 1.00 83.88 775 THR A C 1
ATOM 6050 O O . THR A 1 775 ? -18.447 -14.486 21.862 1.00 83.88 775 THR A O 1
ATOM 6053 N N . GLY A 1 776 ? -16.242 -14.892 21.652 1.00 80.38 776 GLY A N 1
ATOM 6054 C CA . GLY A 1 776 ? -16.175 -14.623 20.222 1.00 80.38 776 GLY A CA 1
ATOM 6055 C C . GLY A 1 776 ? -16.151 -15.920 19.423 1.00 80.38 776 GLY A C 1
ATOM 6056 O O . GLY A 1 776 ? -15.573 -16.922 19.844 1.00 80.38 776 GLY A O 1
ATOM 6057 N N . TRP A 1 777 ? -16.793 -15.903 18.261 1.00 85.94 777 TRP A N 1
ATOM 6058 C CA . TRP A 1 777 ? -16.831 -17.023 17.322 1.00 85.94 777 TRP A CA 1
ATOM 6059 C C . TRP A 1 777 ? -16.078 -16.665 16.049 1.00 85.94 777 TRP A C 1
ATOM 6061 O O . TRP A 1 777 ? -16.098 -15.508 15.628 1.00 85.94 777 TRP A O 1
ATOM 6071 N N . SER A 1 778 ? -15.476 -17.661 15.394 1.00 80.88 778 SER A N 1
ATOM 6072 C CA . SER A 1 778 ? -14.925 -17.452 14.057 1.00 80.88 778 SER A CA 1
ATOM 6073 C C . SER A 1 778 ? -16.023 -16.969 13.110 1.00 80.88 778 SER A C 1
ATOM 6075 O O . SER A 1 778 ? -17.163 -17.437 13.220 1.00 80.88 778 SER A O 1
ATOM 6077 N N . PRO A 1 779 ? -15.725 -16.038 12.187 1.00 69.00 779 PRO A N 1
ATOM 6078 C CA . PRO A 1 779 ? -16.751 -15.347 11.404 1.00 69.00 779 PRO A CA 1
ATOM 6079 C C . PRO A 1 779 ? -17.561 -16.298 10.519 1.00 69.00 779 PRO A C 1
ATOM 6081 O O . PRO A 1 779 ? -18.749 -16.073 10.301 1.00 69.00 779 PRO A O 1
ATOM 6084 N N . ARG A 1 780 ? -16.955 -17.413 10.093 1.00 74.19 780 ARG A N 1
ATOM 6085 C CA . ARG A 1 780 ? -17.602 -18.453 9.290 1.00 74.19 780 ARG A CA 1
ATOM 6086 C C . ARG A 1 780 ? -17.396 -19.857 9.851 1.00 74.19 780 ARG A C 1
ATOM 6088 O O . ARG A 1 780 ? -16.448 -20.110 10.602 1.00 74.19 780 ARG A O 1
ATOM 6095 N N . THR A 1 781 ? -18.264 -20.753 9.397 1.00 87.12 781 THR A N 1
ATOM 6096 C CA . THR A 1 781 ? -18.080 -22.205 9.435 1.00 87.12 781 THR A CA 1
ATOM 6097 C C . THR A 1 781 ? -17.233 -22.648 8.236 1.00 87.12 781 THR A C 1
ATOM 6099 O O . THR A 1 781 ? -17.333 -22.078 7.147 1.00 87.12 781 THR A O 1
ATOM 6102 N N . ILE A 1 782 ? -16.380 -23.653 8.433 1.00 87.75 782 ILE A N 1
ATOM 6103 C CA . ILE A 1 782 ? -15.529 -24.249 7.396 1.00 87.75 782 ILE A CA 1
ATOM 6104 C C . ILE A 1 782 ? -16.015 -25.665 7.124 1.00 87.75 782 ILE A C 1
ATOM 6106 O O . ILE A 1 782 ? -16.260 -26.417 8.063 1.00 87.75 782 ILE A O 1
ATOM 6110 N N . SER A 1 783 ? -16.135 -26.035 5.851 1.00 88.88 783 SER A N 1
ATOM 6111 C CA . SER A 1 783 ? -16.564 -27.372 5.441 1.00 88.88 783 SER A CA 1
ATOM 6112 C C . SER A 1 783 ? -15.431 -28.126 4.756 1.00 88.88 783 SER A C 1
ATOM 6114 O O . SER A 1 783 ? -14.670 -27.552 3.983 1.00 88.88 783 SER A O 1
ATOM 6116 N N . LEU A 1 784 ? -15.352 -29.428 5.002 1.00 93.12 784 LEU A N 1
ATOM 6117 C CA . LEU A 1 784 ? -14.423 -30.349 4.352 1.00 93.12 784 LEU A CA 1
ATOM 6118 C C . LEU A 1 784 ? -15.134 -31.659 4.038 1.00 93.12 784 LEU A C 1
ATOM 6120 O O . LEU A 1 784 ? -16.059 -32.042 4.747 1.00 93.12 784 LEU A O 1
ATOM 6124 N N . ARG A 1 785 ? -14.675 -32.374 3.013 1.00 93.88 785 ARG A N 1
ATOM 6125 C CA . ARG A 1 785 ? -15.088 -33.756 2.763 1.00 93.88 785 ARG A CA 1
ATOM 6126 C C . ARG A 1 785 ? -13.890 -34.664 2.995 1.00 93.88 785 ARG A C 1
ATOM 6128 O O . ARG A 1 785 ? -12.827 -34.416 2.427 1.00 93.88 785 ARG A O 1
ATOM 6135 N N . THR A 1 786 ? -14.043 -35.663 3.857 1.00 93.25 786 THR A N 1
ATOM 6136 C CA . THR A 1 786 ? -13.021 -36.697 4.053 1.00 93.25 786 THR A CA 1
ATOM 6137 C C . THR A 1 786 ? -12.833 -37.500 2.771 1.00 93.25 786 THR A C 1
ATOM 6139 O O . THR A 1 786 ? -13.734 -37.583 1.932 1.00 93.25 786 THR A O 1
ATOM 6142 N N . ARG A 1 787 ? -11.645 -38.082 2.601 1.00 91.25 787 ARG A N 1
ATOM 6143 C CA . ARG A 1 787 ? -11.377 -38.957 1.453 1.00 91.25 787 ARG A CA 1
ATOM 6144 C C . ARG A 1 787 ? -12.178 -40.250 1.556 1.00 91.25 787 ARG A C 1
ATOM 6146 O O . ARG A 1 787 ? -12.615 -40.643 2.639 1.00 91.25 787 ARG A O 1
ATOM 6153 N N . ASP A 1 788 ? -12.339 -40.933 0.432 1.00 90.06 788 ASP A N 1
ATOM 6154 C CA . ASP A 1 788 ? -12.754 -42.334 0.466 1.00 90.06 788 ASP A CA 1
ATOM 6155 C C . ASP A 1 788 ? -11.604 -43.198 1.028 1.00 90.06 788 ASP A C 1
ATOM 6157 O O . ASP A 1 788 ? -10.446 -42.775 1.065 1.00 90.06 788 ASP A O 1
ATOM 6161 N N . VAL A 1 789 ? -11.890 -44.426 1.461 1.00 91.06 789 VAL A N 1
ATOM 6162 C CA . VAL A 1 789 ? -10.857 -45.364 1.942 1.00 91.06 789 VAL A CA 1
ATOM 6163 C C . VAL A 1 789 ? -9.903 -45.803 0.826 1.00 91.06 789 VAL A C 1
ATOM 6165 O O . VAL A 1 789 ? -8.790 -46.252 1.103 1.00 91.06 789 VAL A O 1
ATOM 6168 N N . LEU A 1 790 ? -10.322 -45.674 -0.436 1.00 92.12 790 LEU A N 1
ATOM 6169 C CA . LEU A 1 790 ? -9.547 -46.066 -1.608 1.00 92.12 790 LEU A CA 1
ATOM 6170 C C . LEU A 1 790 ? -9.973 -45.255 -2.842 1.00 92.12 790 LEU A C 1
ATOM 6172 O O . LEU A 1 790 ? -11.149 -45.230 -3.200 1.00 92.12 790 LEU A O 1
ATOM 6176 N N . GLU A 1 791 ? -9.010 -44.632 -3.521 1.00 92.88 791 GLU A N 1
ATOM 6177 C CA . GLU A 1 791 ? -9.223 -43.830 -4.732 1.00 92.88 791 GLU A CA 1
ATOM 6178 C C . GLU A 1 791 ? -8.378 -44.396 -5.879 1.00 92.88 791 GLU A C 1
ATOM 6180 O O . GLU A 1 791 ? -7.181 -44.631 -5.712 1.00 92.88 791 GLU A O 1
ATOM 6185 N N . ILE A 1 792 ? -8.986 -44.597 -7.053 1.00 94.75 792 ILE A N 1
ATOM 6186 C CA . ILE A 1 792 ? -8.305 -45.076 -8.263 1.00 94.75 792 ILE A CA 1
ATOM 6187 C C . ILE A 1 792 ? -8.817 -44.341 -9.508 1.00 94.75 792 ILE A C 1
ATOM 6189 O O . ILE A 1 792 ? -10.025 -44.172 -9.701 1.00 94.75 792 ILE A O 1
ATOM 6193 N N . ASP A 1 793 ? -7.886 -43.917 -10.363 1.00 95.56 793 ASP A N 1
ATOM 6194 C CA . ASP A 1 793 ? -8.195 -43.177 -11.587 1.00 95.56 793 ASP A CA 1
ATOM 6195 C C . ASP A 1 793 ? -8.801 -44.088 -12.684 1.00 95.56 793 ASP A C 1
ATOM 6197 O O . ASP A 1 793 ? -8.479 -45.277 -12.756 1.00 95.56 793 ASP A O 1
ATOM 6201 N N . PRO A 1 794 ? -9.624 -43.541 -13.610 1.00 89.06 794 PRO A N 1
ATOM 6202 C CA . PRO A 1 794 ? -10.172 -44.234 -14.795 1.00 89.06 794 PRO A CA 1
ATOM 6203 C C . PRO A 1 794 ? -9.180 -45.029 -15.649 1.00 89.06 794 PRO A C 1
ATOM 6205 O O . PRO A 1 794 ? -9.578 -45.957 -16.347 1.00 89.06 794 PRO A O 1
ATOM 6208 N N . GLY A 1 795 ? -7.902 -44.654 -15.610 1.00 86.94 795 GLY A N 1
ATOM 6209 C CA . GLY A 1 795 ? -6.857 -45.230 -16.441 1.00 86.94 795 GLY A CA 1
ATOM 6210 C C . GLY A 1 795 ? -6.883 -44.792 -17.911 1.00 86.94 795 GLY A C 1
ATOM 6211 O O . GLY A 1 795 ? -7.734 -44.011 -18.344 1.00 86.94 795 GLY A O 1
ATOM 6212 N N . SER A 1 796 ? -5.901 -45.261 -18.681 1.00 94.31 796 SER A N 1
ATOM 6213 C CA . SER A 1 796 ? -5.769 -45.042 -20.126 1.00 94.31 796 SER A CA 1
ATOM 6214 C C . SER A 1 796 ? -5.096 -46.234 -20.814 1.00 94.31 796 SER A C 1
ATOM 6216 O O . SER A 1 796 ? -4.519 -47.097 -20.152 1.00 94.31 796 SER A O 1
ATOM 6218 N N . VAL A 1 797 ? -5.200 -46.298 -22.144 1.00 94.56 797 VAL A N 1
ATOM 6219 C CA . VAL A 1 797 ? -4.533 -47.316 -22.969 1.00 94.56 797 VAL A CA 1
ATOM 6220 C C . VAL A 1 797 ? -3.525 -46.634 -23.883 1.00 94.56 797 VAL A C 1
ATOM 6222 O O . VAL A 1 797 ? -3.869 -45.659 -24.552 1.00 94.56 797 VAL A O 1
ATOM 6225 N N . GLN A 1 798 ? -2.297 -47.146 -23.926 1.00 92.12 798 GLN A N 1
ATOM 6226 C CA . GLN A 1 798 ? -1.238 -46.670 -24.814 1.00 92.12 798 GLN A CA 1
ATOM 6227 C C . GLN A 1 798 ? -0.710 -47.787 -25.715 1.00 92.12 798 GLN A C 1
ATOM 6229 O O . GLN A 1 798 ? -0.731 -48.965 -25.359 1.00 92.12 798 GLN A O 1
ATOM 6234 N N . TRP A 1 799 ? -0.257 -47.381 -26.904 1.00 86.62 799 TRP A N 1
ATOM 6235 C CA . TRP A 1 799 ? 0.340 -48.240 -27.933 1.00 86.62 799 TRP A CA 1
ATOM 6236 C C . TRP A 1 799 ? -0.438 -49.540 -28.208 1.00 86.62 799 TRP A C 1
ATOM 6238 O O . TRP A 1 799 ? 0.119 -50.627 -28.048 1.00 86.62 799 TRP A O 1
ATOM 6248 N N . PRO A 1 800 ? -1.720 -49.462 -28.618 1.00 87.50 800 PRO A N 1
ATOM 6249 C CA . PRO A 1 800 ? -2.435 -50.650 -29.062 1.00 87.50 800 PRO A CA 1
ATOM 6250 C C . PRO A 1 800 ? -1.756 -51.214 -30.319 1.00 87.50 800 PRO A C 1
ATOM 6252 O O . PRO A 1 800 ? -1.727 -50.579 -31.373 1.00 87.50 800 PRO A O 1
ATOM 6255 N N . ALA A 1 801 ? -1.196 -52.409 -30.186 1.00 90.19 801 ALA A N 1
ATOM 6256 C CA . ALA A 1 801 ? -0.600 -53.208 -31.245 1.00 90.19 801 ALA A CA 1
ATOM 6257 C C . ALA A 1 801 ? -1.569 -54.317 -31.688 1.00 90.19 801 ALA A C 1
ATOM 6259 O O . ALA A 1 801 ? -2.690 -54.426 -31.185 1.00 90.19 801 ALA A O 1
ATOM 6260 N N . LEU A 1 802 ? -1.142 -55.139 -32.651 1.00 90.12 802 LEU A N 1
ATOM 6261 C CA . LEU A 1 802 ? -1.959 -56.226 -33.206 1.00 90.12 802 LEU A CA 1
ATOM 6262 C C . LEU A 1 802 ? -2.460 -57.200 -32.127 1.00 90.12 802 LEU A C 1
ATOM 6264 O O . LEU A 1 802 ? -3.595 -57.662 -32.211 1.00 90.12 802 LEU A O 1
ATOM 6268 N N . ASP A 1 803 ? -1.628 -57.480 -31.123 1.00 92.50 803 ASP A N 1
ATOM 6269 C CA . ASP A 1 803 ? -1.862 -58.505 -30.103 1.00 92.50 803 ASP A CA 1
ATOM 6270 C C . ASP A 1 803 ? -1.662 -58.022 -28.657 1.00 92.50 803 ASP A C 1
ATOM 6272 O O . ASP A 1 803 ? -1.770 -58.815 -27.720 1.00 92.50 803 ASP A O 1
ATOM 6276 N N . SER A 1 804 ? -1.354 -56.740 -28.450 1.00 94.62 804 SER A N 1
ATOM 6277 C CA . SER A 1 804 ? -0.967 -56.215 -27.139 1.00 94.62 804 SER A CA 1
ATOM 6278 C C . SER A 1 804 ? -1.279 -54.730 -26.967 1.00 94.62 804 SER A C 1
ATOM 6280 O O . SER A 1 804 ? -1.463 -54.004 -27.939 1.00 94.62 804 SER A O 1
ATOM 6282 N N . ALA A 1 805 ? -1.373 -54.274 -25.719 1.00 95.06 805 ALA A N 1
ATOM 6283 C CA . ALA A 1 805 ? -1.560 -52.868 -25.360 1.00 95.06 805 ALA A CA 1
ATOM 6284 C C . ALA A 1 805 ? -1.013 -52.599 -23.950 1.00 95.06 805 ALA A C 1
ATOM 6286 O O . ALA A 1 805 ? -0.928 -53.517 -23.134 1.00 95.06 805 ALA A O 1
ATOM 6287 N N . TRP A 1 806 ? -0.669 -51.351 -23.636 1.00 96.19 806 TRP A N 1
ATOM 6288 C CA . TRP A 1 806 ? -0.289 -50.946 -22.280 1.00 96.19 806 TRP A CA 1
ATOM 6289 C C . TRP A 1 806 ? -1.459 -50.280 -21.567 1.00 96.19 806 TRP A C 1
ATOM 6291 O O . TRP A 1 806 ? -2.058 -49.341 -22.091 1.00 96.19 806 TRP A O 1
ATOM 6301 N N . PHE A 1 807 ? -1.796 -50.776 -20.378 1.00 97.56 807 PHE A N 1
ATOM 6302 C CA . PHE A 1 807 ? -2.840 -50.215 -19.526 1.00 97.56 807 PHE A CA 1
ATOM 6303 C C . PHE A 1 807 ? -2.215 -49.402 -18.411 1.00 97.56 807 PHE A C 1
ATOM 6305 O O . PHE A 1 807 ? -1.364 -49.912 -17.688 1.00 97.56 807 PHE A O 1
ATOM 6312 N N . HIS A 1 808 ? -2.655 -48.155 -18.268 1.00 96.56 808 HIS A N 1
ATOM 6313 C CA . HIS A 1 808 ? -2.150 -47.211 -17.279 1.00 96.56 808 HIS A CA 1
ATOM 6314 C C . HIS A 1 808 ? -3.258 -46.805 -16.311 1.00 96.56 808 HIS A C 1
ATOM 6316 O O . HIS A 1 808 ? -4.405 -46.656 -16.719 1.00 96.56 808 HIS A O 1
ATOM 6322 N N . THR A 1 809 ? -2.929 -46.569 -15.044 1.00 96.94 809 THR A N 1
ATOM 6323 C CA . THR A 1 809 ? -3.786 -45.878 -14.066 1.00 96.94 809 THR A CA 1
ATOM 6324 C C . THR A 1 809 ? -2.934 -45.181 -13.003 1.00 96.94 809 THR A C 1
ATOM 6326 O O . THR A 1 809 ? -1.708 -45.185 -13.086 1.00 96.94 809 THR A O 1
ATOM 6329 N N . ARG A 1 810 ? -3.568 -44.558 -12.012 1.00 96.44 810 ARG A N 1
ATOM 6330 C CA . ARG A 1 810 ? -2.933 -44.047 -10.796 1.00 96.44 810 ARG A CA 1
ATOM 6331 C C . ARG A 1 810 ? -3.770 -44.441 -9.588 1.00 96.44 810 ARG A C 1
ATOM 6333 O O . ARG A 1 810 ? -4.985 -44.612 -9.699 1.00 96.44 810 ARG A O 1
ATOM 6340 N N . LEU A 1 811 ? -3.107 -44.543 -8.441 1.00 94.75 811 LEU A N 1
ATOM 6341 C CA . LEU A 1 811 ? -3.715 -44.794 -7.137 1.00 94.75 811 LEU A CA 1
ATOM 6342 C C . LEU A 1 811 ? -3.536 -43.538 -6.263 1.00 94.75 811 LEU A C 1
ATOM 6344 O O . LEU A 1 811 ? -2.559 -43.467 -5.514 1.00 94.75 811 LEU A O 1
ATOM 6348 N N . PRO A 1 812 ? -4.418 -42.522 -6.363 1.00 91.94 812 PRO A N 1
ATOM 6349 C CA . PRO A 1 812 ? -4.269 -41.289 -5.590 1.00 91.94 812 PRO A CA 1
ATOM 6350 C C . PRO A 1 812 ? -4.268 -41.496 -4.072 1.00 91.94 812 PRO A C 1
ATOM 6352 O O . PRO A 1 812 ? -3.582 -40.765 -3.355 1.00 91.94 812 PRO A O 1
ATOM 6355 N N . TYR A 1 813 ? -5.027 -42.475 -3.569 1.00 91.31 813 TYR A N 1
ATOM 6356 C CA . TYR A 1 813 ? -5.176 -42.698 -2.133 1.00 91.31 813 TYR A CA 1
ATOM 6357 C C . TYR A 1 813 ? -5.514 -44.151 -1.794 1.00 91.31 813 TYR A C 1
ATOM 6359 O O . TYR A 1 813 ? -6.278 -44.800 -2.503 1.00 91.31 813 TYR A O 1
ATOM 6367 N N . SER A 1 814 ? -4.966 -44.646 -0.681 1.00 91.50 814 SER A N 1
ATOM 6368 C CA . SER A 1 814 ? -5.261 -45.969 -0.124 1.00 91.50 814 SER A CA 1
ATOM 6369 C C . SER A 1 814 ? -5.054 -45.958 1.391 1.00 91.50 814 SER A C 1
ATOM 6371 O O . SER A 1 814 ? -3.936 -45.755 1.878 1.00 91.50 814 SER A O 1
ATOM 6373 N N . ALA A 1 815 ? -6.132 -46.177 2.141 1.00 86.69 815 ALA A N 1
ATOM 6374 C CA . ALA A 1 815 ? -6.073 -46.383 3.580 1.00 86.69 815 ALA A CA 1
ATOM 6375 C C . ALA A 1 815 ? -5.344 -47.703 3.897 1.00 86.69 815 ALA A C 1
ATOM 6377 O O . ALA A 1 815 ? -5.565 -48.729 3.253 1.00 86.69 815 ALA A O 1
ATOM 6378 N N . GLY A 1 816 ? -4.439 -47.676 4.881 1.00 78.81 816 GLY A N 1
ATOM 6379 C CA . GLY A 1 816 ? -3.659 -48.853 5.290 1.00 78.81 816 GLY A CA 1
ATOM 6380 C C . GLY A 1 816 ? -2.414 -49.160 4.442 1.00 78.81 816 GLY A C 1
ATOM 6381 O O . GLY A 1 816 ? -1.760 -50.172 4.682 1.00 78.81 816 GLY A O 1
ATOM 6382 N N . GLY A 1 817 ? -2.040 -48.296 3.488 1.00 87.50 817 GLY A N 1
ATOM 6383 C CA . GLY A 1 817 ? -0.787 -48.412 2.735 1.00 87.50 817 GLY A CA 1
ATOM 6384 C C . GLY A 1 817 ? -0.982 -48.897 1.300 1.00 87.50 817 GLY A C 1
ATOM 6385 O O . GLY A 1 817 ? -1.756 -48.307 0.549 1.00 87.50 817 GLY A O 1
ATOM 6386 N N . LYS A 1 818 ? -0.225 -49.921 0.883 1.00 93.88 818 LYS A N 1
ATOM 6387 C CA . LYS A 1 818 ? -0.246 -50.403 -0.507 1.00 93.88 818 LYS A CA 1
ATOM 6388 C C . LYS A 1 818 ? -1.593 -51.044 -0.868 1.00 93.88 818 LYS A C 1
ATOM 6390 O O . LYS A 1 818 ? -2.210 -51.692 -0.025 1.00 93.88 818 LYS A O 1
ATOM 6395 N N . ALA A 1 819 ? -2.011 -50.884 -2.122 1.00 95.62 819 ALA A N 1
ATOM 6396 C CA . ALA A 1 819 ? -3.157 -51.580 -2.702 1.00 95.62 819 ALA A CA 1
ATOM 6397 C C . ALA A 1 819 ? -2.717 -52.431 -3.899 1.00 95.62 819 ALA A C 1
ATOM 6399 O O . ALA A 1 819 ? -1.829 -52.038 -4.661 1.00 95.62 819 ALA A O 1
ATOM 6400 N N . GLU A 1 820 ? -3.368 -53.576 -4.093 1.00 96.56 820 GLU A N 1
ATOM 6401 C CA . GLU A 1 820 ? -3.257 -54.327 -5.336 1.00 96.56 820 GLU A CA 1
ATOM 6402 C C . GLU A 1 820 ? -4.053 -53.613 -6.420 1.00 96.56 820 GLU A C 1
ATOM 6404 O O . GLU A 1 820 ? -5.242 -53.349 -6.234 1.00 96.56 820 GLU A O 1
ATOM 6409 N N . VAL A 1 821 ? -3.425 -53.342 -7.561 1.00 97.56 821 VAL A N 1
ATOM 6410 C CA . VAL A 1 821 ? -4.107 -52.777 -8.727 1.00 97.56 821 VAL A CA 1
ATOM 6411 C C . VAL A 1 821 ? -4.262 -53.846 -9.796 1.00 97.56 821 VAL A C 1
ATOM 6413 O O . VAL A 1 821 ? -3.316 -54.557 -10.133 1.00 97.56 821 VAL A O 1
ATOM 6416 N N . ARG A 1 822 ? -5.472 -53.956 -10.340 1.00 97.31 822 ARG A N 1
ATOM 6417 C CA . ARG A 1 822 ? -5.842 -54.875 -11.414 1.00 97.31 822 ARG A CA 1
ATOM 6418 C C . ARG A 1 822 ? -6.531 -54.111 -12.536 1.00 97.31 822 ARG A C 1
ATOM 6420 O O . ARG A 1 822 ? -7.256 -53.151 -12.292 1.00 97.31 822 ARG A O 1
ATOM 6427 N N . PHE A 1 823 ? -6.351 -54.576 -13.761 1.00 97.69 823 PHE A N 1
ATOM 6428 C CA . PHE A 1 823 ? -7.086 -54.117 -14.929 1.00 97.69 823 PHE A CA 1
ATOM 6429 C C . PHE A 1 823 ? -7.982 -55.242 -15.420 1.00 97.69 823 PHE A C 1
ATOM 6431 O O . PHE A 1 823 ? -7.494 -56.291 -15.840 1.00 97.69 823 PHE A O 1
ATOM 6438 N N . TYR A 1 824 ? -9.288 -55.023 -15.379 1.00 97.50 824 TYR A N 1
ATOM 6439 C CA . TYR A 1 824 ? -10.245 -55.919 -16.007 1.00 97.50 824 TYR A CA 1
ATOM 6440 C C . TYR A 1 824 ? -10.477 -55.472 -1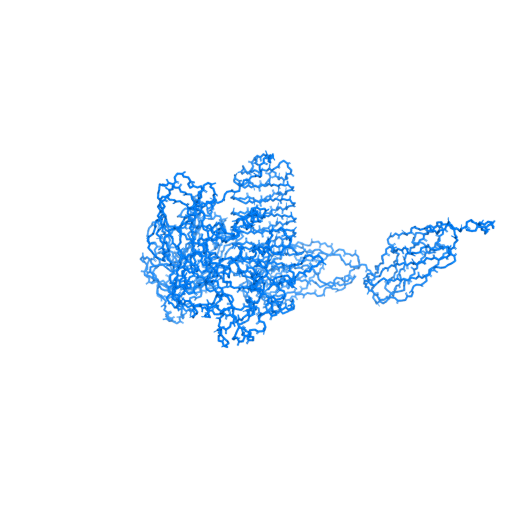7.442 1.00 97.50 824 TYR A C 1
ATOM 6442 O O . TYR A 1 824 ? -10.585 -54.272 -17.690 1.00 97.50 824 TYR A O 1
ATOM 6450 N N . TRP A 1 825 ? -10.503 -56.409 -18.387 1.00 97.38 825 TRP A N 1
ATOM 6451 C CA . TRP A 1 825 ? -10.615 -56.081 -19.805 1.00 97.38 825 TRP A CA 1
ATOM 6452 C C . TRP A 1 825 ? -11.313 -57.174 -20.625 1.00 97.38 825 TRP A C 1
ATOM 6454 O O . TRP A 1 825 ? -11.331 -58.347 -20.253 1.00 97.38 825 TRP A O 1
ATOM 6464 N N . GLY A 1 826 ? -11.912 -56.792 -21.752 1.00 96.75 826 GLY A N 1
ATOM 6465 C CA . GLY A 1 826 ? -12.642 -57.709 -22.634 1.00 96.75 826 GLY A CA 1
ATOM 6466 C C . GLY A 1 826 ? -13.337 -57.002 -23.795 1.00 96.75 826 GLY A C 1
ATOM 6467 O O . GLY A 1 826 ? -13.293 -55.780 -23.895 1.00 96.75 826 GLY A O 1
ATOM 6468 N N . THR A 1 827 ? -13.977 -57.757 -24.690 1.00 96.38 827 THR A N 1
ATOM 6469 C CA . THR A 1 827 ? -14.719 -57.206 -25.845 1.00 96.38 827 THR A CA 1
ATOM 6470 C C . THR A 1 827 ? -16.074 -56.594 -25.466 1.00 96.38 827 THR A C 1
ATOM 6472 O O . THR A 1 827 ? -16.744 -55.999 -26.304 1.00 96.38 827 THR A O 1
ATOM 6475 N N . THR A 1 828 ? -16.490 -56.746 -24.210 1.00 95.69 828 THR A N 1
ATOM 6476 C CA . THR A 1 828 ? -17.698 -56.162 -23.617 1.00 95.69 828 THR A CA 1
ATOM 6477 C C . THR A 1 828 ? -17.321 -55.401 -22.350 1.00 95.69 828 THR A C 1
ATOM 6479 O O . THR A 1 828 ? -16.431 -55.833 -21.617 1.00 95.69 828 THR A O 1
ATOM 6482 N N . ASP A 1 829 ? -17.987 -54.276 -22.085 1.00 96.12 829 ASP A N 1
ATOM 6483 C CA . ASP A 1 829 ? -17.797 -53.516 -20.846 1.00 96.12 829 ASP A CA 1
ATOM 6484 C C . ASP A 1 829 ? -18.502 -54.230 -19.685 1.00 96.12 829 ASP A C 1
ATOM 6486 O O . ASP A 1 829 ? -19.731 -54.242 -19.615 1.00 96.12 829 ASP A O 1
ATOM 6490 N N . GLY A 1 830 ? -17.724 -54.840 -18.789 1.00 93.81 830 GLY A N 1
ATOM 6491 C CA . GLY A 1 830 ? -18.241 -55.528 -17.601 1.00 93.81 830 GLY A CA 1
ATOM 6492 C C . GLY A 1 830 ? -18.637 -54.582 -16.461 1.00 93.81 830 GLY A C 1
ATOM 6493 O O . GLY A 1 830 ? -19.083 -55.027 -15.404 1.00 93.81 830 GLY A O 1
ATOM 6494 N N . GLY A 1 831 ? -18.464 -53.265 -16.628 1.00 95.25 831 GLY A N 1
ATOM 6495 C CA . GLY A 1 831 ? -18.808 -52.289 -15.601 1.00 95.25 831 GLY A CA 1
ATOM 6496 C C . GLY A 1 831 ? -18.016 -52.516 -14.309 1.00 95.25 831 GLY A C 1
ATOM 6497 O O . GLY A 1 831 ? -16.788 -52.549 -14.326 1.00 95.25 831 GLY A O 1
ATOM 6498 N N . THR A 1 832 ? -18.716 -52.626 -13.180 1.00 95.75 832 THR A N 1
ATOM 6499 C CA . THR A 1 832 ? -18.133 -52.876 -11.847 1.00 95.75 832 THR A CA 1
ATOM 6500 C C . THR A 1 832 ? -18.381 -54.300 -11.339 1.00 95.75 832 THR A C 1
ATOM 6502 O O . THR A 1 832 ? -18.280 -54.542 -10.136 1.00 95.75 832 THR A O 1
ATOM 6505 N N . ASP A 1 833 ? -18.735 -55.233 -12.226 1.00 94.81 833 ASP A N 1
ATOM 6506 C CA . ASP A 1 833 ? -18.920 -56.648 -11.900 1.00 94.81 833 ASP A CA 1
ATOM 6507 C C . ASP A 1 833 ? -17.712 -57.461 -12.402 1.00 94.81 833 ASP A C 1
ATOM 6509 O O . ASP A 1 833 ? -17.559 -57.621 -13.615 1.00 94.81 833 ASP A O 1
ATOM 6513 N N . PRO A 1 834 ? -16.846 -57.991 -11.511 1.00 92.81 834 PRO A N 1
ATOM 6514 C CA . PRO A 1 834 ? -15.692 -58.792 -11.913 1.00 92.81 834 PRO A CA 1
ATOM 6515 C C . PRO A 1 834 ? -16.045 -59.980 -12.820 1.00 92.81 834 PRO A C 1
ATOM 6517 O O . PRO A 1 834 ? -15.246 -60.321 -13.687 1.00 92.81 834 PRO A O 1
ATOM 6520 N N . ALA A 1 835 ? -17.217 -60.602 -12.634 1.00 94.12 835 ALA A N 1
ATOM 6521 C CA . ALA A 1 835 ? -17.620 -61.799 -13.375 1.00 94.12 835 ALA A CA 1
ATOM 6522 C C . ALA A 1 835 ? -18.058 -61.496 -14.818 1.00 94.12 835 ALA A C 1
ATOM 6524 O O . ALA A 1 835 ? -18.042 -62.384 -15.668 1.00 94.12 835 ALA A O 1
ATOM 6525 N N . ALA A 1 836 ? -18.421 -60.243 -15.107 1.00 95.25 836 ALA A N 1
ATOM 6526 C CA . ALA A 1 836 ? -18.806 -59.792 -16.442 1.00 95.25 836 ALA A CA 1
ATOM 6527 C C . ALA A 1 836 ? -17.597 -59.473 -17.345 1.00 95.25 836 ALA A C 1
ATOM 6529 O O . ALA A 1 836 ? -17.754 -59.257 -18.550 1.00 95.25 836 ALA A O 1
ATOM 6530 N N . TRP A 1 837 ? -16.387 -59.433 -16.781 1.00 97.25 837 TRP A N 1
ATOM 6531 C CA . TRP A 1 837 ? -15.156 -59.180 -17.523 1.00 97.25 837 TRP A CA 1
ATOM 6532 C C . TRP A 1 837 ? -14.514 -60.480 -18.004 1.00 97.25 837 TRP A C 1
ATOM 6534 O O . TRP A 1 837 ? -14.376 -61.443 -17.256 1.00 97.25 837 TRP A O 1
ATOM 6544 N N . GLN A 1 838 ? -14.066 -60.490 -19.260 1.00 96.81 838 GLN A N 1
ATOM 6545 C CA . GLN A 1 838 ? -13.447 -61.671 -19.872 1.00 96.81 838 GLN A CA 1
ATOM 6546 C C . GLN A 1 838 ? -12.077 -61.995 -19.273 1.00 96.81 838 GLN A C 1
ATOM 6548 O O . GLN A 1 838 ? -11.709 -63.161 -19.177 1.00 96.81 838 GLN A O 1
ATOM 6553 N N . ASN A 1 839 ? -11.309 -60.966 -18.912 1.00 96.69 839 ASN A N 1
ATOM 6554 C CA . ASN A 1 839 ? -9.927 -61.107 -18.479 1.00 96.69 839 ASN A CA 1
ATOM 6555 C C . ASN A 1 839 ? -9.605 -60.141 -17.335 1.00 96.69 839 ASN A C 1
ATOM 6557 O O . ASN A 1 839 ? -10.169 -59.048 -17.239 1.00 96.69 839 ASN A O 1
ATOM 6561 N N . VAL A 1 840 ? -8.627 -60.521 -16.510 1.00 96.62 840 VAL A N 1
ATOM 6562 C CA . VAL A 1 840 ? -8.039 -59.680 -15.463 1.00 96.62 840 VAL A CA 1
ATOM 6563 C C . VAL A 1 840 ? -6.516 -59.720 -15.561 1.00 96.62 840 VAL A C 1
ATOM 6565 O O . VAL A 1 840 ? -5.920 -60.773 -15.770 1.00 96.62 840 VAL A O 1
ATOM 6568 N N . LEU A 1 841 ? -5.884 -58.561 -15.420 1.00 96.25 841 LEU A N 1
ATOM 6569 C CA . LEU A 1 841 ? -4.438 -58.377 -15.440 1.00 96.25 841 LEU A CA 1
ATOM 6570 C C . LEU A 1 841 ? -4.007 -57.719 -14.128 1.00 96.25 841 LEU A C 1
ATOM 6572 O O . LEU A 1 841 ? -4.436 -56.605 -13.837 1.00 96.25 841 LEU A O 1
ATOM 6576 N N . SER A 1 842 ? -3.171 -58.386 -13.330 1.00 95.75 842 SER A N 1
ATOM 6577 C CA . SER A 1 842 ? -2.619 -57.776 -12.113 1.00 95.75 842 SER A CA 1
ATOM 6578 C C . SER A 1 842 ? -1.442 -56.867 -12.464 1.00 95.75 842 SER A C 1
ATOM 6580 O O . SER A 1 842 ? -0.535 -57.269 -13.190 1.00 95.75 842 SER A O 1
ATOM 6582 N N . ALA A 1 843 ? -1.459 -55.647 -11.933 1.00 95.38 843 ALA A N 1
ATOM 6583 C CA . ALA A 1 843 ? -0.345 -54.707 -11.978 1.00 95.38 843 ALA A CA 1
ATOM 6584 C C . ALA A 1 843 ? 0.517 -54.775 -10.702 1.00 95.38 843 ALA A C 1
ATOM 6586 O O . ALA A 1 843 ? 1.525 -54.080 -10.609 1.00 95.38 843 ALA A O 1
ATOM 6587 N N . GLY A 1 844 ? 0.145 -55.599 -9.715 1.00 95.81 844 GLY A N 1
ATOM 6588 C CA . GLY A 1 844 ? 0.869 -55.760 -8.452 1.00 95.81 844 GLY A CA 1
ATOM 6589 C C . GLY A 1 844 ? 0.474 -54.762 -7.356 1.00 95.81 844 GLY A C 1
ATOM 6590 O O . GLY A 1 844 ? -0.566 -54.108 -7.424 1.00 95.81 844 GLY A O 1
ATOM 6591 N N . GLN A 1 845 ? 1.303 -54.691 -6.309 1.00 96.00 845 GLN A N 1
ATOM 6592 C CA . GLN A 1 845 ? 1.087 -53.876 -5.106 1.00 96.00 845 GLN A CA 1
ATOM 6593 C C . GLN A 1 845 ? 1.743 -52.499 -5.231 1.00 96.00 845 GLN A C 1
ATOM 6595 O O . GLN A 1 845 ? 2.967 -52.402 -5.344 1.00 96.00 845 GLN A O 1
ATOM 6600 N N . HIS A 1 846 ? 0.950 -51.437 -5.105 1.00 95.56 846 HIS A N 1
ATOM 6601 C CA . HIS A 1 846 ? 1.403 -50.057 -5.292 1.00 95.56 846 HIS A CA 1
ATOM 6602 C C . HIS A 1 846 ? 1.111 -49.196 -4.070 1.00 95.56 846 HIS A C 1
ATOM 6604 O O . HIS A 1 846 ? 0.042 -49.290 -3.473 1.00 95.56 846 HIS A O 1
ATOM 6610 N N . ALA A 1 847 ? 2.074 -48.355 -3.690 1.00 93.25 847 ALA A N 1
ATOM 6611 C CA . ALA A 1 847 ? 1.844 -47.295 -2.711 1.00 93.25 847 ALA A CA 1
ATOM 6612 C C . ALA A 1 847 ? 1.059 -46.141 -3.365 1.00 93.25 847 ALA A C 1
ATOM 6614 O O . ALA A 1 847 ? 1.242 -45.908 -4.562 1.00 93.25 847 ALA A O 1
ATOM 6615 N N . PRO A 1 848 ? 0.214 -45.414 -2.609 1.00 91.56 848 PRO A N 1
ATOM 6616 C CA . PRO A 1 848 ? -0.525 -44.282 -3.155 1.00 91.56 848 PRO A CA 1
ATOM 6617 C C . PRO A 1 848 ? 0.413 -43.143 -3.584 1.00 91.56 848 PRO A C 1
ATOM 6619 O O . PRO A 1 848 ? 1.466 -42.935 -2.975 1.00 91.56 848 PRO A O 1
ATOM 6622 N N . GLY A 1 849 ? 0.028 -42.399 -4.622 1.00 88.44 849 GLY A N 1
ATOM 6623 C CA . GLY A 1 849 ? 0.763 -41.236 -5.124 1.00 88.44 849 GLY A CA 1
ATOM 6624 C C . GLY A 1 849 ? 0.562 -40.974 -6.619 1.00 88.44 849 GLY A C 1
ATOM 6625 O O . GLY A 1 849 ? -0.236 -41.628 -7.286 1.00 88.44 849 GLY A O 1
ATOM 6626 N N . ASP A 1 850 ? 1.335 -40.028 -7.157 1.00 81.25 850 ASP A N 1
ATOM 6627 C CA . ASP A 1 850 ? 1.189 -39.547 -8.541 1.00 81.25 850 ASP A CA 1
ATOM 6628 C C . ASP A 1 850 ? 1.866 -40.429 -9.604 1.00 81.25 850 ASP A C 1
ATOM 6630 O O . ASP A 1 850 ? 1.857 -40.095 -10.790 1.00 81.25 850 ASP A O 1
ATOM 6634 N N . ARG A 1 851 ? 2.472 -41.556 -9.209 1.00 88.75 851 ARG A N 1
ATOM 6635 C CA . ARG A 1 851 ? 3.164 -42.449 -10.146 1.00 88.75 851 ARG A CA 1
ATOM 6636 C C . ARG A 1 851 ? 2.159 -43.204 -11.012 1.00 88.75 851 ARG A C 1
ATOM 6638 O O . ARG A 1 851 ? 1.202 -43.785 -10.503 1.00 88.75 851 ARG A O 1
ATOM 6645 N N . THR A 1 852 ? 2.422 -43.232 -12.316 1.00 93.50 852 THR A N 1
ATOM 6646 C CA . THR A 1 852 ? 1.686 -44.081 -13.253 1.00 93.50 852 THR A CA 1
ATOM 6647 C C . THR A 1 852 ? 1.936 -45.548 -12.921 1.00 93.50 852 THR A C 1
ATOM 6649 O O . THR A 1 852 ? 3.078 -45.981 -12.787 1.00 93.50 852 THR A O 1
ATOM 6652 N N . ILE A 1 853 ? 0.849 -46.298 -12.791 1.00 96.44 853 ILE A N 1
ATOM 6653 C CA . ILE A 1 853 ? 0.833 -47.748 -12.641 1.00 96.44 853 ILE A CA 1
ATOM 6654 C C . ILE A 1 853 ? 0.539 -48.329 -14.012 1.00 96.44 853 ILE A C 1
ATOM 6656 O O . ILE A 1 853 ? -0.491 -48.000 -14.601 1.00 96.44 853 ILE A O 1
ATOM 6660 N N . GLU A 1 854 ? 1.423 -49.186 -14.505 1.00 95.50 854 GLU A N 1
ATOM 6661 C CA . GLU A 1 854 ? 1.331 -49.754 -15.844 1.00 95.50 854 GLU A CA 1
ATOM 6662 C C . GLU A 1 854 ? 1.353 -51.283 -15.831 1.00 95.50 854 GLU A C 1
ATOM 6664 O O . GLU A 1 854 ? 2.025 -51.908 -15.010 1.00 95.50 854 GLU A O 1
ATOM 6669 N N . ALA A 1 855 ? 0.600 -51.889 -16.747 1.00 96.06 855 ALA A N 1
ATOM 6670 C CA . ALA A 1 855 ? 0.642 -53.320 -17.003 1.00 96.06 855 ALA A CA 1
ATOM 6671 C C . ALA A 1 855 ? 0.466 -53.597 -18.499 1.00 96.06 855 ALA A C 1
ATOM 6673 O O . ALA A 1 855 ? -0.405 -53.024 -19.161 1.00 96.06 855 ALA A O 1
ATOM 6674 N N . ARG A 1 856 ? 1.292 -54.499 -19.036 1.00 95.88 856 ARG A N 1
ATOM 6675 C CA . ARG A 1 856 ? 1.228 -54.899 -20.442 1.00 95.88 856 ARG A CA 1
ATOM 6676 C C . ARG A 1 856 ? 0.191 -56.004 -20.634 1.00 95.88 856 ARG A C 1
ATOM 6678 O O . ARG A 1 856 ? 0.340 -57.100 -20.104 1.00 95.88 856 ARG A O 1
ATOM 6685 N N . CYS A 1 857 ? -0.835 -55.715 -21.424 1.00 95.25 857 CYS A N 1
ATOM 6686 C CA . CYS A 1 857 ? -1.838 -56.664 -21.889 1.00 95.25 857 CYS A CA 1
ATOM 6687 C C . CYS A 1 857 ? -1.360 -57.341 -23.184 1.00 95.25 857 CYS A C 1
ATOM 6689 O O . CYS A 1 857 ? -0.831 -56.670 -24.073 1.00 95.25 857 CYS A O 1
ATOM 6691 N N . THR A 1 858 ? -1.544 -58.656 -23.301 1.00 93.62 858 THR A N 1
ATOM 6692 C CA . THR A 1 858 ? -1.219 -59.466 -24.489 1.00 93.62 858 THR A CA 1
ATOM 6693 C C . THR A 1 858 ? -2.378 -60.415 -24.819 1.00 93.62 858 THR A C 1
ATOM 6695 O O . THR A 1 858 ? -3.277 -60.611 -24.002 1.00 93.62 858 THR A O 1
ATOM 6698 N N . GLY A 1 859 ? -2.380 -61.004 -26.020 1.00 90.31 859 GLY A N 1
ATOM 6699 C CA . GLY A 1 859 ? -3.441 -61.914 -26.474 1.00 90.31 859 GLY A CA 1
ATOM 6700 C C . GLY A 1 859 ? -4.660 -61.206 -27.076 1.00 90.31 859 GLY A C 1
ATOM 6701 O O . GLY A 1 859 ? -5.746 -61.784 -27.143 1.00 90.31 859 GLY A O 1
ATOM 6702 N N . LEU A 1 860 ? -4.497 -59.954 -27.510 1.00 93.62 860 LEU A N 1
ATOM 6703 C CA . LEU A 1 860 ? -5.545 -59.218 -28.211 1.00 93.62 860 LEU A CA 1
ATOM 6704 C C . LEU A 1 860 ? -5.718 -59.734 -29.646 1.00 93.62 860 LEU A C 1
ATOM 6706 O O . LEU A 1 860 ? -4.786 -60.248 -30.261 1.00 93.62 860 LEU A O 1
ATOM 6710 N N . ARG A 1 861 ? -6.926 -59.593 -30.195 1.00 92.88 861 ARG A N 1
ATOM 6711 C CA . ARG A 1 861 ? -7.213 -59.914 -31.598 1.00 92.88 861 ARG A CA 1
ATOM 6712 C C . ARG A 1 861 ? -7.050 -58.661 -32.453 1.00 92.88 861 ARG A C 1
ATOM 6714 O O . ARG A 1 861 ? -7.590 -57.629 -32.052 1.00 92.88 861 ARG A O 1
ATOM 6721 N N . PRO A 1 862 ? -6.405 -58.730 -33.629 1.00 91.06 862 PRO A N 1
ATOM 6722 C CA . PRO A 1 862 ? -6.339 -57.603 -34.555 1.00 91.06 862 PRO A CA 1
ATOM 6723 C C . PRO A 1 862 ? -7.728 -57.107 -34.987 1.00 91.06 862 PRO A C 1
ATOM 6725 O O . PRO A 1 862 ? -8.634 -57.902 -35.232 1.00 91.06 862 PRO A O 1
ATOM 6728 N N . GLY A 1 863 ? -7.888 -55.789 -35.118 1.00 90.88 863 GLY A N 1
ATOM 6729 C CA . GLY A 1 863 ? -9.098 -55.134 -35.625 1.00 90.88 863 GLY A CA 1
ATOM 6730 C C . GLY A 1 863 ? -10.320 -55.137 -34.695 1.00 90.88 863 GLY A C 1
ATOM 6731 O O . GLY A 1 863 ? -11.395 -54.713 -35.137 1.00 90.88 863 GLY A O 1
ATOM 6732 N N . ALA A 1 864 ? -10.183 -55.577 -33.441 1.00 93.88 864 ALA A N 1
ATOM 6733 C CA . ALA A 1 864 ? -11.278 -55.741 -32.481 1.00 93.88 864 ALA A CA 1
ATOM 6734 C C . ALA A 1 864 ? -11.362 -54.589 -31.463 1.00 93.88 864 ALA A C 1
ATOM 6736 O O . ALA A 1 864 ? -10.349 -53.996 -31.086 1.00 93.88 864 ALA A O 1
ATOM 6737 N N . ASP A 1 865 ? -12.584 -54.280 -31.023 1.00 95.75 865 ASP A N 1
ATOM 6738 C CA . ASP A 1 865 ? -12.853 -53.333 -29.939 1.00 95.75 865 ASP A CA 1
ATOM 6739 C C . ASP A 1 865 ? -12.765 -54.027 -28.574 1.00 95.75 865 ASP A C 1
ATOM 6741 O O . ASP A 1 865 ? -13.278 -55.131 -28.381 1.00 95.75 865 ASP A O 1
ATOM 6745 N N . TYR A 1 866 ? -12.157 -53.335 -27.617 1.00 97.00 866 TYR A N 1
ATOM 6746 C CA . TYR A 1 866 ? -11.980 -53.769 -26.241 1.00 97.00 866 TYR A CA 1
ATOM 6747 C C . TYR A 1 866 ? -12.334 -52.649 -25.262 1.00 97.00 866 TYR A C 1
ATOM 6749 O O . TYR A 1 866 ? -12.250 -51.458 -25.571 1.00 97.00 866 TYR A O 1
ATOM 6757 N N . TYR A 1 867 ? -12.687 -53.055 -24.051 1.00 97.38 867 TYR A N 1
ATOM 6758 C CA . TYR A 1 867 ? -12.891 -52.206 -22.889 1.00 97.38 867 TYR A CA 1
ATOM 6759 C C . TYR A 1 867 ? -11.904 -52.611 -21.802 1.00 97.38 867 TYR A C 1
ATOM 6761 O O . TYR A 1 867 ? -11.556 -53.786 -21.686 1.00 97.38 867 TYR A O 1
ATOM 6769 N N . MET A 1 868 ? -11.466 -51.643 -21.005 1.00 96.25 868 MET A N 1
ATOM 6770 C CA . MET A 1 868 ? -10.645 -51.857 -19.819 1.00 96.25 868 MET A CA 1
ATOM 6771 C C . MET A 1 868 ? -11.144 -50.978 -18.674 1.00 96.25 868 MET A C 1
ATOM 6773 O O . MET A 1 868 ? -11.536 -49.831 -18.895 1.00 96.25 868 MET A O 1
ATOM 6777 N N . ARG A 1 869 ? -11.118 -51.496 -17.446 1.00 97.88 869 ARG A N 1
ATOM 6778 C CA . ARG A 1 869 ? -11.384 -50.726 -16.231 1.00 97.88 869 ARG A CA 1
ATOM 6779 C C . ARG A 1 869 ? -10.421 -51.129 -15.126 1.00 97.88 869 ARG A C 1
ATOM 6781 O O . ARG A 1 869 ? -10.225 -52.314 -14.854 1.00 97.88 869 ARG A O 1
ATOM 6788 N N . ALA A 1 870 ? -9.824 -50.132 -14.482 1.00 97.62 870 ALA A N 1
ATOM 6789 C CA . ALA A 1 870 ? -8.938 -50.359 -13.353 1.00 97.62 870 ALA A CA 1
ATOM 6790 C C . ALA A 1 870 ? -9.732 -50.628 -12.061 1.00 97.62 870 ALA A C 1
ATOM 6792 O O . ALA A 1 870 ? -10.829 -50.100 -11.853 1.00 97.62 870 ALA A O 1
ATOM 6793 N N . PHE A 1 871 ? -9.158 -51.444 -11.189 1.00 96.94 871 PHE A N 1
ATOM 6794 C CA . PHE A 1 871 ? -9.702 -51.847 -9.900 1.00 96.94 871 PHE A CA 1
ATOM 6795 C C . PHE A 1 871 ? -8.570 -51.897 -8.876 1.00 96.94 871 PHE A C 1
ATOM 6797 O O . PHE A 1 871 ? -7.510 -52.450 -9.163 1.00 96.94 871 PHE A O 1
ATOM 6804 N N . ALA A 1 872 ? -8.791 -51.340 -7.690 1.00 96.38 872 ALA A N 1
ATOM 6805 C CA . ALA A 1 872 ? -7.869 -51.449 -6.568 1.00 96.38 872 ALA A CA 1
ATOM 6806 C C . ALA A 1 872 ? -8.509 -52.221 -5.415 1.00 96.38 872 ALA A C 1
ATOM 6808 O O . ALA A 1 872 ? -9.701 -52.065 -5.142 1.00 96.38 872 ALA A O 1
ATOM 6809 N N . VAL A 1 873 ? -7.697 -52.993 -4.697 1.00 94.94 873 VAL A N 1
ATOM 6810 C CA . VAL A 1 873 ? -8.068 -53.622 -3.426 1.00 94.94 873 VAL A CA 1
ATOM 6811 C C . VAL A 1 873 ? -6.944 -53.458 -2.408 1.00 94.94 873 VAL A C 1
ATOM 6813 O O . VAL A 1 873 ? -5.779 -53.726 -2.694 1.00 94.94 873 VAL A O 1
ATOM 6816 N N . SER A 1 874 ? -7.289 -53.008 -1.209 1.00 92.25 874 SER A N 1
ATOM 6817 C CA . SER A 1 874 ? -6.394 -52.904 -0.059 1.00 92.25 874 SER A CA 1
ATOM 6818 C C . SER A 1 874 ? -7.032 -53.572 1.161 1.00 92.25 874 SER A C 1
ATOM 6820 O O . SER A 1 874 ? -8.173 -54.032 1.113 1.00 92.25 874 SER A O 1
ATOM 6822 N N . ALA A 1 875 ? -6.309 -53.609 2.283 1.00 87.56 875 ALA A N 1
ATOM 6823 C CA . ALA A 1 875 ? -6.865 -54.092 3.549 1.00 87.56 875 ALA A CA 1
ATOM 6824 C C . ALA A 1 875 ? -8.059 -53.248 4.043 1.00 87.56 875 ALA A C 1
ATOM 6826 O O . ALA A 1 875 ? -8.874 -53.741 4.816 1.00 87.56 875 ALA A O 1
ATOM 6827 N N . ALA A 1 876 ? -8.164 -51.990 3.602 1.00 85.12 876 ALA A N 1
ATOM 6828 C CA . ALA A 1 876 ? -9.217 -51.069 4.019 1.00 85.12 876 ALA A CA 1
ATOM 6829 C C . ALA A 1 876 ? -10.468 -51.108 3.123 1.00 85.12 876 ALA A C 1
ATOM 6831 O O . ALA A 1 876 ? -11.511 -50.589 3.516 1.00 85.12 876 ALA A O 1
ATOM 6832 N N . GLY A 1 877 ? -10.391 -51.698 1.926 1.00 89.81 877 GLY A N 1
ATOM 6833 C CA . GLY A 1 877 ? -11.531 -51.779 1.017 1.00 89.81 877 GLY A CA 1
ATOM 6834 C C . GLY A 1 877 ? -11.151 -52.055 -0.432 1.00 89.81 877 GLY A C 1
ATOM 6835 O O . GLY A 1 877 ? -10.004 -52.352 -0.758 1.00 89.81 877 GLY A O 1
ATOM 6836 N N . GLN A 1 878 ? -12.134 -51.947 -1.323 1.00 93.00 878 GLN A N 1
ATOM 6837 C CA . GLN A 1 878 ? -11.956 -52.142 -2.760 1.00 93.00 878 GLN A CA 1
ATOM 6838 C C . GLN A 1 878 ? -12.718 -51.085 -3.559 1.00 93.00 878 GLN A C 1
ATOM 6840 O O . GLN A 1 878 ? -13.791 -50.641 -3.146 1.00 93.00 878 GLN A O 1
ATOM 6845 N N . LYS A 1 879 ? -12.180 -50.686 -4.714 1.00 94.88 879 LYS A N 1
ATOM 6846 C CA . LYS A 1 879 ? -12.749 -49.617 -5.537 1.00 94.88 879 LYS A CA 1
ATOM 6847 C C . LYS A 1 879 ? -12.513 -49.876 -7.017 1.00 94.88 879 LYS A C 1
ATOM 6849 O O . LYS A 1 879 ? -11.397 -50.154 -7.448 1.00 94.88 879 LYS A O 1
ATOM 6854 N N . TRP A 1 880 ? -13.573 -49.724 -7.801 1.00 96.62 880 TRP A N 1
ATOM 6855 C CA . TRP A 1 880 ? -13.487 -49.618 -9.252 1.00 96.62 880 TRP A CA 1
ATOM 6856 C C . TRP A 1 880 ? -13.226 -48.176 -9.661 1.00 96.62 880 TRP A C 1
ATOM 6858 O O . TRP A 1 880 ? -13.808 -47.249 -9.095 1.00 96.62 880 TRP A O 1
ATOM 6868 N N . ALA A 1 881 ? -12.424 -47.989 -10.704 1.00 95.69 881 ALA A N 1
ATOM 6869 C CA . ALA A 1 881 ? -12.257 -46.686 -11.325 1.00 95.69 881 ALA A CA 1
ATOM 6870 C C . ALA A 1 881 ? -13.602 -46.132 -11.812 1.00 95.69 881 ALA A C 1
ATOM 6872 O O . ALA A 1 881 ? -14.505 -46.904 -12.126 1.00 95.69 881 ALA A O 1
ATOM 6873 N N . SER A 1 882 ? -13.781 -44.813 -11.889 1.00 93.69 882 SER A N 1
ATOM 6874 C CA . SER A 1 882 ? -15.117 -44.224 -12.105 1.00 93.69 882 SER A CA 1
ATOM 6875 C C . SER A 1 882 ? -15.747 -44.531 -13.472 1.00 93.69 882 SER A C 1
ATOM 6877 O O . SER A 1 882 ? -16.968 -44.481 -13.598 1.00 93.69 882 SER A O 1
ATOM 6879 N N . ARG A 1 883 ? -14.949 -44.909 -14.478 1.00 95.69 883 ARG A N 1
ATOM 6880 C CA . ARG A 1 883 ? -15.419 -45.291 -15.820 1.00 95.69 883 ARG A CA 1
ATOM 6881 C C . ARG A 1 883 ? -14.486 -46.299 -16.490 1.00 95.69 883 ARG A C 1
ATOM 6883 O O . ARG A 1 883 ? -13.311 -46.368 -16.138 1.00 95.69 883 ARG A O 1
ATOM 6890 N N . SER A 1 884 ? -15.008 -47.002 -17.490 1.00 96.56 884 SER A N 1
ATOM 6891 C CA . SER A 1 884 ? -14.235 -47.847 -18.405 1.00 96.56 884 SER A CA 1
ATOM 6892 C C . SER A 1 884 ? -13.583 -47.016 -19.527 1.00 96.56 884 SER A C 1
ATOM 6894 O O . SER A 1 884 ? -13.997 -45.890 -19.831 1.00 96.56 884 SER A O 1
ATOM 6896 N N . VAL A 1 885 ? -12.551 -47.575 -20.157 1.00 96.62 885 VAL A N 1
ATOM 6897 C CA . VAL A 1 885 ? -11.843 -47.030 -21.322 1.00 96.62 885 VAL A CA 1
ATOM 6898 C C . VAL A 1 885 ? -12.039 -47.980 -22.498 1.00 96.62 885 VAL A C 1
ATOM 6900 O O . VAL A 1 885 ? -11.678 -49.149 -22.405 1.00 96.62 885 VAL A O 1
ATOM 6903 N N . ARG A 1 886 ? -12.588 -47.481 -23.611 1.00 96.31 886 ARG A N 1
ATOM 6904 C CA . ARG A 1 886 ? -12.692 -48.231 -24.872 1.00 96.31 886 ARG A CA 1
ATOM 6905 C C . ARG A 1 886 ? -11.450 -47.999 -25.731 1.00 96.31 886 ARG A C 1
ATOM 6907 O O . ARG A 1 886 ? -10.995 -46.862 -25.844 1.00 96.31 886 ARG A O 1
ATOM 6914 N N . PHE A 1 887 ? -10.945 -49.046 -26.373 1.00 95.06 887 PHE A N 1
ATOM 6915 C CA . PHE A 1 887 ? -9.860 -48.970 -27.351 1.00 95.06 887 PHE A CA 1
ATOM 6916 C C . PHE A 1 887 ? -10.032 -50.024 -28.453 1.00 95.06 887 PHE A C 1
ATOM 6918 O O . PHE A 1 887 ? -10.765 -50.994 -28.276 1.00 95.06 887 PHE A O 1
ATOM 6925 N N . ARG A 1 888 ? -9.356 -49.838 -29.591 1.00 94.94 888 ARG A N 1
ATOM 6926 C CA . ARG A 1 888 ? -9.391 -50.766 -30.729 1.00 94.94 888 ARG A CA 1
ATOM 6927 C C . ARG A 1 888 ? -7.977 -51.153 -31.144 1.00 94.94 888 ARG A C 1
ATOM 6929 O O . ARG A 1 888 ? -7.111 -50.283 -31.219 1.00 94.94 888 ARG A O 1
ATOM 6936 N N . THR A 1 889 ? -7.742 -52.432 -31.422 1.00 92.69 889 THR A N 1
ATOM 6937 C CA . THR A 1 889 ? -6.465 -52.900 -31.982 1.00 92.69 889 THR A CA 1
ATOM 6938 C C . THR A 1 889 ? -6.374 -52.604 -33.485 1.00 92.69 889 THR A C 1
ATOM 6940 O O . THR A 1 889 ? -7.393 -52.632 -34.187 1.00 92.69 889 THR A O 1
ATOM 6943 N N . PRO A 1 890 ? -5.169 -52.348 -34.028 1.00 88.19 890 PRO A N 1
ATOM 6944 C CA . PRO A 1 890 ? -4.958 -52.252 -35.470 1.00 88.19 890 PRO A CA 1
ATOM 6945 C C . PRO A 1 890 ? -5.389 -53.535 -36.193 1.00 88.19 890 PRO A C 1
ATOM 6947 O O . PRO A 1 890 ? -5.297 -54.632 -35.640 1.00 88.19 890 PRO A O 1
ATOM 6950 N N . ALA A 1 891 ? -5.854 -53.415 -37.437 1.00 87.00 891 ALA A N 1
ATOM 6951 C CA . ALA A 1 891 ? -6.123 -54.574 -38.287 1.00 87.00 891 ALA A CA 1
ATOM 6952 C C . ALA A 1 891 ? -4.806 -55.224 -38.746 1.00 87.00 891 ALA A C 1
ATOM 6954 O O . ALA A 1 891 ? -3.812 -54.528 -38.962 1.00 87.00 891 ALA A O 1
ATOM 6955 N N . ALA A 1 892 ? -4.797 -56.551 -38.913 1.00 77.75 892 ALA A N 1
ATOM 6956 C CA . ALA A 1 892 ? -3.651 -57.244 -39.498 1.00 77.75 892 ALA A CA 1
ATOM 6957 C C . ALA A 1 892 ? -3.414 -56.740 -40.936 1.00 77.75 892 ALA A C 1
ATOM 6959 O O . ALA A 1 892 ? -4.397 -56.522 -41.654 1.00 77.75 892 ALA A O 1
ATOM 6960 N N . PRO A 1 893 ? -2.154 -56.556 -41.379 1.00 71.62 893 PRO A N 1
ATOM 6961 C CA . PRO A 1 893 ? -1.875 -56.205 -42.765 1.00 71.62 893 PRO A CA 1
ATOM 6962 C C . PRO A 1 893 ? -2.493 -57.265 -43.679 1.00 71.62 893 PRO A C 1
ATOM 6964 O O . PRO A 1 893 ? -2.219 -58.455 -43.517 1.00 71.62 893 PRO A O 1
ATOM 6967 N N . ALA A 1 894 ? -3.339 -56.848 -44.623 1.00 59.19 894 ALA A N 1
ATOM 6968 C CA . ALA A 1 894 ? -3.794 -57.740 -45.679 1.00 59.19 894 ALA A CA 1
ATOM 6969 C C . ALA A 1 894 ? -2.547 -58.214 -46.434 1.00 59.19 894 ALA A C 1
ATOM 6971 O O . ALA A 1 894 ? -1.780 -57.384 -46.920 1.00 59.19 894 ALA A O 1
ATOM 6972 N N . GLY A 1 895 ? -2.306 -59.527 -46.460 1.00 45.12 895 GLY A N 1
ATOM 6973 C CA . GLY A 1 895 ? -1.137 -60.094 -47.120 1.00 45.12 895 GLY A CA 1
ATOM 6974 C C . GLY A 1 895 ? -1.072 -59.615 -48.566 1.00 45.12 895 GLY A C 1
ATOM 6975 O O . GLY A 1 895 ? -1.909 -59.998 -49.382 1.00 45.12 895 GLY A O 1
ATOM 6976 N N . SER A 1 896 ? -0.087 -58.775 -48.885 1.00 40.41 896 SER A N 1
ATOM 6977 C CA . SER A 1 896 ? 0.292 -58.537 -50.265 1.00 40.41 896 SER A CA 1
ATOM 6978 C C . SER A 1 896 ? 0.948 -59.816 -50.767 1.00 40.41 896 SER A C 1
ATOM 6980 O O . SER A 1 896 ? 2.051 -60.192 -50.364 1.00 40.41 896 SER A O 1
ATOM 6982 N N . GLY A 1 897 ? 0.221 -60.506 -51.644 1.00 39.53 897 GLY A N 1
ATOM 6983 C CA . GLY A 1 897 ? 0.833 -61.407 -52.602 1.00 39.53 897 GLY A CA 1
ATOM 6984 C C . GLY A 1 897 ? 2.012 -60.702 -53.270 1.00 39.53 897 GLY A C 1
ATOM 6985 O O . GLY A 1 897 ? 1.985 -59.497 -53.519 1.00 39.53 897 GLY A O 1
ATOM 6986 N N . SER A 1 898 ? 3.065 -61.481 -53.470 1.00 46.25 898 SER A N 1
ATOM 6987 C CA . SER A 1 898 ? 4.296 -61.134 -54.162 1.00 46.25 898 SER A CA 1
ATOM 6988 C C . SER A 1 898 ? 4.116 -60.157 -55.324 1.00 46.25 898 SER A C 1
ATOM 6990 O O . SER A 1 898 ? 3.380 -60.464 -56.254 1.00 46.25 898 SER A O 1
ATOM 6992 N N . GLU A 1 899 ? 4.925 -59.101 -55.349 1.00 39.81 899 GLU A N 1
ATOM 6993 C CA . GLU A 1 899 ? 5.781 -58.823 -56.505 1.00 39.81 899 GLU A CA 1
ATOM 6994 C C . GLU A 1 899 ? 6.946 -57.911 -56.094 1.00 39.81 899 GLU A C 1
ATOM 6996 O O . GLU A 1 899 ? 6.786 -56.757 -55.704 1.00 39.81 899 GLU A O 1
ATOM 7001 N N . ARG A 1 900 ? 8.152 -58.489 -56.133 1.00 43.62 900 ARG A N 1
ATOM 7002 C CA . ARG A 1 900 ? 9.419 -57.755 -56.184 1.00 43.62 900 ARG A CA 1
ATOM 7003 C C . ARG A 1 900 ? 9.555 -57.191 -57.596 1.00 43.62 900 ARG A C 1
ATOM 7005 O O . ARG A 1 900 ? 9.434 -57.961 -58.543 1.00 43.62 900 ARG A O 1
ATOM 7012 N N . GLY A 1 901 ? 9.927 -55.921 -57.742 1.00 42.78 901 GLY A N 1
ATOM 7013 C CA . GLY A 1 901 ? 10.219 -55.382 -59.069 1.00 42.78 901 GLY A CA 1
ATOM 7014 C C . GLY A 1 901 ? 10.656 -53.922 -59.125 1.00 42.78 901 GLY A C 1
ATOM 7015 O O . GLY A 1 901 ? 9.931 -53.130 -59.704 1.00 42.78 901 GLY A O 1
ATOM 7016 N N . ARG A 1 902 ? 11.880 -53.661 -58.637 1.00 36.78 902 ARG A N 1
ATOM 7017 C CA . ARG A 1 902 ? 12.745 -52.475 -58.845 1.00 36.78 902 ARG A CA 1
ATOM 7018 C C . ARG A 1 902 ? 12.386 -51.162 -58.157 1.00 36.78 902 ARG A C 1
ATOM 7020 O O . ARG A 1 902 ? 11.299 -50.610 -58.405 1.00 36.78 902 ARG A O 1
#

Foldseek 3Di:
DLVVQQDVVGDLVSQLVVQLVVLCPAPAQLPPAPQNVLQSLLRSLLRSLVSLPPPPDPDDRAHPAFLQCLLQLLFDPDEQRGSNRPNLLVLCQACVVVVAPQGHNCLVVCLSHVHHRNDNSVNSSCVRRNLVSSQVSLLVSQQCVLQVNGPPSVNNVVVCVVPDDPLSVLSRAFFWFDDQVDPQKTKTALLSFHFASGKHKFWKDFQDQKKKKAKDWLDFVVQQWWKWKWKWFAFPVRDIDIWHIDTGGMDMDGDDPRTPTMIMMMHTRTPDQDRDHHAPVPPQPCQDHSSNDGIMIMMGMDRMDTDFDQDDPPPPFDFAFQPAAGPTEGPLDEEDNLDHEHNREYEEAPEYEEDNEYEAFREYEYHQEYEYDDEYEEADEYHEADEYEDDDEYEYNHEYEYNYEYEDAHEYEDDQEYEHEPYAYGEDQFYEYSHYYEHHYEYFQEYEHEDDYQNEYQHAAYGYGDHPDDSVVVNVSNVPDHRPFLWDWKQFLQDDGDFWRRTPRYSFTWGWPPDFDWDQDDPHDGRWTFDALPTTWIWGDLCLLQAQKKKKKKKWAAADPFFAFQKKWFLADQQIWTWTQQDPVQWGKTWGHHDPDIDMWTFPHGNDHGDIWMWMWIDDPQKIFIDTNLHTRTIDGRNDGSNRRYDGYHSHRDITIMGQAHRDPDSGGTGGIMGTIIMGNHGLQQAWDKAWDAWPPFAQFKIKTKIWGSGHRSDQFKKKKKFKDLDDQDPDNVSGPDMDIDPRHGTTMDIDIDGRDHGQGKMKMWMWIGNPPHIDIHPDIDIDTHHHQWAKAFWDWPDFEQFKIKTKIATQHHHPWKKWKKKFKDLDPQDPDNVSGPDMDTLGIDGHDDDIRMDMGGGDHAFGKMKMWMKIGDPRGIDTHPDIDIDTHHHDPDDDDDDDDD

Secondary structure (DSSP, 8-state):
-GGGG--SS--SHHHHHHHHHHHHT-SSTTTT-TTTHHHHHHHHHHHHHHHHT-TT--S-------HHHHTTTTS-SS-TTTTTTTHHHHHHHHH-TT--TT-STTHHHHHHHHPPTT--HHHHHHHHH-HHHHHHHHHHHHHHHTTT-STTHHHHHHHHHHH--HHHHHHHB-PPEE-TTSTTEEE--GGGSPBTT-EEEEEEEE-SSEEEEEEEE---GGGT--EEEEEEEEETTS-EEEPPPBSSEEEEEEPPTTEEEEEEEEEE--SSPPP--S--TTTS-TTT-GGG-B--EEEEEESEEEPPP---PPTT--EEE-TTT--EEETT-EE-TTSEE-TT-EE-TT-EE-TT-EE-TT-EE-TT-EE-TT-EE-TT-EE-TT-EE-TT-EE-TT-EE-TT-EE-TT-EEESS-EE--SS-EEEES-EEETT-EESS-EEES-EEESS-BS---B-SSEE-SB--S-HHHHHHHHHTS---TTEEEEE---S--SSEE--TT-S--EEEES-PEEEEEETTEEEEEEEESSS-EEEEPGGGG--SSEEEEEEEEE-SS----SEEEEEETTEEEEEESS-TTS-EEEEEEETTEEEEEEESSPPPBTSEEEEEEEEETTEEEEEETTEEEEEEE--S-GGGGSPSS-TTS--EEEESB-SSSSS-B-EEEEEEEEEESS-GGG--EEEEEEEES--SS-EEEEEEEEE-TTSS-EEEEEEEESS--TT-GGGSSEEEEEEEEPSEEEEEEE-SPPTT-EEEEEEEEE-SS-EEE-SS-EEEEPPPSEE----EEE---SSEEEEEEEE-EETTS-EEEEEEEESS--TT-GGG-SEEEEEEEE-SEEEEEEEEEE-PPTT-EEEEEEEEEETTEEEE-SS-EEEEPPPPPP--------

Radius of gyration: 32.91 Å; Cα contacts (8 Å, |Δi|>4): 2519; chains: 1; bounding box: 71×94×96 Å

Mean predicted aligned error: 10.76 Å

pLDDT: mean 87.91, std 11.09, range [36.78, 98.81]